Protein AF-A0A9P6UWY2-F1 (afdb_monomer_lite)

Sequence (842 aa):
MKEKTRIERDTFGDIAVPDARLWGAQTQRSRHNFKISNERQAPELIRALAQVKRAAATVNHALELLPADKTNAIVQAADEIIAGLHPDEFPLVVWQTGSGTQTNMNLNEVIANRASELTGGERGEARKIHPNDDVNRGQSSNDVFPTAMHVAAADGIANTLLPALKTLRDTLAAKAQAFTDIVKIGRTHLQDATPLTLGQEFSGYVAQLEQGMRHLAAALPHLYELALGGTAVGTGLNAHPAFADKVAAEISSLTGLPFVSAPNKFEVMAAADALVHAHGALKTVAAGLMKITNDIRWLASGPRCGLGELLIPENEPGSSIMPGKVNPTQAEAVTMLCCQVFGNDVAVNFGGASGNFELNVFRPMIAHNVLQSIRLLADGAQSFNDHCAIGIEPNRDRIDALLNESLMLVTALNPHIGYDKAAQIAKKAHREGSTLKVAALALGHVSEAEFDAWREDQPLLHLCAETVSGILVDLSGFRSNKMLQSVLNDTFLRALKREPTDHTPVWLMRQAGRYLPEYNRIRARAGSFLALAKNPDYATEVTLQPLERYPLDAAILFSDILTIPDAMGLGLSFETGEGPRFARPLRTEADIARLAVPAIDSTLSYVTDAVTQIRRALTNANGQQRVPLIGFSGSPWTLACYMVEGGGSDNFRLVKAMLYQHPAWLHRILEINAQAVAAYLNAQIDAGAQAVMIFDTWGGALADGKFQQFSLAYTKAVIQNLKREHNGEQVPVIVFTKGGGQWLEAIAAIGAQAVGLDWTVNLARARERVGHRVALQGNLDPTVLFASPAAIRAEVRSILDSYGDQAGHIFNLGHGILPLTPPEHVAEMVDEVHAYSRSLRV

Foldseek 3Di:
DPQDWDWAADPVGIDTDRQPAQFGDLLVVQVVPQPDDQAFFDLLLQLLLLLLLLLLLVVCVVVVNADPLLNVLLNVQSVCSNVVHPVVLRRHHLRTWLLCQSSNNSSLSNSQQRSQVVVVFHHHPGTPGHSCVRSQQLAASLFSSLQSLLLSLLLLLPVFQLVLLVLLLVLLLVVLVVQLPFKFFDDDPNDTAHIETPSVVSVVLSVLSVVLNVQLVVLSVVSLAGLRCCHPQHPSVSHDPCSQQSSSVSSCVVRVHNHGHHPGNQDSSQFVVSLLSNLVSLLSSLVSLLVVLVVLQQCCPDPPPGLNFKDWDAPDQPDPPDPPDGHSVLSVLSNVLSVLSVVLSVQLVVQRVQGDGRHRSNSSSSSVSSSSSSCSSRVSSNCCSVRTSNGMDGPSVSRVVNNQQDLNLLVLCCVPQNDVLSVQLSVQCVVVVHGSLVSNVVVVSADNVRVVCSSPVDPPHDPPPVPSPPPDDDPDDDDDDPDPQAAPQCQVVCLLLLHAHLFFAEDEFPLQDLLDPVSVVLCVVLVHPCSQQLALVSQLVSQCVSVVQAVHQETEGDHDQLLQVVLQVQPWDQDVPAFIFGPQADQDPVSLVSGAQGPCCPSPVSRLSNLLSNQVVQADPVSHGHHAYEYEHEFLLQNNLCRHVRGDDPQSVRLVVCCVPPVVSLVSSLQRSLVNRLVNVQSSVQSPHQEYEYDAACLLSDDPVCSVVRTLVSVLSSLVSHDQDDPRHGYAYEYEHQNCQVPLCSNLPSDHSEYEAEPVHQQLVSCVNNPPRHAYEDYAALCQLVPDLVSLLVSLVVNDVSNAQGRRYHYYYNHGHDSNRNSVSVNSNSVSSGVVRSVRHD

Organism: NCBI:txid64522

InterPro domains:
  IPR000257 Uroporphyrinogen decarboxylase (URO-D) [PF01208] (489-836)
  IPR000257 Uroporphyrinogen decarboxylase (URO-D) [PS00906] (505-514)
  IPR000257 Uroporphyrinogen decarboxylase (URO-D) [PS00907] (630-646)
  IPR000362 Fumarate lyase family [PR00149] (135-153)
  IPR000362 Fumarate lyase family [PR00149] (181-199)
  IPR000362 Fumarate lyase family [PR00149] (272-299)
  IPR000362 Fumarate lyase family [PR00149] (318-334)
  IPR005677 Fumarate hydratase, class II [MF_00743] (5-463)
  IPR005677 Fumarate hydratase, class II [PTHR11444] (3-457)
  IPR005677 Fumarate hydratase, class II [TIGR00979] (6-455)
  IPR005677 Fumarate hydratase, class II [cd01362] (6-454)
  IPR006361 Uroporphyrinogen decarboxylase HemE [MF_00218] (489-837)
  IPR006361 Uroporphyrinogen decarboxylase HemE [TIGR01464] (492-834)
  IPR006361 Uroporphyrinogen decarboxylase HemE [cd00717] (493-835)
  IPR008948 L-Aspartase-like [SSF48557] (5-454)
  IPR018951 Fumarase C, C-terminal [PF10415] (409-454)
  IPR020557 Fumarate lyase, conserved site [PS00163] (318-327)
  IPR022761 Fumarate lyase, N-terminal [PF00206] (14-343)
  IPR024083 Fumarase/histidase, N-terminal [G3DSA:1.10.275.10] (3-139)
  IPR038071 UROD/MetE-like superfamily [G3DSA:3.20.20.210] (480-842)

pLDDT: mean 93.23, std 12.23, range [25.11, 98.94]

Secondary structure (DSSP, 8-state):
-PPPEEEEEETTEEEEEETT-S--HHHHHHHHH----SPBPPHHHHHHHHHHHHHHHHHHHHTTSS-HHHHHHHHHHHHHHHTT--GGG---BSSS-TT-HHHHHHHHHHHHHHHHHHTT--SGGG-SS-IIIIITTT--HHHHHHHHHHHHHHHIIIIIIHHHHHHHHHHHHHHHHHTTT-EEEEEETTEEEEEEEHHHHHHHHHHHHHHHHHHHHHHHHHHTEE-TT-TTTSS-TTS-TTHHHHHHHHHHHHHSS--EE-S-HHHHHH--HHHHHHHHHHHHHHHHHHHHHHHHHHHT--SSSS---EE----S-S-SSSTT----HHHHHHHHHHHHHHHHHHHHHHHHHTEETTEES-HHHHHHHHHHHHHHHHHHHHHHHHHTGGG-EE-HHHHHHHHHH-GGGGGGGHHHH-HHHHHHHHHHHHHHT--HHHHHHHHTSS-HHHHHHHHH---TT---GGGSS-----SS----------BS--HHHHHHHT---SS--B--TT-SSTTSHHHHHHHHHHSSHHHHHT-HHHHHHHHHHHHHHS--S-EE----TTHHHIIIII-EEEETTTEEEESS---SHHHHHT-----HHHHSHHHHHHHHHHHHHTB-TTS-BSS-EEEEEE-HHHHHHHHHHSB--SS-HHHHHHHHH-HHHHHHHHHHHHHHHHHHHHHHHHTT-SEEEEEETTGGGSPTTHHIIIIIHHHHHHHHTS--EETTEE--EEEEETT-GGGHHHHHTTS-SEEE--TTS-HHHHHHHHGGGSEEE--B-GGGGGS-HHHHHHHHHHHHHHH-S-S-EEB-BSSPPPTT--HHHHHHHHHHHHHHHHHT--

Radius of gyration: 33.95 Å; chains: 1; bounding box: 106×64×88 Å

Structure (mmCIF, N/CA/C/O backbone):
data_AF-A0A9P6UWY2-F1
#
_entry.id   AF-A0A9P6UWY2-F1
#
loop_
_atom_site.group_PDB
_atom_site.id
_atom_site.type_symbol
_atom_site.label_atom_id
_atom_site.label_alt_id
_atom_site.label_comp_id
_atom_site.label_asym_id
_atom_site.label_entity_id
_atom_site.label_seq_id
_atom_site.pdbx_PDB_ins_code
_atom_site.Cartn_x
_atom_site.Cartn_y
_atom_site.Cartn_z
_atom_site.occupancy
_atom_site.B_iso_or_equiv
_atom_site.auth_seq_id
_atom_site.auth_comp_id
_atom_site.auth_asym_id
_atom_site.auth_atom_id
_atom_site.pdbx_PDB_model_num
ATOM 1 N N . MET A 1 1 ? -57.061 -8.134 8.362 1.00 53.41 1 MET A N 1
ATOM 2 C CA . MET A 1 1 ? -57.129 -8.111 9.842 1.00 53.41 1 MET A CA 1
ATOM 3 C C . MET A 1 1 ? -56.048 -7.167 10.340 1.00 53.41 1 MET A C 1
ATOM 5 O O . MET A 1 1 ? -54.972 -7.191 9.757 1.00 53.41 1 MET A O 1
ATOM 9 N N . LYS A 1 2 ? -56.321 -6.301 11.329 1.00 61.62 2 LYS A N 1
ATOM 10 C CA . LYS A 1 2 ? -55.252 -5.519 11.978 1.00 61.62 2 LYS A CA 1
ATOM 11 C C . LYS A 1 2 ? -54.283 -6.508 12.629 1.00 61.62 2 LYS A C 1
ATOM 13 O O . LYS A 1 2 ? -54.738 -7.421 13.312 1.00 61.62 2 LYS A O 1
ATOM 18 N N . GLU A 1 3 ? -52.991 -6.357 12.363 1.00 81.44 3 GLU A N 1
ATOM 19 C CA . GLU A 1 3 ? -51.947 -7.152 13.012 1.00 81.44 3 GLU A CA 1
ATOM 20 C C . GLU A 1 3 ? -52.058 -6.953 14.532 1.00 81.44 3 GLU A C 1
ATOM 22 O O . GLU A 1 3 ? -52.226 -5.823 14.996 1.00 81.44 3 GLU A O 1
ATOM 27 N N . LYS A 1 4 ? -52.062 -8.046 15.305 1.00 93.50 4 LYS A N 1
ATOM 28 C CA . LYS A 1 4 ? -52.135 -7.969 16.768 1.00 93.50 4 LYS A CA 1
ATOM 29 C C . LYS A 1 4 ? -50.844 -7.323 17.273 1.00 93.50 4 LYS A C 1
ATOM 31 O O . LYS A 1 4 ? -49.760 -7.703 16.837 1.00 93.50 4 LYS A O 1
ATOM 36 N N . THR A 1 5 ? -50.954 -6.358 18.179 1.00 95.19 5 THR A N 1
ATOM 37 C CA . THR A 1 5 ? -49.811 -5.619 18.735 1.00 95.19 5 THR A CA 1
ATOM 38 C C . THR A 1 5 ? -49.783 -5.709 20.256 1.00 95.19 5 THR A C 1
ATOM 40 O O . THR A 1 5 ? -50.844 -5.715 20.880 1.00 95.19 5 THR A O 1
ATOM 43 N N . ARG A 1 6 ? -48.584 -5.681 20.841 1.00 95.00 6 ARG A N 1
ATOM 44 C CA . ARG A 1 6 ? -48.343 -5.409 22.264 1.00 95.00 6 ARG A CA 1
ATOM 45 C C . ARG A 1 6 ? -47.818 -3.987 22.452 1.00 95.00 6 ARG A C 1
ATOM 47 O O . ARG A 1 6 ? -47.275 -3.401 21.516 1.00 95.00 6 ARG A O 1
ATOM 54 N N . ILE A 1 7 ? -47.976 -3.439 23.650 1.00 95.12 7 ILE A N 1
ATOM 55 C CA . ILE A 1 7 ? -47.384 -2.149 24.015 1.00 95.12 7 ILE A CA 1
ATOM 56 C C . ILE A 1 7 ? -46.055 -2.411 24.717 1.00 95.12 7 ILE A C 1
ATOM 58 O O . ILE A 1 7 ? -46.006 -3.177 25.676 1.00 95.12 7 ILE A O 1
ATOM 62 N N . GLU A 1 8 ? -44.993 -1.776 24.235 1.00 96.00 8 GLU A N 1
ATOM 63 C CA . GLU A 1 8 ? -43.708 -1.695 24.932 1.00 96.00 8 GLU A CA 1
ATOM 64 C C . GLU A 1 8 ? -43.358 -0.242 25.227 1.00 96.00 8 GLU A C 1
ATOM 66 O O . GLU A 1 8 ? -43.872 0.671 24.572 1.00 96.00 8 GLU A O 1
ATOM 71 N N . ARG A 1 9 ? -42.470 -0.029 26.201 1.00 93.50 9 ARG A N 1
ATOM 72 C CA . ARG A 1 9 ? -42.075 1.301 26.641 1.00 93.50 9 ARG A CA 1
ATOM 73 C C . ARG A 1 9 ? -40.560 1.463 26.633 1.00 93.50 9 ARG A C 1
ATOM 75 O O . ARG A 1 9 ? -39.805 0.596 27.060 1.00 93.50 9 ARG A O 1
ATOM 82 N N . ASP A 1 10 ? -40.119 2.625 26.177 1.00 93.56 10 ASP A N 1
ATOM 83 C CA . ASP A 1 10 ? -38.770 3.129 26.415 1.00 93.56 10 ASP A CA 1
ATOM 84 C C . ASP A 1 10 ? -38.841 4.507 27.089 1.00 93.56 10 ASP A C 1
ATOM 86 O O . ASP A 1 10 ? -39.901 4.963 27.529 1.00 93.56 10 ASP A O 1
ATOM 90 N N . THR A 1 11 ? -37.709 5.197 27.200 1.00 92.38 11 THR A N 1
ATOM 91 C CA . THR A 1 11 ? -37.648 6.521 27.835 1.00 92.38 11 THR A CA 1
ATOM 92 C C . THR A 1 11 ? -38.449 7.597 27.090 1.00 92.38 11 THR A C 1
ATOM 94 O O . THR A 1 11 ? -38.758 8.626 27.687 1.00 92.38 11 THR A O 1
ATOM 97 N N . PHE A 1 12 ? -38.845 7.361 25.832 1.00 91.56 12 PHE A N 1
ATOM 98 C CA . PHE A 1 12 ? -39.725 8.239 25.050 1.00 91.56 12 PHE A CA 1
ATOM 99 C C . PHE A 1 12 ? -41.212 7.862 25.164 1.00 91.56 12 PHE A C 1
ATOM 101 O O . PHE A 1 12 ? -42.057 8.474 24.507 1.00 91.56 12 PHE A O 1
ATOM 108 N N . GLY A 1 13 ? -41.550 6.881 26.005 1.00 94.94 13 GLY A N 1
ATOM 109 C CA . GLY A 1 13 ? -42.915 6.450 26.288 1.00 94.94 13 GLY A CA 1
ATOM 110 C C . GLY A 1 13 ? -43.328 5.202 25.514 1.00 94.94 13 GLY A C 1
ATOM 111 O O . GLY A 1 13 ? -42.492 4.420 25.057 1.00 94.94 13 GLY A O 1
ATOM 112 N N . ASP A 1 14 ? -44.636 5.016 25.387 1.00 96.69 14 ASP A N 1
ATOM 113 C CA . ASP A 1 14 ? -45.232 3.787 24.867 1.00 96.69 14 ASP A CA 1
ATOM 114 C C . ASP A 1 14 ? -45.173 3.728 23.325 1.00 96.69 14 ASP A C 1
ATOM 116 O O . ASP A 1 14 ? -45.248 4.752 22.633 1.00 96.69 14 ASP A O 1
ATOM 120 N N . ILE A 1 15 ? -45.060 2.520 22.769 1.00 96.94 15 ILE A N 1
ATOM 121 C CA . ILE A 1 15 ? -45.160 2.246 21.331 1.00 96.94 15 ILE A CA 1
ATOM 122 C C . ILE A 1 15 ? -45.772 0.862 21.076 1.00 96.94 15 ILE A C 1
ATOM 124 O O . ILE A 1 15 ? -45.483 -0.109 21.773 1.00 96.94 15 ILE A O 1
ATOM 128 N N . ALA A 1 16 ? -46.629 0.766 20.056 1.00 96.44 16 ALA A N 1
ATOM 129 C CA . ALA A 1 16 ? -47.209 -0.502 19.625 1.00 96.44 16 ALA A CA 1
ATOM 130 C C . ALA A 1 16 ? -46.214 -1.298 18.764 1.00 96.44 16 ALA A C 1
ATOM 132 O O . ALA A 1 16 ? -45.745 -0.808 17.735 1.00 96.44 16 ALA A O 1
ATOM 133 N N . VAL A 1 17 ? -45.935 -2.537 19.168 1.00 97.06 17 VAL A N 1
ATOM 134 C CA . VAL A 1 17 ? -45.043 -3.492 18.495 1.00 97.06 17 VAL A CA 1
ATOM 135 C C . VAL A 1 17 ? -45.859 -4.718 18.071 1.00 97.06 17 VAL A C 1
ATOM 137 O O . VAL A 1 17 ? -46.691 -5.170 18.859 1.00 97.06 17 VAL A O 1
ATOM 140 N N . PRO A 1 18 ? -45.676 -5.290 16.866 1.00 96.19 18 PRO A N 1
ATOM 141 C CA . PRO A 1 18 ? -46.378 -6.516 16.482 1.00 96.19 18 PRO A CA 1
ATOM 142 C C . PRO A 1 18 ? -46.143 -7.662 17.481 1.00 96.19 18 PRO A C 1
ATOM 144 O O . PRO A 1 18 ? -45.006 -7.971 17.827 1.00 96.19 18 PRO A O 1
ATOM 147 N N . ASP A 1 19 ? -47.220 -8.308 17.934 1.00 94.25 19 ASP A N 1
ATOM 148 C CA . ASP A 1 19 ? -47.216 -9.305 19.022 1.00 94.25 19 ASP A CA 1
ATOM 149 C C . ASP A 1 19 ? -46.302 -10.502 18.699 1.00 94.25 19 ASP A C 1
ATOM 151 O O . ASP A 1 19 ? -45.565 -11.000 19.549 1.00 94.25 19 ASP A O 1
ATOM 155 N N . ALA A 1 20 ? -46.273 -10.894 17.421 1.00 94.00 20 ALA A N 1
ATOM 156 C CA . ALA A 1 20 ? -45.480 -12.009 16.913 1.00 94.00 20 ALA A CA 1
ATOM 157 C C . ALA A 1 20 ? -43.961 -11.757 16.892 1.00 94.00 20 ALA A C 1
ATOM 159 O O . ALA A 1 20 ? -43.208 -12.720 16.763 1.00 94.00 20 ALA A O 1
ATOM 160 N N . ARG A 1 21 ? -43.498 -10.513 17.063 1.00 96.75 21 ARG A N 1
ATOM 161 C CA . ARG A 1 21 ? -42.081 -10.132 16.932 1.00 96.75 21 ARG A CA 1
ATOM 162 C C . ARG A 1 21 ? -41.346 -10.133 18.265 1.00 96.75 21 ARG A C 1
ATOM 164 O O . ARG A 1 21 ? -41.938 -9.793 19.288 1.00 96.75 21 ARG A O 1
ATOM 171 N N . LEU A 1 22 ? -40.069 -10.498 18.249 1.00 97.81 22 LEU A N 1
ATOM 172 C CA . LEU A 1 22 ? -39.181 -10.542 19.412 1.00 97.81 22 LEU A CA 1
ATOM 173 C C . LEU A 1 22 ? -38.533 -9.186 19.711 1.00 97.81 22 LEU A C 1
ATOM 175 O O . LEU A 1 22 ? -38.192 -8.933 20.863 1.00 97.81 22 LEU A O 1
ATOM 179 N N . TRP A 1 23 ? -38.374 -8.297 18.726 1.00 98.19 23 TRP A N 1
ATOM 180 C CA . TRP A 1 23 ? -37.821 -6.958 18.979 1.00 98.19 23 TRP A CA 1
ATOM 181 C C . TRP A 1 23 ? -38.768 -6.082 19.802 1.00 98.19 23 TRP A C 1
ATOM 183 O O . TRP A 1 23 ? -39.969 -6.339 19.830 1.00 98.19 23 TRP A O 1
ATOM 193 N N . GLY A 1 24 ? -38.249 -5.025 20.428 1.00 97.62 24 GLY A N 1
ATOM 194 C CA . GLY A 1 24 ? -38.989 -4.179 21.361 1.00 97.62 24 GLY A CA 1
ATOM 195 C C . GLY A 1 24 ? -39.204 -2.739 20.893 1.00 97.62 24 GLY A C 1
ATOM 196 O O . GLY A 1 24 ? -39.226 -2.431 19.693 1.00 97.62 24 GLY A O 1
ATOM 197 N N . ALA A 1 25 ? -39.410 -1.850 21.864 1.00 97.69 25 ALA A N 1
ATOM 198 C CA . ALA A 1 25 ? -39.744 -0.447 21.629 1.00 97.69 25 ALA A CA 1
ATOM 199 C C . ALA A 1 25 ? -38.710 0.303 20.767 1.00 97.69 25 ALA A C 1
ATOM 201 O O . ALA A 1 25 ? -39.093 0.981 19.806 1.00 97.69 25 ALA A O 1
ATOM 202 N N . GLN A 1 26 ? -37.410 0.166 21.050 1.00 98.06 26 GLN A N 1
ATOM 203 C CA . GLN A 1 26 ? -36.367 0.936 20.364 1.00 98.06 26 GLN A CA 1
ATOM 204 C C . GLN A 1 26 ? -36.198 0.493 18.913 1.00 98.06 26 GLN A C 1
ATOM 206 O O . GLN A 1 26 ? -36.062 1.337 18.021 1.00 98.06 26 GLN A O 1
ATOM 211 N N . THR A 1 27 ? -36.280 -0.813 18.649 1.00 98.31 27 THR A N 1
ATOM 212 C CA . THR A 1 27 ? -36.281 -1.334 17.276 1.00 98.31 27 THR A CA 1
ATOM 213 C C . THR A 1 27 ? -37.488 -0.813 16.507 1.00 98.31 27 THR A C 1
ATOM 215 O O . THR A 1 27 ? -37.345 -0.314 15.389 1.00 98.31 27 THR A O 1
ATOM 218 N N . GLN A 1 28 ? -38.681 -0.850 17.112 1.00 97.94 28 GLN A N 1
ATOM 219 C CA . GLN A 1 28 ? -39.892 -0.355 16.460 1.00 97.94 28 GLN A CA 1
ATOM 220 C C . GLN A 1 28 ? -39.812 1.149 16.157 1.00 97.94 28 GLN A C 1
ATOM 222 O O . GLN A 1 28 ? -40.219 1.577 15.075 1.00 97.94 28 GLN A O 1
ATOM 227 N N . ARG A 1 29 ? -39.236 1.954 17.060 1.00 97.88 29 ARG A N 1
ATOM 228 C CA . ARG A 1 29 ? -38.965 3.377 16.803 1.00 97.88 29 ARG A CA 1
ATOM 229 C C . A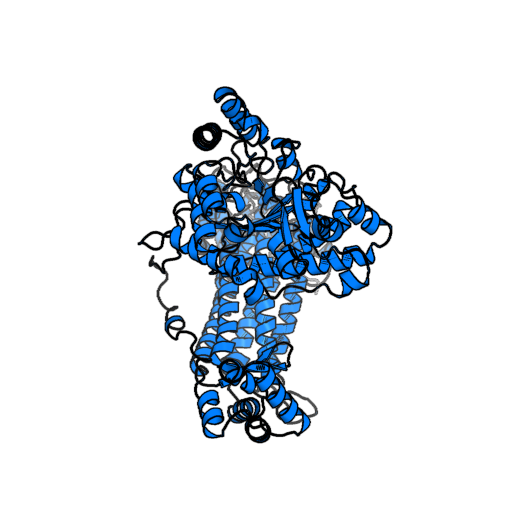RG A 1 29 ? -37.947 3.578 15.685 1.00 97.88 29 ARG A C 1
ATOM 231 O O . ARG A 1 29 ? -38.189 4.399 14.803 1.00 97.88 29 ARG A O 1
ATOM 238 N N . SER A 1 30 ? -36.845 2.825 15.676 1.00 97.69 30 SER A N 1
ATOM 239 C CA . SER A 1 30 ? -35.831 2.919 14.617 1.00 97.69 30 SER A CA 1
ATOM 240 C C . SER A 1 30 ? -36.440 2.646 13.235 1.00 97.69 30 SER A C 1
ATOM 242 O O . SER A 1 30 ? -36.274 3.459 12.327 1.00 97.69 30 SER A O 1
ATOM 244 N N . ARG A 1 31 ? -37.278 1.608 13.097 1.00 96.75 31 ARG A N 1
ATOM 245 C CA . ARG A 1 31 ? -38.007 1.323 11.844 1.00 96.75 31 ARG A CA 1
ATOM 246 C C . ARG A 1 31 ? -38.900 2.474 11.372 1.00 96.75 31 ARG A C 1
ATOM 248 O O . ARG A 1 31 ? -39.105 2.644 10.172 1.00 96.75 31 ARG A O 1
ATOM 255 N N . HIS A 1 32 ? -39.481 3.242 12.294 1.00 96.19 32 HIS A N 1
ATOM 256 C CA . HIS A 1 32 ? -40.282 4.414 11.939 1.00 96.19 32 HIS A CA 1
ATOM 257 C C . HIS A 1 32 ? -39.418 5.610 11.527 1.00 96.19 32 HIS A C 1
ATOM 259 O O . HIS A 1 32 ? -39.799 6.325 10.600 1.00 96.19 32 HIS A O 1
ATOM 265 N N . ASN A 1 33 ? -38.279 5.806 12.191 1.00 97.38 33 ASN A N 1
ATOM 266 C CA . ASN A 1 33 ? -37.442 6.995 12.041 1.00 97.38 33 ASN A CA 1
ATOM 267 C C . ASN A 1 33 ? -36.450 6.900 10.871 1.00 97.38 33 ASN A C 1
ATOM 269 O O . ASN A 1 33 ? -36.176 7.909 10.229 1.00 97.38 33 ASN A O 1
ATOM 273 N N . PHE A 1 34 ? -35.938 5.706 10.562 1.00 97.38 34 PHE A N 1
ATOM 274 C CA . PHE A 1 34 ? -34.897 5.487 9.550 1.00 97.38 34 PHE A CA 1
ATOM 275 C C . PHE A 1 34 ? -35.455 4.741 8.336 1.00 97.38 34 PHE A C 1
ATOM 277 O O . PHE A 1 34 ? -35.150 3.579 8.085 1.00 97.38 34 PHE A O 1
ATOM 284 N N . LYS A 1 35 ? -36.306 5.426 7.566 1.00 95.75 35 LYS A N 1
ATOM 285 C CA . LYS A 1 35 ? -36.875 4.920 6.303 1.00 95.75 35 LYS A CA 1
ATOM 286 C C . LYS A 1 35 ? -36.016 5.341 5.110 1.00 95.75 35 LYS A C 1
ATOM 288 O O . LYS A 1 35 ? -36.480 6.056 4.225 1.00 95.75 35 LYS A O 1
ATOM 293 N N . ILE A 1 36 ? -34.746 4.956 5.140 1.00 96.50 36 ILE A N 1
ATOM 294 C CA . ILE A 1 36 ? -33.747 5.342 4.142 1.00 96.50 36 ILE A CA 1
ATOM 295 C C . ILE A 1 36 ? -33.303 4.077 3.415 1.00 96.50 36 ILE A C 1
ATOM 297 O O . ILE A 1 36 ? -32.773 3.168 4.048 1.00 96.50 36 ILE A O 1
ATOM 301 N N . SER A 1 37 ? -33.518 4.044 2.098 1.00 94.75 37 SER A N 1
ATOM 302 C CA . SER A 1 37 ? -33.203 2.907 1.223 1.00 94.75 37 SER A CA 1
ATOM 303 C C . SER A 1 37 ? -33.750 1.558 1.742 1.00 94.75 37 SER A C 1
ATOM 305 O O . SER A 1 37 ? -34.711 1.527 2.517 1.00 94.75 37 SER A O 1
ATOM 307 N N . ASN A 1 38 ? -33.218 0.436 1.255 1.00 91.88 38 ASN A N 1
ATOM 308 C CA . ASN A 1 38 ? -33.678 -0.914 1.592 1.00 91.88 38 ASN A CA 1
ATOM 309 C C . ASN A 1 38 ? -32.566 -1.860 2.080 1.00 91.88 38 ASN A C 1
ATOM 311 O O . ASN A 1 38 ? -32.870 -3.007 2.417 1.00 91.88 38 ASN A O 1
ATOM 315 N N . GLU A 1 39 ? -31.310 -1.412 2.162 1.00 96.50 39 GLU A N 1
ATOM 316 C CA . GLU A 1 39 ? -30.212 -2.232 2.668 1.00 96.50 39 GLU A CA 1
ATOM 317 C C . GLU A 1 39 ? -30.372 -2.456 4.173 1.00 96.50 39 GLU A C 1
ATOM 319 O O . GLU A 1 39 ? -30.435 -1.511 4.964 1.00 96.50 39 GLU A O 1
ATOM 324 N N . ARG A 1 40 ? -30.415 -3.726 4.579 1.00 96.12 40 ARG A N 1
ATOM 325 C CA . ARG A 1 40 ? -30.449 -4.141 5.986 1.00 96.12 40 ARG A CA 1
ATOM 326 C C . ARG A 1 40 ? -29.047 -4.392 6.526 1.00 96.12 40 ARG A C 1
ATOM 328 O O . ARG A 1 40 ? -28.096 -4.559 5.761 1.00 96.12 40 ARG A O 1
ATOM 335 N N . GLN A 1 41 ? -28.932 -4.437 7.852 1.00 97.38 41 GLN A N 1
ATOM 336 C CA . GLN A 1 41 ? -27.702 -4.889 8.501 1.00 97.38 41 GLN A CA 1
ATOM 337 C C . GLN A 1 41 ? -27.327 -6.295 8.024 1.00 97.38 41 GLN A C 1
ATOM 339 O O . GLN A 1 41 ? -28.186 -7.164 7.867 1.00 97.38 41 GLN A O 1
ATOM 344 N N . ALA A 1 42 ? -26.036 -6.497 7.769 1.00 95.81 42 ALA A N 1
ATOM 345 C CA . ALA A 1 42 ? -25.524 -7.736 7.205 1.00 95.81 42 ALA A CA 1
ATOM 346 C C . ALA A 1 42 ? -25.730 -8.916 8.186 1.00 95.81 42 ALA A C 1
ATOM 348 O O . ALA A 1 42 ? -25.456 -8.745 9.379 1.00 95.81 42 ALA A O 1
ATOM 349 N N . PRO A 1 43 ? -26.174 -10.104 7.730 1.00 96.69 43 PRO A N 1
ATOM 350 C CA . PRO A 1 43 ? -26.365 -11.268 8.602 1.00 96.69 43 PRO A CA 1
ATOM 351 C C . PRO A 1 43 ? -25.114 -11.652 9.405 1.00 96.69 43 PRO A C 1
ATOM 353 O O . PRO A 1 43 ? -25.218 -12.057 10.560 1.00 96.69 43 PRO A O 1
ATOM 356 N N . GLU A 1 44 ? -23.926 -11.465 8.830 1.00 97.69 44 GLU A N 1
ATOM 357 C CA . GLU A 1 44 ? -22.636 -11.726 9.473 1.00 97.69 44 GLU A CA 1
ATOM 358 C C . GLU A 1 44 ? -22.408 -10.799 10.670 1.00 97.69 44 GLU A C 1
ATOM 360 O O . GLU A 1 44 ? -21.933 -11.237 11.715 1.00 97.69 44 GLU A O 1
ATOM 365 N N . LEU A 1 45 ? -22.818 -9.532 10.556 1.00 98.56 45 LEU A N 1
ATOM 366 C CA . LEU A 1 45 ? -22.743 -8.575 11.657 1.00 98.56 45 LEU A CA 1
ATOM 367 C C . LEU A 1 45 ? -23.729 -8.932 12.776 1.00 98.56 45 LEU A C 1
ATOM 369 O O . LEU A 1 45 ? -23.384 -8.830 13.952 1.00 98.56 45 LEU A O 1
ATOM 373 N N . ILE A 1 46 ? -24.941 -9.374 12.427 1.00 98.69 46 ILE A N 1
ATOM 374 C CA . ILE A 1 46 ? -25.943 -9.838 13.400 1.00 98.69 46 ILE A CA 1
ATOM 375 C C . ILE A 1 46 ? -25.429 -11.067 14.156 1.00 98.69 46 ILE A C 1
ATOM 377 O O . ILE A 1 46 ? -25.483 -11.097 15.387 1.00 98.69 46 ILE A O 1
ATOM 381 N N . ARG A 1 47 ? -24.862 -12.046 13.441 1.00 98.62 47 ARG A N 1
ATOM 382 C CA . ARG A 1 47 ? -24.234 -13.231 14.039 1.00 98.62 47 ARG A CA 1
ATOM 383 C C . ARG A 1 47 ? -23.076 -12.851 14.965 1.00 98.62 47 ARG A C 1
ATOM 385 O O . ARG A 1 47 ? -23.026 -13.343 16.090 1.00 98.62 47 ARG A O 1
ATOM 392 N N . ALA A 1 48 ? -22.193 -11.948 14.537 1.00 98.75 48 ALA A N 1
ATOM 393 C CA . ALA A 1 48 ? -21.066 -11.488 15.346 1.00 98.75 48 ALA A CA 1
ATOM 394 C C . ALA A 1 48 ? -21.516 -10.746 16.611 1.00 98.75 48 ALA A C 1
ATOM 396 O O . ALA A 1 48 ? -21.005 -10.998 17.700 1.00 98.75 48 ALA A O 1
ATOM 397 N N . LEU A 1 49 ? -22.522 -9.875 16.515 1.00 98.81 49 LEU A N 1
ATOM 398 C CA . LEU A 1 49 ? -23.081 -9.229 17.699 1.00 98.81 49 LEU A CA 1
ATOM 399 C C . LEU A 1 49 ? -23.710 -10.260 18.657 1.00 98.81 49 LEU A C 1
ATOM 401 O O . LEU A 1 49 ? -23.531 -10.140 19.867 1.00 98.81 49 LEU A O 1
ATOM 405 N N . ALA A 1 50 ? -24.402 -11.286 18.151 1.00 98.81 50 ALA A N 1
ATOM 406 C CA . ALA A 1 50 ? -24.940 -12.359 18.990 1.00 98.81 50 ALA A CA 1
ATOM 407 C C . ALA A 1 50 ? -23.822 -13.150 19.698 1.00 98.81 50 ALA A C 1
ATOM 409 O O . ALA A 1 50 ? -23.942 -13.423 20.893 1.00 98.81 50 ALA A O 1
ATOM 410 N N . GLN A 1 51 ? -22.700 -13.427 19.019 1.00 98.81 51 GLN A N 1
ATOM 411 C CA . GLN A 1 51 ? -21.500 -14.013 19.638 1.00 98.81 51 GLN A CA 1
ATOM 412 C C . GLN A 1 51 ? -20.946 -13.125 20.760 1.00 98.81 51 GLN A C 1
ATOM 414 O O . GLN A 1 51 ? -20.629 -13.630 21.836 1.00 98.81 51 GLN A O 1
ATOM 419 N N . VAL A 1 52 ? -20.901 -11.803 20.556 1.00 98.81 52 VAL A N 1
ATOM 420 C CA . VAL A 1 52 ? -20.487 -10.845 21.595 1.00 98.81 52 VAL A CA 1
ATOM 421 C C . VAL A 1 52 ? -21.423 -10.898 22.804 1.00 98.81 52 VAL A C 1
ATOM 423 O O . VAL A 1 52 ? -20.945 -10.964 23.935 1.00 98.81 52 VAL A O 1
ATOM 426 N N . LYS A 1 53 ? -22.748 -10.922 22.598 1.00 98.81 53 LYS A N 1
ATOM 427 C CA . LYS A 1 53 ? -23.727 -11.014 23.701 1.00 98.81 53 LYS A CA 1
ATOM 428 C C . LYS A 1 53 ? -23.621 -12.327 24.462 1.00 98.81 53 LYS A C 1
ATOM 430 O O . LYS A 1 53 ? -23.640 -12.318 25.692 1.00 98.81 53 LYS A O 1
ATOM 435 N N . ARG A 1 54 ? -23.457 -13.435 23.740 1.00 98.69 54 ARG A N 1
ATOM 436 C CA . ARG A 1 54 ? -23.231 -14.759 24.321 1.00 98.69 54 ARG A CA 1
ATOM 437 C C . ARG A 1 54 ? -21.986 -14.759 25.208 1.00 98.69 54 ARG A C 1
ATOM 439 O O . ARG A 1 54 ? -22.068 -15.137 26.373 1.00 98.69 54 ARG A O 1
ATOM 446 N N . ALA A 1 55 ? -20.860 -14.278 24.682 1.00 98.75 55 ALA A N 1
ATOM 447 C CA . ALA A 1 55 ? -19.594 -14.235 25.404 1.00 98.75 55 ALA A CA 1
ATOM 448 C C . ALA A 1 55 ? -19.651 -13.303 26.628 1.00 98.75 55 ALA A C 1
ATOM 450 O O . ALA A 1 55 ? -19.205 -13.666 27.717 1.00 98.75 55 ALA A O 1
ATOM 451 N N . ALA A 1 56 ? -20.273 -12.128 26.486 1.00 98.75 56 ALA A N 1
ATOM 452 C CA . ALA A 1 56 ? -20.471 -11.191 27.586 1.00 98.75 56 ALA A CA 1
ATOM 453 C C . ALA A 1 56 ? -21.321 -11.785 28.721 1.00 98.75 56 ALA A C 1
ATOM 455 O O . ALA A 1 56 ? -20.995 -11.579 29.889 1.00 98.75 56 ALA A O 1
ATOM 456 N N . ALA A 1 57 ? -22.386 -12.533 28.410 1.00 98.81 57 ALA A N 1
ATOM 457 C CA . ALA A 1 57 ? -23.206 -13.201 29.421 1.00 98.81 57 ALA A CA 1
ATOM 458 C C . ALA A 1 57 ? -22.409 -14.271 30.184 1.00 98.81 57 ALA A C 1
ATOM 460 O O . ALA A 1 57 ? -22.400 -14.256 31.416 1.00 98.81 57 ALA A O 1
ATOM 461 N N . THR A 1 58 ? -21.677 -15.133 29.468 1.00 98.69 58 THR A N 1
ATOM 462 C CA . THR A 1 58 ? -20.794 -16.151 30.063 1.00 98.69 58 THR A CA 1
ATOM 463 C C . THR A 1 58 ? -19.760 -15.524 30.998 1.00 98.69 58 THR A C 1
ATOM 465 O O . THR A 1 58 ? -19.587 -15.969 32.133 1.00 98.69 58 THR A O 1
ATOM 468 N N . VAL A 1 59 ? -19.096 -14.451 30.562 1.00 98.69 59 VAL A N 1
ATOM 469 C CA . VAL A 1 59 ? -18.064 -13.785 31.367 1.00 98.69 59 VAL A CA 1
ATOM 470 C C . VAL A 1 59 ? -18.661 -13.037 32.552 1.00 98.69 59 VAL A C 1
ATOM 472 O O . VAL A 1 59 ? -18.118 -13.128 33.649 1.00 98.69 59 VAL A O 1
ATOM 475 N N . ASN A 1 60 ? -19.788 -12.341 32.382 1.00 98.75 60 ASN A N 1
ATOM 476 C CA . ASN A 1 60 ? -20.472 -11.702 33.506 1.00 98.75 60 ASN A CA 1
ATOM 477 C C . ASN A 1 60 ? -20.895 -12.734 34.559 1.00 98.75 60 ASN A C 1
ATOM 479 O O . ASN A 1 60 ? -20.779 -12.457 35.749 1.00 98.75 60 ASN A O 1
ATOM 483 N N . HIS A 1 61 ? -21.321 -13.932 34.155 1.00 98.56 61 HIS A N 1
ATOM 484 C CA . HIS A 1 61 ? -21.588 -15.019 35.093 1.00 98.56 61 HIS A CA 1
ATOM 485 C C . HIS A 1 61 ? -20.329 -15.494 35.822 1.00 98.56 61 HIS A C 1
ATOM 487 O O . HIS A 1 61 ? -20.334 -15.589 37.046 1.00 98.56 61 HIS A O 1
ATOM 493 N N . ALA A 1 62 ? -19.238 -15.730 35.088 1.00 98.25 62 ALA A N 1
ATOM 494 C CA . ALA A 1 62 ? -17.955 -16.143 35.659 1.00 98.25 62 ALA A CA 1
ATOM 495 C C . ALA A 1 62 ? -17.331 -15.086 36.594 1.00 98.25 62 ALA A C 1
ATOM 497 O O . ALA A 1 62 ? -16.476 -15.413 37.411 1.00 98.25 62 ALA A O 1
ATOM 498 N N . LEU A 1 63 ? -17.744 -13.823 36.462 1.00 98.25 63 LEU A N 1
ATOM 499 C CA . LEU A 1 63 ? -17.387 -12.710 37.345 1.00 98.25 63 LEU A CA 1
ATOM 500 C C . LEU A 1 63 ? -18.416 -12.477 38.465 1.00 98.25 63 LEU A C 1
ATOM 502 O O . LEU A 1 63 ? -18.333 -11.466 39.155 1.00 98.25 63 LEU A O 1
ATOM 506 N N . GLU A 1 64 ? -19.395 -13.373 38.625 1.00 98.19 64 GLU A N 1
ATOM 507 C CA . GLU A 1 64 ? -20.480 -13.295 39.618 1.00 98.19 64 GLU A CA 1
ATOM 508 C C . GLU A 1 64 ? -21.387 -12.059 39.464 1.00 98.19 64 GLU A C 1
ATOM 510 O O . GLU A 1 64 ? -22.136 -11.679 40.362 1.00 98.19 64 GLU A O 1
ATOM 515 N N . LEU A 1 65 ? -21.371 -11.442 38.281 1.00 97.81 65 LEU A N 1
ATOM 516 C CA . LEU A 1 65 ? -22.177 -10.277 37.933 1.00 97.81 65 LEU A CA 1
ATOM 517 C C . LEU A 1 65 ? -23.496 -10.650 37.267 1.00 97.81 65 LEU A C 1
ATOM 519 O O . LEU A 1 65 ? -24.311 -9.762 37.066 1.00 97.81 65 LEU A O 1
ATOM 523 N N . LEU A 1 66 ? -23.743 -11.902 36.886 1.00 98.00 66 LEU A N 1
ATOM 524 C CA . LEU A 1 66 ? -25.014 -12.315 36.282 1.00 98.00 66 LEU A CA 1
ATOM 525 C C . LEU A 1 66 ? -25.466 -13.677 36.843 1.00 98.00 66 LEU A C 1
ATOM 527 O O . LEU A 1 66 ? -24.690 -14.638 36.786 1.00 98.00 66 LEU A O 1
ATOM 531 N N . PRO A 1 67 ? -26.694 -13.787 37.394 1.00 98.00 67 PRO A N 1
ATOM 532 C CA . PRO A 1 67 ? -27.228 -15.049 37.909 1.00 98.00 67 PRO A CA 1
ATOM 533 C C . PRO A 1 67 ? -27.274 -16.160 36.853 1.00 98.00 67 PRO A C 1
ATOM 535 O O . PRO A 1 67 ? -27.536 -15.898 35.680 1.00 98.00 67 PRO A O 1
ATOM 538 N N . ALA A 1 68 ? -27.043 -17.407 37.272 1.00 97.69 68 ALA A N 1
ATOM 539 C CA . ALA A 1 68 ? -26.908 -18.555 36.370 1.00 97.69 68 ALA A CA 1
ATOM 540 C C . ALA A 1 68 ? -28.151 -18.807 35.494 1.00 97.69 68 ALA A C 1
ATOM 542 O O . ALA A 1 68 ? -28.023 -19.129 34.316 1.00 97.69 68 ALA A O 1
ATOM 543 N N . ASP A 1 69 ? -29.351 -18.639 36.049 1.00 97.00 69 ASP A N 1
ATOM 544 C CA . ASP A 1 69 ? -30.622 -18.802 35.337 1.00 97.00 69 ASP A CA 1
ATOM 545 C C . ASP A 1 69 ? -30.767 -17.792 34.190 1.00 97.00 69 ASP A C 1
ATOM 547 O O . ASP A 1 69 ? -31.082 -18.177 33.061 1.00 97.00 69 ASP A O 1
ATOM 551 N N . LYS A 1 70 ? -30.451 -16.516 34.450 1.00 98.25 70 LYS A N 1
ATOM 552 C CA . LYS A 1 70 ? -30.440 -15.465 33.425 1.00 98.25 70 LYS A CA 1
ATOM 553 C C . LYS A 1 70 ? -29.374 -15.718 32.367 1.00 98.25 70 LYS A C 1
ATOM 555 O O . LYS A 1 70 ? -29.654 -15.591 31.177 1.00 98.25 70 LYS A O 1
ATOM 560 N N . THR A 1 71 ? -28.170 -16.092 32.792 1.00 98.50 71 THR A N 1
ATOM 561 C CA . THR A 1 71 ? -27.050 -16.392 31.894 1.00 98.50 71 THR A CA 1
ATOM 562 C C . THR A 1 71 ? -27.410 -17.504 30.921 1.00 98.50 71 THR A C 1
ATOM 564 O O . THR A 1 71 ? -27.301 -17.304 29.715 1.00 98.50 71 THR A O 1
ATOM 567 N N . ASN A 1 72 ? -27.895 -18.642 31.424 1.00 98.44 72 ASN A N 1
ATOM 568 C CA . ASN A 1 72 ? -28.245 -19.792 30.591 1.00 98.44 72 ASN A CA 1
ATOM 569 C C . ASN A 1 72 ? -29.304 -19.426 29.543 1.00 98.44 72 ASN A C 1
ATOM 571 O O . ASN A 1 72 ? -29.175 -19.800 28.379 1.00 98.44 72 ASN A O 1
ATOM 575 N N . ALA A 1 73 ? -30.312 -18.640 29.931 1.00 98.56 73 ALA A N 1
ATOM 576 C CA . ALA A 1 73 ? -31.359 -18.191 29.021 1.00 98.56 73 ALA A CA 1
ATOM 577 C C . ALA A 1 73 ? -30.840 -17.223 27.941 1.00 98.56 73 ALA A C 1
ATOM 579 O O . ALA A 1 73 ? -31.230 -17.333 26.778 1.00 98.56 73 ALA A O 1
ATOM 580 N N . ILE A 1 74 ? -29.948 -16.292 28.303 1.00 98.88 74 ILE A N 1
ATOM 581 C CA . ILE A 1 74 ? -29.327 -15.348 27.360 1.00 98.88 74 ILE A CA 1
ATOM 582 C C . ILE A 1 74 ? -28.410 -16.080 26.379 1.00 98.88 74 ILE A C 1
ATOM 584 O O . ILE A 1 74 ? -28.490 -15.827 25.178 1.00 98.88 74 ILE A O 1
ATOM 588 N N . VAL A 1 75 ? -27.570 -16.994 26.873 1.00 98.75 75 VAL A N 1
ATOM 589 C CA . VAL A 1 75 ? -26.678 -17.816 26.041 1.00 98.75 75 VAL A CA 1
ATOM 590 C C . VAL A 1 75 ? -27.501 -18.645 25.059 1.00 98.75 75 VAL A C 1
ATOM 592 O O . VAL A 1 75 ? -27.227 -18.589 23.866 1.00 98.75 75 VAL A O 1
ATOM 595 N N . GLN A 1 76 ? -28.561 -19.319 25.520 1.00 98.75 76 GLN A N 1
ATOM 596 C CA . GLN A 1 76 ? -29.433 -20.107 24.647 1.00 98.75 76 GLN A CA 1
ATOM 597 C C . GLN A 1 76 ? -30.113 -19.246 23.570 1.00 98.75 76 GLN A C 1
ATOM 599 O O . GLN A 1 76 ? -30.123 -19.623 22.401 1.00 98.75 76 GLN A O 1
ATOM 604 N N . ALA A 1 77 ? -30.654 -18.078 23.930 1.00 98.75 77 ALA A N 1
ATOM 605 C CA . ALA A 1 77 ? -31.266 -17.170 22.959 1.00 98.75 77 ALA A CA 1
ATOM 606 C C . ALA A 1 77 ? -30.248 -16.623 21.938 1.00 98.75 77 ALA A C 1
ATOM 608 O O . ALA A 1 77 ? -30.569 -16.487 20.758 1.00 98.75 77 ALA A O 1
ATOM 609 N N . ALA A 1 78 ? -29.019 -16.327 22.369 1.00 98.75 78 ALA A N 1
ATOM 610 C CA . ALA A 1 78 ? -27.944 -15.915 21.471 1.00 98.75 78 ALA A CA 1
ATOM 611 C C . ALA A 1 78 ? -27.497 -17.063 20.547 1.00 98.75 78 ALA A C 1
ATOM 613 O O . ALA A 1 78 ? -27.287 -16.827 19.360 1.00 98.75 78 ALA A O 1
ATOM 614 N N . ASP A 1 79 ? -27.418 -18.297 21.053 1.00 98.69 79 ASP A N 1
ATOM 615 C CA . ASP A 1 79 ? -27.104 -19.496 20.265 1.00 98.69 79 ASP A CA 1
ATOM 616 C C . ASP A 1 79 ? -28.157 -19.768 19.180 1.00 98.69 79 ASP A C 1
ATOM 618 O O . ASP A 1 79 ? -27.792 -20.110 18.055 1.00 98.69 79 ASP A O 1
ATOM 622 N N . GLU A 1 80 ? -29.448 -19.540 19.461 1.00 98.69 80 GLU A N 1
ATOM 623 C CA . GLU A 1 80 ? -30.506 -19.609 18.440 1.00 98.69 80 GLU A CA 1
ATOM 624 C C . GLU A 1 80 ? -30.229 -18.631 17.279 1.00 98.69 80 GLU A C 1
ATOM 626 O O . GLU A 1 80 ? -30.318 -19.013 16.111 1.00 98.69 80 GLU A O 1
ATOM 631 N N . ILE A 1 81 ? -29.832 -17.389 17.581 1.00 98.62 81 ILE A N 1
ATOM 632 C CA . ILE A 1 81 ? -29.506 -16.372 16.565 1.00 98.62 81 ILE A CA 1
ATOM 633 C C . ILE A 1 81 ? -28.234 -16.752 15.794 1.00 98.62 81 ILE A C 1
ATOM 635 O O . ILE A 1 81 ? -28.193 -16.635 14.570 1.00 98.62 81 ILE A O 1
ATOM 639 N N . ILE A 1 82 ? -27.198 -17.240 16.485 1.00 98.44 82 ILE A N 1
ATOM 640 C CA . ILE A 1 82 ? -25.940 -17.688 15.863 1.00 98.44 82 ILE A CA 1
ATOM 641 C C . ILE A 1 82 ? -26.188 -18.859 14.902 1.00 98.44 82 ILE A C 1
ATOM 643 O O . ILE A 1 82 ? -25.544 -18.931 13.855 1.00 98.44 82 ILE A O 1
ATOM 647 N N . ALA A 1 83 ? -27.144 -19.736 15.222 1.00 97.38 83 ALA A N 1
ATOM 648 C CA . ALA A 1 83 ? -27.590 -20.838 14.372 1.00 97.38 83 ALA A CA 1
ATOM 649 C C . ALA A 1 83 ? -28.488 -20.400 13.193 1.00 97.38 83 ALA A C 1
ATOM 651 O O . ALA A 1 83 ? -28.951 -21.247 12.430 1.00 97.38 83 ALA A O 1
ATOM 652 N N . GLY A 1 84 ? -28.740 -19.096 13.026 1.00 95.88 84 GLY A N 1
ATOM 653 C CA . GLY A 1 84 ? -29.544 -18.545 11.934 1.00 95.88 84 GLY A CA 1
ATOM 654 C C . GLY A 1 84 ? -31.055 -18.600 12.168 1.00 95.88 84 GLY A C 1
ATOM 655 O O . GLY A 1 84 ? -31.824 -18.399 11.226 1.00 95.88 84 GLY A O 1
ATOM 656 N N . LEU A 1 85 ? -31.505 -18.862 13.399 1.00 97.06 85 LEU A N 1
ATOM 657 C CA . LEU A 1 85 ? -32.918 -18.743 13.752 1.00 97.06 85 LEU A CA 1
ATOM 658 C C . LEU A 1 85 ? -33.304 -17.262 13.901 1.00 97.06 85 LEU A C 1
ATOM 660 O O . LEU A 1 85 ? -32.470 -16.399 14.169 1.00 97.06 85 LEU A O 1
ATOM 664 N N . HIS A 1 86 ? -34.597 -16.973 13.740 1.00 96.94 86 HIS A N 1
ATOM 665 C CA . HIS A 1 86 ? -35.179 -15.625 13.864 1.00 96.94 86 HIS A CA 1
ATOM 666 C C . HIS A 1 86 ? -34.637 -14.554 12.885 1.00 96.94 86 HIS A C 1
ATOM 668 O O . HIS A 1 86 ? -34.496 -13.396 13.282 1.00 96.94 86 HIS A O 1
ATOM 674 N N . PRO A 1 87 ? -34.372 -14.858 11.596 1.00 94.50 87 PRO A N 1
ATOM 675 C CA . PRO A 1 87 ? -33.774 -13.890 10.664 1.00 94.50 87 PRO A CA 1
ATOM 676 C C . PRO A 1 87 ? -34.649 -12.649 10.429 1.00 94.50 87 PRO A C 1
ATOM 678 O O . PRO A 1 87 ? -34.143 -11.560 10.157 1.00 94.50 87 PRO A O 1
ATOM 681 N N . ASP A 1 88 ? -35.968 -12.789 10.575 1.00 96.62 88 ASP A N 1
ATOM 682 C CA . ASP A 1 88 ? -36.912 -11.687 10.396 1.00 96.62 88 ASP A CA 1
ATOM 683 C C . ASP A 1 88 ? -36.935 -10.698 11.570 1.00 96.62 88 ASP A C 1
ATOM 685 O O . ASP A 1 88 ? -37.569 -9.649 11.459 1.00 96.62 88 ASP A O 1
ATOM 689 N N . GLU A 1 89 ? -36.253 -11.000 12.679 1.00 98.25 89 GLU A N 1
ATOM 690 C CA . GLU A 1 89 ? -36.271 -10.187 13.902 1.00 98.25 89 GLU A CA 1
ATOM 691 C C . GLU A 1 89 ? -35.236 -9.052 13.909 1.00 98.25 89 GLU A C 1
ATOM 693 O O . GLU A 1 89 ? -35.184 -8.249 14.847 1.00 98.25 89 GLU A O 1
ATOM 698 N N . PHE A 1 90 ? -34.473 -8.922 12.819 1.00 98.00 90 PHE A N 1
ATOM 699 C CA . PHE A 1 90 ? -33.463 -7.881 12.617 1.00 98.00 90 PHE A CA 1
ATOM 700 C C . PHE A 1 90 ? -33.802 -6.988 11.410 1.00 98.00 90 PHE A C 1
ATOM 702 O O . PHE A 1 90 ? -33.131 -7.023 10.376 1.00 98.00 90 PHE A O 1
ATOM 709 N N . PRO A 1 91 ? -34.877 -6.181 11.489 1.00 97.19 91 PRO A N 1
ATOM 710 C CA . PRO A 1 91 ? -35.415 -5.449 10.342 1.00 97.19 91 PRO A CA 1
ATOM 711 C C . PRO A 1 91 ? -34.686 -4.131 10.039 1.00 97.19 91 PRO A C 1
ATOM 713 O O . PRO A 1 91 ? -35.116 -3.403 9.142 1.00 97.19 91 PRO A O 1
ATOM 716 N N . LEU A 1 92 ? -33.664 -3.769 10.817 1.00 98.12 92 LEU A N 1
ATOM 717 C CA . LEU A 1 92 ? -33.058 -2.441 10.768 1.00 98.12 92 LEU A CA 1
ATOM 718 C C . LEU A 1 92 ? -32.145 -2.248 9.553 1.00 98.12 92 LEU A C 1
ATOM 720 O O . LEU A 1 92 ? -31.440 -3.161 9.115 1.00 98.12 92 LEU A O 1
ATOM 724 N N . VAL A 1 93 ? -32.171 -1.027 9.019 1.00 98.19 93 VAL A N 1
ATOM 725 C CA . VAL A 1 93 ? -31.394 -0.622 7.844 1.00 98.19 93 VAL A CA 1
ATOM 726 C C . VAL A 1 93 ? -29.944 -0.292 8.199 1.00 98.19 93 VAL A C 1
ATOM 728 O O . VAL A 1 93 ? -29.614 -0.021 9.355 1.00 98.19 93 VAL A O 1
ATOM 731 N N . VAL A 1 94 ? -29.069 -0.275 7.191 1.00 98.31 94 VAL A N 1
ATOM 732 C CA . VAL A 1 94 ? -27.689 0.234 7.313 1.00 98.31 94 VAL A CA 1
ATOM 733 C C . VAL A 1 94 ? -27.690 1.698 7.761 1.00 98.31 94 VAL A C 1
ATOM 735 O O . VAL A 1 94 ? -26.925 2.093 8.640 1.00 98.31 94 VAL A O 1
ATOM 738 N N . TRP A 1 95 ? -28.589 2.494 7.187 1.00 98.12 95 TRP A N 1
ATOM 739 C CA . TRP A 1 95 ? -28.670 3.948 7.333 1.00 98.12 95 TRP A CA 1
ATOM 740 C C . TRP A 1 95 ? -29.416 4.368 8.602 1.00 98.12 95 TRP A C 1
ATOM 742 O O . TRP A 1 95 ? -30.511 4.926 8.561 1.00 98.12 95 TRP A O 1
ATOM 752 N N . GLN A 1 96 ? -28.814 4.056 9.742 1.00 97.88 96 GLN A N 1
ATOM 753 C CA . GLN A 1 96 ? -29.355 4.301 11.075 1.00 97.88 96 GLN A CA 1
ATOM 754 C C . GLN A 1 96 ? -28.438 5.228 11.889 1.00 97.88 96 GLN A C 1
ATOM 756 O O . GLN A 1 96 ? -27.595 5.927 11.329 1.00 97.88 96 GLN A O 1
ATOM 761 N N . THR A 1 97 ? -28.568 5.238 13.222 1.00 97.81 97 THR A N 1
ATOM 762 C CA . THR A 1 97 ? -27.569 5.901 14.079 1.00 97.81 97 THR A CA 1
ATOM 763 C C . THR A 1 97 ? -26.149 5.427 13.760 1.00 97.81 97 THR A C 1
ATOM 765 O O . THR A 1 97 ? -25.874 4.227 13.681 1.00 97.81 97 THR A O 1
ATOM 768 N N . GLY A 1 98 ? -25.238 6.386 13.624 1.00 97.81 98 GLY A N 1
ATOM 769 C CA . GLY A 1 98 ? -23.876 6.171 13.157 1.00 97.81 98 GLY A CA 1
ATOM 770 C C . GLY A 1 98 ? -22.989 5.302 14.053 1.00 97.81 98 GLY A C 1
ATOM 771 O O . GLY A 1 98 ? -22.018 4.712 13.588 1.00 97.81 98 GLY A O 1
ATOM 772 N N . SER A 1 99 ? -23.342 5.179 15.332 1.00 97.75 99 SER A N 1
ATOM 773 C CA . SER A 1 99 ? -22.677 4.294 16.295 1.00 97.75 99 SER A CA 1
ATOM 774 C C . SER A 1 99 ? -23.087 2.824 16.164 1.00 97.75 99 SER A C 1
ATOM 776 O O . SER A 1 99 ? -22.427 1.956 16.723 1.00 97.75 99 SER A O 1
ATOM 778 N N . GLY A 1 100 ? -24.210 2.533 15.496 1.00 98.38 100 GLY A N 1
ATOM 779 C CA . GLY A 1 100 ? -24.812 1.200 15.507 1.00 98.38 100 GLY A CA 1
ATOM 780 C C . GLY A 1 100 ? -25.704 0.891 16.722 1.00 98.38 100 GLY A C 1
ATOM 781 O O . GLY A 1 100 ? -26.195 -0.232 16.844 1.00 98.38 100 GLY A O 1
ATOM 782 N N . THR A 1 101 ? -25.975 1.869 17.601 1.00 98.56 101 THR A N 1
ATOM 783 C CA . THR A 1 101 ? -26.781 1.685 18.829 1.00 98.56 101 THR A CA 1
ATOM 784 C C . THR A 1 101 ? -28.128 1.011 18.594 1.00 98.56 101 THR A C 1
ATOM 786 O O . THR A 1 101 ? -28.527 0.163 19.384 1.00 98.56 101 THR A O 1
ATOM 789 N N . GLN A 1 102 ? -28.831 1.344 17.512 1.00 98.56 102 GLN A N 1
ATOM 790 C CA . GLN A 1 102 ? -30.155 0.773 17.256 1.00 98.56 102 GLN A CA 1
ATOM 791 C C . GLN A 1 102 ? -30.083 -0.722 16.942 1.00 98.56 102 GLN A C 1
ATOM 793 O O . GLN A 1 102 ? -30.910 -1.474 17.440 1.00 98.56 102 GLN A O 1
ATOM 798 N N . THR A 1 103 ? -29.062 -1.179 16.213 1.00 98.75 103 THR A N 1
ATOM 799 C CA . THR A 1 103 ? -28.837 -2.617 15.991 1.00 98.75 103 THR A CA 1
ATOM 800 C C . THR A 1 103 ? -28.371 -3.324 17.258 1.00 98.75 103 THR A C 1
ATOM 802 O O . THR A 1 103 ? -28.853 -4.416 17.541 1.00 98.75 103 THR A O 1
ATOM 805 N N . ASN A 1 104 ? -27.499 -2.704 18.062 1.00 98.81 104 ASN A N 1
ATOM 806 C CA . ASN A 1 104 ? -27.125 -3.265 19.364 1.00 98.81 104 ASN A CA 1
ATOM 807 C C . ASN A 1 104 ? -28.363 -3.451 20.263 1.00 98.81 104 ASN A C 1
ATOM 809 O O . ASN A 1 104 ? -28.569 -4.524 20.827 1.00 98.81 104 ASN A O 1
ATOM 813 N N . MET A 1 105 ? -29.232 -2.438 20.334 1.00 98.69 105 MET A N 1
ATOM 814 C CA . MET A 1 105 ? -30.480 -2.520 21.093 1.00 98.69 105 MET A CA 1
ATOM 815 C C . MET A 1 105 ? -31.488 -3.491 20.487 1.00 98.69 105 MET A C 1
ATOM 817 O O . MET A 1 105 ? -32.161 -4.181 21.243 1.00 98.69 105 MET A O 1
ATOM 821 N N . ASN A 1 106 ? -31.552 -3.623 19.162 1.00 98.75 106 ASN A N 1
ATOM 822 C CA . ASN A 1 106 ? -32.380 -4.635 18.514 1.00 98.75 106 ASN A CA 1
ATOM 823 C C . ASN A 1 106 ? -31.991 -6.041 18.961 1.00 98.75 106 ASN A C 1
ATOM 825 O O . ASN A 1 106 ? -32.878 -6.819 19.311 1.00 98.75 106 ASN A O 1
ATOM 829 N N . LEU A 1 107 ? -30.697 -6.351 19.027 1.00 98.62 107 LEU A N 1
ATOM 830 C CA . LEU A 1 107 ? -30.251 -7.635 19.559 1.00 98.62 107 LEU A CA 1
ATOM 831 C C . LEU A 1 107 ? -30.555 -7.781 21.042 1.00 98.62 107 LEU A C 1
ATOM 833 O O . LEU A 1 107 ? -31.050 -8.829 21.449 1.00 98.62 107 LEU A O 1
ATOM 837 N N . ASN A 1 108 ? -30.313 -6.739 21.838 1.00 98.81 108 ASN A N 1
ATOM 838 C CA . ASN A 1 108 ? -30.625 -6.769 23.264 1.00 98.81 108 ASN A CA 1
ATOM 839 C C . ASN A 1 108 ? -32.114 -7.061 23.513 1.00 98.81 108 ASN A C 1
ATOM 841 O O . ASN A 1 108 ? -32.435 -7.880 24.365 1.00 98.81 108 ASN A O 1
ATOM 845 N N . GLU A 1 109 ? -33.018 -6.421 22.767 1.00 98.75 109 GLU A N 1
ATOM 846 C CA . GLU A 1 109 ? -34.468 -6.620 22.873 1.00 98.75 109 GLU A CA 1
ATOM 847 C C . GLU A 1 109 ? -34.893 -8.026 22.437 1.00 98.75 109 GLU A C 1
ATOM 849 O O . GLU A 1 109 ? -35.640 -8.684 23.162 1.00 98.75 109 GLU A O 1
ATOM 854 N N . VAL A 1 110 ? -34.387 -8.507 21.295 1.00 98.75 110 VAL A N 1
ATOM 855 C CA . VAL A 1 110 ? -34.693 -9.853 20.786 1.00 98.75 110 VAL A CA 1
ATOM 856 C C . VAL A 1 110 ? -34.224 -10.921 21.773 1.00 98.75 110 VAL A C 1
ATOM 858 O O . VAL A 1 110 ? -35.012 -11.787 22.152 1.00 98.75 110 VAL A O 1
ATOM 861 N N . ILE A 1 111 ? -32.979 -10.828 22.250 1.00 98.81 111 ILE A N 1
ATOM 862 C CA . ILE A 1 111 ? -32.418 -11.760 23.236 1.00 98.81 111 ILE A CA 1
ATOM 863 C C . ILE A 1 111 ? -33.183 -11.669 24.557 1.00 98.81 111 ILE A C 1
ATOM 865 O O . ILE A 1 111 ? -33.521 -12.702 25.123 1.00 98.81 111 ILE A O 1
ATOM 869 N N . ALA A 1 112 ? -33.504 -10.469 25.049 1.00 98.62 112 ALA A N 1
ATOM 870 C CA . ALA A 1 112 ? -34.220 -10.293 26.312 1.00 98.62 112 ALA A CA 1
ATOM 871 C C . ALA A 1 112 ? -35.624 -10.913 26.284 1.00 98.62 112 ALA A C 1
ATOM 873 O O . ALA A 1 112 ? -36.003 -11.644 27.205 1.00 98.62 112 ALA A O 1
ATOM 874 N N . ASN A 1 113 ? -36.391 -10.656 25.221 1.00 98.38 113 ASN A N 1
ATOM 875 C CA . ASN A 1 113 ? -37.716 -11.244 25.056 1.00 98.38 113 ASN A CA 1
ATOM 876 C C . ASN A 1 113 ? -37.614 -12.764 24.880 1.00 98.38 113 ASN A C 1
ATOM 878 O O . ASN A 1 113 ? -38.320 -13.502 25.565 1.00 98.38 113 ASN A O 1
ATOM 882 N N . ARG A 1 114 ? -36.684 -13.250 24.048 1.00 98.38 114 ARG A N 1
ATOM 883 C CA . ARG A 1 114 ? -36.522 -14.689 23.814 1.00 98.38 114 ARG A CA 1
ATOM 884 C C . ARG A 1 114 ? -36.052 -15.449 25.058 1.00 98.38 114 ARG A C 1
ATOM 886 O O . ARG A 1 114 ? -36.628 -16.475 25.404 1.00 98.38 114 ARG A O 1
ATOM 893 N N . ALA A 1 115 ? -35.065 -14.925 25.778 1.00 98.44 115 ALA A N 1
ATOM 894 C CA . ALA A 1 115 ? -34.580 -15.492 27.036 1.00 98.44 115 ALA A CA 1
ATOM 895 C C . ALA A 1 115 ? -35.660 -15.472 28.136 1.00 98.44 115 ALA A C 1
ATOM 897 O O . ALA A 1 115 ? -35.745 -16.385 28.961 1.00 98.44 115 ALA A O 1
ATOM 898 N N . SER A 1 116 ? -36.537 -14.464 28.130 1.00 98.19 116 SER A N 1
ATOM 899 C CA . SER A 1 116 ? -37.690 -14.429 29.034 1.00 98.19 116 SER A CA 1
ATOM 900 C C . SER A 1 116 ? -38.691 -15.537 28.713 1.00 98.19 116 SER A C 1
ATOM 902 O O . SER A 1 116 ? -39.122 -16.226 29.631 1.00 98.19 116 SER A O 1
ATOM 904 N N . GLU A 1 117 ? -39.007 -15.787 27.440 1.00 97.12 117 GLU A N 1
ATOM 905 C CA . GLU A 1 117 ? -39.865 -16.919 27.052 1.00 97.12 117 GLU A CA 1
ATOM 906 C C . GLU A 1 117 ? -39.275 -18.270 27.473 1.00 97.12 117 GLU A C 1
ATOM 908 O O . GLU A 1 117 ? -39.986 -19.114 28.018 1.00 97.12 117 GLU A O 1
ATOM 913 N N . LEU A 1 118 ? -37.966 -18.464 27.272 1.00 96.50 118 LEU A N 1
ATOM 914 C CA . LEU A 1 118 ? -37.251 -19.693 27.644 1.00 96.50 118 LEU A CA 1
ATOM 915 C C . LEU A 1 118 ? -37.310 -19.988 29.152 1.00 96.50 118 LEU A C 1
ATOM 917 O O . LEU A 1 118 ? -37.229 -21.142 29.564 1.00 96.50 118 LEU A O 1
ATOM 921 N N . THR A 1 119 ? -37.506 -18.957 29.975 1.00 94.00 119 THR A N 1
ATOM 922 C CA . THR A 1 119 ? -37.653 -19.060 31.437 1.00 94.00 119 THR A CA 1
ATOM 923 C C . THR A 1 119 ? -39.114 -18.951 31.896 1.00 94.00 119 THR A C 1
ATOM 925 O O . THR A 1 119 ? -39.392 -18.713 33.078 1.00 94.00 119 THR A O 1
ATOM 928 N N . GLY A 1 120 ? -40.077 -19.105 30.979 1.00 92.81 120 GLY A N 1
ATOM 929 C CA . GLY A 1 120 ? -41.515 -19.052 31.262 1.00 92.81 120 GLY A CA 1
ATOM 930 C C . GLY A 1 120 ? -42.024 -17.657 31.643 1.00 92.81 120 GLY A C 1
ATOM 931 O O . GLY A 1 120 ? -42.897 -17.534 32.500 1.00 92.81 120 GLY A O 1
ATOM 932 N N . GLY A 1 121 ? -41.397 -16.602 31.129 1.00 91.50 121 GLY A N 1
ATOM 933 C CA . GLY A 1 121 ? -41.873 -15.217 31.173 1.00 91.50 121 GLY A CA 1
ATOM 934 C C . GLY A 1 121 ? -42.569 -14.792 29.876 1.00 91.50 121 GLY A C 1
ATOM 935 O O . GLY A 1 121 ? -42.714 -15.584 28.947 1.00 91.50 121 GLY A O 1
ATOM 936 N N . GLU A 1 122 ? -42.987 -13.528 29.817 1.00 91.81 122 GLU A N 1
ATOM 937 C CA . GLU A 1 122 ? -43.684 -12.932 28.666 1.00 91.81 122 GLU A CA 1
ATOM 938 C C . GLU A 1 122 ? -42.778 -11.957 27.890 1.00 91.81 122 GLU A C 1
ATOM 940 O O . GLU A 1 122 ? -41.707 -11.571 28.364 1.00 91.81 122 GLU A O 1
ATOM 945 N N . ARG A 1 123 ? -43.211 -11.542 26.691 1.00 92.88 123 ARG A N 1
ATOM 946 C CA . ARG A 1 123 ? -42.575 -10.451 25.929 1.00 92.88 123 ARG A CA 1
ATOM 947 C C . ARG A 1 123 ? -43.012 -9.086 26.465 1.00 92.88 123 ARG A C 1
ATOM 949 O O . ARG A 1 123 ? -44.111 -8.942 26.993 1.00 92.88 123 ARG A O 1
ATOM 956 N N . GLY A 1 124 ? -42.210 -8.054 26.222 1.00 89.94 124 GLY A N 1
ATOM 957 C CA . GLY A 1 124 ? -42.558 -6.672 26.565 1.00 89.94 124 GLY A CA 1
ATOM 958 C C . GLY A 1 124 ? -42.212 -6.308 28.004 1.00 89.94 124 GLY A C 1
ATOM 959 O O . GLY A 1 124 ? -41.176 -6.732 28.504 1.00 89.94 124 GLY A O 1
ATOM 960 N N . GLU A 1 125 ? -43.030 -5.486 28.662 1.00 88.00 125 GLU A N 1
ATOM 961 C CA . GLU A 1 125 ? -42.708 -4.937 29.994 1.00 88.00 125 GLU A CA 1
ATOM 962 C C . GLU A 1 125 ? -42.670 -5.999 31.109 1.00 88.00 125 GLU A C 1
ATOM 964 O O . GLU A 1 125 ? -41.994 -5.807 32.114 1.00 88.00 125 GLU A O 1
ATOM 969 N N . ALA A 1 126 ? -43.352 -7.135 30.926 1.00 90.00 126 ALA A N 1
ATOM 970 C CA . ALA A 1 126 ? -43.362 -8.251 31.878 1.00 90.00 126 ALA A CA 1
ATOM 971 C C . ALA A 1 126 ? -42.198 -9.249 31.682 1.00 90.00 126 ALA A C 1
ATOM 973 O O . ALA A 1 126 ? -42.162 -10.304 32.323 1.00 90.00 126 ALA A O 1
ATOM 974 N N . ARG A 1 127 ? -41.244 -8.940 30.792 1.00 94.31 127 ARG A N 1
ATOM 975 C CA . ARG A 1 127 ? -40.055 -9.768 30.548 1.00 94.31 127 ARG A CA 1
ATOM 976 C C . ARG A 1 127 ? -39.215 -9.935 31.820 1.00 94.31 127 ARG A C 1
ATOM 978 O O . ARG A 1 127 ? -39.038 -8.998 32.594 1.00 94.31 127 ARG A O 1
ATOM 985 N N . LYS A 1 128 ? -38.653 -11.130 32.019 1.00 96.50 128 LYS A N 1
ATOM 986 C CA . LYS A 1 128 ? -37.801 -11.464 33.181 1.00 96.50 128 LYS A CA 1
ATOM 987 C C . LYS A 1 128 ? -36.345 -11.031 32.995 1.00 96.50 128 LYS A C 1
ATOM 989 O O . LYS A 1 128 ? -35.617 -10.857 33.972 1.00 96.50 128 LYS A O 1
ATOM 994 N N . ILE A 1 129 ? -35.927 -10.877 31.742 1.00 98.19 129 ILE A N 1
ATOM 995 C CA . ILE A 1 129 ? -34.582 -10.471 31.342 1.00 98.19 129 ILE A CA 1
ATOM 996 C C . ILE A 1 129 ? -34.641 -9.036 30.824 1.00 98.19 129 ILE A C 1
ATOM 998 O O . ILE A 1 129 ? -35.401 -8.733 29.905 1.00 98.19 129 ILE A O 1
ATOM 1002 N N . HIS A 1 130 ? -33.844 -8.138 31.402 1.00 97.81 130 HIS A N 1
ATOM 1003 C CA . HIS A 1 130 ? -33.793 -6.743 30.982 1.00 97.81 130 HIS A CA 1
ATOM 1004 C C . HIS A 1 130 ? -32.776 -6.548 29.840 1.00 97.81 130 HIS A C 1
ATOM 1006 O O . HIS A 1 130 ? -31.617 -6.952 29.980 1.00 97.81 130 HIS A O 1
ATOM 1012 N N . PRO A 1 131 ? -33.142 -5.886 28.722 1.00 97.94 131 PRO A N 1
ATOM 1013 C CA . PRO A 1 131 ? -32.242 -5.702 27.583 1.00 97.94 131 PRO A CA 1
ATOM 1014 C C . PRO A 1 131 ? -31.000 -4.874 27.935 1.00 97.94 131 PRO A C 1
ATOM 1016 O O . PRO A 1 131 ? -29.928 -5.141 27.405 1.00 97.94 131 PRO A O 1
ATOM 1019 N N . ASN A 1 132 ? -31.108 -3.902 28.846 1.00 97.94 132 ASN A N 1
ATOM 1020 C CA . ASN A 1 132 ? -29.956 -3.092 29.257 1.00 97.94 132 ASN A CA 1
ATOM 1021 C C . ASN A 1 132 ? -29.208 -3.703 30.448 1.00 97.94 132 ASN A C 1
ATOM 1023 O O . ASN A 1 132 ? -27.985 -3.810 30.418 1.00 97.94 132 ASN A O 1
ATOM 1027 N N . ASP A 1 133 ? -29.940 -4.128 31.478 1.00 97.75 133 ASP A N 1
ATOM 1028 C CA . ASP A 1 133 ? -29.340 -4.425 32.787 1.00 97.75 133 ASP A CA 1
ATOM 1029 C C . ASP A 1 133 ? -28.802 -5.850 32.855 1.00 97.75 133 ASP A C 1
ATOM 1031 O O . ASP A 1 133 ? -27.939 -6.122 33.687 1.00 97.75 133 ASP A O 1
ATOM 1035 N N . ASP A 1 134 ? -29.309 -6.747 32.003 1.00 98.38 134 ASP A N 1
ATOM 1036 C CA . ASP A 1 134 ? -28.867 -8.136 31.915 1.00 98.38 134 ASP A CA 1
ATOM 1037 C C . ASP A 1 134 ? -28.116 -8.380 30.593 1.00 98.38 134 ASP A C 1
ATOM 1039 O O . ASP A 1 134 ? -26.928 -8.694 30.619 1.00 98.38 134 ASP A O 1
ATOM 1043 N N . VAL A 1 135 ? -28.757 -8.173 29.431 1.00 98.69 135 VAL A N 1
ATOM 1044 C CA . VAL A 1 135 ? -28.147 -8.503 28.120 1.00 98.69 135 VAL A CA 1
ATOM 1045 C C . VAL A 1 135 ? -26.992 -7.560 27.752 1.00 98.69 135 VAL A C 1
ATOM 1047 O O . VAL A 1 135 ? -25.978 -7.994 27.205 1.00 98.69 135 VAL A O 1
ATOM 1050 N N . ASN A 1 136 ? -27.111 -6.272 28.086 1.00 98.75 136 ASN A N 1
ATOM 1051 C CA . ASN A 1 136 ? -26.095 -5.248 27.823 1.00 98.75 136 ASN A CA 1
ATOM 1052 C C . ASN A 1 136 ? -25.245 -4.904 29.066 1.00 98.75 136 ASN A C 1
ATOM 1054 O O . ASN A 1 136 ? -24.602 -3.852 29.104 1.00 98.75 136 ASN A O 1
ATOM 1058 N N . ARG A 1 137 ? -25.221 -5.773 30.090 1.00 98.38 137 ARG A N 1
ATOM 1059 C CA . ARG A 1 137 ? -24.433 -5.564 31.317 1.00 98.38 137 ARG A CA 1
ATOM 1060 C C . ARG A 1 137 ? -22.941 -5.440 30.992 1.00 98.38 137 ARG A C 1
ATOM 1062 O O . ARG A 1 137 ? -22.387 -6.300 30.304 1.00 98.38 137 ARG A O 1
ATOM 1069 N N . GLY A 1 138 ? -22.311 -4.374 31.492 1.00 96.88 138 GLY A N 1
ATOM 1070 C CA . GLY A 1 138 ? -20.884 -4.083 31.289 1.00 96.88 138 GLY A CA 1
ATOM 1071 C C . GLY A 1 138 ? -20.513 -3.634 29.871 1.00 96.88 138 GLY A C 1
ATOM 1072 O O . GLY A 1 138 ? -19.338 -3.641 29.524 1.00 96.88 138 GLY A O 1
ATOM 1073 N N . GLN A 1 139 ? -21.499 -3.279 29.043 1.00 98.69 139 GLN A N 1
ATOM 1074 C CA . GLN A 1 139 ? -21.316 -3.002 27.619 1.00 98.69 139 GLN A CA 1
ATOM 1075 C C . GLN A 1 139 ? -21.880 -1.632 27.229 1.00 98.69 139 GLN A C 1
ATOM 1077 O O . GLN A 1 139 ? -22.805 -1.109 27.851 1.00 98.69 139 GLN A O 1
ATOM 1082 N N . SER A 1 140 ? -21.392 -1.094 26.118 1.00 98.50 140 SER A N 1
ATOM 1083 C CA . SER A 1 140 ? -21.951 0.053 25.409 1.00 98.50 140 SER A CA 1
ATOM 1084 C C . SER A 1 140 ? -22.196 -0.320 23.949 1.00 98.50 140 SER A C 1
ATOM 1086 O O . SER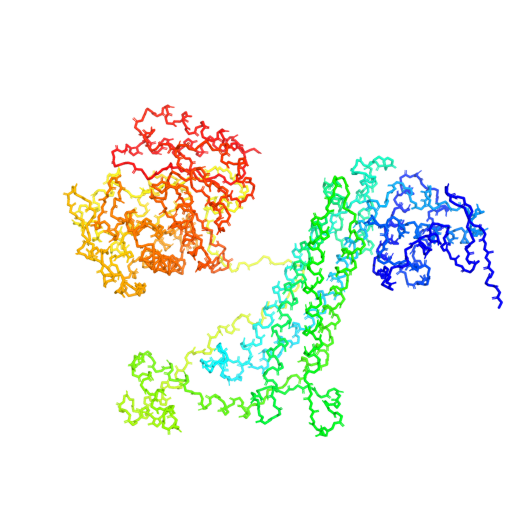 A 1 140 ? -21.652 -1.277 23.418 1.00 98.50 140 SER A O 1
ATOM 1088 N N . SER A 1 141 ? -23.006 0.457 23.238 1.00 97.69 141 SER A N 1
ATOM 1089 C CA . SER A 1 141 ? -23.046 0.288 21.778 1.00 97.69 141 SER A CA 1
ATOM 1090 C C . SER A 1 141 ? -21.713 0.687 21.134 1.00 97.69 141 SER A C 1
ATOM 1092 O O . SER A 1 141 ? -21.330 0.123 20.113 1.00 97.69 141 SER A O 1
ATOM 1094 N N . ASN A 1 142 ? -21.008 1.635 21.761 1.00 98.50 142 ASN A N 1
ATOM 1095 C CA . ASN A 1 142 ? -19.784 2.240 21.245 1.00 98.50 142 ASN A CA 1
ATOM 1096 C C . ASN A 1 142 ? -18.577 1.298 21.292 1.00 98.50 142 ASN A C 1
ATOM 1098 O O . ASN A 1 142 ? -17.627 1.538 20.557 1.00 98.50 142 ASN A O 1
ATOM 1102 N N . ASP A 1 143 ? -18.614 0.245 22.112 1.00 98.56 143 ASP A N 1
ATOM 1103 C CA . ASP A 1 143 ? -17.584 -0.793 22.155 1.00 98.56 143 ASP A CA 1
ATOM 1104 C C . ASP A 1 143 ? -18.074 -2.138 21.582 1.00 98.56 143 ASP A C 1
ATOM 1106 O O . ASP A 1 143 ? -17.318 -2.822 20.897 1.00 98.56 143 ASP A O 1
ATOM 1110 N N . VAL A 1 144 ? -19.357 -2.487 21.748 1.00 98.81 144 VAL A N 1
ATOM 1111 C CA . VAL A 1 144 ? -19.943 -3.720 21.183 1.00 98.81 144 VAL A CA 1
ATOM 1112 C C . VAL A 1 144 ? -19.988 -3.711 19.658 1.00 98.81 144 VAL A C 1
ATOM 1114 O O . VAL A 1 144 ? -19.598 -4.693 19.026 1.00 98.81 144 VAL A O 1
ATOM 1117 N N . PHE A 1 145 ? -20.486 -2.632 19.049 1.00 98.81 145 PHE A N 1
ATOM 1118 C CA . PHE A 1 145 ? -20.650 -2.577 17.598 1.00 98.81 145 PHE A CA 1
ATOM 1119 C C . PHE A 1 145 ? -19.302 -2.636 16.851 1.00 98.81 145 PHE A C 1
ATOM 1121 O O . PHE A 1 145 ? -19.189 -3.488 15.969 1.00 98.81 145 PHE A O 1
ATOM 1128 N N . PRO A 1 146 ? -18.255 -1.852 17.207 1.00 98.69 146 PRO A N 1
ATOM 1129 C CA . PRO A 1 146 ? -16.911 -2.051 16.649 1.00 98.69 146 PRO A CA 1
ATOM 1130 C C . PRO A 1 146 ? -16.392 -3.476 16.814 1.00 98.69 146 PRO A C 1
ATOM 1132 O O . PRO A 1 146 ? -15.882 -4.049 15.857 1.00 98.69 146 PRO A O 1
ATOM 1135 N N . THR A 1 147 ? -16.551 -4.070 18.002 1.00 98.88 147 THR A N 1
ATOM 1136 C CA . THR A 1 147 ? -16.120 -5.450 18.235 1.00 98.88 147 THR A CA 1
ATOM 1137 C C . THR A 1 147 ? -16.807 -6.419 17.283 1.00 98.88 147 THR A C 1
ATOM 1139 O O . THR A 1 147 ? -16.135 -7.249 16.681 1.00 98.88 147 THR A O 1
ATOM 1142 N N . ALA A 1 148 ? -18.117 -6.298 17.074 1.00 98.88 148 ALA A N 1
ATOM 1143 C CA . ALA A 1 148 ? -18.817 -7.160 16.129 1.00 98.88 148 ALA A CA 1
ATOM 1144 C C . ALA A 1 148 ? -18.406 -6.915 14.669 1.00 98.88 148 ALA A C 1
ATOM 1146 O O . ALA A 1 148 ? -18.345 -7.868 13.896 1.00 98.88 148 ALA A O 1
ATOM 1147 N N . MET A 1 149 ? -18.082 -5.675 14.285 1.00 98.88 149 MET A N 1
ATOM 1148 C CA . MET A 1 149 ? -17.531 -5.377 12.955 1.00 98.88 149 MET A CA 1
ATOM 1149 C C . MET A 1 149 ? -16.202 -6.100 12.731 1.00 98.88 149 MET A C 1
ATOM 1151 O O . MET A 1 149 ? -16.003 -6.700 11.678 1.00 98.88 149 MET A O 1
ATOM 1155 N N . HIS A 1 150 ? -15.319 -6.062 13.729 1.00 98.88 150 HIS A N 1
ATOM 1156 C CA . HIS A 1 150 ? -14.018 -6.726 13.707 1.00 98.88 150 HIS A CA 1
ATOM 1157 C C . HIS A 1 150 ? -14.167 -8.247 13.648 1.00 98.88 150 HIS A C 1
ATOM 1159 O O . HIS A 1 150 ? -13.574 -8.885 12.780 1.00 98.88 150 HIS A O 1
ATOM 1165 N N . VAL A 1 151 ? -15.026 -8.819 14.499 1.00 98.88 151 VAL A N 1
ATOM 1166 C CA . VAL A 1 151 ? -15.310 -10.260 14.510 1.00 98.88 151 VAL A CA 1
ATOM 1167 C C . VAL A 1 151 ? -15.875 -10.724 13.167 1.00 98.88 151 VAL A C 1
ATOM 1169 O O . VAL A 1 151 ? -15.352 -11.672 12.590 1.00 98.88 151 VAL A O 1
ATOM 1172 N N . ALA A 1 152 ? -16.881 -10.028 12.625 1.00 98.88 152 ALA A N 1
ATOM 1173 C CA . ALA A 1 152 ? -17.489 -10.387 11.344 1.00 98.88 152 ALA A CA 1
ATOM 1174 C C . ALA A 1 152 ? -16.504 -10.263 10.168 1.00 98.88 152 ALA A C 1
ATOM 1176 O O . ALA A 1 152 ? -16.483 -11.122 9.289 1.00 98.88 152 ALA A O 1
ATOM 1177 N N . ALA A 1 153 ? -15.683 -9.208 10.140 1.00 98.88 153 ALA A N 1
ATOM 1178 C CA . ALA A 1 153 ? -14.698 -9.011 9.080 1.00 98.88 153 ALA A CA 1
ATOM 1179 C C . ALA A 1 153 ? -13.576 -10.056 9.142 1.00 98.88 153 ALA A C 1
ATOM 1181 O O . ALA A 1 153 ? -13.225 -10.633 8.114 1.00 98.88 153 ALA A O 1
ATOM 1182 N N . ALA A 1 154 ? -13.036 -10.327 10.334 1.00 98.88 154 ALA A N 1
ATOM 1183 C CA . ALA A 1 154 ? -11.985 -11.319 10.520 1.00 98.88 154 ALA A CA 1
ATOM 1184 C C . ALA A 1 154 ? -12.476 -12.737 10.186 1.00 98.88 154 ALA A C 1
ATOM 1186 O O . ALA A 1 154 ? -11.794 -13.447 9.449 1.00 98.88 154 ALA A O 1
ATOM 1187 N N . ASP A 1 155 ? -13.675 -13.118 10.642 1.00 98.62 155 ASP A N 1
ATOM 1188 C CA . ASP A 1 155 ? -14.306 -14.402 10.304 1.00 98.62 155 ASP A CA 1
ATOM 1189 C C . ASP A 1 155 ? -14.570 -14.523 8.797 1.00 98.62 155 ASP A C 1
ATOM 1191 O O . ASP A 1 155 ? -14.170 -15.501 8.166 1.00 98.62 155 ASP A O 1
ATOM 1195 N N . GLY A 1 156 ? -15.149 -13.489 8.180 1.00 98.75 156 GLY A N 1
ATOM 1196 C CA . GLY A 1 156 ? -15.400 -13.466 6.740 1.00 98.75 156 GLY A CA 1
ATOM 1197 C C . GLY A 1 156 ? -14.120 -13.583 5.905 1.00 98.75 156 GLY A C 1
ATOM 1198 O O . GLY A 1 156 ? -14.084 -14.321 4.919 1.00 98.75 156 GLY A O 1
ATOM 1199 N N . ILE A 1 157 ? -13.037 -12.909 6.305 1.00 98.88 157 ILE A N 1
ATOM 1200 C CA . ILE A 1 157 ? -11.744 -13.017 5.617 1.00 98.88 157 ILE A CA 1
ATOM 1201 C C . ILE A 1 157 ? -11.138 -14.410 5.816 1.00 98.88 157 ILE A C 1
ATOM 1203 O O . ILE A 1 157 ? -10.781 -15.062 4.833 1.00 98.88 157 ILE A O 1
ATOM 1207 N N . ALA A 1 158 ? -11.021 -14.865 7.065 1.00 98.69 158 ALA A N 1
ATOM 1208 C CA . ALA A 1 158 ? -10.304 -16.088 7.413 1.00 98.69 158 ALA A CA 1
ATOM 1209 C C . ALA A 1 158 ? -11.025 -17.355 6.939 1.00 98.69 158 ALA A C 1
ATOM 1211 O O . ALA A 1 158 ? -10.395 -18.245 6.369 1.00 98.69 158 ALA A O 1
ATOM 1212 N N . ASN A 1 159 ? -12.341 -17.416 7.143 1.00 97.94 159 ASN A N 1
ATOM 1213 C CA . ASN A 1 159 ? -13.123 -18.640 6.989 1.00 97.94 159 ASN A CA 1
ATOM 1214 C C . ASN A 1 159 ? -13.969 -18.676 5.709 1.00 97.94 159 ASN A C 1
ATOM 1216 O O . ASN A 1 159 ? -14.481 -19.739 5.369 1.00 97.94 159 ASN A O 1
ATOM 1220 N N . THR A 1 160 ? -14.103 -17.561 4.979 1.00 98.31 160 THR A N 1
ATOM 1221 C CA . THR A 1 160 ? -14.870 -17.519 3.715 1.00 98.31 160 THR A CA 1
ATOM 1222 C C . THR A 1 160 ? -13.999 -17.111 2.528 1.00 98.31 160 THR A C 1
ATOM 1224 O O . THR A 1 160 ? -13.831 -17.881 1.582 1.00 98.31 160 THR A O 1
ATOM 1227 N N . LEU A 1 161 ? -13.385 -15.926 2.578 1.00 98.81 161 LEU A N 1
ATOM 1228 C CA . LEU A 1 161 ? -12.659 -15.377 1.433 1.00 98.81 161 LEU A CA 1
ATOM 1229 C C . LEU A 1 161 ? -11.334 -16.095 1.151 1.00 98.81 161 LEU A C 1
ATOM 1231 O O . LEU A 1 161 ? -11.075 -16.461 0.005 1.00 98.81 161 LEU A O 1
ATOM 1235 N N . LEU A 1 162 ? -10.484 -16.297 2.164 1.00 98.75 162 LEU A N 1
ATOM 1236 C CA . LEU A 1 162 ? -9.198 -16.979 1.972 1.00 98.75 162 LEU A CA 1
ATOM 1237 C C . LEU A 1 162 ? -9.368 -18.401 1.394 1.00 98.75 162 LEU A C 1
ATOM 1239 O O . LEU A 1 162 ? -8.658 -18.719 0.437 1.00 98.75 162 LEU A O 1
ATOM 1243 N N . PRO A 1 163 ? -10.312 -19.238 1.872 1.00 98.69 163 PRO A N 1
ATOM 1244 C CA . PRO A 1 163 ? -10.607 -20.529 1.246 1.00 98.69 163 PRO A CA 1
ATOM 1245 C C . PRO A 1 163 ? -11.060 -20.438 -0.220 1.00 98.69 163 PRO A C 1
ATOM 1247 O O . PRO A 1 163 ? -10.584 -21.217 -1.050 1.00 98.69 163 PRO A O 1
ATOM 1250 N N . ALA A 1 164 ? -11.927 -19.480 -0.567 1.00 98.81 164 ALA A N 1
ATOM 1251 C CA . ALA A 1 164 ? -12.393 -19.293 -1.945 1.00 98.81 164 ALA A CA 1
ATOM 1252 C C . ALA A 1 164 ? -11.244 -18.880 -2.886 1.00 98.81 164 ALA A C 1
ATOM 1254 O O . ALA A 1 164 ? -11.058 -19.461 -3.957 1.00 98.81 164 ALA A O 1
ATOM 1255 N N . LEU A 1 165 ? -10.405 -17.931 -2.453 1.00 98.81 165 LEU A N 1
ATOM 1256 C CA . LEU A 1 165 ? -9.215 -17.517 -3.204 1.00 98.81 165 LEU A CA 1
ATOM 1257 C C . LEU A 1 165 ? -8.211 -18.659 -3.357 1.00 98.81 165 LEU A C 1
ATOM 1259 O O . LEU A 1 165 ? -7.637 -18.820 -4.432 1.00 98.81 165 LEU A O 1
ATOM 1263 N N . LYS A 1 166 ? -8.017 -19.464 -2.306 1.00 98.62 166 LYS A N 1
ATOM 1264 C CA . LYS A 1 166 ? -7.144 -20.638 -2.352 1.00 98.62 166 LYS A CA 1
ATOM 1265 C C . LYS A 1 166 ? -7.636 -21.651 -3.383 1.00 98.62 166 LYS A C 1
ATOM 1267 O O . LYS A 1 166 ? -6.827 -22.132 -4.166 1.00 98.62 166 LYS A O 1
ATOM 1272 N N . THR A 1 167 ? -8.939 -21.919 -3.427 1.00 98.81 167 THR A N 1
ATOM 1273 C CA . THR A 1 167 ? -9.539 -22.842 -4.404 1.00 98.81 167 THR A CA 1
ATOM 1274 C C . THR A 1 167 ? -9.265 -22.380 -5.836 1.00 98.81 167 THR A C 1
ATOM 1276 O O . THR A 1 167 ? -8.729 -23.142 -6.638 1.00 98.81 167 THR A O 1
ATOM 1279 N N . LEU A 1 168 ? -9.526 -21.104 -6.139 1.00 98.88 168 LEU A N 1
ATOM 1280 C CA . LEU A 1 168 ? -9.217 -20.537 -7.454 1.00 98.88 168 LEU A CA 1
ATOM 1281 C C . LEU A 1 168 ? -7.711 -20.580 -7.767 1.00 98.88 168 LEU A C 1
ATOM 1283 O O . LEU A 1 168 ? -7.316 -20.928 -8.881 1.00 98.88 168 LEU A O 1
ATOM 1287 N N . ARG A 1 169 ? -6.859 -20.247 -6.789 1.00 98.75 169 ARG A N 1
ATOM 1288 C CA . ARG A 1 169 ? -5.395 -20.302 -6.918 1.00 98.75 169 ARG A CA 1
ATOM 1289 C C . ARG A 1 169 ? -4.932 -21.711 -7.266 1.00 98.75 169 ARG A C 1
ATOM 1291 O O . ARG A 1 169 ? -4.133 -21.857 -8.185 1.00 98.75 169 ARG A O 1
ATOM 1298 N N . ASP A 1 170 ? -5.434 -22.723 -6.564 1.00 98.75 170 ASP A N 1
ATOM 1299 C CA . ASP A 1 170 ? -5.070 -24.130 -6.762 1.00 98.75 170 ASP A CA 1
ATOM 1300 C C . ASP A 1 170 ? -5.471 -24.608 -8.169 1.00 98.75 170 ASP A C 1
ATOM 1302 O O . ASP A 1 170 ? -4.660 -25.221 -8.866 1.00 98.75 170 ASP A O 1
ATOM 1306 N N . THR A 1 171 ? -6.664 -24.236 -8.645 1.00 98.88 171 THR A N 1
ATOM 1307 C CA . THR A 1 171 ? -7.107 -24.514 -10.023 1.00 98.88 171 THR A CA 1
ATOM 1308 C C . THR A 1 171 ? -6.199 -23.860 -11.063 1.00 98.88 171 THR A C 1
ATOM 1310 O O . THR A 1 171 ? -5.751 -24.521 -12.003 1.00 98.88 171 THR A O 1
ATOM 1313 N N . LEU A 1 172 ? -5.883 -22.569 -10.906 1.00 98.75 172 LEU A N 1
ATOM 1314 C CA . LEU A 1 172 ? -4.997 -21.866 -11.840 1.00 98.75 172 LEU A CA 1
ATOM 1315 C C . LEU A 1 172 ? -3.561 -22.403 -11.792 1.00 98.75 172 LEU A C 1
ATOM 1317 O O . LEU A 1 172 ? -2.900 -22.432 -12.826 1.00 98.75 172 LEU A O 1
ATOM 1321 N N . ALA A 1 173 ? -3.091 -22.875 -10.635 1.00 98.56 173 ALA A N 1
ATOM 1322 C CA . ALA A 1 173 ? -1.789 -23.524 -10.498 1.00 98.56 173 ALA A CA 1
ATOM 1323 C C . ALA A 1 173 ? -1.742 -24.873 -11.225 1.00 98.56 173 ALA A C 1
ATOM 1325 O O . ALA A 1 173 ? -0.771 -25.153 -11.929 1.00 98.56 173 ALA A O 1
ATOM 1326 N N . ALA A 1 174 ? -2.806 -25.675 -11.133 1.00 98.56 174 ALA A N 1
ATOM 1327 C CA . ALA A 1 174 ? -2.924 -26.912 -11.901 1.00 98.56 174 ALA A CA 1
ATOM 1328 C C . ALA A 1 174 ? -2.931 -26.639 -13.416 1.00 98.56 174 ALA A C 1
ATOM 1330 O O . ALA A 1 174 ? -2.237 -27.322 -14.171 1.00 98.56 174 ALA A O 1
ATOM 1331 N N . LYS A 1 175 ? -3.645 -25.597 -13.866 1.00 98.44 175 LYS A N 1
ATOM 1332 C CA . LYS A 1 175 ? -3.619 -25.155 -15.271 1.00 98.44 175 LYS A CA 1
ATOM 1333 C C . LYS A 1 175 ? -2.232 -24.655 -15.685 1.00 98.44 175 LYS A C 1
ATOM 1335 O O . LYS A 1 175 ? -1.747 -25.049 -16.739 1.00 98.44 175 LYS A O 1
ATOM 1340 N N . ALA A 1 176 ? -1.550 -23.877 -14.842 1.00 98.00 176 ALA A N 1
ATOM 1341 C CA . ALA A 1 176 ? -0.181 -23.431 -15.102 1.00 98.00 176 ALA A CA 1
ATOM 1342 C C . ALA A 1 176 ? 0.765 -24.618 -15.353 1.00 98.00 176 ALA A C 1
ATOM 1344 O O . ALA A 1 176 ? 1.509 -24.616 -16.330 1.00 98.00 176 ALA A O 1
ATOM 1345 N N . GLN A 1 177 ? 0.684 -25.661 -14.518 1.00 96.88 177 GLN A N 1
ATOM 1346 C CA . GLN A 1 177 ? 1.459 -26.892 -14.698 1.00 96.88 177 GLN A CA 1
ATOM 1347 C C . GLN A 1 177 ? 1.085 -27.619 -15.996 1.00 96.88 177 GLN A C 1
ATOM 1349 O O . GLN A 1 177 ? 1.974 -27.973 -16.772 1.00 96.88 177 GLN A O 1
ATOM 1354 N N . ALA A 1 178 ? -0.211 -27.786 -16.272 1.00 97.44 178 ALA A N 1
ATOM 1355 C CA . ALA A 1 178 ? -0.705 -28.436 -17.487 1.00 97.44 178 ALA A CA 1
ATOM 1356 C C . ALA A 1 178 ? -0.330 -27.695 -18.784 1.00 97.44 178 ALA A C 1
ATOM 1358 O O . ALA A 1 178 ? -0.317 -28.304 -19.849 1.00 97.44 178 ALA A O 1
ATOM 1359 N N . PHE A 1 179 ? -0.032 -26.395 -18.705 1.00 97.69 179 PHE A N 1
ATOM 1360 C CA . PHE A 1 179 ? 0.286 -25.537 -19.850 1.00 97.69 179 PHE A CA 1
ATOM 1361 C C . PHE A 1 179 ? 1.783 -25.217 -19.983 1.00 97.69 179 PHE A C 1
ATOM 1363 O O . PHE A 1 179 ? 2.166 -24.338 -20.760 1.00 97.69 179 PHE A O 1
ATOM 1370 N N . THR A 1 180 ? 2.639 -25.908 -19.226 1.00 93.25 180 THR A N 1
ATOM 1371 C CA . THR A 1 180 ? 4.086 -25.641 -19.175 1.00 93.25 180 THR A CA 1
ATOM 1372 C C . THR A 1 180 ? 4.774 -25.830 -20.529 1.00 93.25 180 THR A C 1
ATOM 1374 O O . THR A 1 180 ? 5.731 -25.120 -20.812 1.00 93.25 180 THR A O 1
ATOM 1377 N N . ASP A 1 181 ? 4.295 -26.745 -21.374 1.00 90.75 181 ASP A N 1
ATOM 1378 C CA . ASP A 1 181 ? 4.861 -27.065 -22.694 1.00 90.75 181 ASP A CA 1
ATOM 1379 C C . ASP A 1 181 ? 4.329 -26.176 -23.831 1.00 90.75 181 ASP A C 1
ATOM 1381 O O . ASP A 1 181 ? 4.838 -26.227 -24.949 1.00 90.75 181 ASP A O 1
ATOM 1385 N N . ILE A 1 182 ? 3.300 -25.368 -23.573 1.00 93.94 182 ILE A N 1
ATOM 1386 C CA . ILE A 1 182 ? 2.588 -24.625 -24.615 1.00 93.94 182 ILE A CA 1
ATOM 1387 C C . ILE A 1 182 ? 3.250 -23.268 -24.808 1.00 93.94 182 ILE A C 1
ATOM 1389 O O . ILE A 1 182 ? 2.988 -22.335 -24.050 1.00 93.94 182 ILE A O 1
ATOM 1393 N N . VAL A 1 183 ? 4.102 -23.143 -25.822 1.00 92.06 183 VAL A N 1
ATOM 1394 C CA . VAL A 1 183 ? 4.746 -21.871 -26.175 1.00 92.06 183 VAL A CA 1
ATOM 1395 C C . VAL A 1 183 ? 3.753 -20.983 -26.917 1.00 92.06 183 VAL A C 1
ATOM 1397 O O . VAL A 1 183 ? 3.175 -21.385 -27.919 1.00 92.06 183 VAL A O 1
ATOM 1400 N N . LYS A 1 184 ? 3.577 -19.754 -26.441 1.00 93.06 184 LYS A N 1
ATOM 1401 C CA . LYS A 1 184 ? 2.718 -18.738 -27.049 1.00 93.06 184 LYS A CA 1
ATOM 1402 C C . LYS A 1 184 ? 3.476 -17.439 -27.264 1.00 93.06 184 LYS A C 1
ATOM 1404 O O . LYS A 1 184 ? 4.557 -17.227 -26.710 1.00 93.06 184 LYS A O 1
ATOM 1409 N N . ILE A 1 185 ? 2.883 -16.533 -28.037 1.00 93.62 185 ILE A N 1
ATOM 1410 C CA . ILE A 1 185 ? 3.419 -15.184 -28.173 1.00 93.62 185 ILE A CA 1
ATOM 1411 C C . ILE A 1 185 ? 3.041 -14.326 -26.959 1.00 93.62 185 ILE A C 1
ATOM 1413 O O . ILE A 1 185 ? 1.877 -14.265 -26.553 1.00 93.62 185 ILE A O 1
ATOM 1417 N N . GLY A 1 186 ? 4.031 -13.660 -26.364 1.00 94.12 186 GLY A N 1
ATOM 1418 C CA . GLY A 1 186 ? 3.782 -12.641 -25.353 1.00 94.12 186 GLY A CA 1
ATOM 1419 C C . GLY A 1 186 ? 3.184 -11.389 -25.976 1.00 94.12 186 GLY A C 1
ATOM 1420 O O . GLY A 1 186 ? 3.391 -11.110 -27.158 1.00 94.12 186 GLY A O 1
ATOM 1421 N N . ARG A 1 187 ? 2.461 -10.604 -25.172 1.00 97.44 187 ARG A N 1
ATOM 1422 C CA . ARG A 1 187 ? 1.975 -9.286 -25.590 1.00 97.44 187 ARG A CA 1
ATOM 1423 C C . ARG A 1 187 ? 2.303 -8.233 -24.553 1.00 97.44 187 ARG A C 1
ATOM 1425 O O . ARG A 1 187 ? 1.916 -8.346 -23.394 1.00 97.44 187 ARG A O 1
ATOM 1432 N N . THR A 1 188 ? 2.977 -7.174 -24.987 1.00 89.31 188 THR A N 1
ATOM 1433 C CA . THR A 1 188 ? 3.183 -5.966 -24.177 1.00 89.31 188 THR A CA 1
ATOM 1434 C C . THR A 1 188 ? 2.617 -4.789 -24.952 1.00 89.31 188 THR A C 1
ATOM 1436 O O . THR A 1 188 ? 2.778 -4.715 -26.167 1.00 89.31 188 THR A O 1
ATOM 1439 N N . HIS A 1 189 ? 1.893 -3.888 -24.283 1.00 94.00 189 HIS A N 1
ATOM 1440 C CA . HIS A 1 189 ? 1.184 -2.789 -24.963 1.00 94.00 189 HIS A CA 1
ATOM 1441 C C . HIS A 1 189 ? 0.181 -3.281 -26.031 1.00 94.00 189 HIS A C 1
ATOM 1443 O O . HIS A 1 189 ? -0.091 -2.583 -27.005 1.00 94.00 189 HIS A O 1
ATOM 1449 N N . LEU A 1 190 ? -0.348 -4.502 -25.857 1.00 94.31 190 LEU A N 1
ATOM 1450 C CA . LEU A 1 190 ? -1.194 -5.227 -26.819 1.00 94.31 190 LEU A CA 1
ATOM 1451 C C . LEU A 1 190 ? -0.519 -5.571 -28.163 1.00 94.31 190 LEU A C 1
ATOM 1453 O O . LEU A 1 190 ? -1.191 -6.085 -29.051 1.00 94.31 190 LEU A O 1
ATOM 1457 N N . GLN A 1 191 ? 0.781 -5.312 -28.316 1.00 94.56 191 GLN A N 1
ATOM 1458 C CA . GLN A 1 191 ? 1.566 -5.688 -29.493 1.00 94.56 191 GLN A CA 1
ATOM 1459 C C . GLN A 1 191 ? 2.256 -7.034 -29.267 1.00 94.56 191 GLN A C 1
ATOM 1461 O O . GLN A 1 191 ? 2.565 -7.380 -28.122 1.00 94.56 191 GLN A O 1
ATOM 1466 N N . ASP A 1 192 ? 2.533 -7.756 -30.353 1.00 92.94 192 ASP A N 1
ATOM 1467 C CA . ASP A 1 192 ? 3.331 -8.983 -30.314 1.00 92.94 192 ASP A CA 1
ATOM 1468 C C . ASP A 1 192 ? 4.698 -8.709 -29.665 1.00 92.94 192 ASP A C 1
ATOM 1470 O O . ASP A 1 192 ? 5.321 -7.674 -29.907 1.00 92.94 192 ASP A O 1
ATOM 1474 N N . ALA A 1 193 ? 5.158 -9.632 -28.822 1.00 90.75 193 ALA A N 1
ATOM 1475 C CA . ALA A 1 193 ? 6.422 -9.554 -28.092 1.00 90.75 193 ALA A CA 1
ATOM 1476 C C . ALA A 1 193 ? 7.208 -10.871 -28.226 1.00 90.75 193 ALA A C 1
ATOM 1478 O O . ALA A 1 193 ? 6.989 -11.641 -29.156 1.00 90.75 193 ALA A O 1
ATOM 1479 N N . THR A 1 194 ? 8.155 -11.140 -27.328 1.00 86.62 194 THR A N 1
ATOM 1480 C CA . THR A 1 194 ? 8.883 -12.416 -27.312 1.00 86.62 194 THR A CA 1
ATOM 1481 C C . THR A 1 194 ? 8.009 -13.569 -26.793 1.00 86.62 194 THR A C 1
ATOM 1483 O O . THR A 1 194 ? 7.039 -13.320 -26.068 1.00 86.62 194 THR A O 1
ATOM 1486 N N . PRO A 1 195 ? 8.330 -14.830 -27.136 1.00 88.25 195 PRO A N 1
ATOM 1487 C CA . PRO A 1 195 ? 7.600 -15.990 -26.632 1.00 88.25 195 PRO A CA 1
ATOM 1488 C C . PRO A 1 195 ? 7.714 -16.184 -25.116 1.00 88.25 195 PRO A C 1
ATOM 1490 O O . PRO A 1 195 ? 8.699 -15.784 -24.497 1.00 88.25 195 PRO A O 1
ATOM 1493 N N . LEU A 1 196 ? 6.709 -16.849 -24.552 1.00 92.62 196 LEU A N 1
ATOM 1494 C CA . LEU A 1 196 ? 6.677 -17.430 -23.206 1.00 92.62 196 LEU A CA 1
ATOM 1495 C C . LEU A 1 196 ? 5.764 -18.661 -23.228 1.00 92.62 196 LEU A C 1
ATOM 1497 O O . LEU A 1 196 ? 4.993 -18.833 -24.173 1.00 92.62 196 LEU A O 1
ATOM 1501 N N . THR A 1 197 ? 5.791 -19.501 -22.197 1.00 94.94 197 THR A N 1
ATOM 1502 C CA . THR A 1 197 ? 4.795 -20.579 -22.094 1.00 94.94 197 THR A CA 1
ATOM 1503 C C . THR A 1 197 ? 3.483 -20.062 -21.509 1.00 94.94 197 THR A C 1
ATOM 1505 O O . THR A 1 197 ? 3.460 -19.157 -20.670 1.00 94.94 197 THR A O 1
ATOM 1508 N N . LEU A 1 198 ? 2.360 -20.650 -21.916 1.00 96.94 198 LEU A N 1
ATOM 1509 C CA . LEU A 1 198 ? 1.057 -20.378 -21.311 1.00 96.94 198 LEU A CA 1
ATOM 1510 C C . LEU A 1 198 ? 1.069 -20.740 -19.814 1.00 96.94 198 LEU A C 1
ATOM 1512 O O . LEU A 1 198 ? 0.452 -20.051 -19.004 1.00 96.94 198 LEU A O 1
ATOM 1516 N N . GLY A 1 199 ? 1.855 -21.748 -19.422 1.00 96.94 199 GLY A N 1
ATOM 1517 C CA . GLY A 1 199 ? 2.134 -22.051 -18.020 1.00 96.94 199 GLY A CA 1
ATOM 1518 C C . GLY A 1 199 ? 2.824 -20.904 -17.270 1.00 96.94 199 GLY A C 1
ATOM 1519 O O . GLY A 1 199 ? 2.412 -20.568 -16.160 1.00 96.94 199 GLY A O 1
ATOM 1520 N N . GLN A 1 200 ? 3.820 -20.243 -17.875 1.00 94.19 200 GLN A N 1
ATOM 1521 C CA . GLN A 1 200 ? 4.466 -19.055 -17.296 1.00 94.19 200 GLN A CA 1
ATOM 1522 C C . GLN A 1 200 ? 3.473 -17.896 -17.136 1.00 94.19 200 GLN A C 1
ATOM 1524 O O . GLN A 1 200 ? 3.457 -17.252 -16.086 1.00 94.19 200 GLN A O 1
ATOM 1529 N N . GLU A 1 201 ? 2.602 -17.660 -18.120 1.00 98.25 201 GLU A N 1
ATOM 1530 C CA . GLU A 1 201 ? 1.550 -16.638 -18.024 1.00 98.25 201 GLU A CA 1
ATOM 1531 C C . GLU A 1 201 ? 0.595 -16.924 -16.852 1.00 98.25 201 GLU A C 1
ATOM 1533 O O . GLU A 1 201 ? 0.376 -16.055 -16.002 1.00 98.25 201 GLU A O 1
ATOM 1538 N N . PHE A 1 202 ? 0.111 -18.166 -16.736 1.00 98.62 202 PHE A N 1
ATOM 1539 C CA . PHE A 1 202 ? -0.768 -18.582 -15.639 1.00 98.62 202 PHE A CA 1
ATOM 1540 C C . PHE A 1 202 ? -0.069 -18.557 -14.277 1.00 98.62 202 PHE A C 1
ATOM 1542 O O . PHE A 1 202 ? -0.702 -18.225 -13.272 1.00 98.62 202 PHE A O 1
ATOM 1549 N N . SER A 1 203 ? 1.241 -18.818 -14.221 1.00 97.69 203 SER A N 1
ATOM 1550 C CA . SER A 1 203 ? 2.009 -18.691 -12.978 1.00 97.69 203 SER A CA 1
ATOM 1551 C C . SER A 1 203 ? 1.999 -17.255 -12.429 1.00 97.69 203 SER A C 1
ATOM 1553 O O . SER A 1 203 ? 2.014 -17.058 -11.213 1.00 97.69 203 SER A O 1
ATOM 1555 N N . GLY A 1 204 ? 1.878 -16.247 -13.304 1.00 96.94 204 GLY A N 1
ATOM 1556 C CA . GLY A 1 204 ? 1.664 -14.859 -12.899 1.00 96.94 204 GLY A CA 1
ATOM 1557 C C . GLY A 1 204 ? 0.335 -14.660 -12.163 1.00 96.94 204 GLY A C 1
ATOM 1558 O O . GLY A 1 204 ? 0.302 -13.988 -11.133 1.00 96.94 204 GLY A O 1
ATOM 1559 N N . TYR A 1 205 ? -0.751 -15.284 -12.636 1.00 98.69 205 TYR A N 1
ATOM 1560 C CA . TYR A 1 205 ? -2.067 -15.218 -11.981 1.00 98.69 205 TYR A CA 1
ATOM 1561 C C . TYR A 1 205 ? -2.043 -15.874 -10.599 1.00 98.69 205 TYR A C 1
ATOM 1563 O O . TYR A 1 205 ? -2.552 -15.309 -9.630 1.00 98.69 205 TYR A O 1
ATOM 1571 N N . VAL A 1 206 ? -1.395 -17.038 -10.500 1.00 98.62 206 VAL A N 1
ATOM 1572 C CA . VAL A 1 206 ? -1.190 -17.762 -9.238 1.00 98.62 206 VAL A CA 1
ATOM 1573 C C . VAL A 1 206 ? -0.446 -16.882 -8.237 1.00 98.62 206 VAL A C 1
ATOM 1575 O O . VAL A 1 206 ? -0.928 -16.680 -7.123 1.00 98.62 206 VAL A O 1
ATOM 1578 N N . ALA A 1 207 ? 0.672 -16.280 -8.651 1.00 96.25 207 ALA A N 1
ATOM 1579 C CA . ALA A 1 207 ? 1.454 -15.397 -7.793 1.00 96.25 207 ALA A CA 1
ATOM 1580 C C . ALA A 1 207 ? 0.652 -14.165 -7.330 1.00 96.25 207 ALA A C 1
ATOM 1582 O O . ALA A 1 207 ? 0.757 -13.769 -6.168 1.00 96.25 207 ALA A O 1
ATOM 1583 N N . GLN A 1 208 ? -0.184 -13.571 -8.195 1.00 96.62 208 GLN A N 1
ATOM 1584 C CA . GLN A 1 208 ? -1.060 -12.456 -7.811 1.00 96.62 208 GLN A CA 1
ATOM 1585 C C . GLN A 1 208 ? -2.068 -12.858 -6.724 1.00 96.62 208 GLN A C 1
ATOM 1587 O O . GLN A 1 208 ? -2.259 -12.104 -5.766 1.00 96.62 208 GLN A O 1
ATOM 1592 N N . LEU A 1 209 ? -2.679 -14.043 -6.829 1.00 98.06 209 LEU A N 1
ATOM 1593 C CA . LEU A 1 209 ? -3.596 -14.557 -5.807 1.00 98.06 209 LEU A CA 1
ATOM 1594 C C . LEU A 1 209 ? -2.867 -14.877 -4.496 1.00 98.06 209 LEU A C 1
ATOM 1596 O O . LEU A 1 209 ? -3.350 -14.512 -3.426 1.00 98.06 209 LEU A O 1
ATOM 1600 N N . GLU A 1 210 ? -1.680 -15.482 -4.556 1.00 98.12 210 GLU A N 1
ATOM 1601 C CA . GLU A 1 210 ? -0.865 -15.779 -3.370 1.00 98.12 210 GLU A CA 1
ATOM 1602 C C . GLU A 1 210 ? -0.427 -14.525 -2.612 1.00 98.12 210 GLU A C 1
ATOM 1604 O O . GLU A 1 210 ? -0.465 -14.498 -1.380 1.00 98.12 210 GLU A O 1
ATOM 1609 N N . GLN A 1 211 ? -0.026 -13.474 -3.329 1.00 95.62 211 GLN A N 1
ATOM 1610 C CA . GLN A 1 211 ? 0.281 -12.177 -2.723 1.00 95.62 211 GLN A CA 1
ATOM 1611 C C . GLN A 1 211 ? -0.978 -11.540 -2.125 1.00 95.62 211 GLN A C 1
ATOM 1613 O O . GLN A 1 211 ? -0.946 -11.057 -0.996 1.00 95.62 211 GLN A O 1
ATOM 1618 N N . GLY A 1 212 ? -2.110 -11.604 -2.834 1.00 97.38 212 GLY A N 1
ATOM 1619 C CA . GLY A 1 212 ? -3.402 -11.136 -2.332 1.00 97.38 212 GLY A CA 1
ATOM 1620 C C . GLY A 1 212 ? -3.807 -11.800 -1.012 1.00 97.38 212 GLY A C 1
ATOM 1621 O O . GLY A 1 212 ? -4.141 -11.108 -0.051 1.00 97.38 212 GLY A O 1
ATOM 1622 N N . MET A 1 213 ? -3.698 -13.129 -0.926 1.00 98.62 213 MET A N 1
ATOM 1623 C CA . MET A 1 213 ? -3.953 -13.881 0.308 1.00 98.62 213 MET A CA 1
ATOM 1624 C C . MET A 1 213 ? -2.994 -13.486 1.439 1.00 98.62 213 MET A C 1
ATOM 1626 O O . MET A 1 213 ? -3.426 -13.347 2.582 1.00 98.62 213 MET A O 1
ATOM 1630 N N . ARG A 1 214 ? -1.707 -13.248 1.141 1.00 97.50 214 ARG A N 1
ATOM 1631 C CA . ARG A 1 214 ? -0.733 -12.768 2.138 1.00 97.50 214 ARG A CA 1
ATOM 1632 C C . ARG A 1 214 ? -1.061 -11.371 2.656 1.00 97.50 214 ARG A C 1
ATOM 1634 O O . ARG A 1 214 ? -0.951 -11.144 3.857 1.00 97.50 214 ARG A O 1
ATOM 1641 N N . HIS A 1 215 ? -1.511 -10.458 1.796 1.00 96.69 215 HIS A N 1
ATOM 1642 C CA . HIS A 1 215 ? -1.961 -9.131 2.225 1.00 96.69 215 HIS A CA 1
ATOM 1643 C C . HIS A 1 215 ? -3.186 -9.211 3.143 1.00 96.69 215 HIS A C 1
ATOM 1645 O O . HIS A 1 215 ? -3.228 -8.525 4.160 1.00 96.69 215 HIS A O 1
ATOM 1651 N N . LEU A 1 216 ? -4.157 -10.076 2.825 1.00 97.94 216 LEU A N 1
ATOM 1652 C CA . LEU A 1 216 ? -5.313 -10.313 3.695 1.00 97.94 216 LEU A CA 1
ATOM 1653 C C . LEU A 1 216 ? -4.889 -10.889 5.050 1.00 97.94 216 LEU A C 1
ATOM 1655 O O . LEU A 1 216 ? -5.321 -10.393 6.087 1.00 97.94 216 LEU A O 1
ATOM 1659 N N . ALA A 1 217 ? -4.001 -11.886 5.051 1.00 96.62 217 ALA A N 1
ATOM 1660 C CA . ALA A 1 217 ? -3.480 -12.477 6.280 1.00 96.62 217 ALA A CA 1
ATOM 1661 C C . ALA A 1 217 ? -2.725 -11.455 7.148 1.00 96.62 217 ALA A C 1
ATOM 1663 O O . ALA A 1 217 ? -2.860 -11.472 8.367 1.00 96.62 217 ALA A O 1
ATOM 1664 N N . ALA A 1 218 ? -1.980 -10.533 6.531 1.00 96.31 218 ALA A N 1
ATOM 1665 C CA . ALA A 1 218 ? -1.267 -9.467 7.232 1.00 96.31 218 ALA A CA 1
ATOM 1666 C C . ALA A 1 218 ? -2.195 -8.399 7.842 1.00 96.31 218 ALA A C 1
ATOM 1668 O O . ALA A 1 218 ? -1.792 -7.728 8.788 1.00 96.31 218 ALA A O 1
ATOM 1669 N N . ALA A 1 219 ? -3.427 -8.253 7.341 1.00 96.69 219 ALA A N 1
ATOM 1670 C CA . ALA A 1 219 ? -4.413 -7.322 7.893 1.00 96.69 219 ALA A CA 1
ATOM 1671 C C . ALA A 1 219 ? -5.180 -7.889 9.105 1.00 96.69 219 ALA A C 1
ATOM 1673 O O . ALA A 1 219 ? -5.698 -7.124 9.918 1.00 96.69 219 ALA A O 1
ATOM 1674 N N . LEU A 1 220 ? -5.247 -9.220 9.246 1.00 98.38 220 LEU A N 1
ATOM 1675 C CA . LEU A 1 220 ? -5.993 -9.895 10.315 1.00 98.38 220 LEU A CA 1
ATOM 1676 C C . LEU A 1 220 ? -5.542 -9.531 11.745 1.00 98.38 220 LEU A C 1
ATOM 1678 O O . LEU A 1 220 ? -6.428 -9.315 12.568 1.00 98.38 220 LEU A O 1
ATOM 1682 N N . PRO A 1 221 ? -4.236 -9.402 12.074 1.00 98.44 221 PRO A N 1
ATOM 1683 C CA . PRO A 1 221 ? -3.795 -9.069 13.430 1.00 98.44 221 PRO A CA 1
ATOM 1684 C C . PRO A 1 221 ? -4.461 -7.825 14.023 1.00 98.44 221 PRO A C 1
ATOM 1686 O O . PRO A 1 221 ? -4.900 -7.864 15.164 1.00 98.44 221 PRO A O 1
ATOM 1689 N N . HIS A 1 222 ? -4.616 -6.758 13.237 1.00 98.25 222 HIS A N 1
ATOM 1690 C CA . HIS A 1 222 ? -5.250 -5.527 13.712 1.00 98.25 222 HIS A CA 1
ATOM 1691 C C . HIS A 1 222 ? -6.777 -5.680 13.854 1.00 98.25 222 HIS A C 1
ATOM 1693 O O . HIS A 1 222 ? -7.387 -5.100 14.747 1.00 98.25 222 HIS A O 1
ATOM 1699 N N . LEU A 1 223 ? -7.414 -6.514 13.024 1.00 98.69 223 LEU A N 1
ATOM 1700 C CA . LEU A 1 223 ? -8.832 -6.856 13.194 1.00 98.69 223 LEU A CA 1
ATOM 1701 C C . LEU A 1 223 ? -9.082 -7.702 14.449 1.00 98.69 223 LEU A C 1
ATOM 1703 O O . LEU A 1 223 ? -10.186 -7.672 14.986 1.00 98.69 223 LEU A O 1
ATOM 1707 N N . TYR A 1 224 ? -8.084 -8.438 14.941 1.00 98.81 224 TYR A N 1
ATOM 1708 C CA . TYR A 1 224 ? -8.224 -9.227 16.165 1.00 98.81 224 TYR A CA 1
ATOM 1709 C C . TYR A 1 224 ? -8.279 -8.382 17.442 1.00 98.81 224 TYR A C 1
ATOM 1711 O O . TYR A 1 224 ? -8.662 -8.895 18.493 1.00 98.81 224 TYR A O 1
ATOM 1719 N N . GLU A 1 225 ? -7.953 -7.093 17.367 1.00 98.69 225 GLU A N 1
ATOM 1720 C CA . GLU A 1 225 ? -8.008 -6.174 18.498 1.00 98.69 225 GLU A CA 1
ATOM 1721 C C . GLU A 1 225 ? -9.437 -5.657 18.717 1.00 98.69 225 GLU A C 1
ATOM 1723 O O . GLU A 1 225 ? -10.026 -4.986 17.870 1.00 98.69 225 GLU A O 1
ATOM 1728 N N . LEU A 1 226 ? -10.025 -5.993 19.870 1.00 98.81 226 LEU A N 1
ATOM 1729 C CA . LEU A 1 226 ? -11.431 -5.724 20.171 1.00 98.81 226 LEU A CA 1
ATOM 1730 C C . LEU A 1 226 ? -11.626 -4.503 21.085 1.00 98.81 226 LEU A C 1
ATOM 1732 O O . LEU A 1 226 ? -10.969 -4.353 22.124 1.00 98.81 226 LEU A O 1
ATOM 1736 N N . ALA A 1 227 ? -12.608 -3.669 20.726 1.00 98.50 227 ALA A N 1
ATOM 1737 C CA . ALA A 1 227 ? -13.030 -2.495 21.492 1.00 98.50 227 ALA A CA 1
ATOM 1738 C C . ALA A 1 227 ? -13.761 -2.834 22.803 1.00 98.50 227 ALA A C 1
ATOM 1740 O O . ALA A 1 227 ? -13.750 -2.028 23.731 1.00 98.50 227 ALA A O 1
ATOM 1741 N N . LEU A 1 228 ? -14.412 -3.996 22.891 1.00 98.06 228 LEU A N 1
ATOM 1742 C CA . LEU A 1 228 ? -15.252 -4.382 24.023 1.00 98.06 228 LEU A CA 1
ATOM 1743 C C . LEU A 1 228 ? -14.536 -4.244 25.374 1.00 98.06 228 LEU A C 1
ATOM 1745 O O . LEU A 1 228 ? -13.385 -4.647 25.536 1.00 98.06 228 LEU A O 1
ATOM 1749 N N . GLY A 1 229 ? -15.239 -3.661 26.345 1.00 97.81 229 GLY A N 1
ATOM 1750 C CA . GLY A 1 229 ? -14.681 -3.259 27.634 1.00 97.81 229 GLY A CA 1
ATOM 1751 C C . GLY A 1 229 ? -14.214 -1.803 27.659 1.00 97.81 229 GLY A C 1
ATOM 1752 O O . GLY A 1 229 ? -13.917 -1.291 28.731 1.00 97.81 229 GLY A O 1
ATOM 1753 N N . GLY A 1 230 ? -14.202 -1.105 26.517 1.00 97.75 230 GLY A N 1
ATOM 1754 C CA . GLY A 1 230 ? -14.019 0.348 26.448 1.00 97.75 230 GLY A CA 1
ATOM 1755 C C . GLY A 1 230 ? -15.258 1.137 26.889 1.00 97.75 230 GLY A C 1
ATOM 1756 O O . GLY A 1 230 ? -15.147 2.278 27.343 1.00 97.75 230 GLY A O 1
ATOM 1757 N N . THR A 1 231 ? -16.442 0.523 26.860 1.00 98.19 231 THR A N 1
ATOM 1758 C CA . THR A 1 231 ? -17.741 1.091 27.255 1.00 98.19 231 THR A CA 1
ATOM 1759 C C . THR A 1 231 ? -18.099 2.369 26.484 1.00 98.19 231 THR A C 1
ATOM 1761 O O . THR A 1 231 ? -18.175 2.351 25.259 1.00 98.19 231 THR A O 1
ATOM 1764 N N . ALA A 1 232 ? -18.415 3.478 27.155 1.00 97.31 232 ALA A N 1
ATOM 1765 C CA . ALA A 1 232 ? -18.940 4.677 26.505 1.00 97.31 232 ALA A CA 1
ATOM 1766 C C . ALA A 1 232 ? -17.894 5.399 25.641 1.00 97.31 232 ALA A C 1
ATOM 1768 O O . ALA A 1 232 ? -18.204 5.769 24.509 1.00 97.31 232 ALA A O 1
ATOM 1769 N N . VAL A 1 233 ? -16.682 5.589 26.175 1.00 97.56 233 VAL A N 1
ATOM 1770 C CA . VAL A 1 233 ? -15.641 6.464 25.591 1.00 97.56 233 VAL A CA 1
ATOM 1771 C C . VAL A 1 233 ? -14.221 5.881 25.661 1.00 97.56 233 VAL A C 1
ATOM 1773 O O . VAL A 1 233 ? -13.258 6.593 25.425 1.00 97.56 233 VAL A O 1
ATOM 1776 N N . GLY A 1 234 ? -14.067 4.609 26.036 1.00 97.69 234 GLY A N 1
ATOM 1777 C CA . GLY A 1 234 ? -12.772 3.916 26.105 1.00 97.69 234 GLY A CA 1
ATOM 1778 C C . GLY A 1 234 ? -12.225 3.689 27.519 1.00 97.69 234 GLY A C 1
ATOM 1779 O O . GLY A 1 234 ? -11.301 2.904 27.692 1.00 97.69 234 GLY A O 1
ATOM 1780 N N . THR A 1 235 ? -12.811 4.307 28.549 1.00 97.81 235 THR A N 1
ATOM 1781 C CA . THR A 1 235 ? -12.320 4.224 29.941 1.00 97.81 235 THR A CA 1
ATOM 1782 C C . THR A 1 235 ? -12.693 2.938 30.679 1.00 97.81 235 THR A C 1
ATOM 1784 O O . THR A 1 235 ? -12.153 2.677 31.751 1.00 97.81 235 THR A O 1
ATOM 1787 N N . GLY A 1 236 ? -13.649 2.168 30.157 1.00 97.44 236 GLY A N 1
ATOM 1788 C CA . GLY A 1 236 ? -14.192 0.992 30.844 1.00 97.44 236 GLY A CA 1
ATOM 1789 C C . GLY A 1 236 ? -15.115 1.300 32.027 1.00 97.44 236 GLY A C 1
ATOM 1790 O O . GLY A 1 236 ? -15.368 0.426 32.855 1.00 97.44 236 GLY A O 1
ATOM 1791 N N . LEU A 1 237 ? -15.644 2.525 32.128 1.00 96.44 237 LEU A N 1
ATOM 1792 C CA . LEU A 1 237 ? -16.611 2.886 33.166 1.00 96.44 237 LEU A CA 1
ATOM 1793 C C . LEU A 1 237 ? -17.824 1.937 33.145 1.00 96.44 237 LEU A C 1
ATOM 1795 O O . LEU A 1 237 ? -18.473 1.770 32.117 1.00 96.44 237 LEU A O 1
ATOM 1799 N N . ASN A 1 238 ? -18.169 1.378 34.309 1.00 94.88 238 ASN A N 1
ATOM 1800 C CA . ASN A 1 238 ? -19.225 0.372 34.510 1.00 94.88 238 ASN A CA 1
ATOM 1801 C C . ASN A 1 238 ? -18.936 -1.027 33.930 1.00 94.88 238 ASN A C 1
ATOM 1803 O O . ASN A 1 238 ? -19.824 -1.881 33.963 1.00 94.88 238 ASN A O 1
ATOM 1807 N N . ALA A 1 239 ? -17.719 -1.300 33.456 1.00 96.88 239 ALA A N 1
ATOM 1808 C CA . ALA A 1 239 ? -17.250 -2.656 33.186 1.00 96.88 239 ALA A CA 1
ATOM 1809 C C . ALA A 1 239 ? -16.354 -3.155 34.330 1.00 96.88 239 ALA A C 1
ATOM 1811 O O . ALA A 1 239 ? -15.653 -2.387 34.989 1.00 96.88 239 ALA A O 1
ATOM 1812 N N . HIS A 1 240 ? -16.368 -4.464 34.576 1.00 98.12 240 HIS A N 1
ATOM 1813 C CA . HIS A 1 240 ? -15.424 -5.077 35.506 1.00 98.12 240 HIS A CA 1
ATOM 1814 C C . HIS A 1 240 ? -14.002 -5.042 34.909 1.00 98.12 240 HIS A C 1
ATOM 1816 O O . HIS A 1 240 ? -13.865 -5.317 33.717 1.00 98.12 240 HIS A O 1
ATOM 1822 N N . PRO A 1 241 ? -12.931 -4.802 35.693 1.00 96.50 241 PRO A N 1
ATOM 1823 C CA . PRO A 1 241 ? -11.568 -4.681 35.157 1.00 96.50 241 PRO A CA 1
ATOM 1824 C C . PRO A 1 241 ? -11.098 -5.880 34.320 1.00 96.50 241 PRO A C 1
ATOM 1826 O O . PRO A 1 241 ? -10.407 -5.714 33.326 1.00 96.50 241 PRO A O 1
ATOM 1829 N N . ALA A 1 242 ? -11.518 -7.094 34.688 1.00 97.69 242 ALA A N 1
ATOM 1830 C CA . ALA A 1 242 ? -11.188 -8.322 33.954 1.00 97.69 242 ALA A CA 1
ATOM 1831 C C . ALA A 1 242 ? -12.138 -8.648 32.780 1.00 97.69 242 ALA A C 1
ATOM 1833 O O . ALA A 1 242 ? -11.986 -9.696 32.156 1.00 97.69 242 ALA A O 1
ATOM 1834 N N . PHE A 1 243 ? -13.156 -7.822 32.513 1.00 98.56 243 PHE A N 1
ATOM 1835 C CA . PHE A 1 243 ? -14.194 -8.122 31.520 1.00 98.56 243 PHE A CA 1
ATOM 1836 C C . PHE A 1 243 ? -13.629 -8.176 30.097 1.00 98.56 243 PHE A C 1
ATOM 1838 O O . PHE A 1 243 ? -13.881 -9.145 29.387 1.00 98.56 243 PHE A O 1
ATOM 1845 N N . ALA A 1 244 ? -12.832 -7.178 29.702 1.00 98.19 244 ALA A N 1
ATOM 1846 C CA . ALA A 1 244 ? -12.330 -7.042 28.334 1.00 98.19 244 ALA A CA 1
ATOM 1847 C C . ALA A 1 244 ? -11.522 -8.272 27.881 1.00 98.19 244 ALA A C 1
ATOM 1849 O O . ALA A 1 244 ? -11.856 -8.902 26.878 1.00 98.19 244 ALA A O 1
ATOM 1850 N N . ASP A 1 245 ? -10.512 -8.662 28.664 1.00 98.19 245 ASP A N 1
ATOM 1851 C CA . ASP A 1 245 ? -9.624 -9.779 28.323 1.00 98.19 245 ASP A CA 1
ATOM 1852 C C . ASP A 1 245 ? -10.358 -11.123 28.346 1.00 98.19 245 ASP A C 1
ATOM 1854 O O . ASP A 1 245 ? -10.158 -11.964 27.470 1.00 98.19 245 ASP A O 1
ATOM 1858 N N . LYS A 1 246 ? -11.257 -11.321 29.320 1.00 98.62 246 LYS A N 1
ATOM 1859 C CA . LYS A 1 246 ? -12.045 -12.556 29.426 1.00 98.62 246 LYS A CA 1
ATOM 1860 C C . LYS A 1 246 ? -13.031 -12.706 28.272 1.00 98.62 246 LYS A C 1
ATOM 1862 O O . LYS A 1 246 ? -13.178 -13.814 27.766 1.00 98.62 246 LYS A O 1
ATOM 1867 N N . VAL A 1 247 ? -13.695 -11.629 27.844 1.00 98.56 247 VAL A N 1
ATOM 1868 C CA . VAL A 1 247 ? -14.621 -11.716 26.705 1.00 98.56 247 VAL A CA 1
ATOM 1869 C C . VAL A 1 247 ? -13.865 -11.900 25.395 1.00 98.56 247 VAL A C 1
ATOM 1871 O O . VAL A 1 247 ? -14.304 -12.699 24.575 1.00 98.56 247 VAL A O 1
ATOM 1874 N N . ALA A 1 248 ? -12.718 -11.242 25.205 1.00 98.69 248 ALA A N 1
ATOM 1875 C CA . ALA A 1 248 ? -11.879 -11.503 24.037 1.00 98.69 248 ALA A CA 1
ATOM 1876 C C . ALA A 1 248 ? -11.457 -12.982 23.969 1.00 98.69 248 ALA A C 1
ATOM 1878 O O . ALA A 1 248 ? -11.613 -13.606 22.925 1.00 98.69 248 ALA A O 1
ATOM 1879 N N . ALA A 1 249 ? -11.033 -13.575 25.093 1.00 98.44 249 ALA A N 1
ATOM 1880 C CA . ALA A 1 249 ? -10.691 -14.997 25.164 1.00 98.44 249 ALA A CA 1
ATOM 1881 C C . ALA A 1 249 ? -11.886 -15.927 24.869 1.00 98.44 249 ALA A C 1
ATOM 1883 O O . ALA A 1 249 ? -11.732 -16.917 24.154 1.00 98.44 249 ALA A O 1
ATOM 1884 N N . GLU A 1 250 ? -13.079 -15.606 25.374 1.00 98.50 250 GLU A N 1
ATOM 1885 C CA . GLU A 1 250 ? -14.301 -16.370 25.086 1.00 98.50 250 GLU A CA 1
ATOM 1886 C C . GLU A 1 250 ? -14.685 -16.278 23.598 1.00 98.50 250 GLU A C 1
ATOM 1888 O O . GLU A 1 250 ? -14.973 -17.296 22.971 1.00 98.50 250 GLU A O 1
ATOM 1893 N N . ILE A 1 251 ? -14.624 -15.086 22.991 1.00 98.62 251 ILE A N 1
ATOM 1894 C CA . ILE A 1 251 ? -14.864 -14.903 21.548 1.00 98.62 251 ILE A CA 1
ATOM 1895 C C . ILE A 1 251 ? -13.832 -15.688 20.729 1.00 98.62 251 ILE A C 1
ATOM 1897 O O . ILE A 1 251 ? -14.202 -16.348 19.754 1.00 98.62 251 ILE A O 1
ATOM 1901 N N . SER A 1 252 ? -12.562 -15.685 21.139 1.00 98.44 252 SER A N 1
ATOM 1902 C CA . SER A 1 252 ? -11.519 -16.499 20.509 1.00 98.44 252 SER A CA 1
ATOM 1903 C C . SER A 1 252 ? -11.845 -17.987 20.554 1.00 98.44 252 SER A C 1
ATOM 1905 O O . SER A 1 252 ? -11.744 -18.672 19.539 1.00 98.44 252 SER A O 1
ATOM 1907 N N . SER A 1 253 ? -12.320 -18.490 21.697 1.00 97.25 253 SER A N 1
ATOM 1908 C CA . SER A 1 253 ? -12.745 -19.889 21.818 1.00 97.25 253 SER A CA 1
ATOM 1909 C C . SER A 1 253 ? -13.949 -20.217 20.934 1.00 97.25 253 SER A C 1
ATOM 1911 O O . SER A 1 253 ? -14.040 -21.334 20.433 1.00 97.25 253 SER A O 1
ATOM 1913 N N . LEU A 1 254 ? -14.880 -19.277 20.751 1.00 94.62 254 LEU A N 1
ATOM 1914 C CA . LEU A 1 254 ? -16.087 -19.504 19.950 1.00 94.62 254 LEU A CA 1
ATOM 1915 C C . LEU A 1 254 ? -15.821 -19.493 18.447 1.00 94.62 254 LEU A C 1
ATOM 1917 O O . LEU A 1 254 ? -16.520 -20.165 17.693 1.00 94.62 254 LEU A O 1
ATOM 1921 N N . THR A 1 255 ? -14.846 -18.700 18.017 1.00 95.25 255 THR A N 1
ATOM 1922 C CA . THR A 1 255 ? -14.547 -18.470 16.598 1.00 95.25 255 THR A CA 1
ATOM 1923 C C . THR A 1 255 ? -13.355 -19.284 16.101 1.00 95.25 255 THR A C 1
ATOM 1925 O O . THR A 1 255 ? -13.221 -19.491 14.900 1.00 95.25 255 THR A O 1
ATOM 1928 N N . GLY A 1 256 ? -12.481 -19.738 17.004 1.00 96.94 256 GLY A N 1
ATOM 1929 C CA . GLY A 1 256 ? -11.191 -20.332 16.653 1.00 96.94 256 GLY A CA 1
ATOM 1930 C C . GLY A 1 256 ? -10.155 -19.312 16.162 1.00 96.94 256 GLY A C 1
ATOM 1931 O O . GLY A 1 256 ? -9.097 -19.713 15.681 1.00 96.94 256 GLY A O 1
ATOM 1932 N N . LEU A 1 257 ? -10.439 -18.009 16.270 1.00 97.88 257 LEU A N 1
ATOM 1933 C CA . LEU A 1 257 ? -9.558 -16.921 15.841 1.00 97.88 257 LEU A CA 1
ATOM 1934 C C . LEU A 1 257 ? -8.929 -16.221 17.058 1.00 97.88 257 LEU A C 1
ATOM 1936 O O . LEU A 1 257 ? -9.570 -16.137 18.101 1.00 97.88 257 LEU A O 1
ATOM 1940 N N . PRO A 1 258 ? -7.688 -15.710 16.972 1.00 98.00 258 PRO A N 1
ATOM 1941 C CA . PRO A 1 258 ? -6.937 -15.222 18.131 1.00 98.00 258 PRO A CA 1
ATOM 1942 C C . PRO A 1 258 ? -7.287 -13.768 18.502 1.00 98.00 258 PRO A C 1
ATOM 1944 O O . PRO A 1 258 ? -6.419 -12.897 18.509 1.00 98.00 258 PRO A O 1
ATOM 1947 N N . PHE A 1 259 ? -8.555 -13.498 18.817 1.00 98.75 259 PHE A N 1
ATOM 1948 C CA . PHE A 1 259 ? -8.992 -12.191 19.307 1.00 98.75 259 PHE A CA 1
ATOM 1949 C C . PHE A 1 259 ? -8.360 -11.826 20.652 1.00 98.75 259 PHE A C 1
ATOM 1951 O O . PHE A 1 259 ? -8.207 -12.652 21.559 1.00 98.75 259 PHE A O 1
ATOM 1958 N N . VAL A 1 260 ? -8.043 -10.542 20.790 1.00 98.56 260 VAL A N 1
ATOM 1959 C CA . VAL A 1 260 ? -7.463 -9.945 21.991 1.00 98.56 260 VAL A CA 1
ATOM 1960 C C . VAL A 1 260 ? -8.181 -8.646 22.335 1.00 98.56 260 VAL A C 1
ATOM 1962 O O . VAL A 1 260 ? -8.806 -7.995 21.499 1.00 98.56 260 VAL A O 1
ATOM 1965 N N . SER A 1 261 ? -8.092 -8.244 23.596 1.00 98.50 261 SER A N 1
ATOM 1966 C CA . SER A 1 261 ? -8.502 -6.908 24.010 1.00 98.50 261 SER A CA 1
ATOM 1967 C C . SER A 1 261 ? -7.567 -5.884 23.359 1.00 98.50 261 SER A C 1
ATOM 1969 O O . SER A 1 261 ? -6.354 -5.978 23.525 1.00 98.50 261 SER A O 1
ATOM 1971 N N . ALA A 1 262 ? -8.115 -4.911 22.623 1.00 98.31 262 ALA A N 1
ATOM 1972 C CA . ALA A 1 262 ? -7.310 -3.854 22.010 1.00 98.31 262 ALA A CA 1
ATOM 1973 C C . ALA A 1 262 ? -6.421 -3.134 23.048 1.00 98.31 262 ALA A C 1
ATOM 1975 O O . ALA A 1 262 ? -6.963 -2.709 24.082 1.00 98.31 262 ALA A O 1
ATOM 1976 N N . PRO A 1 263 ? -5.114 -2.937 22.778 1.00 97.00 263 PRO A N 1
ATOM 1977 C CA . PRO A 1 263 ? -4.200 -2.235 23.681 1.00 97.00 263 PRO A CA 1
ATOM 1978 C C . PRO A 1 263 ? -4.645 -0.802 23.981 1.00 97.00 263 PRO A C 1
ATOM 1980 O O . PRO A 1 263 ? -4.410 -0.292 25.076 1.00 97.00 263 PRO A O 1
ATOM 1983 N N . ASN A 1 264 ? -5.317 -0.154 23.024 1.00 98.19 264 ASN A N 1
ATOM 1984 C CA . ASN A 1 264 ? -5.874 1.179 23.187 1.00 98.19 264 ASN A CA 1
ATOM 1985 C C . ASN A 1 264 ? -7.358 1.206 22.795 1.00 98.19 264 ASN A C 1
ATOM 1987 O O . ASN A 1 264 ? -7.719 1.115 21.628 1.00 98.19 264 ASN A O 1
ATOM 1991 N N . LYS A 1 265 ? -8.233 1.367 23.791 1.00 98.06 265 LYS A N 1
ATOM 1992 C CA . LYS A 1 265 ? -9.687 1.419 23.586 1.00 98.06 265 LYS A CA 1
ATOM 1993 C C . LYS A 1 265 ? -10.155 2.714 22.929 1.00 98.06 265 LYS A C 1
ATOM 1995 O O . LYS A 1 265 ? -11.164 2.704 22.234 1.00 98.06 265 LYS A O 1
ATOM 2000 N N . PHE A 1 266 ? -9.431 3.809 23.144 1.00 98.12 266 PHE A N 1
ATOM 2001 C CA . PHE A 1 266 ? -9.761 5.105 22.562 1.00 98.12 266 PHE A CA 1
ATOM 2002 C C . PHE A 1 266 ? -9.570 5.082 21.046 1.00 98.12 266 PHE A C 1
ATOM 2004 O O . PHE A 1 266 ? -10.422 5.599 20.340 1.00 98.12 266 PHE A O 1
ATOM 2011 N N . GLU A 1 267 ? -8.518 4.430 20.545 1.00 97.69 267 GLU A N 1
ATOM 2012 C CA . GLU A 1 267 ? -8.260 4.299 19.104 1.00 97.69 267 GLU A CA 1
ATOM 2013 C C . GLU A 1 267 ? -9.375 3.510 18.402 1.00 97.69 267 GLU A C 1
ATOM 2015 O O . GLU A 1 267 ? -10.102 4.093 17.598 1.00 97.69 267 GLU A O 1
ATOM 2020 N N . VAL A 1 268 ? -9.611 2.246 18.776 1.00 96.56 268 VAL A N 1
ATOM 2021 C CA . VAL A 1 268 ? -10.602 1.393 18.088 1.00 96.56 268 VAL A CA 1
ATOM 2022 C C . VAL A 1 268 ? -12.025 1.977 18.158 1.00 96.56 268 VAL A C 1
ATOM 2024 O O . VAL A 1 268 ? -12.865 1.735 17.283 1.00 96.56 268 VAL A O 1
ATOM 2027 N N . MET A 1 269 ? -12.329 2.768 19.195 1.00 98.25 269 MET A N 1
ATOM 2028 C CA . MET A 1 269 ? -13.619 3.451 19.349 1.00 98.25 269 MET A CA 1
ATOM 2029 C C . MET A 1 269 ? -13.700 4.786 18.587 1.00 98.25 269 MET A C 1
ATOM 2031 O O . MET A 1 269 ? -14.737 5.074 17.978 1.00 98.25 269 MET A O 1
ATOM 2035 N N . ALA A 1 270 ? -12.637 5.586 18.565 1.00 98.06 270 ALA A N 1
ATOM 2036 C CA . ALA A 1 270 ? -12.599 6.872 17.868 1.00 98.06 270 ALA A CA 1
ATOM 2037 C C . ALA A 1 270 ? -12.377 6.739 16.353 1.00 98.06 270 ALA A C 1
ATOM 2039 O O . ALA A 1 270 ? -12.788 7.622 15.597 1.00 98.06 270 ALA A O 1
ATOM 2040 N N . ALA A 1 271 ? -11.763 5.639 15.912 1.00 96.81 271 ALA A N 1
ATOM 2041 C CA . ALA A 1 271 ? -11.357 5.379 14.536 1.00 96.81 271 ALA A CA 1
ATOM 2042 C C . ALA A 1 271 ? -11.947 4.064 13.985 1.00 96.81 271 ALA A C 1
ATOM 2044 O O . ALA A 1 271 ? -12.796 3.409 14.602 1.00 96.81 271 ALA A O 1
ATOM 2045 N N . ALA A 1 272 ? -11.540 3.716 12.762 1.00 97.88 272 ALA A N 1
ATOM 2046 C CA . ALA A 1 272 ? -11.872 2.456 12.095 1.00 97.88 272 ALA A CA 1
ATOM 2047 C C . ALA A 1 272 ? -10.669 1.921 11.290 1.00 97.88 272 ALA A C 1
ATOM 2049 O O . ALA A 1 272 ? -10.841 1.319 10.227 1.00 97.88 272 ALA A O 1
ATOM 2050 N N . ASP A 1 273 ? -9.451 2.166 11.779 1.00 98.31 273 ASP A N 1
ATOM 2051 C CA . ASP A 1 273 ? -8.210 2.013 11.013 1.00 98.31 273 ASP A CA 1
ATOM 2052 C C . ASP A 1 273 ? -7.942 0.561 10.609 1.00 98.31 273 ASP A C 1
ATOM 2054 O O . ASP A 1 273 ? -7.550 0.302 9.469 1.00 98.31 273 ASP A O 1
ATOM 2058 N N . ALA A 1 274 ? -8.244 -0.401 11.486 1.00 98.50 274 ALA A N 1
ATOM 2059 C CA . ALA A 1 274 ? -8.155 -1.827 11.174 1.00 98.50 274 ALA A CA 1
ATOM 2060 C C . ALA A 1 274 ? -9.009 -2.213 9.952 1.00 98.50 274 ALA A C 1
ATOM 2062 O O . ALA A 1 274 ? -8.556 -2.940 9.067 1.00 98.50 274 ALA A O 1
ATOM 2063 N N . LEU A 1 275 ? -10.231 -1.681 9.864 1.00 98.81 275 LEU A N 1
ATOM 2064 C CA . LEU A 1 275 ? -11.160 -1.958 8.766 1.00 98.81 275 LEU A CA 1
ATOM 2065 C C . LEU A 1 275 ? -10.786 -1.203 7.487 1.00 98.81 275 LEU A C 1
ATOM 2067 O O . LEU A 1 275 ? -10.916 -1.765 6.401 1.00 98.81 275 LEU A O 1
ATOM 2071 N N . VAL A 1 276 ? -10.278 0.029 7.598 1.00 98.88 276 VAL A N 1
ATOM 2072 C CA . VAL A 1 276 ? -9.728 0.781 6.456 1.00 98.88 276 VAL A CA 1
ATOM 2073 C C . VAL A 1 276 ? -8.531 0.038 5.860 1.00 98.88 276 VAL A C 1
ATOM 2075 O O . VAL A 1 276 ? -8.474 -0.187 4.650 1.00 98.88 276 VAL A O 1
ATOM 2078 N N . HIS A 1 277 ? -7.602 -0.411 6.707 1.00 98.75 277 HIS A N 1
ATOM 2079 C CA . HIS A 1 277 ? -6.433 -1.172 6.280 1.00 98.75 277 HIS A CA 1
ATOM 2080 C C . HIS A 1 277 ? -6.824 -2.505 5.626 1.00 98.75 277 HIS A C 1
ATOM 2082 O O . HIS A 1 277 ? -6.375 -2.806 4.516 1.00 98.75 277 HIS A O 1
ATOM 2088 N N . ALA A 1 278 ? -7.716 -3.269 6.265 1.00 98.81 278 ALA A N 1
ATOM 2089 C CA . ALA A 1 278 ? -8.214 -4.529 5.721 1.00 98.81 278 ALA A CA 1
ATOM 2090 C C . ALA A 1 278 ? -8.927 -4.340 4.374 1.00 98.81 278 ALA A C 1
ATOM 2092 O O . ALA A 1 278 ? -8.715 -5.125 3.448 1.00 98.81 278 ALA A O 1
ATOM 2093 N N . HIS A 1 279 ? -9.712 -3.271 4.212 1.00 98.88 279 HIS A N 1
ATOM 2094 C CA . HIS A 1 279 ? -10.357 -2.987 2.933 1.00 98.88 279 HIS A CA 1
ATOM 2095 C C . HIS A 1 279 ? -9.346 -2.631 1.831 1.00 98.88 279 HIS A C 1
ATOM 2097 O O . HIS A 1 279 ? -9.499 -3.074 0.692 1.00 98.88 279 HIS A O 1
ATOM 2103 N N . GLY A 1 280 ? -8.241 -1.959 2.167 1.00 98.69 280 GLY A N 1
ATOM 2104 C CA . GLY A 1 280 ? -7.131 -1.750 1.235 1.00 98.69 280 GLY A CA 1
ATOM 2105 C C . GLY A 1 280 ? -6.538 -3.061 0.692 1.00 98.69 280 GLY A C 1
ATOM 2106 O O . GLY A 1 280 ? -6.192 -3.142 -0.496 1.00 98.69 280 GLY A O 1
ATOM 2107 N N . ALA A 1 281 ? -6.482 -4.113 1.518 1.00 98.81 281 ALA A N 1
ATOM 2108 C CA . ALA A 1 281 ? -6.101 -5.458 1.081 1.00 98.81 281 ALA A CA 1
ATOM 2109 C C . ALA A 1 281 ? -7.181 -6.100 0.185 1.00 98.81 281 ALA A C 1
ATOM 2111 O O . ALA A 1 281 ? -6.843 -6.620 -0.881 1.00 98.81 281 ALA A O 1
ATOM 2112 N N . LEU A 1 282 ? -8.471 -5.983 0.534 1.00 98.94 282 LEU A N 1
ATOM 2113 C CA . LEU A 1 282 ? -9.593 -6.446 -0.308 1.00 98.94 282 LEU A CA 1
ATOM 2114 C C . LEU A 1 282 ? -9.574 -5.789 -1.700 1.00 98.94 282 LEU A C 1
ATOM 2116 O O . LEU A 1 282 ? -9.670 -6.474 -2.718 1.00 98.94 282 LEU A O 1
ATOM 2120 N N . LYS A 1 283 ? -9.362 -4.469 -1.767 1.00 98.81 283 LYS A N 1
ATOM 2121 C CA . LYS A 1 283 ? -9.193 -3.716 -3.020 1.00 98.81 283 LYS A CA 1
ATOM 2122 C C . LYS A 1 283 ? -8.014 -4.240 -3.844 1.00 98.81 283 LYS A C 1
ATOM 2124 O O . LYS A 1 283 ? -8.101 -4.329 -5.067 1.00 98.81 283 LYS A O 1
ATOM 2129 N N . THR A 1 284 ? -6.911 -4.601 -3.194 1.00 98.44 284 THR A N 1
ATOM 2130 C CA . THR A 1 284 ? -5.734 -5.155 -3.881 1.00 98.44 284 THR A CA 1
ATOM 2131 C C . THR A 1 284 ? -6.040 -6.520 -4.504 1.00 98.44 284 THR A C 1
ATOM 2133 O O . THR A 1 284 ? -5.679 -6.760 -5.656 1.00 98.44 284 THR A O 1
ATOM 2136 N N . VAL A 1 285 ? -6.779 -7.383 -3.798 1.00 98.81 285 VAL A N 1
ATOM 2137 C CA . VAL A 1 285 ? -7.279 -8.654 -4.351 1.00 98.81 285 VAL A CA 1
ATOM 2138 C C . VAL A 1 285 ? -8.212 -8.409 -5.539 1.00 98.81 285 VAL A C 1
ATOM 2140 O O . VAL A 1 285 ? -8.047 -9.044 -6.580 1.00 98.81 285 VAL A O 1
ATOM 2143 N N . ALA A 1 286 ? -9.133 -7.446 -5.434 1.00 98.88 286 ALA A N 1
ATOM 2144 C CA . ALA A 1 286 ? -10.020 -7.069 -6.534 1.00 98.88 286 ALA A CA 1
ATOM 2145 C C . ALA A 1 286 ? -9.245 -6.599 -7.780 1.00 98.88 286 ALA A C 1
ATOM 2147 O O . ALA A 1 286 ? -9.597 -6.968 -8.898 1.00 98.88 286 ALA A O 1
ATOM 2148 N N . ALA A 1 287 ? -8.157 -5.840 -7.614 1.00 98.75 287 ALA A N 1
ATOM 2149 C CA . ALA A 1 287 ? -7.294 -5.438 -8.728 1.00 98.75 287 ALA A CA 1
ATOM 2150 C C . ALA A 1 287 ? -6.606 -6.640 -9.401 1.00 98.75 287 ALA A C 1
ATOM 2152 O O . ALA A 1 287 ? -6.538 -6.701 -10.631 1.00 98.75 287 ALA A O 1
ATOM 2153 N N . GLY A 1 288 ? -6.151 -7.618 -8.611 1.00 98.56 288 GLY A N 1
ATOM 2154 C CA . GLY A 1 288 ? -5.609 -8.880 -9.121 1.00 98.56 288 GLY A CA 1
ATOM 2155 C C . GLY A 1 288 ? -6.642 -9.674 -9.925 1.00 98.56 288 GLY A C 1
ATOM 2156 O O . GLY A 1 288 ? -6.396 -10.001 -11.085 1.00 98.56 288 GLY A O 1
ATOM 2157 N N . LEU A 1 289 ? -7.827 -9.911 -9.352 1.00 98.75 289 LEU A N 1
ATOM 2158 C CA . LEU A 1 289 ? -8.926 -10.621 -10.021 1.00 98.75 289 LEU A CA 1
ATOM 2159 C C . LEU A 1 289 ? -9.389 -9.914 -11.300 1.00 98.75 289 LEU A C 1
ATOM 2161 O O . LEU A 1 289 ? -9.607 -10.572 -12.318 1.00 98.75 289 LEU A O 1
ATOM 2165 N N . MET A 1 290 ? -9.478 -8.581 -11.285 1.00 98.69 290 MET A N 1
ATOM 2166 C CA . MET A 1 290 ? -9.795 -7.780 -12.468 1.00 98.69 290 MET A CA 1
ATOM 2167 C C . MET A 1 290 ? -8.794 -8.044 -13.597 1.00 98.69 290 MET A C 1
ATOM 2169 O O . MET A 1 290 ? -9.205 -8.242 -14.737 1.00 98.69 290 MET A O 1
ATOM 2173 N N . LYS A 1 291 ? -7.486 -8.069 -13.311 1.00 98.75 291 LYS A N 1
ATOM 2174 C CA . LYS A 1 291 ? -6.459 -8.352 -14.326 1.00 98.75 291 LYS A CA 1
ATOM 2175 C C . LYS A 1 291 ? -6.594 -9.774 -14.864 1.00 98.75 291 LYS A C 1
ATOM 2177 O O . LYS A 1 291 ? -6.682 -9.948 -16.074 1.00 98.75 291 LYS A O 1
ATOM 2182 N N . ILE A 1 292 ? -6.653 -10.765 -13.973 1.00 98.81 292 ILE A N 1
ATOM 2183 C CA . ILE A 1 292 ? -6.743 -12.189 -14.334 1.00 98.81 292 ILE A CA 1
ATOM 2184 C C . ILE A 1 292 ? -7.946 -12.428 -15.253 1.00 98.81 292 ILE A C 1
ATOM 2186 O O . ILE A 1 292 ? -7.808 -12.971 -16.344 1.00 98.81 292 ILE A O 1
ATOM 2190 N N . THR A 1 293 ? -9.128 -11.968 -14.851 1.00 98.44 293 THR A N 1
ATOM 2191 C CA . THR A 1 293 ? -10.357 -12.192 -15.625 1.00 98.44 293 THR A CA 1
ATOM 2192 C C . THR A 1 293 ? -10.407 -11.390 -16.925 1.00 98.44 293 THR A C 1
ATOM 2194 O O . THR A 1 293 ? -10.951 -11.883 -17.915 1.00 98.44 293 THR A O 1
ATOM 2197 N N . ASN A 1 294 ? -9.792 -10.200 -16.970 1.00 98.75 294 ASN A N 1
ATOM 2198 C CA . ASN A 1 294 ? -9.594 -9.465 -18.219 1.00 98.75 294 ASN A CA 1
ATOM 2199 C C . ASN A 1 294 ? -8.727 -10.241 -19.209 1.00 98.75 294 ASN A C 1
ATOM 2201 O O . ASN A 1 294 ? -9.108 -10.358 -20.372 1.00 98.75 294 ASN A O 1
ATOM 2205 N N . ASP A 1 295 ? -7.593 -10.777 -18.765 1.00 98.81 295 ASP A N 1
ATOM 2206 C CA . ASP A 1 295 ? -6.722 -11.560 -19.638 1.00 98.81 295 ASP A CA 1
ATOM 2207 C C . ASP A 1 295 ? -7.460 -12.782 -20.186 1.00 98.81 295 ASP A C 1
ATOM 2209 O O . ASP A 1 295 ? -7.485 -12.976 -21.399 1.00 98.81 295 ASP A O 1
ATOM 2213 N N . ILE A 1 296 ? -8.143 -13.553 -19.329 1.00 98.62 296 ILE A N 1
ATOM 2214 C CA . ILE A 1 296 ? -8.890 -14.742 -19.765 1.00 98.62 296 ILE A CA 1
ATOM 2215 C C . ILE A 1 296 ? -9.922 -14.393 -20.844 1.00 98.62 296 ILE A C 1
ATOM 2217 O O . ILE A 1 296 ? -9.965 -15.055 -21.882 1.00 98.62 296 ILE A O 1
ATOM 2221 N N . ARG A 1 297 ? -10.718 -13.327 -20.668 1.00 98.12 297 ARG A N 1
ATOM 2222 C CA . ARG A 1 297 ? -11.717 -12.946 -21.685 1.00 98.12 297 ARG A CA 1
ATOM 2223 C C . ARG A 1 297 ? -11.100 -12.398 -22.975 1.00 98.12 297 ARG A C 1
ATOM 2225 O O . ARG A 1 297 ? -11.683 -12.583 -24.040 1.00 98.12 297 ARG A O 1
ATOM 2232 N N . TRP A 1 298 ? -9.939 -11.740 -22.910 1.00 98.62 298 TRP A N 1
ATOM 2233 C CA . TRP A 1 298 ? -9.219 -11.289 -24.105 1.00 98.62 298 TRP A CA 1
ATOM 2234 C C . TRP A 1 298 ? -8.618 -12.464 -24.871 1.00 98.62 298 TRP A C 1
ATOM 2236 O O . TRP A 1 298 ? -8.792 -12.554 -26.087 1.00 98.62 298 TRP A O 1
ATOM 2246 N N . LEU A 1 299 ? -7.966 -13.389 -24.171 1.00 98.56 299 LEU A N 1
ATOM 2247 C CA . LEU A 1 299 ? -7.385 -14.593 -24.761 1.00 98.56 299 LEU A CA 1
ATOM 2248 C C . LEU A 1 299 ? -8.458 -15.512 -25.361 1.00 98.56 299 LEU A C 1
ATOM 2250 O O . LEU A 1 299 ? -8.203 -16.143 -26.384 1.00 98.56 299 LEU A O 1
ATOM 2254 N N . ALA A 1 300 ? -9.669 -15.519 -24.795 1.00 98.00 300 ALA A N 1
ATOM 2255 C CA . ALA A 1 300 ? -10.826 -16.242 -25.325 1.00 98.00 300 ALA A CA 1
ATOM 2256 C C . ALA A 1 300 ? -11.647 -15.469 -26.379 1.00 98.00 300 ALA A C 1
ATOM 2258 O O . ALA A 1 300 ? -12.656 -15.972 -26.874 1.00 98.00 300 ALA A O 1
ATOM 2259 N N . SER A 1 301 ? -11.253 -14.242 -26.745 1.00 97.94 301 SER A N 1
ATOM 2260 C CA . SER A 1 301 ? -11.992 -13.450 -27.739 1.00 97.94 301 SER A CA 1
ATOM 2261 C C . SER A 1 301 ? -11.995 -14.138 -29.110 1.00 97.94 301 SER A C 1
ATOM 2263 O O . SER A 1 301 ? -10.948 -14.509 -29.639 1.00 97.94 301 SER A O 1
ATOM 2265 N N . GLY A 1 302 ? -13.171 -14.308 -29.719 1.00 94.94 302 GLY A N 1
ATOM 2266 C CA . GLY A 1 302 ? -13.301 -15.095 -30.943 1.00 94.94 302 GLY A CA 1
ATOM 2267 C C . GLY A 1 302 ? -14.757 -15.434 -31.295 1.00 94.94 302 GLY A C 1
ATOM 2268 O O . GLY A 1 302 ? -15.644 -14.626 -31.022 1.00 94.94 302 GLY A O 1
ATOM 2269 N N . PRO A 1 303 ? -15.020 -16.576 -31.963 1.00 91.25 303 PRO A N 1
ATOM 2270 C CA . PRO A 1 303 ? -14.077 -17.667 -32.248 1.00 91.25 303 PRO A CA 1
ATOM 2271 C C . PRO A 1 303 ? -13.190 -17.442 -33.485 1.00 91.25 303 PRO A C 1
ATOM 2273 O O . PRO A 1 303 ? -12.257 -18.200 -33.708 1.00 91.25 303 PRO A O 1
ATOM 2276 N N . ARG A 1 304 ? -13.477 -16.429 -34.319 1.00 92.38 304 ARG A N 1
ATOM 2277 C CA . ARG A 1 304 ? -12.755 -16.206 -35.594 1.00 92.38 304 ARG A CA 1
ATOM 2278 C C . ARG A 1 304 ? -12.085 -14.841 -35.737 1.00 92.38 304 ARG A C 1
ATOM 2280 O O . ARG A 1 304 ? -11.151 -14.714 -36.516 1.00 92.38 304 ARG A O 1
ATOM 2287 N N . CYS A 1 305 ? -12.560 -13.830 -35.012 1.00 95.50 305 CYS A N 1
ATOM 2288 C CA . CYS A 1 305 ? -12.175 -12.428 -35.227 1.00 95.50 305 CYS A CA 1
ATOM 2289 C C . CYS A 1 305 ? -11.471 -11.798 -34.012 1.00 95.50 305 CYS A C 1
ATOM 2291 O O . CYS A 1 305 ? -11.508 -10.583 -33.849 1.00 95.50 305 CYS A O 1
ATOM 2293 N N . GLY A 1 306 ? -10.889 -12.619 -33.136 1.00 95.94 306 GLY A N 1
ATOM 2294 C CA . GLY A 1 306 ? -10.161 -12.180 -31.943 1.00 95.94 306 GLY A CA 1
ATOM 2295 C C . GLY A 1 306 ? -8.814 -12.891 -31.803 1.00 95.94 306 GLY A C 1
ATOM 2296 O O . GLY A 1 306 ? -8.253 -13.376 -32.792 1.00 95.94 306 GLY A O 1
ATOM 2297 N N . LEU A 1 307 ? -8.301 -12.957 -30.572 1.00 97.44 307 LEU A N 1
ATOM 2298 C CA . LEU A 1 307 ? -7.068 -13.693 -30.272 1.00 97.44 307 LEU A CA 1
ATOM 2299 C C . LEU A 1 307 ? -7.302 -15.205 -30.387 1.00 97.44 307 LEU A C 1
ATOM 2301 O O . LEU A 1 307 ? -6.633 -15.868 -31.180 1.00 97.44 307 LEU A O 1
ATOM 2305 N N . GLY A 1 308 ? -8.302 -15.718 -29.663 1.00 96.94 308 GLY A N 1
ATOM 2306 C CA . GLY A 1 308 ? -8.742 -17.113 -29.718 1.00 96.94 308 GLY A CA 1
ATOM 2307 C C . GLY A 1 308 ? -7.710 -18.127 -29.222 1.00 96.94 308 GLY A C 1
ATOM 2308 O O . GLY A 1 308 ? -7.721 -19.260 -29.694 1.00 96.94 308 GLY A O 1
ATOM 2309 N N . GLU A 1 309 ? -6.809 -17.722 -28.324 1.00 98.31 309 GLU A N 1
ATOM 2310 C CA . GLU A 1 309 ? -5.776 -18.589 -27.739 1.00 98.31 309 GLU A CA 1
ATOM 2311 C C . GLU A 1 309 ? -6.342 -19.515 -26.653 1.00 98.31 309 GLU A C 1
ATOM 2313 O O . GLU A 1 309 ? -5.826 -20.613 -26.456 1.00 98.31 309 GLU A O 1
ATOM 2318 N N . LEU A 1 310 ? -7.417 -19.103 -25.976 1.00 98.31 310 LEU A N 1
ATOM 2319 C CA . LEU A 1 310 ? -8.117 -19.917 -24.982 1.00 98.31 310 LEU A CA 1
ATOM 2320 C C . LEU A 1 310 ? -9.544 -20.244 -25.424 1.00 98.31 310 LEU A C 1
ATOM 2322 O O . LEU A 1 310 ? -10.212 -19.455 -26.091 1.00 98.31 310 LEU A O 1
ATOM 2326 N N . LEU A 1 311 ? -10.017 -21.400 -24.979 1.00 97.06 311 LEU A N 1
ATOM 2327 C CA . LEU A 1 311 ? -11.412 -21.811 -24.973 1.00 97.06 311 LEU A CA 1
ATOM 2328 C C . LEU A 1 311 ? -11.902 -21.796 -23.523 1.00 97.06 311 LEU A C 1
ATOM 2330 O O . LEU A 1 311 ? -11.173 -22.189 -22.610 1.00 97.06 311 LEU A O 1
ATOM 2334 N N . ILE A 1 312 ? -13.132 -21.332 -23.316 1.00 96.81 312 ILE A N 1
ATOM 2335 C CA . ILE A 1 312 ? -13.783 -21.275 -22.003 1.00 96.81 312 ILE A CA 1
ATOM 2336 C C . ILE A 1 312 ? -15.131 -22.008 -22.049 1.00 96.81 312 ILE A C 1
ATOM 2338 O O . ILE A 1 312 ? -15.720 -22.094 -23.130 1.00 96.81 312 ILE A O 1
ATOM 2342 N N . PRO A 1 313 ? -15.636 -22.517 -20.910 1.00 94.38 313 PRO A N 1
ATOM 2343 C CA . PRO A 1 313 ? -16.909 -23.232 -20.857 1.00 94.38 313 PRO A CA 1
ATOM 2344 C C . PRO A 1 313 ? -18.104 -22.409 -21.343 1.00 94.38 313 PRO A C 1
ATOM 2346 O O . PRO A 1 313 ? -18.215 -21.212 -21.072 1.00 94.38 313 PRO A O 1
ATOM 2349 N N . GLU A 1 314 ? -19.038 -23.086 -22.009 1.00 90.44 314 GLU A N 1
ATOM 2350 C CA . GLU A 1 314 ? -20.316 -22.520 -22.439 1.00 90.44 314 GLU A CA 1
ATOM 2351 C C . GLU A 1 314 ? -21.388 -22.811 -21.376 1.00 90.44 314 GLU A C 1
ATOM 2353 O O . GLU A 1 314 ? -21.948 -23.905 -21.332 1.00 90.44 314 GLU A O 1
ATOM 2358 N N . ASN A 1 315 ? -21.663 -21.853 -20.489 1.00 86.75 315 ASN A N 1
ATOM 2359 C CA . ASN A 1 315 ? -22.635 -22.051 -19.401 1.00 86.75 315 ASN A CA 1
ATOM 2360 C C . ASN A 1 315 ? -24.077 -21.694 -19.809 1.00 86.75 315 ASN A C 1
ATOM 2362 O O . ASN A 1 315 ? -25.037 -22.307 -19.340 1.00 86.75 315 ASN A O 1
ATOM 2366 N N . GLU A 1 316 ? -24.236 -20.738 -20.728 1.00 83.50 316 GLU A N 1
ATOM 2367 C CA . GLU A 1 316 ? -25.534 -20.271 -21.211 1.00 83.50 316 GLU A CA 1
ATOM 2368 C C . GLU A 1 316 ? -25.472 -19.785 -22.671 1.00 83.50 316 GLU A C 1
ATOM 2370 O O . GLU A 1 316 ? -24.399 -19.417 -23.162 1.00 83.50 316 GLU A O 1
ATOM 2375 N N . PRO A 1 317 ? -26.616 -19.725 -23.386 1.00 78.06 317 PRO A N 1
ATOM 2376 C CA . PRO A 1 317 ? -26.678 -19.107 -24.708 1.00 78.06 317 PRO A CA 1
ATOM 2377 C C . PRO A 1 317 ? -26.246 -17.632 -24.655 1.00 78.06 317 PRO A C 1
ATOM 2379 O O . PRO A 1 317 ? -26.904 -16.799 -24.034 1.00 78.06 317 PRO A O 1
ATOM 2382 N N . GLY A 1 318 ? -25.162 -17.277 -25.350 1.00 74.12 318 GLY A N 1
ATOM 2383 C CA . GLY A 1 318 ? -24.553 -15.943 -25.275 1.00 74.12 318 GLY A CA 1
ATOM 2384 C C . GLY A 1 318 ? -25.263 -14.852 -26.088 1.00 74.12 318 GLY A C 1
ATOM 2385 O O . GLY A 1 318 ? -24.830 -13.695 -26.096 1.00 74.12 318 GLY A O 1
ATOM 2386 N N . SER A 1 319 ? -26.333 -15.169 -26.817 1.00 83.38 319 SER A N 1
ATOM 2387 C CA . SER A 1 319 ? -27.116 -14.165 -27.539 1.00 83.38 319 SER A CA 1
ATOM 2388 C C . SER A 1 319 ? -28.537 -14.628 -27.824 1.00 83.38 319 SER A C 1
ATOM 2390 O O . SER A 1 319 ? -28.760 -15.753 -28.257 1.00 83.38 319 SER A O 1
ATOM 2392 N N . SER A 1 320 ? -29.489 -13.707 -27.681 1.00 84.38 320 SER A N 1
ATOM 2393 C CA . SER A 1 320 ? -30.885 -13.909 -28.076 1.00 84.38 320 SER A CA 1
ATOM 2394 C C . SER A 1 320 ? -31.102 -13.967 -29.596 1.00 84.38 320 SER A C 1
ATOM 2396 O O . SER A 1 320 ? -32.155 -14.426 -30.027 1.00 84.38 320 SER A O 1
ATOM 2398 N N . ILE A 1 321 ? -30.138 -13.507 -30.411 1.00 88.69 321 ILE A N 1
ATOM 2399 C CA . ILE A 1 321 ? -30.275 -13.379 -31.877 1.00 88.69 321 ILE A CA 1
ATOM 2400 C C . ILE A 1 321 ? -29.175 -14.092 -32.679 1.00 88.69 321 ILE A C 1
ATOM 2402 O O . ILE A 1 321 ? -29.376 -14.368 -33.858 1.00 88.69 321 ILE A O 1
ATOM 2406 N N . MET A 1 322 ? -28.023 -14.398 -32.070 1.00 85.94 322 MET A N 1
ATOM 2407 C CA . MET A 1 322 ? -26.904 -15.093 -32.724 1.00 85.94 322 MET A CA 1
ATOM 2408 C C . MET A 1 322 ? -26.752 -16.519 -32.167 1.00 85.94 322 MET A C 1
ATOM 2410 O O . MET A 1 322 ? -26.056 -16.698 -31.163 1.00 85.94 322 MET A O 1
ATOM 2414 N N . PRO A 1 323 ? -27.376 -17.539 -32.792 1.00 78.19 323 PRO A N 1
ATOM 2415 C CA . PRO A 1 323 ? -27.202 -18.932 -32.389 1.00 78.19 323 PRO A CA 1
ATOM 2416 C C . PRO A 1 323 ? -25.724 -19.342 -32.399 1.00 78.19 323 PRO A C 1
ATOM 2418 O O . PRO A 1 323 ? -25.006 -19.051 -33.355 1.00 78.19 323 PRO A O 1
ATOM 2421 N N . GLY A 1 324 ? -25.274 -20.015 -31.337 1.00 77.50 324 GLY A N 1
ATOM 2422 C CA . GLY A 1 324 ? -23.894 -20.497 -31.194 1.00 77.50 324 GLY A CA 1
ATOM 2423 C C . GLY A 1 324 ? -22.874 -19.462 -30.699 1.00 77.50 324 GLY A C 1
ATOM 2424 O O . GLY A 1 324 ? -21.695 -19.786 -30.611 1.00 77.50 324 GLY A O 1
ATOM 2425 N N . LYS A 1 325 ? -23.283 -18.224 -30.368 1.00 86.81 325 LYS A N 1
ATOM 2426 C CA . LYS A 1 325 ? -22.399 -17.255 -29.693 1.00 86.81 325 LYS A CA 1
ATOM 2427 C C . LYS A 1 325 ? -22.292 -17.581 -28.204 1.00 86.81 325 LYS A C 1
ATOM 2429 O O . LYS A 1 325 ? -23.315 -17.691 -27.532 1.00 86.81 325 LYS A O 1
ATOM 2434 N N . VAL A 1 326 ? -21.065 -17.615 -27.692 1.00 86.38 326 VAL A N 1
ATOM 2435 C CA . VAL A 1 326 ? -20.741 -17.803 -26.271 1.00 86.38 326 VAL A CA 1
A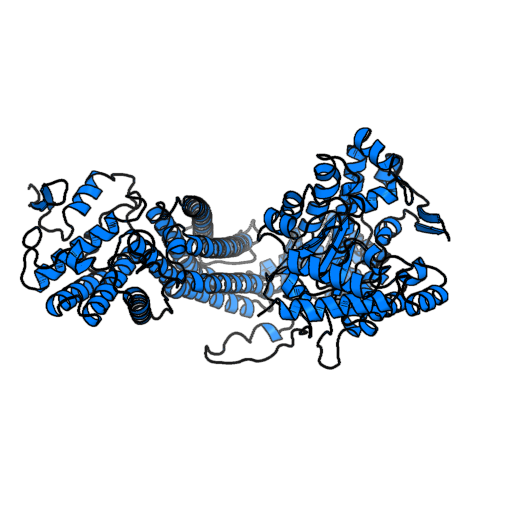TOM 2436 C C . VAL A 1 326 ? -20.011 -16.561 -25.773 1.00 86.38 326 VAL A C 1
ATOM 2438 O O . VAL A 1 326 ? -19.120 -16.055 -26.454 1.00 86.38 326 VAL A O 1
ATOM 2441 N N . ASN A 1 327 ? -20.406 -16.052 -24.606 1.00 94.56 327 ASN A N 1
ATOM 2442 C CA . ASN A 1 327 ? -19.787 -14.880 -23.987 1.00 94.56 327 ASN A CA 1
ATOM 2443 C C . ASN A 1 327 ? -18.983 -15.287 -22.745 1.00 94.56 327 ASN A C 1
ATOM 2445 O O . ASN A 1 327 ? -19.370 -16.234 -22.063 1.00 94.56 327 ASN A O 1
ATOM 2449 N N . PRO A 1 328 ? -17.928 -14.538 -22.387 1.00 96.62 328 PRO A N 1
ATOM 2450 C CA . PRO A 1 328 ? -17.167 -14.742 -21.157 1.00 96.62 328 PRO A CA 1
ATOM 2451 C C . PRO A 1 328 ? -17.893 -14.152 -19.927 1.00 96.62 328 PRO A C 1
ATOM 2453 O O . PRO A 1 328 ? -17.336 -13.340 -19.189 1.00 96.62 328 PRO A O 1
ATOM 2456 N N . THR A 1 329 ? -19.142 -14.551 -19.690 1.00 97.50 329 THR A N 1
ATOM 2457 C CA . THR A 1 329 ? -20.060 -13.983 -18.676 1.00 97.50 329 THR A CA 1
ATOM 2458 C C . THR A 1 329 ? -19.534 -14.070 -17.245 1.00 97.50 329 THR A C 1
ATOM 2460 O O . THR A 1 329 ? -19.693 -13.130 -16.468 1.00 97.50 329 THR A O 1
ATOM 2463 N N . GLN A 1 330 ? -18.838 -15.153 -16.894 1.00 98.38 330 GLN A N 1
ATOM 2464 C CA . GLN A 1 330 ? -18.189 -15.285 -15.584 1.00 98.38 330 GLN A CA 1
ATOM 2465 C C . GLN A 1 330 ? -17.088 -14.232 -15.393 1.00 98.38 330 GLN A C 1
ATOM 2467 O O . GLN A 1 330 ? -16.989 -13.619 -14.331 1.00 98.38 330 GLN A O 1
ATOM 2472 N N . ALA A 1 331 ? -16.289 -13.957 -16.432 1.00 98.00 331 ALA A N 1
ATOM 2473 C CA . ALA A 1 331 ? -15.303 -12.880 -16.379 1.00 98.00 331 ALA A CA 1
ATOM 2474 C C . ALA A 1 331 ? -15.989 -11.507 -16.287 1.00 98.00 331 ALA A C 1
ATOM 2476 O O . ALA A 1 331 ? -15.554 -10.657 -15.516 1.00 98.00 331 ALA A O 1
ATOM 2477 N N . GLU A 1 332 ? -17.086 -11.288 -17.017 1.00 98.50 332 GLU A N 1
ATOM 2478 C CA . GLU A 1 332 ? -17.879 -10.054 -16.929 1.00 98.50 332 GLU A CA 1
ATOM 2479 C C . GLU A 1 332 ? -18.389 -9.810 -15.499 1.00 98.50 332 GLU A C 1
ATOM 2481 O O . GLU A 1 332 ? -18.160 -8.729 -14.949 1.00 98.50 332 GLU A O 1
ATOM 2486 N N . ALA A 1 333 ? -18.988 -10.823 -14.865 1.00 98.62 333 ALA A N 1
ATOM 2487 C CA . ALA A 1 333 ? -19.474 -10.753 -13.488 1.00 98.62 333 ALA A CA 1
ATOM 2488 C C . ALA A 1 333 ? -18.359 -10.397 -12.491 1.00 98.62 333 ALA A C 1
ATOM 2490 O O . ALA A 1 333 ? -18.528 -9.474 -11.688 1.00 98.62 333 ALA A O 1
ATOM 2491 N N . VAL A 1 334 ? -17.193 -11.052 -12.591 1.00 98.75 334 VAL A N 1
ATOM 2492 C CA . VAL A 1 334 ? -16.034 -10.736 -11.739 1.00 98.75 334 VAL A CA 1
ATOM 2493 C C . VAL A 1 334 ? -15.538 -9.309 -11.970 1.00 98.75 334 VAL A C 1
ATOM 2495 O O . VAL A 1 334 ? -15.271 -8.584 -11.014 1.00 98.75 334 VAL A O 1
ATOM 2498 N N . THR A 1 335 ? -15.462 -8.842 -13.218 1.00 98.75 335 THR A N 1
ATOM 2499 C CA . THR A 1 335 ? -15.041 -7.454 -13.459 1.00 98.75 335 THR A CA 1
ATOM 2500 C C . THR A 1 335 ? -16.021 -6.434 -12.862 1.00 98.75 335 THR A C 1
ATOM 2502 O O . THR A 1 335 ? -15.581 -5.441 -12.284 1.00 98.75 335 THR A O 1
ATOM 2505 N N . MET A 1 336 ? -17.335 -6.684 -12.909 1.00 98.88 336 MET A N 1
ATOM 2506 C CA . MET A 1 336 ? -18.330 -5.793 -12.297 1.00 98.88 336 MET A CA 1
ATOM 2507 C C . MET A 1 336 ? -18.228 -5.762 -10.770 1.00 98.88 336 MET A C 1
ATOM 2509 O O . MET A 1 336 ? -18.210 -4.678 -10.183 1.00 98.88 336 MET A O 1
ATOM 2513 N N . LEU A 1 337 ? -18.115 -6.921 -10.113 1.00 98.69 337 LEU A N 1
ATOM 2514 C CA . LEU A 1 337 ? -17.984 -6.955 -8.654 1.00 98.69 337 LEU A CA 1
ATOM 2515 C C . LEU A 1 337 ? -16.650 -6.357 -8.183 1.00 98.69 337 LEU A C 1
ATOM 2517 O O . LEU A 1 337 ? -16.628 -5.682 -7.157 1.00 98.69 337 LEU A O 1
ATOM 2521 N N . CYS A 1 338 ? -15.559 -6.496 -8.947 1.00 98.88 338 CYS A N 1
ATOM 2522 C CA . CYS A 1 338 ? -14.300 -5.809 -8.646 1.00 98.88 338 CYS A CA 1
ATOM 2523 C C . CYS A 1 338 ? -14.468 -4.280 -8.683 1.00 98.88 338 CYS A C 1
ATOM 2525 O O . CYS A 1 338 ? -13.983 -3.594 -7.784 1.00 98.88 338 CYS A O 1
ATOM 2527 N N . CYS A 1 339 ? -15.202 -3.741 -9.666 1.00 98.81 339 CYS A N 1
ATOM 2528 C CA . CYS A 1 339 ? -15.549 -2.317 -9.698 1.00 98.81 339 CYS A CA 1
ATOM 2529 C C . CYS A 1 339 ? -16.359 -1.891 -8.466 1.00 98.81 339 CYS A C 1
ATOM 2531 O O . CYS A 1 339 ? -16.094 -0.828 -7.903 1.00 98.81 339 CYS A O 1
ATOM 2533 N N . GLN A 1 340 ? -17.306 -2.721 -8.016 1.00 98.94 340 GLN A N 1
ATOM 2534 C CA . GLN A 1 340 ? -18.069 -2.445 -6.798 1.00 98.94 340 GLN A CA 1
ATOM 2535 C C . GLN A 1 340 ? -17.161 -2.412 -5.562 1.00 98.94 340 GLN A C 1
ATOM 2537 O O . GLN A 1 340 ? -17.262 -1.482 -4.768 1.00 98.94 340 GLN A O 1
ATOM 2542 N N . VAL A 1 341 ? -16.218 -3.353 -5.429 1.00 98.94 341 VAL A N 1
ATOM 2543 C CA . VAL A 1 341 ? -15.227 -3.350 -4.336 1.00 98.94 341 VAL A CA 1
ATOM 2544 C C . VAL A 1 341 ? -14.378 -2.074 -4.357 1.00 98.94 341 VAL A C 1
ATOM 2546 O O . VAL A 1 341 ? -14.110 -1.506 -3.301 1.00 98.94 341 VAL A O 1
ATOM 2549 N N . PHE A 1 342 ? -13.991 -1.565 -5.531 1.00 98.88 342 PHE A N 1
ATOM 2550 C CA . PHE A 1 342 ? -13.290 -0.277 -5.619 1.00 98.88 342 PHE A CA 1
ATOM 2551 C C . PHE A 1 342 ? -14.156 0.894 -5.136 1.00 98.88 342 PHE A C 1
ATOM 2553 O O . PHE A 1 342 ? -13.659 1.767 -4.427 1.00 98.88 342 PHE A O 1
ATOM 2560 N N . GLY A 1 343 ? -15.448 0.912 -5.475 1.00 98.81 343 GLY A N 1
ATOM 2561 C CA . GLY A 1 343 ? -16.390 1.914 -4.968 1.00 98.81 343 GLY A CA 1
ATOM 2562 C C . GLY A 1 343 ? -16.578 1.832 -3.450 1.00 98.81 343 GLY A C 1
ATOM 2563 O O . GLY A 1 343 ? -16.541 2.853 -2.761 1.00 98.81 343 GLY A O 1
ATOM 2564 N N . ASN A 1 344 ? -16.695 0.614 -2.922 1.00 98.94 344 ASN A N 1
ATOM 2565 C CA . ASN A 1 344 ? -16.793 0.350 -1.490 1.00 98.94 344 ASN A CA 1
ATOM 2566 C C . ASN A 1 344 ? -15.546 0.841 -0.741 1.00 98.94 344 ASN A C 1
ATOM 2568 O O . ASN A 1 344 ? -15.671 1.426 0.332 1.00 98.94 344 ASN A O 1
ATOM 2572 N N . ASP A 1 345 ? -14.353 0.680 -1.326 1.00 98.88 345 ASP A N 1
ATOM 2573 C CA . ASP A 1 345 ? -13.095 1.173 -0.749 1.00 98.88 345 ASP A CA 1
ATOM 2574 C C . ASP A 1 345 ? -13.110 2.690 -0.570 1.00 98.88 345 ASP A C 1
ATOM 2576 O O . ASP A 1 345 ? -12.734 3.204 0.482 1.00 98.88 345 ASP A O 1
ATOM 2580 N N . VAL A 1 346 ? -13.611 3.421 -1.568 1.00 98.75 346 VAL A N 1
ATOM 2581 C CA . VAL A 1 346 ? -13.767 4.876 -1.473 1.00 98.75 346 VAL A CA 1
ATOM 2582 C C . VAL A 1 346 ? -14.694 5.237 -0.310 1.00 98.75 346 VAL A C 1
ATOM 2584 O O . VAL A 1 346 ? -14.337 6.082 0.513 1.00 98.75 346 VAL A O 1
ATOM 2587 N N . ALA A 1 347 ? -15.847 4.573 -0.194 1.00 98.75 347 ALA A N 1
ATOM 2588 C CA . ALA A 1 347 ? -16.789 4.811 0.898 1.00 98.75 347 ALA A CA 1
ATOM 2589 C C . ALA A 1 347 ? -16.172 4.508 2.277 1.00 98.75 347 ALA A C 1
ATOM 2591 O O . ALA A 1 347 ? -16.298 5.320 3.194 1.00 98.75 347 ALA A O 1
ATOM 2592 N N . VAL A 1 348 ? -15.448 3.391 2.415 1.00 98.88 348 VAL A N 1
ATOM 2593 C CA . VAL A 1 348 ? -14.761 3.004 3.659 1.00 98.88 348 VAL A CA 1
ATOM 2594 C C . VAL A 1 348 ? -13.694 4.023 4.050 1.00 98.88 348 VAL A C 1
ATOM 2596 O O . VAL A 1 348 ? -13.641 4.401 5.217 1.00 98.88 348 VAL A O 1
ATOM 2599 N N . ASN A 1 349 ? -12.899 4.528 3.102 1.00 98.56 349 ASN A N 1
ATOM 2600 C CA . ASN A 1 349 ? -11.895 5.558 3.383 1.00 98.56 349 ASN A CA 1
ATOM 2601 C C . ASN A 1 349 ? -12.532 6.853 3.913 1.00 98.56 349 ASN A C 1
ATOM 2603 O O . ASN A 1 349 ? -12.065 7.405 4.909 1.00 98.56 349 ASN A O 1
ATOM 2607 N N . PHE A 1 350 ? -13.629 7.318 3.301 1.00 98.62 350 PHE A N 1
ATOM 2608 C CA . PHE A 1 350 ? -14.361 8.480 3.817 1.00 98.62 350 PHE A CA 1
ATOM 2609 C C . PHE A 1 350 ? -14.973 8.210 5.195 1.00 98.62 350 PHE A C 1
ATOM 2611 O O . PHE A 1 350 ? -14.898 9.068 6.074 1.00 98.62 350 PHE A O 1
ATOM 2618 N N . GLY A 1 351 ? -15.539 7.020 5.414 1.00 98.44 351 GLY A N 1
ATOM 2619 C CA . GLY A 1 351 ? -16.060 6.617 6.720 1.00 98.44 351 GLY A CA 1
ATOM 2620 C C . GLY A 1 351 ? -14.979 6.596 7.801 1.00 98.44 351 GLY A C 1
ATOM 2621 O O . GLY A 1 351 ? -15.178 7.156 8.878 1.00 98.44 351 GLY A O 1
ATOM 2622 N N . GLY A 1 352 ? -13.820 6.004 7.510 1.00 98.19 352 GLY A N 1
ATOM 2623 C CA . GLY A 1 352 ? -12.682 5.943 8.427 1.00 98.19 352 GLY A CA 1
ATOM 2624 C C . GLY A 1 352 ? -12.148 7.326 8.794 1.00 98.19 352 GLY A C 1
ATOM 2625 O O . GLY A 1 352 ? -11.946 7.612 9.970 1.00 98.19 352 GLY A O 1
ATOM 2626 N N . ALA A 1 353 ? -12.036 8.225 7.812 1.00 97.25 353 ALA A N 1
ATOM 2627 C CA . ALA A 1 353 ? -11.587 9.602 8.024 1.00 97.25 353 ALA A CA 1
ATOM 2628 C C . ALA A 1 353 ? -12.594 10.493 8.783 1.00 97.25 353 ALA A C 1
ATOM 2630 O O . ALA A 1 353 ? -12.251 11.611 9.162 1.00 97.25 353 ALA A O 1
ATOM 2631 N N . SER A 1 354 ? -13.828 10.028 9.006 1.00 97.38 354 SER A N 1
ATOM 2632 C CA . SER A 1 354 ? -14.915 10.817 9.612 1.00 97.38 354 SER A CA 1
ATOM 2633 C C . SER A 1 354 ? -15.052 10.623 11.133 1.00 97.38 354 SER A C 1
ATOM 2635 O O . SER A 1 354 ? -16.136 10.804 11.689 1.00 97.38 354 SER A O 1
ATOM 2637 N N . GLY A 1 355 ? -13.976 10.227 11.820 1.00 97.56 355 GLY A N 1
ATOM 2638 C CA . GLY A 1 355 ? -13.943 10.146 13.283 1.00 97.56 355 GLY A CA 1
ATOM 2639 C C . GLY A 1 355 ? -13.981 11.529 13.942 1.00 97.56 355 GLY A C 1
ATOM 2640 O O . GLY A 1 355 ? -13.320 12.463 13.484 1.00 97.56 355 GLY A O 1
ATOM 2641 N N . ASN A 1 356 ? -14.738 11.678 15.033 1.00 97.62 356 ASN A N 1
ATOM 2642 C CA . ASN A 1 356 ? -14.771 12.910 15.820 1.00 97.62 356 ASN A CA 1
ATOM 2643 C C . ASN A 1 356 ? -14.668 12.592 17.314 1.00 97.62 356 ASN A C 1
ATOM 2645 O O . ASN A 1 356 ? -15.556 11.953 17.877 1.00 97.62 356 ASN A O 1
ATOM 2649 N N . PHE A 1 357 ? -13.609 13.098 17.953 1.00 98.12 357 PHE A N 1
ATOM 2650 C CA . PHE A 1 357 ? -13.332 12.865 19.374 1.00 98.12 357 PHE A CA 1
ATOM 2651 C C . PHE A 1 357 ? -13.345 11.361 19.701 1.00 98.12 357 PHE A C 1
ATOM 2653 O O . PHE A 1 357 ? -12.680 10.598 19.011 1.00 98.12 357 PHE A O 1
ATOM 2660 N N . GLU A 1 358 ? -14.089 10.915 20.713 1.00 98.38 358 GLU A N 1
ATOM 2661 C CA . GLU A 1 358 ? -14.036 9.538 21.224 1.00 98.38 358 GLU A CA 1
ATOM 2662 C C . GLU A 1 358 ? -14.838 8.508 20.403 1.00 98.38 358 GLU A C 1
ATOM 2664 O O . GLU A 1 358 ? -14.887 7.336 20.786 1.00 98.38 358 GLU A O 1
ATOM 2669 N N . LEU A 1 359 ? -15.502 8.902 19.304 1.00 98.56 359 LEU A N 1
ATOM 2670 C CA . LEU A 1 359 ? -16.334 7.972 18.534 1.00 98.56 359 LEU A CA 1
ATOM 2671 C C . LEU A 1 359 ? -16.369 8.256 17.026 1.00 98.56 359 LEU A C 1
ATOM 2673 O O . LEU A 1 359 ? -16.814 9.314 16.582 1.00 98.56 359 LEU A O 1
ATOM 2677 N N . ASN A 1 360 ? -16.036 7.246 16.217 1.00 98.56 360 ASN A N 1
ATOM 2678 C CA . ASN A 1 360 ? -16.418 7.234 14.805 1.00 98.56 360 ASN A CA 1
ATOM 2679 C C . ASN A 1 360 ? -17.897 6.832 14.672 1.00 98.56 360 ASN A C 1
ATOM 2681 O O . ASN A 1 360 ? -18.308 5.769 15.144 1.00 98.56 360 ASN A O 1
ATOM 2685 N N . VAL A 1 361 ? -18.694 7.676 14.012 1.00 98.56 361 VAL A N 1
ATOM 2686 C CA . VAL A 1 361 ? -20.141 7.481 13.814 1.00 98.56 361 VAL A CA 1
ATOM 2687 C C . VAL A 1 361 ? -20.507 7.145 12.361 1.00 98.56 361 VAL A C 1
ATOM 2689 O O . VAL A 1 361 ? -21.594 7.459 11.891 1.00 98.56 361 VAL A O 1
ATOM 2692 N N . PHE A 1 362 ? -19.616 6.484 11.628 1.00 98.62 362 PHE A N 1
ATOM 2693 C CA . PHE A 1 362 ? -19.868 5.951 10.282 1.00 98.62 362 PHE A CA 1
ATOM 2694 C C . PHE A 1 362 ? -19.882 4.412 10.270 1.00 98.62 362 PHE A C 1
ATOM 2696 O O . PHE A 1 362 ? -19.810 3.775 9.216 1.00 98.62 362 PHE A O 1
ATOM 2703 N N . ARG A 1 363 ? -20.017 3.791 11.450 1.00 98.44 363 ARG A N 1
ATOM 2704 C CA . ARG A 1 363 ? -19.797 2.357 11.670 1.00 98.44 363 ARG A CA 1
ATOM 2705 C C . ARG A 1 363 ? -20.694 1.439 10.834 1.00 98.44 363 ARG A C 1
ATOM 2707 O O . ARG A 1 363 ? -20.141 0.548 10.191 1.00 98.44 363 ARG A O 1
ATOM 2714 N N . PRO A 1 364 ? -22.029 1.631 10.762 1.00 98.69 364 PRO A N 1
ATOM 2715 C CA . PRO A 1 364 ? -22.880 0.783 9.929 1.00 98.69 364 PRO A CA 1
ATOM 2716 C C . PRO A 1 364 ? -22.495 0.790 8.447 1.00 98.69 364 PRO A C 1
ATOM 2718 O O . PRO A 1 364 ? -22.495 -0.258 7.808 1.00 98.69 364 PRO A O 1
ATOM 2721 N N . MET A 1 365 ? -22.130 1.957 7.906 1.00 98.69 365 MET A N 1
ATOM 2722 C CA . MET A 1 365 ? -21.743 2.094 6.501 1.00 98.69 365 MET A CA 1
ATOM 2723 C C . MET A 1 365 ? -20.405 1.399 6.225 1.00 98.69 365 MET A C 1
ATOM 2725 O O . MET A 1 365 ? -20.299 0.660 5.246 1.00 98.69 365 MET A O 1
ATOM 2729 N N . ILE A 1 366 ? -19.413 1.564 7.107 1.00 98.88 366 ILE A N 1
ATOM 2730 C CA . ILE A 1 366 ? -18.123 0.863 6.997 1.00 98.88 366 ILE A CA 1
ATOM 2731 C C . ILE A 1 366 ? -18.345 -0.653 7.045 1.00 98.88 366 ILE A C 1
ATOM 2733 O O . ILE A 1 366 ? -17.874 -1.371 6.165 1.00 98.88 366 ILE A O 1
ATOM 2737 N N . ALA A 1 367 ? -19.112 -1.135 8.028 1.00 98.81 367 ALA A N 1
ATOM 2738 C CA . ALA A 1 367 ? -19.419 -2.554 8.185 1.00 98.81 367 ALA A CA 1
ATOM 2739 C C . ALA A 1 367 ? -20.107 -3.133 6.940 1.00 98.81 367 ALA A C 1
ATOM 2741 O O . ALA A 1 367 ? -19.713 -4.188 6.448 1.00 98.81 367 ALA A O 1
ATOM 2742 N N . HIS A 1 368 ? -21.101 -2.422 6.399 1.00 98.75 368 HIS A N 1
ATOM 2743 C CA . HIS A 1 368 ? -21.812 -2.831 5.192 1.00 98.75 368 HIS A CA 1
ATOM 2744 C C . HIS A 1 368 ? -20.864 -3.014 4.002 1.00 98.75 368 HIS A C 1
ATOM 2746 O O . HIS A 1 368 ? -20.877 -4.071 3.373 1.00 98.75 368 HIS A O 1
ATOM 2752 N N . ASN A 1 369 ? -20.024 -2.014 3.725 1.00 98.94 369 ASN A N 1
ATOM 2753 C CA . ASN A 1 369 ? -19.110 -2.032 2.584 1.00 98.94 369 ASN A CA 1
ATOM 2754 C C . ASN A 1 369 ? -18.023 -3.104 2.727 1.00 98.94 369 ASN A C 1
ATOM 2756 O O . ASN A 1 369 ? -17.776 -3.843 1.777 1.00 98.94 369 ASN A O 1
ATOM 2760 N N . VAL A 1 370 ? -17.425 -3.251 3.916 1.00 98.94 370 VAL A N 1
ATOM 2761 C CA . VAL A 1 370 ? -16.421 -4.297 4.185 1.00 98.94 370 VAL A CA 1
ATOM 2762 C C . VAL A 1 370 ? -17.016 -5.690 3.993 1.00 98.94 370 VAL A C 1
ATOM 2764 O O . VAL A 1 370 ? -16.466 -6.494 3.241 1.00 98.94 370 VAL A O 1
ATOM 2767 N N . LEU A 1 371 ? -18.162 -5.974 4.616 1.00 98.88 371 LEU A N 1
ATOM 2768 C CA . LEU A 1 371 ? -18.781 -7.299 4.546 1.00 98.88 371 LEU A CA 1
ATOM 2769 C C . LEU A 1 371 ? -19.331 -7.607 3.147 1.00 98.88 371 LEU A C 1
ATOM 2771 O O . LEU A 1 371 ? -19.242 -8.745 2.690 1.00 98.88 371 LEU A O 1
ATOM 2775 N N . GLN A 1 372 ? -19.848 -6.605 2.427 1.00 98.81 372 GLN A N 1
ATOM 2776 C CA . GLN A 1 372 ? -20.237 -6.782 1.028 1.00 98.81 372 GLN A CA 1
ATOM 2777 C C . GLN A 1 372 ? -19.026 -7.103 0.149 1.00 98.81 372 GLN A C 1
ATOM 2779 O O . GLN A 1 372 ? -19.107 -8.030 -0.651 1.00 98.81 372 GLN A O 1
ATOM 2784 N N . SER A 1 373 ? -17.906 -6.394 0.310 1.00 98.94 373 SER A N 1
ATOM 2785 C CA . SER A 1 373 ? -16.687 -6.659 -0.458 1.00 98.94 373 SER A CA 1
ATOM 2786 C C . SER A 1 373 ? -16.135 -8.064 -0.203 1.00 98.94 373 SER A C 1
ATOM 2788 O O . SER A 1 373 ? -15.744 -8.739 -1.152 1.00 98.94 373 SER A O 1
ATOM 2790 N N . ILE A 1 374 ? -16.153 -8.535 1.050 1.00 98.94 374 ILE A N 1
ATOM 2791 C CA . ILE A 1 374 ? -15.751 -9.907 1.401 1.00 98.94 374 ILE A CA 1
ATOM 2792 C C . ILE A 1 374 ? -16.620 -10.934 0.662 1.00 98.94 374 ILE A C 1
ATOM 2794 O O . ILE A 1 374 ? -16.068 -11.812 -0.000 1.00 98.94 374 ILE A O 1
ATOM 2798 N N . ARG A 1 375 ? -17.955 -10.797 0.713 1.00 98.75 375 ARG A N 1
ATOM 2799 C CA . ARG A 1 375 ? -18.881 -11.695 -0.001 1.00 98.75 375 ARG A CA 1
ATOM 2800 C C . ARG A 1 375 ? -18.668 -11.669 -1.508 1.00 98.75 375 ARG A C 1
ATOM 2802 O O . ARG A 1 375 ? -18.477 -12.714 -2.112 1.00 98.75 375 ARG A O 1
ATOM 2809 N N . LEU A 1 376 ? -18.641 -10.477 -2.107 1.00 98.94 376 LEU A N 1
ATOM 2810 C CA . LEU A 1 376 ? -18.467 -10.314 -3.553 1.00 98.94 376 LEU A CA 1
ATOM 2811 C C . LEU A 1 376 ? -17.184 -10.986 -4.049 1.00 98.94 376 LEU A C 1
ATOM 2813 O O . LEU A 1 376 ? -17.200 -11.648 -5.082 1.00 98.94 376 LEU A O 1
ATOM 2817 N N . LEU A 1 377 ? -16.079 -10.831 -3.318 1.00 98.94 377 LEU A N 1
ATOM 2818 C CA . LEU A 1 377 ? -14.810 -11.453 -3.685 1.00 98.94 377 LEU A CA 1
ATOM 2819 C C . LEU A 1 377 ? -14.827 -12.970 -3.482 1.00 98.94 377 LEU A C 1
ATOM 2821 O O . LEU A 1 377 ? -14.298 -13.682 -4.332 1.00 98.94 377 LEU A O 1
ATOM 2825 N N . ALA A 1 378 ? -15.427 -13.461 -2.396 1.00 98.88 378 ALA A N 1
ATOM 2826 C CA . ALA A 1 378 ? -15.505 -14.892 -2.120 1.00 98.88 378 ALA A CA 1
ATOM 2827 C C . ALA A 1 378 ? -16.400 -15.607 -3.145 1.00 98.88 378 ALA A C 1
ATOM 2829 O O . ALA A 1 378 ? -15.939 -16.517 -3.834 1.00 98.88 378 ALA A O 1
ATOM 2830 N N . ASP A 1 379 ? -17.634 -15.131 -3.314 1.00 98.75 379 ASP A N 1
ATOM 2831 C CA . ASP A 1 379 ? -18.610 -15.684 -4.254 1.00 98.75 379 ASP A CA 1
ATOM 2832 C C . ASP A 1 379 ? -18.112 -15.549 -5.698 1.00 98.75 379 ASP A C 1
ATOM 2834 O O . ASP A 1 379 ? -18.225 -16.477 -6.496 1.00 98.75 379 ASP A O 1
ATOM 2838 N N . GLY A 1 380 ? -17.502 -14.407 -6.032 1.00 98.75 380 GLY A N 1
ATOM 2839 C CA . GLY A 1 380 ? -16.918 -14.153 -7.344 1.00 98.75 380 GLY A CA 1
ATOM 2840 C C . GLY A 1 380 ? -15.762 -15.091 -7.679 1.00 98.75 380 GLY A C 1
ATOM 2841 O O . GLY A 1 380 ? -15.723 -15.643 -8.778 1.00 98.75 380 GLY A O 1
ATOM 2842 N N . ALA A 1 381 ? -14.835 -15.298 -6.738 1.00 98.81 381 ALA A N 1
ATOM 2843 C CA . ALA A 1 381 ? -13.718 -16.221 -6.921 1.00 98.81 381 ALA A CA 1
ATOM 2844 C C . ALA A 1 381 ? -14.202 -17.669 -7.067 1.00 98.81 381 ALA A C 1
ATOM 2846 O O . ALA A 1 381 ? -13.726 -18.375 -7.956 1.00 98.81 381 ALA A O 1
ATOM 2847 N N . GLN A 1 382 ? -15.174 -18.087 -6.249 1.00 98.75 382 GLN A N 1
ATOM 2848 C CA . GLN A 1 382 ? -15.747 -19.430 -6.305 1.00 98.75 382 GLN A CA 1
ATOM 2849 C C . GLN A 1 382 ? -16.535 -19.662 -7.604 1.00 98.75 382 GLN A C 1
ATOM 2851 O O . GLN A 1 382 ? -16.275 -20.628 -8.314 1.00 98.75 382 GLN A O 1
ATOM 2856 N N . SER A 1 383 ? -17.431 -18.744 -7.978 1.00 98.62 383 SER A N 1
ATOM 2857 C CA . SER A 1 383 ? -18.215 -18.846 -9.218 1.00 98.62 383 SER A CA 1
ATOM 2858 C C . SER A 1 383 ? -17.313 -18.869 -10.451 1.00 98.62 383 SER A C 1
ATOM 2860 O O . SER A 1 383 ? -17.492 -19.697 -11.344 1.00 98.62 383 SER A O 1
ATOM 2862 N N . PHE A 1 384 ? -16.302 -17.995 -10.497 1.00 98.81 384 PHE A N 1
ATOM 2863 C CA . PHE A 1 384 ? -15.345 -17.987 -11.600 1.00 98.81 384 PHE A CA 1
ATOM 2864 C C . PHE A 1 384 ? -14.515 -19.269 -11.649 1.00 98.81 384 PHE A C 1
ATOM 2866 O O . PHE A 1 384 ? -14.221 -19.760 -12.738 1.00 98.81 384 PHE A O 1
ATOM 2873 N N . ASN A 1 385 ? -14.152 -19.831 -10.495 1.00 98.81 385 ASN A N 1
ATOM 2874 C CA . ASN A 1 385 ? -13.486 -21.123 -10.436 1.00 98.81 385 ASN A CA 1
ATOM 2875 C C . ASN A 1 385 ? -14.351 -22.221 -11.070 1.00 98.81 385 ASN A C 1
ATOM 2877 O O . ASN A 1 385 ? -13.931 -22.859 -12.038 1.00 98.81 385 ASN A O 1
ATOM 2881 N N . ASP A 1 386 ? -15.568 -22.382 -10.554 1.00 98.44 386 ASP A N 1
ATOM 2882 C CA . ASP A 1 386 ? -16.440 -23.519 -10.851 1.00 98.44 386 ASP A CA 1
ATOM 2883 C C . ASP A 1 386 ? -16.993 -23.477 -12.276 1.00 98.44 386 ASP A C 1
ATOM 2885 O O . ASP A 1 386 ? -17.121 -24.511 -12.932 1.00 98.44 386 ASP A O 1
ATOM 2889 N N . HIS A 1 387 ? -17.280 -22.276 -12.778 1.00 98.38 387 HIS A N 1
ATOM 2890 C CA . HIS A 1 387 ? -17.950 -22.076 -14.062 1.00 98.38 387 HIS A CA 1
ATOM 2891 C C . HIS A 1 387 ? -17.032 -21.531 -15.164 1.00 98.38 387 HIS A C 1
ATOM 2893 O O . HIS A 1 387 ? -17.490 -21.299 -16.281 1.00 98.38 387 HIS A O 1
ATOM 2899 N N . CYS A 1 388 ? -15.745 -21.300 -14.892 1.00 98.50 388 CYS A N 1
ATOM 2900 C CA . CYS A 1 388 ? -14.797 -20.849 -15.913 1.00 98.50 388 CYS A CA 1
ATOM 2901 C C . CYS A 1 388 ? -13.422 -21.505 -15.759 1.00 98.50 388 CYS A C 1
ATOM 2903 O O . CYS A 1 388 ? -13.023 -22.276 -16.629 1.00 98.50 388 CYS A O 1
ATOM 2905 N N . ALA A 1 389 ? -12.710 -21.240 -14.658 1.00 98.50 389 ALA A N 1
ATOM 2906 C CA . ALA A 1 389 ? -11.288 -21.564 -14.525 1.00 98.50 389 ALA A CA 1
ATOM 2907 C C . ALA A 1 389 ? -10.978 -23.063 -14.680 1.00 98.50 389 ALA A C 1
ATOM 2909 O O . ALA A 1 389 ? -10.004 -23.421 -15.345 1.00 98.50 389 ALA A O 1
ATOM 2910 N N . ILE A 1 390 ? -11.824 -23.938 -14.121 1.00 98.56 390 ILE A N 1
ATOM 2911 C CA . ILE A 1 390 ? -11.675 -25.399 -14.236 1.00 98.56 390 ILE A CA 1
ATOM 2912 C C . ILE A 1 390 ? -11.680 -25.849 -15.705 1.00 98.56 390 ILE A C 1
ATOM 2914 O O . ILE A 1 390 ? -10.894 -26.716 -16.092 1.00 98.56 390 ILE A O 1
ATOM 2918 N N . GLY A 1 391 ? -12.536 -25.251 -16.533 1.00 97.88 391 GLY A N 1
ATOM 2919 C CA . GLY A 1 391 ? -12.749 -25.667 -17.919 1.00 97.88 391 GLY A CA 1
ATOM 2920 C C . GLY A 1 391 ? -11.980 -24.860 -18.965 1.00 97.88 391 GLY A C 1
ATOM 2921 O O . GLY A 1 391 ? -12.298 -24.967 -20.144 1.00 97.88 391 GLY A O 1
ATOM 2922 N N . ILE A 1 392 ? -10.996 -24.047 -18.563 1.00 98.62 392 ILE A N 1
ATOM 2923 C CA . ILE A 1 392 ? -10.116 -23.352 -19.514 1.00 98.62 392 ILE A CA 1
ATOM 2924 C C . ILE A 1 392 ? -9.283 -24.377 -20.288 1.00 98.62 392 ILE A C 1
ATOM 2926 O O . ILE A 1 392 ? -8.538 -25.139 -19.673 1.00 98.62 392 ILE A O 1
ATOM 2930 N N . GLU A 1 393 ? -9.328 -24.329 -21.618 1.00 98.38 393 GLU A N 1
ATOM 2931 C CA . GLU A 1 393 ? -8.517 -25.173 -22.502 1.00 98.38 393 GLU A CA 1
ATOM 2932 C C . GLU A 1 393 ? -7.745 -24.331 -23.537 1.00 98.38 393 GLU A C 1
ATOM 2934 O O . GLU A 1 393 ? -8.249 -23.304 -23.998 1.00 98.38 393 GLU A O 1
ATOM 2939 N N . PRO A 1 394 ? -6.520 -24.724 -23.927 1.00 98.31 394 PRO A N 1
ATOM 2940 C CA . PRO A 1 394 ? -5.727 -24.004 -24.915 1.00 98.31 394 PRO A CA 1
ATOM 2941 C C . PRO A 1 394 ? -6.149 -24.372 -26.342 1.00 98.31 394 PRO A C 1
ATOM 2943 O O . PRO A 1 394 ? -6.241 -25.547 -26.698 1.00 98.31 394 PRO A O 1
ATOM 2946 N N . ASN A 1 395 ? -6.314 -23.373 -27.207 1.00 98.12 395 ASN A N 1
ATOM 2947 C CA . ASN A 1 395 ? -6.466 -23.594 -28.643 1.00 98.12 395 ASN A CA 1
ATOM 2948 C C . ASN A 1 395 ? -5.080 -23.688 -29.299 1.00 98.12 395 ASN A C 1
ATOM 2950 O O . ASN A 1 395 ? -4.561 -22.699 -29.822 1.00 98.12 395 ASN A O 1
ATOM 2954 N N . ARG A 1 396 ? -4.463 -24.875 -29.220 1.00 97.38 396 ARG A N 1
ATOM 2955 C CA . ARG A 1 396 ? -3.070 -25.105 -29.648 1.00 97.38 396 ARG A CA 1
ATOM 2956 C C . ARG A 1 396 ? -2.819 -24.676 -31.097 1.00 97.38 396 ARG A C 1
ATOM 2958 O O . ARG A 1 396 ? -1.892 -23.911 -31.326 1.00 97.38 396 ARG A O 1
ATOM 2965 N N . ASP A 1 397 ? -3.704 -25.033 -32.028 1.00 96.88 397 ASP A N 1
ATOM 2966 C CA . ASP A 1 397 ? -3.571 -24.652 -33.444 1.00 96.88 397 ASP A CA 1
ATOM 2967 C C . ASP A 1 397 ? -3.497 -23.128 -33.631 1.00 96.88 397 ASP A C 1
ATOM 2969 O O . ASP A 1 397 ? -2.701 -22.616 -34.421 1.00 96.88 397 ASP A O 1
ATOM 2973 N N . ARG A 1 398 ? -4.320 -22.375 -32.888 1.00 96.94 398 ARG A N 1
ATOM 2974 C CA . ARG A 1 398 ? -4.322 -20.909 -32.956 1.00 96.94 398 ARG A CA 1
ATOM 2975 C C . ARG A 1 398 ? -3.085 -20.304 -32.299 1.00 96.94 398 ARG A C 1
ATOM 2977 O O . ARG A 1 398 ? -2.533 -19.349 -32.843 1.00 96.94 398 ARG A O 1
ATOM 2984 N N . ILE A 1 399 ? -2.665 -20.844 -31.157 1.00 96.81 399 ILE A N 1
ATOM 2985 C CA . ILE A 1 399 ? -1.447 -20.422 -30.458 1.00 96.81 399 ILE A CA 1
ATOM 2986 C C . ILE A 1 399 ? -0.223 -20.621 -31.365 1.00 96.81 399 ILE A C 1
ATOM 2988 O O . ILE A 1 399 ? 0.549 -19.679 -31.556 1.00 96.81 399 ILE A O 1
ATOM 2992 N N . ASP A 1 400 ? -0.095 -21.796 -31.984 1.00 90.69 400 ASP A N 1
ATOM 2993 C CA . ASP A 1 400 ? 1.013 -22.136 -32.879 1.00 90.69 400 ASP A CA 1
ATOM 2994 C C . ASP A 1 400 ? 1.020 -21.254 -34.132 1.00 90.69 400 ASP A C 1
ATOM 2996 O O . ASP A 1 400 ? 2.079 -20.786 -34.561 1.00 90.69 400 ASP A O 1
ATOM 3000 N N . ALA A 1 401 ? -0.151 -20.970 -34.712 1.00 91.50 401 ALA A N 1
ATOM 3001 C CA . ALA A 1 401 ? -0.259 -20.052 -35.843 1.00 91.50 401 ALA A CA 1
ATOM 3002 C C . ALA A 1 401 ? 0.255 -18.646 -35.483 1.00 91.50 401 ALA A C 1
ATOM 3004 O O . ALA A 1 401 ? 1.117 -18.107 -36.176 1.00 91.50 401 ALA A O 1
ATOM 3005 N N . LEU A 1 402 ? -0.206 -18.078 -34.363 1.00 92.69 402 LEU A N 1
ATOM 3006 C CA . LEU A 1 402 ? 0.195 -16.739 -33.914 1.00 92.69 402 LEU A CA 1
ATOM 3007 C C . LEU A 1 402 ? 1.686 -16.659 -33.559 1.00 92.69 402 LEU A C 1
ATOM 3009 O O . LEU A 1 402 ? 2.341 -15.659 -33.854 1.00 92.69 402 LEU A O 1
ATOM 3013 N N . LEU A 1 403 ? 2.239 -17.714 -32.956 1.00 87.44 403 LEU A N 1
ATOM 3014 C CA . LEU A 1 403 ? 3.668 -17.801 -32.662 1.00 87.44 403 LEU A CA 1
ATOM 3015 C C . LEU A 1 403 ? 4.506 -17.734 -33.948 1.00 87.44 403 LEU A C 1
ATOM 3017 O O . LEU A 1 403 ? 5.478 -16.982 -34.002 1.00 87.44 403 LEU A O 1
ATOM 3021 N N . ASN A 1 404 ? 4.112 -18.480 -34.984 1.00 82.88 404 ASN A N 1
ATOM 3022 C CA . ASN A 1 404 ? 4.837 -18.550 -36.257 1.00 82.88 404 ASN A CA 1
ATOM 3023 C C . ASN A 1 404 ? 4.631 -17.321 -37.162 1.00 82.88 404 ASN A C 1
ATOM 3025 O O . ASN A 1 404 ? 5.467 -17.052 -38.027 1.00 82.88 404 ASN A O 1
ATOM 3029 N N . GLU A 1 405 ? 3.548 -16.569 -36.966 1.00 87.25 405 GLU A N 1
ATOM 3030 C CA . GLU A 1 405 ? 3.283 -15.307 -37.670 1.00 87.25 405 GLU A CA 1
ATOM 3031 C C . GLU A 1 405 ? 4.040 -14.112 -37.060 1.00 87.25 405 GLU A C 1
ATOM 3033 O O . GLU A 1 405 ? 4.268 -13.110 -37.744 1.00 87.25 405 GLU A O 1
ATOM 3038 N N . SER A 1 406 ? 4.473 -14.206 -35.797 1.00 88.31 406 SER A N 1
ATOM 3039 C CA . SER A 1 406 ? 5.112 -13.089 -35.101 1.00 88.31 406 SER A CA 1
ATOM 3040 C C . SER A 1 406 ? 6.478 -12.714 -35.679 1.00 88.31 406 SER A C 1
ATOM 3042 O O . SER A 1 406 ? 7.396 -13.526 -35.823 1.00 88.31 406 SER A O 1
ATOM 3044 N N . LEU A 1 407 ? 6.662 -11.412 -35.902 1.00 89.38 407 LEU A N 1
ATOM 3045 C CA . LEU A 1 407 ? 7.938 -10.839 -36.328 1.00 89.38 407 LEU A CA 1
ATOM 3046 C C . LEU A 1 407 ? 8.927 -10.640 -35.171 1.00 89.38 407 LEU A C 1
ATOM 3048 O O . LEU A 1 407 ? 10.095 -10.339 -35.411 1.00 89.38 407 LEU A O 1
ATOM 3052 N N . MET A 1 408 ? 8.493 -10.796 -33.918 1.00 90.50 408 MET A N 1
ATOM 3053 C CA . MET A 1 408 ? 9.343 -10.545 -32.748 1.00 90.50 408 MET A CA 1
ATOM 3054 C C . MET A 1 408 ? 10.267 -11.715 -32.401 1.00 90.50 408 MET A C 1
ATOM 3056 O O . MET A 1 408 ? 11.232 -11.520 -31.658 1.00 90.50 408 MET A O 1
ATOM 3060 N N . LEU A 1 409 ? 10.080 -12.884 -33.027 1.00 85.31 409 LEU A N 1
ATOM 3061 C CA . LEU A 1 409 ? 11.056 -13.983 -32.994 1.00 85.31 409 LEU A CA 1
ATOM 3062 C C . LEU A 1 409 ? 12.438 -13.556 -33.519 1.00 85.31 409 LEU A C 1
ATOM 3064 O O . LEU A 1 409 ? 13.448 -14.150 -33.151 1.00 85.31 409 LEU A O 1
ATOM 3068 N N . VAL A 1 410 ? 12.504 -12.474 -34.306 1.00 84.50 410 VAL A N 1
ATOM 3069 C CA . VAL A 1 410 ? 13.757 -11.863 -34.771 1.00 84.50 410 VAL A CA 1
ATOM 3070 C C . VAL A 1 410 ? 14.695 -11.478 -33.623 1.00 84.50 410 VAL A C 1
ATOM 3072 O O . VAL A 1 410 ? 15.903 -11.398 -33.824 1.00 84.50 410 VAL A O 1
ATOM 3075 N N . THR A 1 411 ? 14.153 -11.255 -32.419 1.00 82.44 411 THR A N 1
ATOM 3076 C CA . THR A 1 411 ? 14.914 -10.866 -31.222 1.00 82.44 411 THR A CA 1
ATOM 3077 C C . THR A 1 411 ? 15.969 -11.906 -30.855 1.00 82.44 411 THR A C 1
ATOM 3079 O O . THR A 1 411 ? 17.037 -11.538 -30.366 1.00 82.44 411 THR A O 1
ATOM 3082 N N . ALA A 1 412 ? 15.714 -13.185 -31.156 1.00 83.31 412 ALA A N 1
ATOM 3083 C CA . ALA A 1 412 ? 16.676 -14.268 -30.967 1.00 83.31 412 ALA A CA 1
ATOM 3084 C C . ALA A 1 412 ? 17.960 -14.070 -31.794 1.00 83.31 412 ALA A C 1
ATOM 3086 O O . ALA A 1 412 ? 19.018 -14.548 -31.411 1.00 83.31 412 ALA A O 1
ATOM 3087 N N . LEU A 1 413 ? 17.905 -13.304 -32.889 1.00 84.12 413 LEU A N 1
ATOM 3088 C CA . LEU A 1 413 ? 19.071 -13.029 -33.728 1.00 84.12 413 LEU A CA 1
ATOM 3089 C C . LEU A 1 413 ? 19.962 -11.913 -33.151 1.00 84.12 413 LEU A C 1
ATOM 3091 O O . LEU A 1 413 ? 21.122 -11.802 -33.550 1.00 84.12 413 LEU A O 1
ATOM 3095 N N . ASN A 1 414 ? 19.470 -11.091 -32.211 1.00 85.69 414 ASN A N 1
ATOM 3096 C CA . ASN A 1 414 ? 20.197 -9.920 -31.697 1.00 85.69 414 ASN A CA 1
ATOM 3097 C C . ASN A 1 414 ? 21.613 -10.244 -31.178 1.00 85.69 414 ASN A C 1
ATOM 3099 O O . ASN A 1 414 ? 22.528 -9.500 -31.539 1.00 85.69 414 ASN A O 1
ATOM 3103 N N . PRO A 1 415 ? 21.847 -11.317 -30.391 1.00 82.50 415 PRO A N 1
ATOM 3104 C CA . PRO A 1 415 ? 23.190 -11.664 -29.919 1.00 82.50 415 PRO A CA 1
ATOM 3105 C C . PRO A 1 415 ? 24.156 -12.075 -31.041 1.00 82.50 415 PRO A C 1
ATOM 3107 O O . PRO A 1 415 ? 25.366 -11.958 -30.871 1.00 82.50 415 PRO A O 1
ATOM 3110 N N . HIS A 1 416 ? 23.636 -12.531 -32.186 1.00 86.56 416 HIS A N 1
ATOM 3111 C CA . HIS A 1 416 ? 24.432 -13.064 -33.295 1.00 86.56 416 HIS A CA 1
ATOM 3112 C C . HIS A 1 416 ? 24.732 -12.014 -34.369 1.00 86.56 416 HIS A C 1
ATOM 3114 O O . HIS A 1 416 ? 25.848 -11.942 -34.881 1.00 86.56 416 HIS A O 1
ATOM 3120 N N . ILE A 1 417 ? 23.745 -11.179 -34.712 1.00 87.31 417 ILE A N 1
ATOM 3121 C CA . ILE A 1 417 ? 23.856 -10.210 -35.818 1.00 87.31 417 ILE A CA 1
ATOM 3122 C C . ILE A 1 417 ? 23.747 -8.747 -35.372 1.00 87.31 417 ILE A C 1
ATOM 3124 O O . ILE A 1 417 ? 23.948 -7.845 -36.189 1.00 87.31 417 ILE A O 1
ATOM 3128 N N . GLY A 1 418 ? 23.470 -8.494 -34.091 1.00 82.81 418 GLY A N 1
ATOM 3129 C CA . GLY A 1 418 ? 23.233 -7.160 -33.545 1.00 82.81 418 GLY A CA 1
ATOM 3130 C C . GLY A 1 418 ? 21.826 -6.627 -33.839 1.00 82.81 418 GLY A C 1
ATOM 3131 O O . GLY A 1 418 ? 21.170 -7.008 -34.812 1.00 82.81 418 GLY A O 1
ATOM 3132 N N . TYR A 1 419 ? 21.371 -5.698 -32.994 1.00 87.31 419 TYR A N 1
ATOM 3133 C CA . TYR A 1 419 ? 20.018 -5.133 -33.041 1.00 87.31 419 TYR A CA 1
ATOM 3134 C C . TYR A 1 419 ? 19.654 -4.531 -34.409 1.00 87.31 419 TYR A C 1
ATOM 3136 O O . TYR A 1 419 ? 18.580 -4.803 -34.939 1.00 87.31 419 TYR A O 1
ATOM 3144 N N . ASP A 1 420 ? 20.550 -3.746 -35.016 1.00 85.69 420 ASP A N 1
ATOM 3145 C CA . ASP A 1 420 ? 20.242 -3.021 -36.255 1.00 85.69 420 ASP A CA 1
ATOM 3146 C C . ASP A 1 420 ? 19.937 -3.957 -37.432 1.00 85.69 420 ASP A C 1
ATOM 3148 O O . ASP A 1 420 ? 19.024 -3.689 -38.218 1.00 85.69 420 ASP A O 1
ATOM 3152 N N . LYS A 1 421 ? 20.663 -5.077 -37.550 1.00 89.25 421 LYS A N 1
ATOM 3153 C CA . LYS A 1 421 ? 20.433 -6.062 -38.617 1.00 89.25 421 LYS A CA 1
ATOM 3154 C C . LYS A 1 421 ? 19.145 -6.845 -38.379 1.00 89.25 421 LYS A C 1
ATOM 3156 O O . LYS A 1 421 ? 18.360 -7.009 -39.310 1.00 89.25 421 LYS A O 1
ATOM 3161 N N . ALA A 1 422 ? 18.873 -7.247 -37.138 1.00 89.00 422 ALA A N 1
ATOM 3162 C CA . ALA A 1 422 ? 17.604 -7.870 -36.765 1.00 89.00 422 ALA A CA 1
ATOM 3163 C C . ALA A 1 422 ? 16.408 -6.936 -37.044 1.00 89.00 422 ALA A C 1
ATOM 3165 O O . ALA A 1 422 ? 15.419 -7.336 -37.662 1.00 89.00 422 ALA A O 1
ATOM 3166 N N . ALA A 1 423 ? 16.528 -5.649 -36.707 1.00 88.62 423 ALA A N 1
ATOM 3167 C CA . ALA A 1 423 ? 15.503 -4.649 -36.990 1.00 88.62 423 ALA A CA 1
ATOM 3168 C C . ALA A 1 423 ? 15.257 -4.463 -38.499 1.00 88.62 423 ALA A C 1
ATOM 3170 O O . ALA A 1 423 ? 14.114 -4.266 -38.918 1.00 88.62 423 ALA A O 1
ATOM 3171 N N . GLN A 1 424 ? 16.300 -4.533 -39.336 1.00 90.31 424 GLN A N 1
ATOM 3172 C CA . GLN A 1 424 ? 16.148 -4.506 -40.797 1.00 90.31 424 GLN A CA 1
ATOM 3173 C C . GLN A 1 424 ? 15.370 -5.721 -41.316 1.00 90.31 424 GLN A C 1
ATOM 3175 O O . GLN A 1 424 ? 14.482 -5.545 -42.153 1.00 90.31 424 GLN A O 1
ATOM 3180 N N . ILE A 1 425 ? 15.654 -6.919 -40.794 1.00 90.31 425 ILE A N 1
ATOM 3181 C CA . ILE A 1 425 ? 14.943 -8.157 -41.147 1.00 90.31 425 ILE A CA 1
ATOM 3182 C C . ILE A 1 425 ? 13.453 -8.025 -40.824 1.00 90.31 425 ILE A C 1
ATOM 3184 O O . ILE A 1 425 ? 12.625 -8.210 -41.715 1.00 90.31 425 ILE A O 1
ATOM 3188 N N . ALA A 1 426 ? 13.100 -7.623 -39.599 1.00 89.50 426 ALA A N 1
ATOM 3189 C CA . ALA A 1 426 ? 11.697 -7.450 -39.213 1.00 89.50 426 ALA A CA 1
ATOM 3190 C C . ALA A 1 426 ? 10.983 -6.365 -40.033 1.00 89.50 426 ALA A C 1
ATOM 3192 O O . ALA A 1 426 ? 9.857 -6.574 -40.484 1.00 89.50 426 ALA A O 1
ATOM 3193 N N . LYS A 1 427 ? 11.639 -5.225 -40.296 1.00 90.50 427 LYS A N 1
ATOM 3194 C CA . LYS A 1 427 ? 11.066 -4.156 -41.136 1.00 90.50 427 LYS A CA 1
ATOM 3195 C C . LYS A 1 427 ? 10.823 -4.612 -42.573 1.00 90.50 427 LYS A C 1
ATOM 3197 O O . LYS A 1 427 ? 9.824 -4.205 -43.166 1.00 90.50 427 LYS A O 1
ATOM 3202 N N . LYS A 1 428 ? 11.724 -5.420 -43.140 1.00 92.62 428 LYS A N 1
ATOM 3203 C CA . LYS A 1 428 ? 11.559 -5.988 -44.482 1.00 92.62 428 LYS A CA 1
ATOM 3204 C C . LYS A 1 428 ? 10.421 -7.006 -44.506 1.00 92.62 428 LYS A C 1
ATOM 3206 O O . LYS A 1 428 ? 9.523 -6.852 -45.326 1.00 92.62 428 LYS A O 1
ATOM 3211 N N . ALA A 1 429 ? 10.416 -7.952 -43.564 1.00 91.38 429 ALA A N 1
ATOM 3212 C CA . ALA A 1 429 ? 9.361 -8.955 -43.419 1.00 91.38 429 ALA A CA 1
ATOM 3213 C C . ALA A 1 429 ? 7.972 -8.310 -43.322 1.00 91.38 429 ALA A C 1
ATOM 3215 O O . ALA A 1 429 ? 7.072 -8.656 -44.082 1.00 91.38 429 ALA A O 1
ATOM 3216 N N . HIS A 1 430 ? 7.831 -7.286 -42.474 1.00 90.94 430 HIS A N 1
ATOM 3217 C CA . HIS A 1 430 ? 6.584 -6.538 -42.338 1.00 90.94 430 HIS A CA 1
ATOM 3218 C C . HIS A 1 430 ? 6.168 -5.829 -43.634 1.00 90.94 430 HIS A C 1
ATOM 3220 O O . HIS A 1 430 ? 5.023 -5.939 -44.061 1.00 90.94 430 HIS A O 1
ATOM 3226 N N . ARG A 1 431 ? 7.096 -5.101 -44.273 1.00 92.19 431 ARG A N 1
ATOM 3227 C CA . ARG A 1 431 ? 6.809 -4.321 -45.488 1.00 92.19 431 ARG A CA 1
ATOM 3228 C C . ARG A 1 431 ? 6.388 -5.200 -46.662 1.00 92.19 431 ARG A C 1
ATOM 3230 O O . ARG A 1 431 ? 5.571 -4.776 -47.471 1.00 92.19 431 ARG A O 1
ATOM 3237 N N . GLU A 1 432 ? 6.986 -6.378 -46.778 1.00 91.62 432 GLU A N 1
ATOM 3238 C CA . GLU A 1 432 ? 6.798 -7.282 -47.915 1.00 91.62 432 GLU A CA 1
ATOM 3239 C C . GLU A 1 432 ? 5.761 -8.380 -47.628 1.00 91.62 432 GLU A C 1
ATOM 3241 O O . GLU A 1 432 ? 5.432 -9.148 -48.528 1.00 91.62 432 GLU A O 1
ATOM 3246 N N . GLY A 1 433 ? 5.236 -8.461 -46.398 1.00 88.19 433 GLY A N 1
ATOM 3247 C CA . GLY A 1 433 ? 4.332 -9.535 -45.975 1.00 88.19 433 GLY A CA 1
ATOM 3248 C C . GLY A 1 433 ? 4.991 -10.919 -45.994 1.00 88.19 433 GLY A C 1
ATOM 3249 O O . GLY A 1 433 ? 4.305 -11.924 -46.163 1.00 88.19 433 GLY A O 1
ATOM 3250 N N . SER A 1 434 ? 6.320 -10.980 -45.881 1.00 89.06 434 SER A N 1
ATOM 3251 C CA . SER A 1 434 ? 7.088 -12.226 -45.904 1.00 89.06 434 SER A CA 1
ATOM 3252 C C . SER A 1 434 ? 7.392 -12.721 -44.490 1.00 89.06 434 SER A C 1
ATOM 3254 O O . SER A 1 434 ? 7.360 -11.958 -43.528 1.00 89.06 434 SER A O 1
ATOM 3256 N N . THR A 1 435 ? 7.788 -13.987 -44.352 1.00 87.38 435 THR A N 1
ATOM 3257 C CA . THR A 1 435 ? 8.286 -14.502 -43.066 1.00 87.38 435 THR A CA 1
ATOM 3258 C C . THR A 1 435 ? 9.644 -13.890 -42.707 1.00 87.38 435 THR A C 1
ATOM 3260 O O . THR A 1 435 ? 10.377 -13.400 -43.577 1.00 87.38 435 THR A O 1
ATOM 3263 N N . LEU A 1 436 ? 10.021 -13.967 -41.424 1.00 87.31 436 LEU A N 1
ATOM 3264 C CA . LEU A 1 436 ? 11.353 -13.562 -40.961 1.00 87.31 436 LEU A CA 1
ATOM 3265 C C . LEU A 1 436 ? 12.473 -14.315 -41.686 1.00 87.31 436 LEU A C 1
ATOM 3267 O O . LEU A 1 436 ? 13.462 -13.693 -42.061 1.00 87.31 436 LEU A O 1
ATOM 3271 N N . LYS A 1 437 ? 12.298 -15.621 -41.936 1.00 86.88 437 LYS A N 1
ATOM 3272 C CA . LYS A 1 437 ? 13.282 -16.458 -42.642 1.00 86.88 437 LYS A CA 1
ATOM 3273 C C . LYS A 1 437 ? 13.526 -15.945 -44.061 1.00 86.88 437 LYS A C 1
ATOM 3275 O O . LYS A 1 437 ? 14.668 -15.729 -44.452 1.00 86.88 437 LYS A O 1
ATOM 3280 N N . VAL A 1 438 ? 12.453 -15.670 -44.808 1.00 88.81 438 VAL A N 1
ATOM 3281 C CA . VAL A 1 438 ? 12.550 -15.132 -46.176 1.00 88.81 438 VAL A CA 1
ATOM 3282 C C . VAL A 1 438 ? 13.260 -13.775 -46.183 1.00 88.81 438 VAL A C 1
ATOM 3284 O O . VAL A 1 438 ? 14.169 -13.560 -46.983 1.00 88.81 438 VAL A O 1
ATOM 3287 N N . ALA A 1 439 ? 12.901 -12.875 -45.263 1.00 91.06 439 ALA A N 1
ATOM 3288 C CA . ALA A 1 439 ? 13.528 -11.559 -45.167 1.00 91.06 439 ALA A CA 1
ATOM 3289 C C . ALA A 1 439 ? 15.009 -11.628 -44.745 1.00 91.06 439 ALA A C 1
ATOM 3291 O O . ALA A 1 439 ? 15.825 -10.871 -45.276 1.00 91.06 439 ALA A O 1
ATOM 3292 N N . ALA A 1 440 ? 15.360 -12.535 -43.827 1.00 89.69 440 ALA A N 1
ATOM 3293 C CA . ALA A 1 440 ? 16.723 -12.753 -43.348 1.00 89.69 440 ALA A CA 1
ATOM 3294 C C . ALA A 1 440 ? 17.655 -13.230 -44.469 1.00 89.69 440 ALA A C 1
ATOM 3296 O O . ALA A 1 440 ? 18.710 -12.629 -44.685 1.00 89.69 440 ALA A O 1
ATOM 3297 N N . LEU A 1 441 ? 17.216 -14.240 -45.230 1.00 90.94 441 LEU A N 1
ATOM 3298 C CA . LEU A 1 441 ? 17.955 -14.779 -46.374 1.00 90.94 441 LEU A CA 1
ATOM 3299 C C . LEU A 1 441 ? 18.104 -13.743 -47.492 1.00 90.94 441 LEU A C 1
ATOM 3301 O O . LEU A 1 441 ? 19.187 -13.578 -48.048 1.00 90.94 441 LEU A O 1
ATOM 3305 N N . ALA A 1 442 ? 17.039 -12.992 -47.791 1.00 91.12 442 ALA A N 1
ATOM 3306 C CA . ALA A 1 442 ? 17.056 -11.975 -48.841 1.00 91.12 442 ALA A CA 1
ATOM 3307 C C . ALA A 1 442 ? 17.998 -10.796 -48.537 1.00 91.12 442 ALA A C 1
ATOM 3309 O O . ALA A 1 442 ? 18.496 -10.159 -49.463 1.00 91.12 442 ALA A O 1
ATOM 3310 N N . LEU A 1 443 ? 18.232 -10.481 -47.259 1.00 90.12 443 LEU A N 1
ATOM 3311 C CA . LEU A 1 443 ? 19.179 -9.440 -46.844 1.00 90.12 443 LEU A CA 1
ATOM 3312 C C . LEU A 1 443 ? 20.628 -9.941 -46.754 1.00 90.12 443 LEU A C 1
ATOM 3314 O O . LEU A 1 443 ? 21.533 -9.120 -46.628 1.00 90.12 443 LEU A O 1
ATOM 3318 N N . GLY A 1 444 ? 20.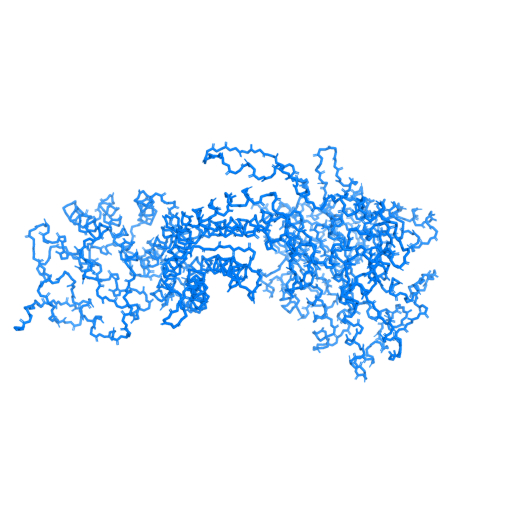855 -11.257 -46.817 1.00 87.94 444 GLY A N 1
ATOM 3319 C CA . GLY A 1 444 ? 22.189 -11.861 -46.748 1.00 87.94 444 GLY A CA 1
ATOM 3320 C C . GLY A 1 444 ? 22.874 -11.732 -45.383 1.00 87.94 444 GLY A C 1
ATOM 3321 O O . GLY A 1 444 ? 24.076 -11.961 -45.285 1.00 87.94 444 GLY A O 1
ATOM 3322 N N . HIS A 1 445 ? 22.134 -11.354 -44.334 1.00 79.38 445 HIS A N 1
ATOM 3323 C CA . HIS A 1 445 ? 22.675 -11.195 -42.975 1.00 79.38 445 HIS A CA 1
ATOM 3324 C C . HIS A 1 445 ? 22.840 -12.525 -42.236 1.00 79.38 445 HIS A C 1
ATOM 3326 O O . HIS A 1 445 ? 23.534 -12.561 -41.224 1.00 79.38 445 HIS A O 1
ATOM 3332 N N . VAL A 1 446 ? 22.164 -13.577 -42.707 1.00 86.88 446 VAL A N 1
ATOM 3333 C CA . VAL A 1 446 ? 22.078 -14.892 -42.064 1.00 86.88 446 VAL A CA 1
ATOM 3334 C C . VAL A 1 446 ? 21.917 -15.960 -43.143 1.00 86.88 446 VAL A C 1
ATOM 3336 O O . VAL A 1 446 ? 21.134 -15.761 -44.075 1.00 86.88 446 VAL A O 1
ATOM 3339 N N . SER A 1 447 ? 22.632 -17.079 -43.040 1.00 88.81 447 SER A N 1
ATOM 3340 C CA . SER A 1 447 ? 22.363 -18.265 -43.862 1.00 88.81 447 SER A CA 1
ATOM 3341 C C . SER A 1 447 ? 21.145 -19.041 -43.348 1.00 88.81 447 SER A C 1
ATOM 3343 O O . SER A 1 447 ? 20.665 -18.816 -42.239 1.00 88.81 447 SER A O 1
ATOM 3345 N N . GLU A 1 448 ? 20.633 -19.977 -44.151 1.00 88.62 448 GLU A N 1
ATOM 3346 C CA . GLU A 1 448 ? 19.489 -20.809 -43.757 1.00 88.62 448 GLU A CA 1
ATOM 3347 C C . GLU A 1 448 ? 19.803 -21.678 -42.536 1.00 88.62 448 GLU A C 1
ATOM 3349 O O . GLU A 1 448 ? 19.019 -21.702 -41.590 1.00 88.62 448 GLU A O 1
ATOM 3354 N N . ALA A 1 449 ? 20.982 -22.304 -42.519 1.00 86.38 449 ALA A N 1
ATOM 3355 C CA . ALA A 1 449 ? 21.427 -23.123 -41.398 1.00 86.38 449 ALA A CA 1
ATOM 3356 C C . ALA A 1 449 ? 21.607 -22.300 -40.111 1.00 86.38 449 ALA A C 1
ATOM 3358 O O . ALA A 1 449 ? 21.219 -22.755 -39.042 1.00 86.38 449 ALA A O 1
ATOM 3359 N N . GLU A 1 450 ? 22.156 -21.083 -40.206 1.00 87.19 450 GLU A N 1
ATOM 3360 C CA . GLU A 1 450 ? 22.290 -20.179 -39.056 1.00 87.19 450 GLU A CA 1
ATOM 3361 C C . GLU A 1 450 ? 20.931 -19.683 -38.555 1.00 87.19 450 GLU A C 1
ATOM 3363 O O . GLU A 1 450 ? 20.709 -19.636 -37.350 1.00 87.19 450 GLU A O 1
ATOM 3368 N N . PHE A 1 451 ? 20.002 -19.344 -39.457 1.00 85.81 451 PHE A N 1
ATOM 3369 C CA . PHE A 1 451 ? 18.666 -18.899 -39.065 1.00 85.81 451 PHE A CA 1
ATOM 3370 C C . PHE A 1 451 ? 17.902 -20.006 -38.338 1.00 85.81 451 PHE A C 1
ATOM 3372 O O . PHE A 1 451 ? 17.319 -19.747 -37.288 1.00 85.81 451 PHE A O 1
ATOM 3379 N N . ASP A 1 452 ? 17.907 -21.227 -38.877 1.00 82.56 452 ASP A N 1
ATOM 3380 C CA . ASP A 1 452 ? 17.213 -22.355 -38.256 1.00 82.56 452 ASP A CA 1
ATOM 3381 C C . ASP A 1 452 ? 17.868 -22.721 -36.914 1.00 82.56 452 ASP A C 1
ATOM 3383 O O . ASP A 1 452 ? 17.159 -22.852 -35.918 1.00 82.56 452 ASP A O 1
ATOM 3387 N N . ALA A 1 453 ? 19.206 -22.750 -36.849 1.00 82.00 453 ALA A N 1
ATOM 3388 C CA . ALA A 1 453 ? 19.936 -23.015 -35.612 1.00 82.00 453 ALA A CA 1
ATOM 3389 C C . ALA A 1 453 ? 19.670 -21.954 -34.534 1.00 82.00 453 ALA A C 1
ATOM 3391 O O . ALA A 1 453 ? 19.277 -22.307 -33.433 1.00 82.00 453 ALA A O 1
ATOM 3392 N N . TRP A 1 454 ? 19.820 -20.657 -34.821 1.00 82.31 454 TRP A N 1
ATOM 3393 C CA . TRP A 1 454 ? 19.654 -19.596 -33.811 1.00 82.31 454 TRP A CA 1
ATOM 3394 C C . TRP A 1 454 ? 18.194 -19.348 -33.431 1.00 82.31 454 TRP A C 1
ATOM 3396 O O . TRP A 1 454 ? 17.905 -18.831 -32.352 1.00 82.31 454 TRP A O 1
ATOM 3406 N N . ARG A 1 455 ? 17.254 -19.722 -34.304 1.00 70.50 455 ARG A N 1
ATOM 3407 C CA . ARG A 1 455 ? 15.830 -19.743 -33.967 1.00 70.50 455 ARG A CA 1
ATOM 3408 C C . ARG A 1 455 ? 15.498 -20.884 -33.004 1.00 70.50 455 ARG A C 1
ATOM 3410 O O . ARG A 1 455 ? 14.598 -20.699 -32.190 1.00 70.50 455 ARG A O 1
ATOM 3417 N N . GLU A 1 456 ? 16.174 -22.029 -33.119 1.00 60.22 456 GLU A N 1
ATOM 3418 C CA . GLU A 1 456 ? 15.977 -23.221 -32.277 1.00 60.22 456 GLU A CA 1
ATOM 3419 C C . GLU A 1 456 ? 16.808 -23.209 -30.987 1.00 60.22 456 GLU A C 1
ATOM 3421 O O . GLU A 1 456 ? 16.356 -23.750 -29.981 1.00 60.22 456 GLU A O 1
ATOM 3426 N N . ASP A 1 457 ? 17.961 -22.535 -30.974 1.00 51.78 457 ASP A N 1
ATOM 3427 C CA . ASP A 1 457 ? 18.885 -22.401 -29.835 1.00 51.78 457 ASP A CA 1
ATOM 3428 C C . ASP A 1 457 ? 18.342 -21.465 -28.737 1.00 51.78 457 ASP A C 1
ATOM 3430 O O . ASP A 1 457 ? 19.096 -20.734 -28.106 1.00 51.78 457 ASP A O 1
ATOM 3434 N N . GLN A 1 458 ? 17.018 -21.433 -28.524 1.00 53.03 458 GLN A N 1
ATOM 3435 C CA . GLN A 1 458 ? 16.355 -20.565 -27.553 1.00 53.03 458 GLN A CA 1
ATOM 3436 C C . GLN A 1 458 ? 16.623 -21.029 -26.115 1.00 53.03 458 GLN A C 1
ATOM 3438 O O . GLN A 1 458 ? 15.965 -21.956 -25.639 1.00 53.03 458 GLN A O 1
ATOM 3443 N N . PRO A 1 459 ? 17.422 -20.301 -25.315 1.00 44.47 459 PRO A N 1
ATOM 3444 C CA . PRO A 1 459 ? 17.461 -20.485 -23.869 1.00 44.47 459 PRO A CA 1
ATOM 3445 C C . PRO A 1 459 ? 16.250 -19.792 -23.198 1.00 44.47 459 PRO A C 1
ATOM 3447 O O . PRO A 1 459 ? 16.174 -19.710 -21.975 1.00 44.47 459 PRO A O 1
ATOM 3450 N N . LEU A 1 460 ? 15.304 -19.257 -23.990 1.00 47.50 460 LEU A N 1
ATOM 3451 C CA . LEU A 1 460 ? 14.265 -18.297 -23.588 1.00 47.50 460 LEU A CA 1
ATOM 3452 C C . LEU A 1 460 ? 13.165 -18.875 -22.682 1.00 47.50 460 LEU A C 1
ATOM 3454 O O . LEU A 1 460 ? 12.427 -18.106 -22.073 1.00 47.50 460 LEU A O 1
ATOM 3458 N N . LEU A 1 461 ? 13.052 -20.202 -22.559 1.00 48.22 461 LEU A N 1
ATOM 3459 C CA . LEU A 1 461 ? 11.967 -20.859 -21.812 1.00 48.22 461 LEU A CA 1
ATOM 3460 C C . LEU A 1 461 ? 12.414 -21.463 -20.469 1.00 48.22 461 LEU A C 1
ATOM 3462 O O . LEU A 1 461 ? 11.581 -21.969 -19.716 1.00 48.22 461 LEU A O 1
ATOM 3466 N N . HIS A 1 462 ? 13.699 -21.370 -20.111 1.00 39.16 462 HIS A N 1
ATOM 3467 C CA . HIS A 1 462 ? 14.206 -21.858 -18.827 1.00 39.16 462 HIS A CA 1
ATOM 3468 C C . HIS A 1 462 ? 14.024 -20.826 -17.703 1.00 39.16 462 HIS A C 1
ATOM 3470 O O . HIS A 1 462 ? 14.975 -20.219 -17.218 1.00 39.16 462 HIS A O 1
ATOM 3476 N N . LEU A 1 463 ? 12.790 -20.685 -17.214 1.00 36.88 463 LEU A N 1
ATOM 3477 C CA . LEU A 1 463 ? 12.597 -20.415 -15.787 1.00 36.88 463 LEU A CA 1
ATOM 3478 C C . LEU A 1 463 ? 12.918 -21.725 -15.052 1.00 36.88 463 LEU A C 1
ATOM 3480 O O . LEU A 1 463 ? 12.319 -22.751 -15.367 1.00 36.88 463 LEU A O 1
ATOM 3484 N N . CYS A 1 464 ? 13.880 -21.707 -14.121 1.00 33.50 464 CYS A N 1
ATOM 3485 C CA . CYS A 1 464 ? 14.241 -22.849 -13.274 1.00 33.50 464 CYS A CA 1
ATOM 3486 C C . CYS A 1 464 ? 12.992 -23.625 -12.817 1.00 33.50 464 CYS A C 1
ATOM 3488 O O . CYS A 1 464 ? 12.213 -23.143 -11.990 1.00 33.50 464 CYS A O 1
ATOM 3490 N N . ALA A 1 465 ? 12.835 -24.850 -13.327 1.00 29.17 465 ALA A N 1
ATOM 3491 C CA . ALA A 1 465 ? 11.736 -25.757 -12.996 1.00 29.17 465 ALA A CA 1
ATOM 3492 C C . ALA A 1 465 ? 11.691 -26.145 -11.500 1.00 29.17 465 ALA A C 1
ATOM 3494 O O . ALA A 1 465 ? 10.697 -26.690 -11.031 1.00 29.17 465 ALA A O 1
ATOM 3495 N N . GLU A 1 466 ? 12.720 -25.808 -10.716 1.00 29.36 466 GLU A N 1
ATOM 3496 C CA . GLU A 1 466 ? 12.807 -26.100 -9.279 1.00 29.36 466 GLU A CA 1
ATOM 3497 C C . GLU A 1 466 ? 11.887 -25.249 -8.383 1.00 29.36 466 GLU A C 1
ATOM 3499 O O . GLU A 1 466 ? 11.828 -25.479 -7.177 1.00 29.36 466 GLU A O 1
ATOM 3504 N N . THR A 1 467 ? 11.143 -24.278 -8.926 1.00 31.16 467 THR A N 1
ATOM 3505 C CA . THR A 1 467 ? 10.334 -23.355 -8.100 1.00 31.16 467 THR A CA 1
ATOM 3506 C C . THR A 1 467 ? 8.828 -23.638 -8.073 1.00 31.16 467 THR A C 1
ATOM 3508 O O . THR A 1 467 ? 8.118 -22.975 -7.323 1.00 31.16 467 THR A O 1
ATOM 3511 N N . VAL A 1 468 ? 8.319 -24.620 -8.831 1.00 31.83 468 VAL A N 1
ATOM 3512 C CA . VAL A 1 468 ? 6.858 -24.809 -9.014 1.00 31.83 468 VAL A CA 1
ATOM 3513 C C . VAL A 1 468 ? 6.271 -25.966 -8.181 1.00 31.83 468 VAL A C 1
ATOM 3515 O O . VAL A 1 468 ? 5.062 -26.018 -7.977 1.00 31.83 468 VAL A O 1
ATOM 3518 N N . SER A 1 469 ? 7.087 -26.864 -7.616 1.00 25.11 469 SER A N 1
ATOM 3519 C CA . SER A 1 469 ? 6.604 -28.047 -6.871 1.00 25.11 469 SER A CA 1
ATOM 3520 C C . SER A 1 469 ? 6.728 -27.969 -5.338 1.00 25.11 469 SER A C 1
ATOM 3522 O O . SER A 1 469 ? 6.508 -28.968 -4.660 1.00 25.11 469 SER A O 1
ATOM 3524 N N . GLY A 1 470 ? 7.094 -26.816 -4.767 1.00 28.08 470 GLY A N 1
ATOM 3525 C CA . GLY A 1 470 ? 7.458 -26.704 -3.343 1.00 28.08 470 GLY A CA 1
ATOM 3526 C C . GLY A 1 470 ? 6.363 -26.257 -2.363 1.00 28.08 470 GLY A C 1
ATOM 3527 O O . GLY A 1 470 ? 6.617 -26.244 -1.163 1.00 28.08 470 GLY A O 1
ATOM 3528 N N . ILE A 1 471 ? 5.164 -25.874 -2.815 1.00 29.95 471 ILE A N 1
ATOM 3529 C CA . ILE A 1 471 ? 4.136 -25.270 -1.938 1.00 29.95 471 ILE A CA 1
ATOM 3530 C C . ILE A 1 471 ? 3.036 -26.284 -1.602 1.00 29.95 471 ILE A C 1
ATOM 3532 O O . ILE A 1 471 ? 1.863 -26.061 -1.874 1.00 29.95 471 ILE A O 1
ATOM 3536 N N . LEU A 1 472 ? 3.411 -27.423 -1.022 1.00 30.52 472 LEU A N 1
ATOM 3537 C CA . LEU A 1 472 ? 2.475 -28.365 -0.399 1.00 30.52 472 LEU A CA 1
ATOM 3538 C C . LEU A 1 472 ? 3.177 -29.128 0.737 1.00 30.52 472 LEU A C 1
ATOM 3540 O O . LEU A 1 472 ? 3.406 -30.320 0.603 1.00 30.52 472 LEU A O 1
ATOM 3544 N N . VAL A 1 473 ? 3.511 -28.471 1.858 1.00 26.58 473 VAL A N 1
ATOM 3545 C CA . VAL A 1 473 ? 3.696 -29.152 3.159 1.00 26.58 473 VAL A CA 1
ATOM 3546 C C . VAL A 1 473 ? 3.338 -28.209 4.322 1.00 26.58 473 VAL A C 1
ATOM 3548 O O . VAL A 1 473 ? 3.978 -27.184 4.519 1.00 26.58 473 VAL A O 1
ATOM 3551 N N . ASP A 1 474 ? 2.291 -28.615 5.041 1.00 25.12 474 ASP A N 1
ATOM 3552 C CA . ASP A 1 474 ? 2.075 -28.606 6.499 1.00 25.12 474 ASP A CA 1
ATOM 3553 C C . ASP A 1 474 ? 2.291 -27.329 7.348 1.00 25.12 474 ASP A C 1
ATOM 3555 O O . ASP A 1 474 ? 3.357 -26.720 7.407 1.00 25.12 474 ASP A O 1
ATOM 3559 N N . LEU A 1 475 ? 1.244 -26.990 8.109 1.00 36.03 475 LEU A N 1
ATOM 3560 C CA . LEU A 1 475 ? 1.088 -25.823 8.988 1.00 36.03 475 LEU A CA 1
ATOM 3561 C C . LEU A 1 475 ? 1.743 -25.992 10.373 1.00 36.03 475 LEU A C 1
ATOM 3563 O O . LEU A 1 475 ? 1.422 -25.263 11.310 1.00 36.03 475 LEU A O 1
ATOM 3567 N N . SER A 1 476 ? 2.705 -26.897 10.525 1.00 27.78 476 SER A N 1
ATOM 3568 C CA . SER A 1 476 ? 3.457 -27.038 11.772 1.00 27.78 476 SER A CA 1
ATOM 3569 C C . SER A 1 476 ? 4.949 -27.202 11.513 1.00 27.78 476 SER A C 1
ATOM 3571 O O . SER A 1 476 ? 5.464 -28.304 11.384 1.00 27.78 476 SER A O 1
ATOM 3573 N N . GLY A 1 477 ? 5.637 -26.058 11.496 1.00 35.94 477 GLY A N 1
ATOM 3574 C CA . GLY A 1 477 ? 7.062 -25.939 11.789 1.00 35.94 477 GLY A CA 1
ATOM 3575 C C . GLY A 1 477 ? 8.024 -26.413 10.705 1.00 35.94 477 GLY A C 1
ATOM 3576 O O . GLY A 1 477 ? 8.457 -27.550 10.740 1.00 35.94 477 GLY A O 1
ATOM 3577 N N . PHE A 1 478 ? 8.518 -25.497 9.866 1.00 25.39 478 PHE A N 1
ATOM 3578 C CA . PHE A 1 478 ? 9.872 -25.609 9.313 1.00 25.39 478 PHE A CA 1
ATOM 3579 C C . PHE A 1 478 ? 10.462 -24.224 9.014 1.00 25.39 478 PHE A C 1
ATOM 3581 O O . PHE A 1 478 ? 10.097 -23.541 8.060 1.00 25.39 478 PHE A O 1
ATOM 3588 N N . ARG A 1 479 ? 11.434 -23.826 9.842 1.00 40.75 479 ARG A N 1
ATOM 3589 C CA . ARG A 1 479 ? 12.550 -22.986 9.399 1.00 40.75 479 ARG A CA 1
ATOM 3590 C C . ARG A 1 479 ? 13.373 -23.828 8.421 1.00 40.75 479 ARG A C 1
ATOM 3592 O O . ARG A 1 479 ? 13.880 -24.864 8.837 1.00 40.75 479 ARG A O 1
ATOM 3599 N N . SER A 1 480 ? 13.576 -23.378 7.184 1.00 27.83 480 SER A N 1
ATOM 3600 C CA . SER A 1 480 ? 14.805 -23.709 6.449 1.00 27.83 480 SER A CA 1
ATOM 3601 C C . SER A 1 480 ? 15.106 -22.722 5.317 1.00 27.83 480 SER A C 1
ATOM 3603 O O . SER A 1 480 ? 14.418 -22.658 4.303 1.00 27.83 480 SER A O 1
ATOM 3605 N N . ASN A 1 481 ? 16.165 -21.951 5.564 1.00 32.34 481 ASN A N 1
ATOM 3606 C CA . ASN A 1 481 ? 17.090 -21.265 4.663 1.00 32.34 481 ASN A CA 1
ATOM 3607 C C . ASN A 1 481 ? 16.972 -21.547 3.148 1.00 32.34 481 ASN A C 1
ATOM 3609 O O . ASN A 1 481 ? 17.569 -22.491 2.633 1.00 32.34 481 ASN A O 1
ATOM 3613 N N . LYS A 1 482 ? 16.432 -20.575 2.402 1.00 33.22 482 LYS A N 1
ATOM 3614 C CA . LYS A 1 482 ? 17.205 -19.995 1.291 1.00 33.22 482 LYS A CA 1
ATOM 3615 C C . LYS A 1 482 ? 18.031 -18.868 1.902 1.00 33.22 482 LYS A C 1
ATOM 3617 O O . LYS A 1 482 ? 17.456 -17.997 2.549 1.00 33.22 482 LYS A O 1
ATOM 3622 N N . MET A 1 483 ? 19.358 -18.915 1.765 1.00 35.66 483 MET A N 1
ATOM 3623 C CA . MET A 1 483 ? 20.243 -17.827 2.195 1.00 35.66 483 MET A CA 1
ATOM 3624 C C . MET A 1 483 ? 19.894 -16.558 1.400 1.00 35.66 483 MET A C 1
ATOM 3626 O O . MET A 1 483 ? 20.458 -16.296 0.342 1.00 35.66 483 MET A O 1
ATOM 3630 N N . LEU A 1 484 ? 18.949 -15.770 1.919 1.00 43.56 484 LEU A N 1
ATOM 3631 C CA . LEU A 1 484 ? 19.017 -14.317 1.821 1.00 43.56 484 LEU A CA 1
ATOM 3632 C C . LEU A 1 484 ? 20.426 -13.942 2.287 1.00 43.56 484 LEU A C 1
ATOM 3634 O O . LEU A 1 484 ? 20.864 -14.430 3.333 1.00 43.56 484 LEU A O 1
ATOM 3638 N N . GLN A 1 485 ? 21.158 -13.151 1.504 1.00 54.28 485 GLN A N 1
ATOM 3639 C CA . GLN A 1 485 ? 22.434 -12.600 1.956 1.00 54.28 485 GLN A CA 1
ATOM 3640 C C . GLN A 1 485 ? 22.151 -11.707 3.168 1.00 54.28 485 GLN A C 1
ATOM 3642 O O . GLN A 1 485 ? 21.861 -10.525 3.023 1.00 54.28 485 GLN A O 1
ATOM 3647 N N . SER A 1 486 ? 22.174 -12.277 4.373 1.00 72.44 486 SER A N 1
ATOM 3648 C CA . SER A 1 486 ? 21.894 -11.534 5.597 1.00 72.44 486 SER A CA 1
ATOM 3649 C C . SER A 1 486 ? 22.992 -10.491 5.796 1.00 72.44 486 SER A C 1
ATOM 3651 O O . SER A 1 486 ? 24.177 -10.845 5.813 1.00 72.44 486 SER A O 1
ATOM 3653 N N . VAL A 1 487 ? 22.621 -9.224 5.963 1.00 82.62 487 VAL A N 1
ATOM 3654 C CA . VAL A 1 487 ? 23.563 -8.178 6.374 1.00 82.62 487 VAL A CA 1
ATOM 3655 C C . VAL A 1 487 ? 23.853 -8.354 7.866 1.00 82.62 487 VAL A C 1
ATOM 3657 O O . VAL A 1 487 ? 22.929 -8.428 8.668 1.00 82.62 487 VAL A O 1
ATOM 3660 N N . LEU A 1 488 ? 25.130 -8.438 8.246 1.00 88.56 488 LEU A N 1
ATOM 3661 C CA . LEU A 1 488 ? 25.565 -8.595 9.638 1.00 88.56 488 LEU A CA 1
ATOM 3662 C C . LEU A 1 488 ? 25.199 -7.379 10.493 1.00 88.56 488 LEU A C 1
ATOM 3664 O O . LEU A 1 488 ? 24.774 -7.540 11.633 1.00 88.56 488 LEU A O 1
ATOM 3668 N N . ASN A 1 489 ? 25.366 -6.175 9.946 1.00 93.38 489 ASN A N 1
ATOM 3669 C CA . ASN A 1 489 ? 24.924 -4.930 10.564 1.00 93.38 489 ASN A CA 1
ATOM 3670 C C . ASN A 1 489 ? 23.866 -4.259 9.681 1.00 93.38 489 ASN A C 1
ATOM 3672 O O . ASN A 1 489 ? 24.199 -3.516 8.763 1.00 93.38 489 ASN A O 1
ATOM 3676 N N . ASP A 1 490 ? 22.589 -4.516 9.950 1.00 94.12 490 ASP A N 1
ATOM 3677 C CA . ASP A 1 490 ? 21.455 -3.937 9.219 1.00 94.12 490 ASP A CA 1
ATOM 3678 C C . ASP A 1 490 ? 20.934 -2.617 9.828 1.00 94.12 490 ASP A C 1
ATOM 3680 O O . ASP A 1 490 ? 19.965 -2.041 9.324 1.00 94.12 490 ASP A O 1
ATOM 3684 N N . THR A 1 491 ? 21.582 -2.115 10.889 1.00 96.12 491 THR A N 1
ATOM 3685 C CA . THR A 1 491 ? 21.131 -0.981 11.717 1.00 96.12 491 THR A CA 1
ATOM 3686 C C . THR A 1 491 ? 20.790 0.249 10.879 1.00 96.12 491 THR A C 1
ATOM 3688 O O . THR A 1 491 ? 19.771 0.901 11.100 1.00 96.12 491 THR A O 1
ATOM 3691 N N . PHE A 1 492 ? 21.599 0.548 9.862 1.00 97.88 492 PHE A N 1
ATOM 3692 C CA . PHE A 1 492 ? 21.335 1.647 8.937 1.00 97.88 492 PHE A CA 1
ATOM 3693 C C . PHE A 1 492 ? 20.017 1.478 8.158 1.00 97.88 492 PHE A C 1
ATOM 3695 O O . PHE A 1 492 ? 19.222 2.416 8.087 1.00 97.88 492 PHE A O 1
ATOM 3702 N N . LEU A 1 493 ? 19.746 0.287 7.612 1.00 96.94 493 LEU A N 1
ATOM 3703 C CA . LEU A 1 493 ? 18.514 0.017 6.861 1.00 96.94 493 LEU A CA 1
ATOM 3704 C C . LEU A 1 493 ? 17.285 0.047 7.776 1.00 96.94 493 LEU A C 1
ATOM 3706 O O . LEU A 1 493 ? 16.261 0.615 7.397 1.00 96.94 493 LEU A O 1
ATOM 3710 N N . ARG A 1 494 ? 17.400 -0.497 8.994 1.00 96.38 494 ARG A N 1
ATOM 3711 C CA . ARG A 1 494 ? 16.347 -0.422 10.019 1.00 96.38 494 ARG A CA 1
ATOM 3712 C C . ARG A 1 494 ? 16.032 1.024 10.399 1.00 96.38 494 ARG A C 1
ATOM 3714 O O . ARG A 1 494 ? 14.868 1.421 10.406 1.00 96.38 494 ARG A O 1
ATOM 3721 N N . ALA A 1 495 ? 17.052 1.858 10.612 1.00 97.19 495 ALA A N 1
ATOM 3722 C CA . ALA A 1 495 ? 16.850 3.275 10.906 1.00 97.19 495 ALA A CA 1
ATOM 3723 C C . ALA A 1 495 ? 16.161 4.026 9.753 1.00 97.19 495 ALA A C 1
ATOM 3725 O O . ALA A 1 495 ? 15.272 4.833 10.011 1.00 97.19 495 ALA A O 1
ATOM 3726 N N . LEU A 1 496 ? 16.480 3.724 8.487 1.00 97.81 496 LEU A N 1
ATOM 3727 C CA . LEU A 1 496 ? 15.770 4.294 7.329 1.00 97.81 496 LEU A CA 1
ATOM 3728 C C . LEU A 1 496 ? 14.290 3.889 7.274 1.00 97.81 496 LEU A C 1
ATOM 3730 O O . LEU A 1 496 ? 13.453 4.676 6.833 1.00 97.81 496 LEU A O 1
ATOM 3734 N N . LYS A 1 497 ? 13.956 2.684 7.746 1.00 95.38 497 LYS A N 1
ATOM 3735 C CA . LYS A 1 497 ? 12.571 2.211 7.912 1.00 95.38 497 LYS A CA 1
ATOM 3736 C C . LYS A 1 497 ? 11.910 2.741 9.188 1.00 95.38 497 LYS A C 1
ATOM 3738 O O . LYS A 1 497 ? 10.691 2.652 9.326 1.00 95.38 497 LYS A O 1
ATOM 3743 N N . ARG A 1 498 ? 12.694 3.381 10.064 1.00 94.94 498 ARG A N 1
ATOM 3744 C CA . ARG A 1 498 ? 12.320 3.854 11.408 1.00 94.94 498 ARG A CA 1
ATOM 3745 C C . ARG A 1 498 ? 11.913 2.715 12.332 1.00 94.94 498 ARG A C 1
ATOM 3747 O O . ARG A 1 498 ? 11.062 2.872 13.200 1.00 94.94 498 ARG A O 1
ATOM 3754 N N . GLU A 1 499 ? 12.551 1.575 12.140 1.00 94.69 499 GLU A N 1
ATOM 3755 C CA . GLU A 1 499 ? 12.492 0.461 13.067 1.00 94.69 499 GLU A CA 1
ATOM 3756 C C . GLU A 1 499 ? 13.421 0.745 14.264 1.00 94.69 499 GLU A C 1
ATOM 3758 O O . GLU A 1 499 ? 14.432 1.454 14.117 1.00 94.69 499 GLU A O 1
ATOM 3763 N N . PRO A 1 500 ? 13.111 0.205 15.455 1.00 92.31 500 PRO A N 1
ATOM 3764 C CA . PRO A 1 500 ? 14.010 0.265 16.600 1.00 92.31 500 PRO A CA 1
ATOM 3765 C C . PRO A 1 500 ? 15.396 -0.284 16.247 1.00 92.31 500 PRO A C 1
ATOM 3767 O O . PRO A 1 500 ? 15.530 -1.262 15.508 1.00 92.31 500 PRO A O 1
ATOM 3770 N N . THR A 1 501 ? 16.437 0.360 16.764 1.00 94.19 501 THR A N 1
ATOM 3771 C CA . THR A 1 501 ? 17.847 0.033 16.501 1.00 94.19 501 THR A CA 1
ATOM 3772 C C . THR A 1 501 ? 18.634 0.119 17.808 1.00 94.19 501 THR A C 1
ATOM 3774 O O . THR A 1 501 ? 18.248 0.879 18.688 1.00 94.19 501 THR A O 1
ATOM 3777 N N . ASP A 1 502 ? 19.736 -0.613 17.954 1.00 92.25 502 ASP A N 1
ATOM 3778 C CA . ASP A 1 502 ? 20.459 -0.684 19.242 1.00 92.25 502 ASP A CA 1
ATOM 3779 C C . ASP A 1 502 ? 21.317 0.564 19.509 1.00 92.25 502 ASP A C 1
ATOM 3781 O O . ASP A 1 502 ? 21.662 0.885 20.643 1.00 92.25 502 ASP A O 1
ATOM 3785 N N . HIS A 1 503 ? 21.665 1.286 18.446 1.00 95.62 503 HIS A N 1
ATOM 3786 C CA . HIS A 1 503 ? 22.401 2.546 18.467 1.00 95.62 503 HIS A CA 1
ATOM 3787 C C . HIS A 1 503 ? 22.036 3.370 17.233 1.00 95.62 503 HIS A C 1
ATOM 3789 O O . HIS A 1 503 ? 21.487 2.849 16.259 1.00 95.62 503 HIS A O 1
ATOM 3795 N N . THR A 1 504 ? 22.317 4.671 17.262 1.00 97.62 504 THR A N 1
ATOM 3796 C CA . THR A 1 504 ? 22.124 5.537 16.093 1.00 97.62 504 THR A CA 1
ATOM 3797 C C . THR A 1 504 ? 23.179 5.193 15.040 1.00 97.62 504 THR A C 1
ATOM 3799 O O . THR A 1 504 ? 24.365 5.374 15.322 1.00 97.62 504 THR A O 1
ATOM 3802 N N . PRO A 1 505 ? 22.793 4.712 13.841 1.00 98.06 505 PRO A N 1
ATOM 3803 C CA . PRO A 1 505 ? 23.764 4.356 12.819 1.00 98.06 505 PRO A CA 1
ATOM 3804 C C . PRO A 1 505 ? 24.458 5.598 12.260 1.00 98.06 505 PRO A C 1
ATOM 3806 O O . PRO A 1 505 ? 23.830 6.651 12.112 1.00 98.06 505 PRO A O 1
ATOM 3809 N N . VAL A 1 506 ? 25.732 5.455 11.898 1.00 98.31 506 VAL A N 1
ATOM 3810 C CA . VAL A 1 506 ? 26.561 6.518 11.324 1.00 98.31 506 VAL A CA 1
ATOM 3811 C C . VAL A 1 506 ? 27.260 6.073 10.045 1.00 98.31 506 VAL A C 1
ATOM 3813 O O . VAL A 1 506 ? 27.868 5.007 9.953 1.00 98.31 506 VAL A O 1
ATOM 3816 N N . TRP A 1 507 ? 27.195 6.945 9.048 1.00 97.50 507 TRP A N 1
ATOM 3817 C CA . TRP A 1 507 ? 27.998 6.915 7.828 1.00 97.50 507 TRP A CA 1
ATOM 3818 C C . TRP A 1 507 ? 28.291 8.367 7.431 1.00 97.50 507 TRP A C 1
ATOM 3820 O O . TRP A 1 507 ? 27.650 9.283 7.949 1.00 97.50 507 TRP A O 1
ATOM 3830 N N . LEU A 1 508 ? 29.262 8.613 6.547 1.00 95.38 508 LEU A N 1
ATOM 3831 C CA . LEU A 1 508 ? 29.755 9.977 6.303 1.00 95.38 508 LEU A CA 1
ATOM 3832 C C . LEU A 1 508 ? 29.573 10.430 4.855 1.00 95.38 508 LEU A C 1
ATOM 3834 O O . LEU A 1 508 ? 29.992 9.769 3.909 1.00 95.38 508 LEU A O 1
ATOM 3838 N N . MET A 1 509 ? 29.036 11.632 4.650 1.00 92.69 509 MET A N 1
ATOM 3839 C CA . MET A 1 509 ? 29.117 12.274 3.336 1.00 92.69 509 MET A CA 1
ATOM 3840 C C . MET A 1 509 ? 30.585 12.544 2.967 1.00 92.69 509 MET A C 1
ATOM 3842 O O . MET A 1 509 ? 31.335 13.122 3.754 1.00 92.69 509 MET A O 1
ATOM 3846 N N . ARG A 1 510 ? 30.988 12.168 1.742 1.00 91.88 510 ARG A N 1
ATOM 3847 C CA . ARG A 1 510 ? 32.404 12.129 1.306 1.00 91.88 510 ARG A CA 1
ATOM 3848 C C . ARG A 1 510 ? 33.273 11.204 2.181 1.00 91.88 510 ARG A C 1
ATOM 3850 O O . ARG A 1 510 ? 34.419 11.532 2.475 1.00 91.88 510 ARG A O 1
ATOM 3857 N N . GLN A 1 511 ? 32.712 10.048 2.554 1.00 94.88 511 GLN A N 1
ATOM 3858 C CA . GLN A 1 511 ? 33.327 9.023 3.406 1.00 94.88 511 GLN A CA 1
ATOM 3859 C C . GLN A 1 511 ? 34.762 8.671 3.006 1.00 94.88 511 GLN A C 1
ATOM 3861 O O . GLN A 1 511 ? 35.651 8.648 3.845 1.00 94.88 511 GLN A O 1
ATOM 3866 N N . ALA A 1 512 ? 35.000 8.429 1.719 1.00 93.06 512 ALA A N 1
ATOM 3867 C CA . ALA A 1 512 ? 36.338 8.297 1.166 1.00 93.06 512 ALA A CA 1
ATOM 3868 C C . ALA A 1 512 ? 36.763 9.646 0.577 1.00 93.06 512 ALA A C 1
ATOM 3870 O O . ALA A 1 512 ? 36.115 10.177 -0.331 1.00 93.06 512 ALA A O 1
ATOM 3871 N N . GLY A 1 513 ? 37.839 10.232 1.101 1.00 91.38 513 GLY A N 1
ATOM 3872 C CA . GLY A 1 513 ? 38.231 11.576 0.701 1.00 91.38 513 GLY A CA 1
ATOM 3873 C C . GLY A 1 513 ? 39.623 11.992 1.149 1.00 91.38 513 GLY A C 1
ATOM 3874 O O . GLY A 1 513 ? 40.343 11.265 1.823 1.00 91.38 513 GLY A O 1
ATOM 3875 N N . ARG A 1 514 ? 39.993 13.221 0.770 1.00 93.25 514 ARG A N 1
ATOM 3876 C CA . ARG A 1 514 ? 41.347 13.796 0.923 1.00 93.25 514 ARG A CA 1
ATOM 3877 C C . ARG A 1 514 ? 41.845 13.898 2.366 1.00 93.25 514 ARG A C 1
ATOM 3879 O O . ARG A 1 514 ? 43.034 14.112 2.561 1.00 93.25 514 ARG A O 1
ATOM 3886 N N . TYR A 1 515 ? 40.954 13.758 3.340 1.00 95.62 515 TYR A N 1
ATOM 3887 C CA . TYR A 1 515 ? 41.312 13.741 4.751 1.00 95.62 515 TYR A CA 1
ATOM 3888 C C . TYR A 1 515 ? 42.035 12.439 5.149 1.00 95.62 515 TYR A C 1
ATOM 3890 O O . TYR A 1 515 ? 42.803 12.428 6.104 1.00 95.62 515 TYR A O 1
ATOM 3898 N N . LEU A 1 516 ? 41.861 11.353 4.382 1.00 96.56 516 LEU A N 1
ATOM 3899 C CA . LEU A 1 516 ? 42.495 10.062 4.643 1.00 96.56 516 LEU A CA 1
ATOM 3900 C C . LEU A 1 516 ? 43.872 9.939 3.960 1.00 96.56 516 LEU A C 1
ATOM 3902 O O . LEU A 1 516 ? 43.979 10.113 2.738 1.00 96.56 516 LEU A O 1
ATOM 3906 N N . PRO A 1 517 ? 44.935 9.560 4.697 1.00 94.31 517 PRO A N 1
ATOM 3907 C CA . PRO A 1 517 ? 46.258 9.315 4.117 1.00 94.31 517 PRO A CA 1
ATOM 3908 C C . PRO A 1 517 ? 46.271 8.208 3.049 1.00 94.31 517 PRO A C 1
ATOM 3910 O O . PRO A 1 517 ? 46.941 8.329 2.024 1.00 94.31 517 PRO A O 1
ATOM 3913 N N . GLU A 1 518 ? 45.534 7.118 3.263 1.00 94.75 518 GLU A N 1
ATOM 3914 C CA . GLU A 1 518 ? 45.365 6.013 2.312 1.00 94.75 518 GLU A CA 1
ATOM 3915 C C . GLU A 1 518 ? 44.692 6.445 1.008 1.00 94.75 518 GLU A C 1
ATOM 3917 O O . GLU A 1 518 ? 45.210 6.129 -0.065 1.00 94.75 518 GLU A O 1
ATOM 3922 N N . TYR A 1 519 ? 43.643 7.266 1.080 1.00 95.25 519 TYR A N 1
ATOM 3923 C CA . TYR A 1 519 ? 42.998 7.826 -0.104 1.00 95.25 519 TYR A CA 1
ATOM 3924 C C . TYR A 1 519 ? 43.986 8.666 -0.919 1.00 95.25 519 TYR A C 1
ATOM 3926 O O . TYR A 1 519 ? 44.080 8.522 -2.137 1.00 95.25 519 TYR A O 1
ATOM 3934 N N . ASN A 1 520 ? 44.776 9.518 -0.256 1.00 93.56 520 ASN A N 1
ATOM 3935 C CA . ASN A 1 520 ? 45.767 10.360 -0.929 1.00 93.56 520 ASN A CA 1
ATOM 3936 C C . ASN A 1 520 ? 46.861 9.536 -1.628 1.00 93.56 520 ASN A C 1
ATOM 3938 O O . ASN A 1 520 ? 47.285 9.903 -2.725 1.00 93.56 520 ASN A O 1
ATOM 3942 N N . ARG A 1 521 ? 47.276 8.400 -1.048 1.00 93.62 521 ARG A N 1
ATOM 3943 C CA . ARG A 1 521 ? 48.218 7.466 -1.692 1.00 93.62 521 ARG A CA 1
ATOM 3944 C C . ARG A 1 521 ? 47.630 6.851 -2.961 1.00 93.62 521 ARG A C 1
ATOM 3946 O O . ARG A 1 521 ? 48.315 6.834 -3.982 1.00 93.62 521 ARG A O 1
ATOM 3953 N N . ILE A 1 522 ? 46.381 6.385 -2.926 1.00 93.12 522 ILE A N 1
ATOM 3954 C CA . ILE A 1 522 ? 45.727 5.813 -4.116 1.00 93.12 522 ILE A CA 1
ATOM 3955 C C . ILE A 1 522 ? 45.453 6.889 -5.166 1.00 93.12 522 ILE A C 1
ATOM 3957 O O . ILE A 1 522 ? 45.749 6.684 -6.339 1.00 93.12 522 ILE A O 1
ATOM 3961 N N . ARG A 1 523 ? 45.015 8.083 -4.757 1.00 90.69 523 ARG A N 1
ATOM 3962 C CA . ARG A 1 523 ? 44.836 9.225 -5.662 1.00 90.69 523 ARG A CA 1
ATOM 3963 C C . ARG A 1 523 ? 46.131 9.608 -6.382 1.00 90.69 523 ARG A C 1
ATOM 3965 O O . ARG A 1 523 ? 46.081 9.923 -7.566 1.00 90.69 523 ARG A O 1
ATOM 3972 N N . ALA A 1 524 ? 47.273 9.571 -5.693 1.00 89.88 524 ALA A N 1
ATOM 3973 C CA . ALA A 1 524 ? 48.574 9.820 -6.311 1.00 89.88 524 ALA A CA 1
ATOM 3974 C C . ALA A 1 524 ? 48.942 8.735 -7.339 1.00 89.88 524 ALA A C 1
ATOM 3976 O O . ALA A 1 524 ? 49.455 9.062 -8.405 1.00 89.88 524 ALA A O 1
ATOM 3977 N N . ARG A 1 525 ? 48.635 7.460 -7.056 1.00 91.25 525 ARG A N 1
ATOM 3978 C CA . ARG A 1 525 ? 48.870 6.336 -7.983 1.00 91.25 525 ARG A CA 1
ATOM 3979 C C . ARG A 1 525 ? 47.962 6.375 -9.212 1.00 91.25 525 ARG A C 1
ATOM 3981 O O . ARG A 1 525 ? 48.427 6.094 -10.307 1.00 91.25 525 ARG A O 1
ATOM 3988 N N . ALA A 1 526 ? 46.696 6.752 -9.039 1.00 89.12 526 ALA A N 1
ATOM 3989 C CA . ALA A 1 526 ? 45.724 6.842 -10.127 1.00 89.12 526 ALA A CA 1
ATOM 3990 C C . ALA A 1 526 ? 46.015 7.995 -11.111 1.00 89.12 526 ALA A C 1
ATOM 3992 O O . ALA A 1 526 ? 45.443 8.043 -12.197 1.00 89.12 526 ALA A O 1
ATOM 3993 N N . GLY A 1 527 ? 46.876 8.951 -10.742 1.00 86.38 527 GLY A N 1
ATOM 3994 C CA . GLY A 1 527 ? 47.317 10.066 -11.588 1.00 86.38 527 GLY A CA 1
ATOM 3995 C C . GLY A 1 527 ? 46.294 11.197 -11.751 1.00 86.38 527 GLY A C 1
ATOM 3996 O O . GLY A 1 527 ? 46.667 12.367 -11.749 1.00 86.38 527 GLY A O 1
ATOM 3997 N N . SER A 1 528 ? 44.997 10.889 -11.832 1.00 86.44 528 SER A N 1
ATOM 3998 C CA . SER A 1 528 ? 43.921 11.888 -11.846 1.00 86.44 528 SER A CA 1
ATOM 3999 C C . SER A 1 528 ? 42.694 11.418 -11.066 1.00 86.44 528 SER A C 1
ATOM 4001 O O . SER A 1 528 ? 42.503 10.229 -10.820 1.00 86.44 528 SER A O 1
ATOM 4003 N N . PHE A 1 529 ? 41.830 12.361 -10.684 1.00 86.44 529 PHE A N 1
ATOM 4004 C CA . PHE A 1 529 ? 40.578 12.033 -9.998 1.00 86.44 529 PHE A CA 1
ATOM 4005 C C . PHE A 1 529 ? 39.607 11.246 -10.893 1.00 86.44 529 PHE A C 1
ATOM 4007 O O . PHE A 1 529 ? 38.967 10.315 -10.419 1.00 86.44 529 PHE A O 1
ATOM 4014 N N . LEU A 1 530 ? 39.537 11.560 -12.192 1.00 87.25 530 LEU A N 1
ATOM 4015 C CA . LEU A 1 530 ? 38.703 10.798 -13.125 1.00 87.25 530 LEU A CA 1
ATOM 4016 C C . LEU A 1 530 ? 39.230 9.380 -13.330 1.00 87.25 530 LEU A C 1
ATOM 4018 O O . LEU A 1 530 ? 38.434 8.453 -13.352 1.00 87.25 530 LEU A O 1
ATOM 4022 N N . ALA A 1 531 ? 40.547 9.194 -13.431 1.00 89.75 531 ALA A N 1
ATOM 4023 C CA . ALA A 1 531 ? 41.133 7.857 -13.525 1.00 89.75 531 ALA A CA 1
ATOM 4024 C C . ALA A 1 531 ? 40.854 7.021 -12.266 1.00 89.75 531 ALA A C 1
ATOM 4026 O O . ALA A 1 531 ? 40.574 5.832 -12.372 1.00 89.75 531 ALA A O 1
ATOM 4027 N N . LEU A 1 532 ? 40.866 7.655 -11.089 1.00 91.56 532 LEU A N 1
ATOM 4028 C CA . LEU A 1 532 ? 40.465 7.027 -9.832 1.00 91.56 532 LEU A CA 1
ATOM 4029 C C . LEU A 1 532 ? 38.985 6.600 -9.858 1.00 91.56 532 LEU A C 1
ATOM 4031 O O . LEU A 1 532 ? 38.678 5.462 -9.531 1.00 91.56 532 LEU A O 1
ATOM 4035 N N . ALA A 1 533 ? 38.078 7.497 -10.256 1.00 90.00 533 ALA A N 1
ATOM 4036 C CA . ALA A 1 533 ? 36.634 7.245 -10.243 1.00 90.00 533 ALA A CA 1
ATOM 4037 C C . ALA A 1 533 ? 36.148 6.315 -11.375 1.00 90.00 533 ALA A C 1
ATOM 4039 O O . ALA A 1 533 ? 35.125 5.656 -11.220 1.00 90.00 533 ALA A O 1
ATOM 4040 N N . LYS A 1 534 ? 36.858 6.268 -12.513 1.00 93.75 534 LYS A N 1
ATOM 4041 C CA . LYS A 1 534 ? 36.529 5.419 -13.675 1.00 93.75 534 LYS A CA 1
ATOM 4042 C C . LYS A 1 534 ? 37.146 4.019 -13.615 1.00 93.75 534 LYS A C 1
ATOM 4044 O O . LYS A 1 534 ? 36.884 3.211 -14.500 1.00 93.75 534 LYS A O 1
ATOM 4049 N N . ASN A 1 535 ? 37.970 3.730 -12.610 1.00 95.50 535 ASN A N 1
ATOM 4050 C CA . ASN A 1 535 ? 38.570 2.416 -12.407 1.00 95.50 535 ASN A CA 1
ATOM 4051 C C . ASN A 1 535 ? 37.823 1.677 -11.277 1.00 95.50 535 ASN A C 1
ATOM 4053 O O . ASN A 1 535 ? 37.908 2.121 -10.128 1.00 95.50 535 ASN A O 1
ATOM 4057 N N . PRO A 1 536 ? 37.113 0.568 -11.570 1.00 96.31 536 PRO A N 1
ATOM 4058 C CA . PRO A 1 536 ? 36.344 -0.170 -10.569 1.00 96.31 536 PRO A CA 1
ATOM 4059 C C . PRO A 1 536 ? 37.169 -0.669 -9.381 1.00 96.31 536 PRO A C 1
ATOM 4061 O O . PRO A 1 536 ? 36.696 -0.599 -8.249 1.00 96.31 536 PRO A O 1
ATOM 4064 N N . ASP A 1 537 ? 38.411 -1.099 -9.610 1.00 95.12 537 ASP A N 1
ATOM 4065 C CA . ASP A 1 537 ? 39.275 -1.635 -8.557 1.00 95.12 537 ASP A CA 1
ATOM 4066 C C . ASP A 1 537 ? 39.700 -0.517 -7.596 1.00 95.12 537 ASP A C 1
ATOM 4068 O O . ASP A 1 537 ? 39.600 -0.662 -6.376 1.00 95.12 537 ASP A O 1
ATOM 4072 N N . TYR A 1 538 ? 40.101 0.644 -8.132 1.00 95.94 538 TYR A N 1
ATOM 4073 C CA . TYR A 1 538 ? 40.418 1.809 -7.304 1.00 95.94 538 TYR A CA 1
ATOM 4074 C C . TYR A 1 538 ? 39.192 2.348 -6.575 1.00 95.94 538 TYR A C 1
ATOM 4076 O O . TYR A 1 538 ? 39.298 2.655 -5.388 1.00 95.94 538 TYR A O 1
ATOM 4084 N N . ALA A 1 539 ? 38.041 2.450 -7.246 1.00 96.44 539 ALA A N 1
ATOM 4085 C CA . ALA A 1 539 ? 36.791 2.881 -6.628 1.00 96.44 539 ALA A CA 1
ATOM 4086 C C . ALA A 1 539 ? 36.369 1.932 -5.493 1.00 96.44 539 ALA A C 1
ATOM 4088 O O . ALA A 1 539 ? 35.948 2.390 -4.426 1.00 96.44 539 ALA A O 1
ATOM 4089 N N . THR A 1 540 ? 36.546 0.623 -5.683 1.00 97.50 540 THR A N 1
ATOM 4090 C CA . THR A 1 540 ? 36.299 -0.395 -4.658 1.00 97.50 540 THR A CA 1
ATOM 4091 C C . THR A 1 540 ? 37.250 -0.232 -3.481 1.00 97.50 540 THR A C 1
ATOM 4093 O O . THR A 1 540 ? 36.792 -0.102 -2.346 1.00 97.50 540 THR A O 1
ATOM 4096 N N . GLU A 1 541 ? 38.559 -0.160 -3.732 1.00 96.69 541 GLU A N 1
ATOM 4097 C CA . GLU A 1 541 ? 39.567 -0.016 -2.680 1.00 96.69 541 GLU A CA 1
ATOM 4098 C C . GLU A 1 541 ? 39.300 1.224 -1.818 1.00 96.69 541 GLU A C 1
ATOM 4100 O O . GLU A 1 541 ? 39.224 1.125 -0.592 1.00 96.69 541 GLU A O 1
ATOM 4105 N N . VAL A 1 542 ? 39.093 2.392 -2.436 1.00 96.81 542 VAL A N 1
ATOM 4106 C CA . VAL A 1 542 ? 38.851 3.626 -1.674 1.00 96.81 542 VAL A CA 1
ATOM 4107 C C . VAL A 1 542 ? 37.504 3.620 -0.954 1.00 96.81 542 VAL A C 1
ATOM 4109 O O . VAL A 1 542 ? 37.409 4.220 0.111 1.00 96.81 542 VAL A O 1
ATOM 4112 N N . THR A 1 543 ? 36.482 2.928 -1.473 1.00 97.62 543 THR A N 1
ATOM 4113 C CA . THR A 1 543 ? 35.189 2.776 -0.780 1.00 97.62 543 THR A CA 1
ATOM 4114 C C . THR A 1 543 ? 35.341 2.007 0.536 1.00 97.62 543 THR A C 1
ATOM 4116 O O . THR A 1 543 ? 34.676 2.333 1.520 1.00 97.62 543 THR A O 1
ATOM 4119 N N . LEU A 1 544 ? 36.231 1.010 0.576 1.00 97.19 544 LEU A N 1
ATOM 4120 C CA . LEU A 1 544 ? 36.450 0.166 1.754 1.00 97.19 544 LEU A CA 1
ATOM 4121 C C . LEU A 1 544 ? 37.361 0.821 2.802 1.00 97.19 544 LEU A C 1
ATOM 4123 O O . LEU A 1 544 ? 37.188 0.573 3.991 1.00 97.19 544 LEU A O 1
ATOM 4127 N N . GLN A 1 545 ? 38.288 1.696 2.397 1.00 97.19 545 GLN A N 1
ATOM 4128 C CA . GLN A 1 545 ? 39.260 2.340 3.299 1.00 97.19 545 GLN A CA 1
ATOM 4129 C C . GLN A 1 545 ? 38.650 2.936 4.587 1.00 97.19 545 GLN A C 1
ATOM 4131 O O . GLN A 1 545 ? 39.175 2.661 5.668 1.00 97.19 545 GLN A O 1
ATOM 4136 N N . PRO A 1 546 ? 37.542 3.703 4.543 1.00 97.44 546 PRO A N 1
ATOM 4137 C CA . PRO A 1 546 ? 36.934 4.245 5.755 1.00 97.44 546 PRO A CA 1
ATOM 4138 C C . PRO A 1 546 ? 36.353 3.169 6.677 1.00 97.44 546 PRO A C 1
ATOM 4140 O O . PRO A 1 546 ? 36.370 3.358 7.887 1.00 97.44 546 PRO A O 1
ATOM 4143 N N . LEU A 1 547 ? 35.869 2.044 6.135 1.00 96.75 547 LEU A N 1
ATOM 4144 C CA . LEU A 1 547 ? 35.371 0.918 6.933 1.00 96.75 547 LEU A CA 1
ATOM 4145 C C . LEU A 1 547 ? 36.498 0.151 7.623 1.00 96.75 547 LEU A C 1
ATOM 4147 O O . LEU A 1 547 ? 36.290 -0.426 8.687 1.00 96.75 547 LEU A O 1
ATOM 4151 N N . GLU A 1 548 ? 37.693 0.134 7.039 1.00 95.44 548 GLU A N 1
ATOM 4152 C CA . GLU A 1 548 ? 38.873 -0.435 7.699 1.00 95.44 548 GLU A CA 1
ATOM 4153 C C . GLU A 1 548 ? 39.380 0.455 8.837 1.00 95.44 548 GLU A C 1
ATOM 4155 O O . GLU A 1 548 ? 40.007 -0.028 9.778 1.00 95.44 548 GLU A O 1
ATOM 4160 N N . ARG A 1 549 ? 39.090 1.758 8.775 1.00 96.56 549 ARG A N 1
ATOM 4161 C CA . ARG A 1 549 ? 39.520 2.724 9.788 1.00 96.56 549 ARG A CA 1
ATOM 4162 C C . ARG A 1 549 ? 38.491 2.953 10.894 1.00 96.56 549 ARG A C 1
ATOM 4164 O O . ARG A 1 549 ? 38.884 3.184 12.034 1.00 96.56 549 ARG A O 1
ATOM 4171 N N . TYR A 1 550 ? 37.203 2.922 10.565 1.00 97.44 550 TYR A N 1
ATOM 4172 C CA . TYR A 1 550 ? 36.116 3.280 11.474 1.00 97.44 550 TYR A CA 1
ATOM 4173 C C . TYR A 1 550 ? 34.998 2.230 11.435 1.00 97.44 550 TYR A C 1
ATOM 4175 O O . TYR A 1 550 ? 34.692 1.699 10.363 1.00 97.44 550 TYR A O 1
ATOM 4183 N N . PRO A 1 551 ? 34.319 1.965 12.564 1.00 96.12 551 PRO A N 1
ATOM 4184 C CA . PRO A 1 551 ? 33.179 1.057 12.608 1.00 96.12 551 PRO A CA 1
ATOM 4185 C C . PRO A 1 551 ? 31.911 1.732 12.050 1.00 96.12 551 PRO A C 1
ATOM 4187 O O . PRO A 1 551 ? 30.955 1.945 12.775 1.00 96.12 551 PRO A O 1
ATOM 4190 N N . LEU A 1 552 ? 31.884 2.122 10.773 1.00 98.19 552 LEU A N 1
ATOM 4191 C CA . LEU A 1 552 ? 30.693 2.754 10.178 1.00 98.19 552 LEU A CA 1
ATOM 4192 C C . LEU A 1 552 ? 29.594 1.718 9.911 1.00 98.19 552 LEU A C 1
ATOM 4194 O O . LEU A 1 552 ? 29.885 0.553 9.644 1.00 98.19 552 LEU A O 1
ATOM 4198 N N . ASP A 1 553 ? 28.336 2.157 9.926 1.00 98.25 553 ASP A N 1
ATOM 4199 C CA . ASP A 1 553 ? 27.155 1.294 9.771 1.00 98.25 553 ASP A CA 1
ATOM 4200 C C . ASP A 1 553 ? 26.683 1.150 8.316 1.00 98.25 553 ASP A C 1
ATOM 4202 O O . ASP A 1 553 ? 25.751 0.398 8.041 1.00 98.25 553 ASP A O 1
ATOM 4206 N N . ALA A 1 554 ? 27.315 1.861 7.378 1.00 98.12 554 ALA A N 1
ATOM 4207 C CA . ALA A 1 554 ? 27.087 1.725 5.943 1.00 98.12 554 ALA A CA 1
ATOM 4208 C C . ALA A 1 554 ? 28.336 2.099 5.127 1.00 98.12 554 ALA A C 1
ATOM 4210 O O . ALA A 1 554 ? 29.143 2.950 5.512 1.00 98.12 554 ALA A O 1
ATOM 4211 N N . ALA A 1 555 ? 28.476 1.476 3.960 1.00 98.06 555 ALA A N 1
ATOM 4212 C CA . ALA A 1 555 ? 29.375 1.922 2.905 1.00 98.06 555 ALA A CA 1
ATOM 4213 C C . ALA A 1 555 ? 28.629 2.881 1.975 1.00 98.06 555 ALA A C 1
ATOM 4215 O O . ALA A 1 555 ? 27.466 2.645 1.661 1.00 98.06 555 ALA A O 1
ATOM 4216 N N . ILE A 1 556 ? 29.303 3.898 1.449 1.00 97.69 556 ILE A N 1
ATOM 4217 C CA . ILE A 1 556 ? 28.812 4.656 0.294 1.00 97.69 556 ILE A CA 1
ATOM 4218 C C . ILE A 1 556 ? 29.792 4.487 -0.857 1.00 97.69 556 ILE A C 1
ATOM 4220 O O . ILE A 1 556 ? 30.998 4.633 -0.664 1.00 97.69 556 ILE A O 1
ATOM 4224 N N . LEU A 1 557 ? 29.264 4.170 -2.040 1.00 97.69 557 LEU A N 1
ATOM 4225 C CA . LEU A 1 557 ? 30.031 4.074 -3.277 1.00 97.69 557 LEU A CA 1
ATOM 4226 C C . LEU A 1 557 ? 30.935 5.304 -3.446 1.00 97.69 557 LEU A C 1
ATOM 4228 O O . LEU A 1 557 ? 30.475 6.441 -3.338 1.00 97.69 557 LEU A O 1
ATOM 4232 N N . PHE A 1 558 ? 32.207 5.097 -3.780 1.00 96.44 558 PHE A N 1
ATOM 4233 C CA . PHE A 1 558 ? 33.053 6.172 -4.278 1.00 96.44 558 PHE A CA 1
ATOM 4234 C C . PHE A 1 558 ? 32.791 6.405 -5.768 1.00 96.44 558 PHE A C 1
ATOM 4236 O O . PHE A 1 558 ? 33.140 5.589 -6.616 1.00 96.44 558 PHE A O 1
ATOM 4243 N N . SER A 1 559 ? 32.178 7.540 -6.089 1.00 93.12 559 SER A N 1
ATOM 4244 C CA . SER A 1 559 ? 31.954 8.002 -7.460 1.00 93.12 559 SER A CA 1
ATOM 4245 C C . SER A 1 559 ? 31.934 9.534 -7.483 1.00 93.12 559 SER A C 1
ATOM 4247 O O . SER A 1 559 ? 32.099 10.187 -6.449 1.00 93.12 559 SER A O 1
ATOM 4249 N N . ASP A 1 560 ? 31.731 10.123 -8.655 1.00 91.50 560 ASP A N 1
ATOM 4250 C CA . ASP A 1 560 ? 31.525 11.559 -8.812 1.00 91.50 560 ASP A CA 1
ATOM 4251 C C . ASP A 1 560 ? 30.150 11.838 -9.425 1.00 91.50 560 ASP A C 1
ATOM 4253 O O . ASP A 1 560 ? 29.721 11.167 -10.367 1.00 91.50 560 ASP A O 1
ATOM 4257 N N . ILE A 1 561 ? 29.448 12.844 -8.899 1.00 93.06 561 ILE A N 1
ATOM 4258 C CA . ILE A 1 561 ? 28.105 13.200 -9.379 1.00 93.06 561 ILE A CA 1
ATOM 4259 C C . ILE A 1 561 ? 28.116 13.702 -10.830 1.00 93.06 561 ILE A C 1
ATOM 4261 O O . ILE A 1 561 ? 27.106 13.604 -11.520 1.00 93.06 561 ILE A O 1
ATOM 4265 N N . LEU A 1 562 ? 29.247 14.227 -11.311 1.00 95.25 562 LEU A N 1
ATOM 4266 C CA . LEU A 1 562 ? 29.395 14.801 -12.648 1.00 95.25 562 LEU A CA 1
ATOM 4267 C C . LEU A 1 562 ? 29.686 13.750 -13.727 1.00 95.25 562 LEU A C 1
ATOM 4269 O O . LEU A 1 562 ? 29.783 14.098 -14.904 1.00 95.25 562 LEU A O 1
ATOM 4273 N N . THR A 1 563 ? 29.759 12.469 -13.357 1.00 93.38 563 THR A N 1
ATOM 4274 C CA . THR A 1 563 ? 29.868 11.354 -14.311 1.00 93.38 563 THR A CA 1
ATOM 4275 C C . THR A 1 563 ? 28.674 11.285 -15.265 1.00 93.38 563 THR A C 1
ATOM 4277 O O . THR A 1 563 ? 28.872 11.018 -16.447 1.00 93.38 563 THR A O 1
ATOM 4280 N N . ILE A 1 564 ? 27.456 11.607 -14.807 1.00 96.69 564 ILE A N 1
ATOM 4281 C CA . ILE A 1 564 ? 26.258 11.654 -15.665 1.00 96.69 564 ILE A CA 1
ATOM 4282 C C . ILE A 1 564 ? 26.406 12.718 -16.774 1.00 96.69 564 ILE A C 1
ATOM 4284 O O . ILE A 1 564 ? 26.326 12.350 -17.946 1.00 96.69 564 ILE A O 1
ATOM 4288 N N . PRO A 1 565 ? 26.662 14.009 -16.472 1.00 96.56 565 PRO A N 1
ATOM 4289 C CA . PRO A 1 565 ? 26.948 15.003 -17.506 1.00 96.56 565 PRO A CA 1
ATOM 4290 C C . PRO A 1 565 ? 28.132 14.657 -18.424 1.00 96.56 565 PRO A C 1
ATOM 4292 O O . PRO A 1 565 ? 28.094 14.964 -19.615 1.00 96.56 565 PRO A O 1
ATOM 4295 N N . ASP A 1 566 ? 29.188 14.023 -17.902 1.00 94.38 566 ASP A N 1
ATOM 4296 C CA . ASP A 1 566 ? 30.309 13.572 -18.736 1.00 94.38 566 ASP A CA 1
ATOM 4297 C C . ASP A 1 566 ? 29.856 12.510 -19.749 1.00 94.38 566 ASP A C 1
ATOM 4299 O O . ASP A 1 566 ? 30.144 12.629 -20.939 1.00 94.38 566 ASP A O 1
ATOM 4303 N N . ALA A 1 567 ? 29.056 11.536 -19.305 1.00 95.62 567 ALA A N 1
ATOM 4304 C CA . ALA A 1 567 ? 28.460 10.503 -20.152 1.00 95.62 567 ALA A CA 1
ATOM 4305 C C . ALA A 1 567 ? 27.443 11.054 -21.166 1.00 95.62 567 ALA A C 1
ATOM 4307 O O . ALA A 1 567 ? 27.295 10.501 -22.252 1.00 95.62 567 ALA A O 1
ATOM 4308 N N . MET A 1 568 ? 26.791 12.180 -20.860 1.00 97.00 568 MET A N 1
ATOM 4309 C CA . MET A 1 568 ? 25.987 12.950 -21.824 1.00 97.00 568 MET A CA 1
ATOM 4310 C C . MET A 1 568 ? 26.843 13.676 -22.875 1.00 97.00 568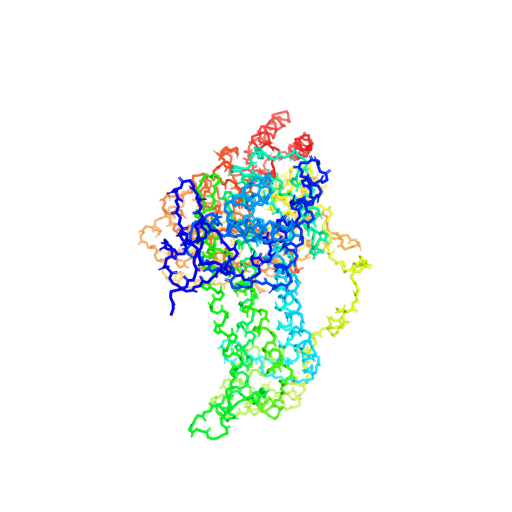 MET A C 1
ATOM 4312 O O . MET A 1 568 ? 26.317 14.324 -23.780 1.00 97.00 568 MET A O 1
ATOM 4316 N N . GLY A 1 569 ? 28.168 13.596 -22.760 1.00 94.88 569 GLY A N 1
ATOM 4317 C CA . GLY A 1 569 ? 29.109 14.173 -23.700 1.00 94.88 569 GLY A CA 1
ATOM 4318 C C . GLY A 1 569 ? 29.464 15.626 -23.403 1.00 94.88 569 GLY A C 1
ATOM 4319 O O . GLY A 1 569 ? 29.943 16.308 -24.301 1.00 94.88 569 GLY A O 1
ATOM 4320 N N . LEU A 1 570 ? 29.296 16.158 -22.191 1.00 95.75 570 LEU A N 1
ATOM 4321 C CA . LEU A 1 570 ? 29.685 17.556 -21.942 1.00 95.75 570 LEU A CA 1
ATOM 4322 C C . LEU A 1 570 ? 31.212 17.754 -21.833 1.00 95.75 570 LEU A C 1
ATOM 4324 O O . LEU A 1 570 ? 31.686 18.887 -21.937 1.00 95.75 570 LEU A O 1
ATOM 4328 N N . GLY A 1 571 ? 31.980 16.665 -21.704 1.00 93.50 571 GLY A N 1
ATOM 4329 C CA . GLY A 1 571 ? 33.444 16.663 -21.697 1.00 93.50 571 GLY A CA 1
ATOM 4330 C C . GLY A 1 571 ? 34.010 17.231 -20.400 1.00 93.50 571 GLY A C 1
ATOM 4331 O O . GLY A 1 571 ? 34.418 18.392 -20.366 1.00 93.50 571 GLY A O 1
ATOM 4332 N N . LEU A 1 572 ? 33.994 16.419 -19.342 1.00 93.94 572 LEU A N 1
ATOM 4333 C CA . LEU A 1 572 ? 34.448 16.791 -18.004 1.00 93.94 572 LEU A CA 1
ATOM 4334 C C . LEU A 1 572 ? 35.973 16.700 -17.877 1.00 93.94 572 LEU A C 1
ATOM 4336 O O . LEU A 1 572 ? 36.577 15.667 -18.162 1.00 93.94 572 LEU A O 1
ATOM 4340 N N . SER A 1 573 ? 36.589 17.752 -17.346 1.00 90.19 573 SER A N 1
ATOM 4341 C CA . SER A 1 573 ? 37.977 17.751 -16.885 1.00 90.19 573 SER A CA 1
ATOM 4342 C C . SER A 1 573 ? 38.077 18.289 -15.456 1.00 90.19 573 SER A C 1
ATOM 4344 O O . SER A 1 573 ? 37.214 19.027 -14.980 1.00 90.19 573 SER A O 1
ATOM 4346 N N . PHE A 1 574 ? 39.137 17.894 -14.749 1.00 84.88 574 PHE A N 1
ATOM 4347 C CA . PHE A 1 574 ? 39.482 18.441 -13.438 1.00 84.88 574 PHE A CA 1
ATOM 4348 C C . PHE A 1 574 ? 40.857 19.082 -13.531 1.00 84.88 574 PHE A C 1
ATOM 4350 O O . PHE A 1 574 ? 41.864 18.379 -13.628 1.00 84.88 574 PHE A O 1
ATOM 4357 N N . GLU A 1 575 ? 40.899 20.407 -13.479 1.00 75.75 575 GLU A N 1
ATOM 4358 C CA . GLU A 1 575 ? 42.155 21.148 -13.439 1.00 75.75 575 GLU A CA 1
ATOM 4359 C C . GLU A 1 575 ? 42.619 21.301 -11.987 1.00 75.75 575 GLU A C 1
ATOM 4361 O O . GLU A 1 575 ? 41.836 21.580 -11.068 1.00 75.75 575 GLU A O 1
ATOM 4366 N N . THR A 1 576 ? 43.909 21.058 -11.753 1.00 67.44 576 THR A N 1
ATOM 4367 C CA . THR A 1 576 ? 44.504 21.117 -10.416 1.00 67.44 576 THR A CA 1
ATOM 4368 C C . THR A 1 576 ? 44.368 22.528 -9.849 1.00 67.44 576 THR A C 1
ATOM 4370 O O . THR A 1 576 ? 45.017 23.451 -10.319 1.00 67.44 576 THR A O 1
ATOM 4373 N N . GLY A 1 577 ? 43.539 22.683 -8.814 1.00 66.44 577 GLY A N 1
ATOM 4374 C CA . GLY A 1 577 ? 43.303 23.962 -8.135 1.00 66.44 577 GLY A CA 1
ATOM 4375 C C . GLY A 1 577 ? 42.049 24.717 -8.590 1.00 66.44 577 GLY A C 1
ATOM 4376 O O . GLY A 1 577 ? 41.552 25.525 -7.814 1.00 66.44 577 GLY A O 1
ATOM 4377 N N . GLU A 1 578 ? 41.482 24.407 -9.762 1.00 65.31 578 GLU A N 1
ATOM 4378 C CA . GLU A 1 578 ? 40.341 25.152 -10.333 1.00 65.31 578 GLU A CA 1
ATOM 4379 C C . GLU A 1 578 ? 38.988 24.417 -10.271 1.00 65.31 578 GLU A C 1
ATOM 4381 O O . GLU A 1 578 ? 37.936 25.032 -10.445 1.00 65.31 578 GLU A O 1
ATOM 4386 N N . GLY A 1 579 ? 38.983 23.115 -9.963 1.00 81.56 579 GLY A N 1
ATOM 4387 C CA . GLY A 1 579 ? 37.752 22.321 -9.856 1.00 81.56 579 GLY A CA 1
ATOM 4388 C C . GLY A 1 579 ? 37.281 21.736 -11.198 1.00 81.56 579 GLY A C 1
ATOM 4389 O O . GLY A 1 579 ? 38.079 21.629 -12.129 1.00 81.56 579 GLY A O 1
ATOM 4390 N N . PRO A 1 580 ? 36.021 21.265 -11.292 1.00 90.88 580 PRO A N 1
ATOM 4391 C CA . PRO A 1 580 ? 35.504 20.653 -12.513 1.00 90.88 580 PRO A CA 1
ATOM 4392 C C . PRO A 1 580 ? 35.230 21.700 -13.600 1.00 90.88 580 PRO A C 1
ATOM 4394 O O . PRO A 1 580 ? 34.675 22.766 -13.314 1.00 90.88 580 PRO A O 1
ATOM 4397 N N . ARG A 1 581 ? 35.557 21.364 -14.851 1.00 93.81 581 ARG A N 1
ATOM 4398 C CA . ARG A 1 581 ? 35.267 22.152 -16.056 1.00 93.81 581 ARG A CA 1
ATOM 4399 C C . ARG A 1 581 ? 34.569 21.283 -17.099 1.00 93.81 581 ARG A C 1
ATOM 4401 O O . ARG A 1 581 ? 34.944 20.130 -17.290 1.00 93.81 581 ARG A O 1
ATOM 4408 N N . PHE A 1 582 ? 33.584 21.845 -17.794 1.00 95.69 582 PHE A N 1
ATOM 4409 C CA . PHE A 1 582 ? 32.950 21.215 -18.954 1.00 95.69 582 PHE A CA 1
ATOM 4410 C C . PHE A 1 582 ? 33.347 21.928 -20.241 1.00 95.69 582 PHE A C 1
ATOM 4412 O O . PHE A 1 582 ? 33.191 23.144 -20.357 1.00 95.69 582 PHE A O 1
ATOM 4419 N N . ALA A 1 583 ? 33.800 21.161 -21.232 1.00 95.69 583 ALA A N 1
ATOM 4420 C CA . ALA A 1 583 ? 34.157 21.680 -22.550 1.00 95.69 583 ALA A CA 1
ATOM 4421 C C . ALA A 1 583 ? 32.939 22.210 -23.328 1.00 95.69 583 ALA A C 1
ATOM 4423 O O . ALA A 1 583 ? 33.072 23.107 -24.161 1.00 95.69 583 ALA A O 1
ATOM 4424 N N . ARG A 1 584 ? 31.749 21.650 -23.073 1.00 96.75 584 ARG A N 1
ATOM 4425 C CA . ARG A 1 584 ? 30.507 21.963 -23.795 1.00 96.75 584 ARG A CA 1
ATOM 4426 C C . ARG A 1 584 ? 29.373 22.343 -22.829 1.00 96.75 584 ARG A C 1
ATOM 4428 O O . ARG A 1 584 ? 28.453 21.548 -22.650 1.00 96.75 584 ARG A O 1
ATOM 4435 N N . PRO A 1 585 ? 29.427 23.522 -22.180 1.00 97.50 585 PRO A N 1
ATOM 4436 C CA . PRO A 1 585 ? 28.352 23.974 -21.301 1.00 97.50 585 PRO A CA 1
ATOM 4437 C C . PRO A 1 585 ? 27.065 24.270 -22.082 1.00 97.50 585 PRO A C 1
ATOM 4439 O O . PRO A 1 585 ? 27.108 24.678 -23.242 1.00 97.50 585 PRO A O 1
ATOM 4442 N N . LEU A 1 586 ? 25.915 24.117 -21.429 1.00 97.81 586 LEU A N 1
ATOM 4443 C CA . LEU A 1 586 ? 24.599 24.341 -22.028 1.00 97.81 586 LEU A CA 1
ATOM 4444 C C . LEU A 1 586 ? 24.217 25.823 -21.951 1.00 97.81 586 LEU A C 1
ATOM 4446 O O . LEU A 1 586 ? 23.751 26.290 -20.912 1.00 97.81 586 LEU A O 1
ATOM 4450 N N . ARG A 1 587 ? 24.432 26.575 -23.037 1.00 94.75 587 ARG A N 1
ATOM 4451 C CA . ARG A 1 587 ? 24.197 28.035 -23.066 1.00 94.75 587 ARG A CA 1
ATOM 4452 C C . ARG A 1 587 ? 23.144 28.466 -24.077 1.00 94.75 587 ARG A C 1
ATOM 4454 O O . ARG A 1 587 ? 22.539 29.520 -23.908 1.00 94.75 587 ARG A O 1
ATOM 4461 N N . THR A 1 588 ? 22.932 27.668 -25.114 1.00 95.94 588 THR A N 1
ATOM 4462 C CA . THR A 1 588 ? 21.997 27.955 -26.202 1.00 95.94 588 THR A CA 1
ATOM 4463 C C . THR A 1 588 ? 20.961 26.845 -26.344 1.00 95.94 588 THR A C 1
ATOM 4465 O O . THR A 1 588 ? 21.191 25.709 -25.930 1.00 95.94 588 THR A O 1
ATOM 4468 N N . GLU A 1 589 ? 19.835 27.146 -26.990 1.00 95.00 589 GLU A N 1
ATOM 4469 C CA . GLU A 1 589 ? 18.811 26.148 -27.323 1.00 95.00 589 GLU A CA 1
ATOM 4470 C C . GLU A 1 589 ? 19.385 24.953 -28.092 1.00 95.00 589 GLU A C 1
ATOM 4472 O O . GLU A 1 589 ? 19.052 23.806 -27.804 1.00 95.00 589 GLU A O 1
ATOM 4477 N N . ALA A 1 590 ? 20.309 25.210 -29.023 1.00 96.12 590 ALA A N 1
ATOM 4478 C CA . ALA A 1 590 ? 20.968 24.169 -29.799 1.00 96.12 590 ALA A CA 1
ATOM 4479 C C . ALA A 1 590 ? 21.825 23.238 -28.926 1.00 96.12 590 ALA A C 1
ATOM 4481 O O . ALA A 1 590 ? 21.931 22.053 -29.235 1.00 96.12 590 ALA A O 1
ATOM 4482 N N . ASP A 1 591 ? 22.432 23.743 -27.846 1.00 96.62 591 ASP A N 1
ATOM 4483 C CA . ASP A 1 591 ? 23.169 22.903 -26.894 1.00 96.62 591 ASP A CA 1
ATOM 4484 C C . ASP A 1 591 ? 22.222 21.965 -26.145 1.00 96.62 591 ASP A C 1
ATOM 4486 O O . ASP A 1 591 ? 22.510 20.780 -25.991 1.00 96.62 591 ASP A O 1
ATOM 4490 N N . ILE A 1 592 ? 21.065 22.487 -25.737 1.00 97.38 592 ILE A N 1
ATOM 4491 C CA . ILE A 1 592 ? 20.053 21.767 -24.956 1.00 97.38 592 ILE A CA 1
ATOM 4492 C C . ILE A 1 592 ? 19.324 20.733 -25.817 1.00 97.38 592 ILE A C 1
ATOM 4494 O O . ILE A 1 592 ? 19.055 19.627 -25.356 1.00 97.38 592 ILE A O 1
ATOM 4498 N N . ALA A 1 593 ? 19.053 21.052 -27.084 1.00 93.94 593 ALA A N 1
ATOM 4499 C CA . ALA A 1 593 ? 18.423 20.136 -28.031 1.00 93.94 593 ALA A CA 1
ATOM 4500 C C . ALA A 1 593 ? 19.265 18.875 -28.299 1.00 93.94 593 ALA A C 1
ATOM 4502 O O . ALA A 1 593 ? 18.709 17.833 -28.636 1.00 93.94 593 ALA A O 1
ATOM 4503 N N . ARG A 1 594 ? 20.595 18.950 -28.127 1.00 94.31 594 ARG A N 1
ATOM 4504 C CA . ARG A 1 594 ? 21.506 17.799 -28.263 1.00 94.31 594 ARG A CA 1
ATOM 4505 C C . ARG A 1 594 ? 21.567 16.917 -27.017 1.00 94.31 594 ARG A C 1
ATOM 4507 O O . ARG A 1 594 ? 22.153 15.839 -27.081 1.00 94.31 594 ARG A O 1
ATOM 4514 N N . LEU A 1 595 ? 21.018 17.368 -25.891 1.00 96.06 595 LEU A N 1
ATOM 4515 C CA . LEU A 1 595 ? 21.083 16.635 -24.637 1.00 96.06 595 LEU A CA 1
ATOM 4516 C C . LEU A 1 595 ? 20.153 15.411 -24.688 1.00 96.06 595 LEU A C 1
ATOM 4518 O O . LEU A 1 595 ? 18.986 15.508 -25.074 1.00 96.06 595 LEU A O 1
ATOM 4522 N N . ALA A 1 596 ? 20.671 14.259 -24.273 1.00 96.06 596 ALA A N 1
ATOM 4523 C CA . ALA A 1 596 ? 19.944 12.997 -24.214 1.00 96.06 596 ALA A CA 1
ATOM 4524 C C . ALA A 1 596 ? 20.352 12.208 -22.966 1.00 96.06 596 ALA A C 1
ATOM 4526 O O . ALA A 1 596 ? 21.419 12.434 -22.396 1.00 96.06 596 ALA A O 1
ATOM 4527 N N . VAL A 1 597 ? 19.496 11.278 -22.544 1.00 97.56 597 VAL A N 1
ATOM 4528 C CA . VAL A 1 597 ? 19.818 10.344 -21.460 1.00 97.56 597 VAL A CA 1
ATOM 4529 C C . VAL A 1 597 ? 20.979 9.449 -21.919 1.00 97.56 597 VAL A C 1
ATOM 4531 O O . VAL A 1 597 ? 20.872 8.853 -22.994 1.00 97.56 597 VAL A O 1
ATOM 4534 N N . PRO A 1 598 ? 22.088 9.353 -21.162 1.00 94.62 598 PRO A N 1
ATOM 4535 C CA . PRO A 1 598 ? 23.222 8.532 -21.561 1.00 94.62 598 PRO A CA 1
ATOM 4536 C C . PRO A 1 598 ? 22.885 7.041 -21.443 1.00 94.62 598 PRO A C 1
ATOM 4538 O O . PRO A 1 598 ? 22.134 6.627 -20.558 1.00 94.62 598 PRO A O 1
ATOM 4541 N N . ALA A 1 599 ? 23.472 6.223 -22.317 1.00 92.06 599 ALA A N 1
ATOM 4542 C CA . ALA A 1 599 ? 23.342 4.771 -22.266 1.00 92.06 599 ALA A CA 1
ATOM 4543 C C . ALA A 1 599 ? 24.207 4.202 -21.129 1.00 92.06 599 ALA A C 1
ATOM 4545 O O . ALA A 1 599 ? 25.373 3.858 -21.345 1.00 92.06 599 ALA A O 1
ATOM 4546 N N . ILE A 1 600 ? 23.622 4.126 -19.926 1.00 92.88 600 ILE A N 1
ATOM 4547 C CA . ILE A 1 600 ? 24.300 3.801 -18.658 1.00 92.88 600 ILE A CA 1
ATOM 4548 C C . ILE A 1 600 ? 25.227 2.586 -18.792 1.00 92.88 600 ILE A C 1
ATOM 4550 O O . ILE A 1 600 ? 26.411 2.706 -18.484 1.00 92.88 600 ILE A O 1
ATOM 4554 N N . ASP A 1 601 ? 24.732 1.483 -19.356 1.00 85.06 601 ASP A N 1
ATOM 4555 C CA . ASP A 1 601 ? 25.465 0.214 -19.483 1.00 85.06 601 ASP A CA 1
ATOM 4556 C C . ASP A 1 601 ? 26.727 0.297 -20.355 1.00 85.06 601 ASP A C 1
ATOM 4558 O O . ASP A 1 601 ? 27.599 -0.558 -20.263 1.00 85.06 601 ASP A O 1
ATOM 4562 N N . SER A 1 602 ? 26.845 1.315 -21.211 1.00 87.25 602 SER A N 1
ATOM 4563 C CA . SER A 1 602 ? 27.996 1.487 -22.112 1.00 87.25 602 SER A CA 1
ATOM 4564 C C . SER A 1 602 ? 28.910 2.644 -21.716 1.00 87.25 602 SER A C 1
ATOM 4566 O O . SER A 1 602 ? 30.120 2.577 -21.918 1.00 87.25 602 SER A O 1
ATOM 4568 N N . THR A 1 603 ? 28.356 3.713 -21.140 1.00 91.44 603 THR A N 1
ATOM 4569 C CA . THR A 1 603 ? 29.116 4.929 -20.811 1.00 91.44 603 THR A CA 1
ATOM 4570 C C . THR A 1 603 ? 29.510 5.011 -19.340 1.00 91.44 603 THR A C 1
ATOM 4572 O O . THR A 1 603 ? 30.411 5.773 -18.996 1.00 91.44 603 THR A O 1
ATOM 4575 N N . LEU A 1 604 ? 28.819 4.270 -18.469 1.00 94.50 604 LEU A N 1
ATOM 4576 C CA . LEU A 1 604 ? 28.966 4.317 -17.012 1.00 94.50 604 LEU A CA 1
ATOM 4577 C C . LEU A 1 604 ? 29.086 2.917 -16.381 1.00 94.50 604 LEU A C 1
ATOM 4579 O O . LEU A 1 604 ? 28.964 2.801 -15.163 1.00 94.50 604 LEU A O 1
ATOM 4583 N N . SER A 1 605 ? 29.372 1.873 -17.170 1.00 93.25 605 SER A N 1
ATOM 4584 C CA . SER A 1 605 ? 29.508 0.489 -16.678 1.00 93.25 605 SER A CA 1
ATOM 4585 C C . SER A 1 605 ? 30.529 0.347 -15.550 1.00 93.25 605 SER A C 1
ATOM 4587 O O . SER A 1 605 ? 30.313 -0.406 -14.609 1.00 93.25 605 SER A O 1
ATOM 4589 N N . TYR A 1 606 ? 31.598 1.147 -15.571 1.00 94.81 606 TYR A N 1
ATOM 4590 C CA . TYR A 1 606 ? 32.604 1.151 -14.508 1.00 94.81 606 TYR A CA 1
ATOM 4591 C C . TYR A 1 606 ? 32.010 1.455 -13.120 1.00 94.81 606 TYR A C 1
ATOM 4593 O O . TYR A 1 606 ? 32.561 1.030 -12.107 1.00 94.81 606 TYR A O 1
ATOM 4601 N N . VAL A 1 607 ? 30.882 2.173 -13.049 1.00 96.06 607 VAL A N 1
ATOM 4602 C CA . VAL A 1 607 ? 30.172 2.431 -11.791 1.00 96.06 607 VAL A CA 1
ATOM 4603 C C . VAL A 1 607 ? 29.440 1.179 -11.322 1.00 96.06 607 VAL A C 1
ATOM 4605 O O . VAL A 1 607 ? 29.556 0.809 -10.157 1.00 96.06 607 VAL A O 1
ATOM 4608 N N . THR A 1 608 ? 28.692 0.514 -12.205 1.00 95.75 608 THR A N 1
ATOM 4609 C CA . THR A 1 608 ? 27.973 -0.725 -11.865 1.00 95.75 608 THR A CA 1
ATOM 4610 C C . THR A 1 608 ? 28.935 -1.871 -11.558 1.00 95.75 608 THR A C 1
ATOM 4612 O O . THR A 1 608 ? 28.683 -2.664 -10.648 1.00 95.75 608 THR A O 1
ATOM 4615 N N . ASP A 1 609 ? 30.082 -1.906 -12.238 1.00 95.88 609 ASP A N 1
ATOM 4616 C CA . ASP A 1 609 ? 31.181 -2.826 -11.956 1.00 95.88 609 ASP A CA 1
ATOM 4617 C C . ASP A 1 609 ? 31.749 -2.567 -10.559 1.00 95.88 609 ASP A C 1
ATOM 4619 O O . ASP A 1 609 ? 31.873 -3.503 -9.770 1.00 95.88 609 ASP A O 1
ATOM 4623 N N . ALA A 1 610 ? 32.008 -1.300 -10.206 1.00 97.31 610 ALA A N 1
ATOM 4624 C CA . ALA A 1 610 ? 32.459 -0.927 -8.867 1.00 97.31 610 ALA A CA 1
ATOM 4625 C C . ALA A 1 610 ? 31.432 -1.319 -7.794 1.00 97.31 610 ALA A C 1
ATOM 4627 O O . ALA A 1 610 ? 31.801 -1.934 -6.800 1.00 97.31 610 ALA A O 1
ATOM 4628 N N . VAL A 1 611 ? 30.137 -1.039 -7.995 1.00 97.75 611 VAL A N 1
ATOM 4629 C CA . VAL A 1 611 ? 29.075 -1.456 -7.057 1.00 97.75 611 VAL A CA 1
ATOM 4630 C C . VAL A 1 611 ? 29.093 -2.972 -6.862 1.00 97.75 611 VAL A C 1
ATOM 4632 O O . VAL A 1 611 ? 29.120 -3.443 -5.724 1.00 97.75 611 VAL A O 1
ATOM 4635 N N . THR A 1 612 ? 29.160 -3.737 -7.953 1.00 96.81 612 THR A N 1
ATOM 4636 C CA . THR A 1 612 ? 29.211 -5.206 -7.909 1.00 96.81 612 THR A CA 1
ATOM 4637 C C . THR A 1 612 ? 30.466 -5.709 -7.185 1.00 96.81 612 THR A C 1
ATOM 4639 O O . THR A 1 612 ? 30.396 -6.642 -6.380 1.00 96.81 612 THR A O 1
ATOM 4642 N N . GLN A 1 613 ? 31.625 -5.097 -7.436 1.00 97.88 613 GLN A N 1
ATOM 4643 C CA . GLN A 1 613 ? 32.879 -5.447 -6.770 1.00 97.88 613 GLN A CA 1
ATOM 4644 C C . GLN A 1 613 ? 32.849 -5.114 -5.272 1.00 97.88 613 GLN A C 1
ATOM 4646 O O . GLN A 1 613 ? 33.190 -5.971 -4.457 1.00 97.88 613 GLN A O 1
ATOM 4651 N N . ILE A 1 614 ? 32.374 -3.925 -4.890 1.00 97.75 614 ILE A N 1
ATOM 4652 C CA . ILE A 1 614 ? 32.218 -3.512 -3.486 1.00 97.75 614 ILE A CA 1
ATOM 4653 C C . ILE A 1 614 ? 31.275 -4.470 -2.762 1.00 97.75 614 ILE A C 1
ATOM 4655 O O . ILE A 1 614 ? 31.580 -4.927 -1.663 1.00 97.75 614 ILE A O 1
ATOM 4659 N N . ARG A 1 615 ? 30.154 -4.836 -3.390 1.00 94.62 615 ARG A N 1
ATOM 4660 C CA . ARG A 1 615 ? 29.212 -5.831 -2.864 1.00 94.62 615 ARG A CA 1
ATOM 4661 C C . ARG A 1 615 ? 29.880 -7.156 -2.540 1.00 94.62 615 ARG A C 1
ATOM 4663 O O . ARG A 1 615 ? 29.676 -7.694 -1.452 1.00 94.62 615 ARG A O 1
ATOM 4670 N N . ARG A 1 616 ? 30.697 -7.667 -3.461 1.00 94.56 616 ARG A N 1
ATOM 4671 C CA . ARG A 1 616 ? 31.472 -8.894 -3.245 1.00 94.56 616 ARG A CA 1
ATOM 4672 C C . ARG A 1 616 ? 32.488 -8.718 -2.121 1.00 94.56 616 ARG A C 1
ATOM 4674 O O . ARG A 1 616 ? 32.552 -9.570 -1.248 1.00 94.56 616 ARG A O 1
ATOM 4681 N N . ALA A 1 617 ? 33.219 -7.606 -2.098 1.00 95.12 617 ALA A N 1
ATOM 4682 C CA . ALA A 1 617 ? 34.240 -7.337 -1.087 1.00 95.12 617 ALA A CA 1
ATOM 4683 C C . ALA A 1 617 ? 33.666 -7.153 0.330 1.00 95.12 617 ALA A C 1
ATOM 4685 O O . ALA A 1 617 ? 34.318 -7.494 1.312 1.00 95.12 617 ALA A O 1
ATOM 4686 N N . LEU A 1 618 ? 32.433 -6.653 0.446 1.00 95.12 618 LEU A N 1
ATOM 4687 C CA . LEU A 1 618 ? 31.712 -6.559 1.716 1.00 95.12 618 LEU A CA 1
ATOM 4688 C C . LEU A 1 618 ? 31.126 -7.900 2.175 1.00 95.12 618 LEU A C 1
ATOM 4690 O O . LEU A 1 618 ? 30.654 -7.979 3.308 1.00 95.12 618 LEU A O 1
ATOM 4694 N N . THR A 1 619 ? 31.122 -8.933 1.330 1.00 92.88 619 THR A N 1
ATOM 4695 C CA . THR A 1 619 ? 30.500 -10.229 1.618 1.00 92.88 619 THR A CA 1
ATOM 4696 C C . THR A 1 619 ? 31.549 -11.241 2.067 1.00 92.88 619 THR A C 1
ATOM 4698 O O . THR A 1 619 ? 32.542 -11.480 1.384 1.00 92.88 619 THR A O 1
ATOM 4701 N N . ASN A 1 620 ? 31.338 -11.850 3.233 1.00 86.81 620 ASN A N 1
ATOM 4702 C CA . ASN A 1 620 ? 32.231 -12.874 3.767 1.00 86.81 620 ASN A CA 1
ATOM 4703 C C . ASN A 1 620 ? 32.005 -14.249 3.098 1.00 86.81 620 ASN A C 1
ATOM 4705 O O . ASN A 1 620 ? 31.081 -14.440 2.308 1.00 86.81 620 ASN A O 1
ATOM 4709 N N . ALA A 1 621 ? 32.829 -15.241 3.453 1.00 80.88 621 ALA A N 1
ATOM 4710 C CA . ALA A 1 621 ? 32.749 -16.599 2.899 1.00 80.88 621 ALA A CA 1
ATOM 4711 C C . ALA A 1 621 ? 31.405 -17.317 3.155 1.00 80.88 621 ALA A C 1
ATOM 4713 O O . ALA A 1 621 ? 31.060 -18.238 2.420 1.00 80.88 621 ALA A O 1
ATOM 4714 N N . ASN A 1 622 ? 30.637 -16.880 4.159 1.00 77.81 622 ASN A N 1
ATOM 4715 C CA . ASN A 1 622 ? 29.316 -17.421 4.487 1.00 77.81 622 ASN A CA 1
ATOM 4716 C C . ASN A 1 622 ? 28.181 -16.702 3.732 1.00 77.81 622 ASN A C 1
ATOM 4718 O O . ASN A 1 622 ? 27.013 -16.911 4.047 1.00 77.81 622 ASN A O 1
ATOM 4722 N N . GLY A 1 623 ? 28.500 -15.818 2.779 1.00 81.19 623 GLY A N 1
ATOM 4723 C CA . GLY A 1 623 ? 27.506 -15.052 2.026 1.00 81.19 623 GLY A CA 1
ATOM 4724 C C . GLY A 1 623 ? 26.864 -13.908 2.816 1.00 81.19 623 GLY A C 1
ATOM 4725 O O . GLY A 1 623 ? 25.860 -13.358 2.369 1.00 81.19 623 GLY A O 1
ATOM 4726 N N . GLN A 1 624 ? 27.419 -13.539 3.975 1.00 84.81 624 GLN A N 1
ATOM 4727 C CA . GLN A 1 624 ? 26.894 -12.462 4.815 1.00 84.81 624 GLN A CA 1
ATOM 4728 C C . GLN A 1 624 ? 27.654 -11.168 4.555 1.00 84.81 624 GLN A C 1
ATOM 4730 O O . GLN A 1 624 ? 28.887 -11.139 4.550 1.00 84.81 624 GLN A O 1
ATOM 4735 N N . GLN A 1 625 ? 26.918 -10.082 4.371 1.00 89.62 625 GLN A N 1
ATOM 4736 C CA . GLN A 1 625 ? 27.504 -8.785 4.070 1.00 89.62 625 GLN A CA 1
ATOM 4737 C C . GLN A 1 625 ? 27.800 -8.003 5.351 1.00 89.62 625 GLN A C 1
ATOM 4739 O O . GLN A 1 625 ? 26.950 -7.917 6.230 1.00 89.62 625 GLN A O 1
ATOM 4744 N N . ARG A 1 626 ? 28.981 -7.389 5.457 1.00 94.62 626 ARG A N 1
ATOM 4745 C CA . ARG A 1 626 ? 29.424 -6.629 6.638 1.00 94.62 626 ARG A CA 1
ATOM 4746 C C . ARG A 1 626 ? 28.482 -5.470 6.984 1.00 94.62 626 ARG A C 1
ATOM 4748 O O . ARG A 1 626 ? 28.015 -5.391 8.113 1.00 94.62 626 ARG A O 1
ATOM 4755 N N . VAL A 1 627 ? 28.226 -4.590 6.017 1.00 97.12 627 VAL A N 1
ATOM 4756 C CA . VAL A 1 627 ? 27.356 -3.405 6.132 1.00 97.12 627 VAL A CA 1
ATOM 4757 C C . VAL A 1 627 ? 26.658 -3.126 4.795 1.00 97.12 627 VAL A C 1
ATOM 4759 O O . VAL A 1 627 ? 27.198 -3.529 3.758 1.00 97.12 627 VAL A O 1
ATOM 4762 N N . PRO A 1 628 ? 25.510 -2.421 4.773 1.00 97.25 628 PRO A N 1
ATOM 4763 C CA . PRO A 1 628 ? 24.807 -2.057 3.551 1.00 97.25 628 PRO A CA 1
ATOM 4764 C C . PRO A 1 628 ? 25.628 -1.134 2.648 1.00 97.25 628 PRO A C 1
ATOM 4766 O O . PRO A 1 628 ? 26.457 -0.362 3.132 1.00 97.25 628 PRO A O 1
ATOM 4769 N N . LEU A 1 629 ? 25.363 -1.179 1.339 1.00 98.06 629 LEU A N 1
ATOM 4770 C CA . LEU A 1 629 ? 25.980 -0.282 0.355 1.00 98.06 629 LEU A CA 1
ATOM 4771 C C . LEU A 1 629 ? 24.983 0.772 -0.142 1.00 98.06 629 LEU A C 1
ATOM 4773 O O . LEU A 1 629 ? 23.915 0.431 -0.653 1.00 98.06 629 LEU A O 1
ATOM 4777 N N . ILE A 1 630 ? 25.373 2.041 -0.040 1.00 98.62 630 ILE A N 1
ATOM 4778 C CA . ILE A 1 630 ? 24.631 3.202 -0.524 1.00 98.62 630 ILE A CA 1
ATOM 4779 C C . ILE A 1 630 ? 25.139 3.577 -1.920 1.00 98.62 630 ILE A C 1
ATOM 4781 O O . ILE A 1 630 ? 26.308 3.935 -2.097 1.00 98.62 630 ILE A O 1
ATOM 4785 N N . GLY A 1 631 ? 24.248 3.515 -2.906 1.00 98.31 631 GLY A N 1
ATOM 4786 C CA . GLY A 1 631 ? 24.429 4.161 -4.203 1.00 98.31 631 GLY A CA 1
ATOM 4787 C C . GLY A 1 631 ? 24.032 5.636 -4.135 1.00 98.31 631 GLY A C 1
ATOM 4788 O O . GLY A 1 631 ? 23.288 6.053 -3.246 1.00 98.31 631 GLY A O 1
ATOM 4789 N N . PHE A 1 632 ? 24.508 6.470 -5.055 1.00 98.12 632 PHE A N 1
ATOM 4790 C CA . PHE A 1 632 ? 24.135 7.884 -5.033 1.00 98.12 632 PHE A CA 1
ATOM 4791 C C . PHE A 1 632 ? 24.240 8.590 -6.379 1.00 98.12 632 PHE A C 1
ATOM 4793 O O . PHE A 1 632 ? 24.862 8.105 -7.324 1.00 98.12 632 PHE A O 1
ATOM 4800 N N . SER A 1 633 ? 23.622 9.769 -6.439 1.00 98.25 633 SER A N 1
ATOM 4801 C CA . SER A 1 633 ? 23.737 10.710 -7.546 1.00 98.25 633 SER A CA 1
ATOM 4802 C C . SER A 1 633 ? 23.521 12.153 -7.078 1.00 98.25 633 SER A C 1
ATOM 4804 O O . SER A 1 633 ? 22.979 12.401 -5.998 1.00 98.25 633 SER A O 1
ATOM 4806 N N . GLY A 1 634 ? 23.933 13.118 -7.901 1.00 97.88 634 GLY A N 1
ATOM 4807 C CA . GLY A 1 634 ? 23.525 14.513 -7.744 1.00 97.88 634 GLY A CA 1
ATOM 4808 C C . GLY A 1 634 ? 22.058 14.707 -8.137 1.00 97.88 634 GLY A C 1
ATOM 4809 O O . GLY A 1 634 ? 21.534 13.993 -8.992 1.00 97.88 634 GLY A O 1
ATOM 4810 N N . SER A 1 635 ? 21.383 15.683 -7.530 1.00 98.56 635 SER A N 1
ATOM 4811 C CA . SER A 1 635 ? 20.023 16.057 -7.931 1.00 98.56 635 SER A CA 1
ATOM 4812 C C . SER A 1 635 ? 20.003 16.619 -9.360 1.00 98.56 635 SER A C 1
ATOM 4814 O O . SER A 1 635 ? 21.002 17.197 -9.807 1.00 98.56 635 SER A O 1
ATOM 4816 N N . PRO A 1 636 ? 18.863 16.551 -10.073 1.00 98.75 636 PRO A N 1
ATOM 4817 C CA . PRO A 1 636 ? 18.744 17.148 -11.402 1.00 98.75 636 PRO A CA 1
ATOM 4818 C C . PRO A 1 636 ? 19.134 18.632 -11.444 1.00 98.75 636 PRO A C 1
ATOM 4820 O O . PRO A 1 636 ? 19.814 19.060 -12.380 1.00 98.75 636 PRO A O 1
ATOM 4823 N N . TRP A 1 637 ? 18.763 19.388 -10.403 1.00 98.50 637 TRP A N 1
ATOM 4824 C CA . TRP A 1 637 ? 19.131 20.795 -10.233 1.00 98.50 637 TRP A CA 1
ATOM 4825 C C . TRP A 1 637 ? 20.634 20.979 -10.020 1.00 98.50 637 TRP A C 1
ATOM 4827 O O . TRP A 1 637 ? 21.264 21.770 -10.719 1.00 98.50 637 TRP A O 1
ATOM 4837 N N . THR A 1 638 ? 21.231 20.205 -9.112 1.00 98.19 638 THR A N 1
ATOM 4838 C CA . THR A 1 638 ? 22.669 20.271 -8.839 1.00 98.19 638 THR A CA 1
ATOM 4839 C C . THR A 1 638 ? 23.480 19.962 -10.097 1.00 98.19 638 THR A C 1
ATOM 4841 O O . THR A 1 638 ? 24.447 20.668 -10.370 1.00 98.19 638 THR A O 1
ATOM 4844 N N . LEU A 1 639 ? 23.077 18.974 -10.902 1.00 98.50 639 LEU A N 1
ATOM 4845 C CA . LEU A 1 639 ? 23.732 18.690 -12.183 1.00 98.50 639 LEU A CA 1
ATOM 4846 C C . LEU A 1 639 ? 23.554 19.846 -13.176 1.00 98.50 639 LEU A C 1
ATOM 4848 O O . LEU A 1 639 ? 24.539 20.298 -13.758 1.00 98.50 639 LEU A O 1
ATOM 4852 N N . ALA A 1 640 ? 22.337 20.385 -13.312 1.00 98.50 640 ALA A N 1
ATOM 4853 C CA . ALA A 1 640 ? 22.054 21.512 -14.202 1.00 98.50 640 ALA A CA 1
ATOM 4854 C C . ALA A 1 640 ? 22.918 22.744 -13.880 1.00 98.50 640 ALA A C 1
ATOM 4856 O O . ALA A 1 640 ? 23.402 23.405 -14.800 1.00 98.50 640 ALA A O 1
ATOM 4857 N N . CYS A 1 641 ? 23.179 23.011 -12.595 1.00 98.25 641 CYS A N 1
ATOM 4858 C CA . CYS A 1 641 ? 24.096 24.065 -12.169 1.00 98.25 641 CYS A CA 1
ATOM 4859 C C . CYS A 1 641 ? 25.475 23.929 -12.829 1.00 98.25 641 CYS A C 1
ATOM 4861 O O . CYS A 1 641 ? 25.948 24.875 -13.451 1.00 98.25 641 CYS A O 1
ATOM 4863 N N . TYR A 1 642 ? 26.107 22.755 -12.767 1.00 97.81 642 TYR A N 1
ATOM 4864 C CA . TYR A 1 642 ? 27.419 22.567 -13.394 1.00 97.81 642 TYR A CA 1
ATOM 4865 C C . TYR A 1 642 ? 27.349 22.543 -14.924 1.00 97.81 642 TYR A C 1
ATOM 4867 O O . TYR A 1 642 ? 28.237 23.080 -15.585 1.00 97.81 642 TYR A O 1
ATOM 4875 N N . MET A 1 643 ? 26.297 21.946 -15.488 1.00 98.19 643 MET A N 1
ATOM 4876 C CA . MET A 1 643 ? 26.121 21.812 -16.938 1.00 98.19 643 MET A CA 1
ATOM 4877 C C . MET A 1 643 ? 25.964 23.169 -17.631 1.00 98.19 643 MET A C 1
ATOM 4879 O O . MET A 1 643 ? 26.493 23.359 -18.723 1.00 98.19 643 MET A O 1
ATOM 4883 N N . VAL A 1 644 ? 25.263 24.118 -17.007 1.00 98.06 644 VAL A N 1
ATOM 4884 C CA . VAL A 1 644 ? 25.038 25.460 -17.569 1.00 98.06 644 VAL A CA 1
ATOM 4885 C C . VAL A 1 644 ? 26.205 26.403 -17.268 1.00 98.06 644 VAL A C 1
ATOM 4887 O O . VAL A 1 644 ? 26.658 27.123 -18.159 1.00 98.06 644 VAL A O 1
ATOM 4890 N N . GLU A 1 645 ? 26.736 26.395 -16.039 1.00 96.81 645 GLU A N 1
ATOM 4891 C CA . GLU A 1 645 ? 27.882 27.250 -15.691 1.00 96.81 645 GLU A CA 1
ATOM 4892 C C . GLU A 1 645 ? 29.167 26.812 -16.411 1.00 96.81 645 GLU A C 1
ATOM 4894 O O . GLU A 1 645 ? 30.022 27.636 -16.738 1.00 96.81 645 GLU A O 1
ATOM 4899 N N . GLY A 1 646 ? 29.297 25.512 -16.689 1.00 95.31 646 GLY A N 1
ATOM 4900 C CA . GLY A 1 646 ? 30.513 24.896 -17.215 1.00 95.31 646 GLY A CA 1
ATOM 4901 C C . GLY A 1 646 ? 31.548 24.557 -16.141 1.00 95.31 646 GLY A C 1
ATOM 4902 O O . GLY A 1 646 ? 32.690 24.254 -16.476 1.00 95.31 646 GLY A O 1
ATOM 4903 N N . GLY A 1 647 ? 31.174 24.619 -14.861 1.00 93.88 647 GLY A N 1
ATOM 4904 C CA . GLY A 1 647 ? 32.041 24.332 -13.720 1.00 93.88 647 GLY A CA 1
ATOM 4905 C C . GLY A 1 647 ? 31.420 24.767 -12.392 1.00 93.88 647 GLY A C 1
ATOM 4906 O O . GLY A 1 647 ? 30.220 25.028 -12.313 1.00 93.88 647 GLY A O 1
ATOM 4907 N N . GLY A 1 648 ? 32.233 24.823 -11.335 1.00 90.56 648 GLY A N 1
ATOM 4908 C CA . GLY A 1 648 ? 31.809 25.390 -10.050 1.00 90.56 648 GLY A CA 1
ATOM 4909 C C . GLY A 1 648 ? 31.540 26.898 -10.140 1.00 90.56 648 GLY A C 1
ATOM 4910 O O . GLY A 1 648 ? 32.168 27.598 -10.932 1.00 90.56 648 GLY A O 1
ATOM 4911 N N . SER A 1 649 ? 30.612 27.399 -9.324 1.00 91.56 649 SER A N 1
ATOM 4912 C CA . SER A 1 649 ? 30.238 28.816 -9.272 1.00 91.56 649 SER A CA 1
ATOM 4913 C C . SER A 1 649 ? 29.802 29.189 -7.856 1.00 91.56 649 SER A C 1
ATOM 4915 O O . SER A 1 649 ? 29.119 28.408 -7.198 1.00 91.56 649 SER A O 1
ATOM 4917 N N . ASP A 1 650 ? 30.161 30.384 -7.388 1.00 86.00 650 ASP A N 1
ATOM 4918 C CA . ASP A 1 650 ? 29.792 30.845 -6.039 1.00 86.00 650 ASP A CA 1
ATOM 4919 C C . ASP A 1 650 ? 28.324 31.284 -5.950 1.00 86.00 650 ASP A C 1
ATOM 4921 O O . ASP A 1 650 ? 27.735 31.346 -4.873 1.00 86.00 650 ASP A O 1
ATOM 4925 N N . ASN A 1 651 ? 27.719 31.632 -7.087 1.00 87.56 651 ASN A N 1
ATOM 4926 C CA . ASN A 1 651 ? 26.385 32.231 -7.137 1.00 87.56 651 ASN A CA 1
ATOM 4927 C C . ASN A 1 651 ? 25.485 31.691 -8.251 1.00 87.56 651 ASN A C 1
ATOM 4929 O O . ASN A 1 651 ? 24.285 31.983 -8.216 1.00 87.56 651 ASN A O 1
ATOM 4933 N N . PHE A 1 652 ? 26.020 30.884 -9.174 1.00 94.69 652 PHE A N 1
ATOM 4934 C CA . PHE A 1 652 ? 25.261 30.214 -10.233 1.00 94.69 652 PHE A CA 1
ATOM 4935 C C . PHE A 1 652 ? 24.439 31.199 -11.087 1.00 94.69 652 PHE A C 1
ATOM 4937 O O . PHE A 1 652 ? 23.241 31.005 -11.316 1.00 94.69 652 PHE A O 1
ATOM 4944 N N . ARG A 1 653 ? 25.060 32.321 -11.494 1.00 96.00 653 ARG A N 1
ATOM 4945 C CA . ARG A 1 653 ? 24.370 33.418 -12.204 1.00 96.00 653 ARG A CA 1
ATOM 4946 C C . ARG A 1 653 ? 23.757 32.970 -13.526 1.00 96.00 653 ARG A C 1
ATOM 4948 O O . ARG A 1 653 ? 22.666 33.433 -13.839 1.00 96.00 653 ARG A O 1
ATOM 4955 N N . LEU A 1 654 ? 24.435 32.123 -14.300 1.00 97.50 654 LEU A N 1
ATOM 4956 C CA . LEU A 1 654 ? 23.997 31.751 -15.646 1.00 97.50 654 LEU A CA 1
ATOM 4957 C C . LEU A 1 654 ? 22.761 30.854 -15.586 1.00 97.50 654 LEU A C 1
ATOM 4959 O O . LEU A 1 654 ? 21.755 31.156 -16.225 1.00 97.50 654 LEU A O 1
ATOM 4963 N N . VAL A 1 655 ? 22.788 29.804 -14.762 1.00 97.75 655 VAL A N 1
ATOM 4964 C CA . VAL A 1 655 ? 21.628 28.905 -14.613 1.00 97.75 655 VAL A CA 1
ATOM 4965 C C . VAL A 1 655 ? 20.439 29.612 -13.957 1.00 97.75 655 VAL A C 1
ATOM 4967 O O . VAL A 1 655 ? 19.295 29.406 -14.360 1.00 97.75 655 VAL A O 1
ATOM 4970 N N . LYS A 1 656 ? 20.686 30.517 -13.000 1.00 97.44 656 LYS A N 1
ATOM 4971 C CA . LYS A 1 656 ? 19.618 31.324 -12.393 1.00 97.44 656 LYS A CA 1
ATOM 4972 C C . LYS A 1 656 ? 19.052 32.355 -13.367 1.00 97.44 656 LYS A C 1
ATOM 4974 O O . LYS A 1 656 ? 17.847 32.564 -13.368 1.00 97.44 656 LYS A O 1
ATOM 4979 N N . ALA A 1 657 ? 19.870 32.977 -14.215 1.00 97.31 657 ALA A N 1
ATOM 4980 C CA . ALA A 1 657 ? 19.364 33.848 -15.274 1.00 97.31 657 ALA A CA 1
ATOM 4981 C C . ALA A 1 657 ? 18.509 33.056 -16.275 1.00 97.31 657 ALA A C 1
ATOM 4983 O O . ALA A 1 657 ? 17.410 33.498 -16.608 1.00 97.31 657 ALA A O 1
ATOM 4984 N N . MET A 1 658 ? 18.952 31.856 -16.675 1.00 97.88 658 MET A N 1
ATOM 4985 C CA . MET A 1 658 ? 18.191 30.958 -17.551 1.00 97.88 658 MET A CA 1
ATOM 4986 C C . MET A 1 658 ? 16.833 30.584 -16.947 1.00 97.88 658 MET A C 1
ATOM 4988 O O . MET A 1 658 ? 15.834 30.609 -17.657 1.00 97.88 658 MET A O 1
ATOM 4992 N N . LEU A 1 659 ? 16.769 30.321 -15.638 1.00 96.88 659 LEU A N 1
ATOM 4993 C CA . LEU A 1 659 ? 15.513 30.059 -14.927 1.00 96.88 659 LEU A CA 1
ATOM 4994 C C . LEU A 1 659 ? 14.468 31.167 -15.141 1.00 96.88 659 LEU A C 1
ATOM 4996 O O . LEU A 1 659 ? 13.285 30.864 -15.292 1.00 96.88 659 LEU A O 1
ATOM 5000 N N . TYR A 1 660 ? 14.883 32.437 -15.146 1.00 96.19 660 TYR A N 1
ATOM 5001 C CA . TYR A 1 660 ? 13.972 33.577 -15.307 1.00 96.19 660 TYR A CA 1
ATOM 5002 C C . TYR A 1 660 ? 13.730 33.966 -16.768 1.00 96.19 660 TYR A C 1
ATOM 5004 O O . TYR A 1 660 ? 12.621 34.364 -17.110 1.00 96.19 660 TYR A O 1
ATOM 5012 N N . GLN A 1 661 ? 14.750 33.873 -17.621 1.00 96.62 661 GLN A N 1
ATOM 5013 C CA . GLN A 1 661 ? 14.678 34.328 -19.013 1.00 96.62 661 GLN A CA 1
ATOM 5014 C C . GLN A 1 661 ? 14.133 33.247 -19.951 1.00 96.62 661 GLN A C 1
ATOM 5016 O O . GLN A 1 661 ? 13.356 33.541 -20.856 1.00 96.62 661 GLN A O 1
ATOM 5021 N N . HIS A 1 662 ? 14.511 31.991 -19.714 1.00 97.00 662 HIS A N 1
ATOM 5022 C CA . HIS A 1 662 ? 14.208 30.848 -20.573 1.00 97.00 662 HIS A CA 1
ATOM 5023 C C . HIS A 1 662 ? 13.792 29.620 -19.739 1.00 97.00 662 HIS A C 1
ATOM 5025 O O . HIS A 1 662 ? 14.445 28.576 -19.795 1.00 97.00 662 HIS A O 1
ATOM 5031 N N . PRO A 1 663 ? 12.695 29.690 -18.961 1.00 97.38 663 PRO A N 1
ATOM 5032 C CA . PRO A 1 663 ? 12.293 28.600 -18.068 1.00 97.38 663 PRO A CA 1
ATOM 5033 C C . PRO A 1 663 ? 12.059 27.270 -18.801 1.00 97.38 663 PRO A C 1
ATOM 5035 O O . PRO A 1 663 ? 12.374 26.216 -18.257 1.00 97.38 663 PRO A O 1
ATOM 5038 N N . ALA A 1 664 ? 11.566 27.300 -20.044 1.00 97.50 664 ALA A N 1
ATOM 5039 C CA . ALA A 1 664 ? 11.362 26.099 -20.859 1.00 97.50 664 ALA A CA 1
ATOM 5040 C C . ALA A 1 664 ? 12.676 25.355 -21.163 1.00 97.50 664 ALA A C 1
ATOM 5042 O O . ALA A 1 664 ? 12.716 24.127 -21.132 1.00 97.50 664 ALA A O 1
ATOM 5043 N N . TRP A 1 665 ? 13.765 26.092 -21.397 1.00 98.06 665 TRP A N 1
ATOM 5044 C CA . TRP A 1 665 ? 15.093 25.518 -21.616 1.00 98.06 665 TRP A CA 1
ATOM 5045 C C . TRP A 1 665 ? 15.581 24.786 -20.370 1.00 98.06 665 TRP A C 1
ATOM 5047 O O . TRP A 1 665 ? 16.015 23.638 -20.448 1.00 98.06 665 TRP A O 1
ATOM 5057 N N . LEU A 1 666 ? 15.444 25.422 -19.206 1.00 98.25 666 LEU A N 1
ATOM 5058 C CA . LEU A 1 666 ? 15.840 24.812 -17.944 1.00 98.25 666 LEU A CA 1
ATOM 5059 C C . LEU A 1 666 ? 14.965 23.599 -17.597 1.00 98.25 666 LEU A C 1
ATOM 5061 O O . LEU A 1 666 ? 15.500 22.580 -17.169 1.00 98.25 666 LEU A O 1
ATOM 5065 N N . HIS A 1 667 ? 13.651 23.662 -17.833 1.00 98.56 667 HIS A N 1
ATOM 5066 C CA . HIS A 1 667 ? 12.762 22.507 -17.673 1.00 98.56 667 HIS A CA 1
ATOM 5067 C C . HIS A 1 667 ? 13.214 21.324 -18.540 1.00 98.56 667 HIS A C 1
ATOM 5069 O O . HIS A 1 667 ? 13.316 20.212 -18.029 1.00 98.56 667 HIS A O 1
ATOM 5075 N N . ARG A 1 668 ? 13.603 21.562 -19.800 1.00 98.25 668 ARG A N 1
ATOM 5076 C CA . ARG A 1 668 ? 14.134 20.508 -20.677 1.00 98.25 668 ARG A CA 1
ATOM 5077 C C . ARG A 1 668 ? 15.421 19.877 -20.136 1.00 98.25 668 ARG A C 1
ATOM 5079 O O . ARG A 1 668 ? 15.549 18.654 -20.159 1.00 98.25 668 ARG A O 1
ATOM 5086 N N . ILE A 1 669 ? 16.359 20.687 -19.634 1.00 98.69 669 ILE A N 1
ATOM 5087 C CA . ILE A 1 669 ? 17.592 20.183 -18.998 1.00 98.69 669 ILE A CA 1
ATOM 5088 C C . ILE A 1 669 ? 17.239 19.307 -17.789 1.00 98.69 669 ILE A C 1
ATOM 5090 O O . ILE A 1 669 ? 17.753 18.199 -17.649 1.00 98.69 669 ILE A O 1
ATOM 5094 N N . LEU A 1 670 ? 16.346 19.789 -16.923 1.00 98.81 670 LEU A N 1
ATOM 5095 C CA . LEU A 1 670 ? 15.966 19.103 -15.690 1.00 98.81 670 LEU A CA 1
ATOM 5096 C C . LEU A 1 670 ? 15.190 17.806 -15.942 1.00 98.81 670 LEU A C 1
ATOM 5098 O O . LEU A 1 670 ? 15.394 16.841 -15.212 1.00 98.81 670 LEU A O 1
ATOM 5102 N N . GLU A 1 671 ? 14.353 17.750 -16.980 1.00 98.75 671 GLU A N 1
ATOM 5103 C CA . GLU A 1 671 ? 13.674 16.522 -17.413 1.00 98.75 671 GLU A CA 1
ATOM 5104 C C . GLU A 1 671 ? 14.675 15.438 -17.813 1.00 98.75 671 GLU A C 1
ATOM 5106 O O . GLU A 1 671 ? 14.596 14.313 -17.317 1.00 98.75 671 GLU A O 1
ATOM 5111 N N . ILE A 1 672 ? 15.648 15.778 -18.665 1.00 98.62 672 ILE A N 1
ATOM 5112 C CA . ILE A 1 672 ? 16.675 14.824 -19.099 1.00 98.62 672 ILE A CA 1
ATOM 5113 C C . ILE A 1 672 ? 17.550 14.409 -17.914 1.00 98.62 672 ILE A C 1
ATOM 5115 O O . ILE A 1 672 ? 17.831 13.223 -17.743 1.00 98.62 672 ILE A O 1
ATOM 5119 N N . ASN A 1 673 ? 17.936 15.358 -17.057 1.00 98.75 673 ASN A N 1
ATOM 5120 C CA . ASN A 1 673 ? 18.698 15.052 -15.853 1.00 98.75 673 ASN A CA 1
ATOM 5121 C C . ASN A 1 673 ? 17.918 14.134 -14.906 1.00 98.75 673 ASN A C 1
ATOM 5123 O O . ASN A 1 673 ? 18.504 13.204 -14.367 1.00 98.75 673 ASN A O 1
ATOM 5127 N N . ALA A 1 674 ? 16.614 14.342 -14.715 1.00 98.81 674 ALA A N 1
ATOM 5128 C CA . ALA A 1 674 ? 15.793 13.469 -13.877 1.00 98.81 674 ALA A CA 1
ATOM 5129 C C . ALA A 1 674 ? 15.725 12.041 -14.437 1.00 98.81 674 ALA A C 1
ATOM 5131 O O . ALA A 1 674 ? 15.914 11.082 -13.690 1.00 98.81 674 ALA A O 1
ATOM 5132 N N . GLN A 1 675 ? 15.536 11.891 -15.751 1.00 98.62 675 GLN A N 1
ATOM 5133 C CA . GLN A 1 675 ? 15.556 10.581 -16.409 1.00 98.62 675 GLN A CA 1
ATOM 5134 C C . GLN A 1 675 ? 16.925 9.898 -16.276 1.00 98.62 675 GLN A C 1
ATOM 5136 O O . GLN A 1 675 ? 16.996 8.723 -15.921 1.00 98.62 675 GLN A O 1
ATOM 5141 N N . ALA A 1 676 ? 18.016 10.636 -16.493 1.00 98.56 676 ALA A N 1
ATOM 5142 C CA . ALA A 1 676 ? 19.370 10.104 -16.386 1.00 98.56 676 ALA A CA 1
ATOM 5143 C C . ALA A 1 676 ? 19.758 9.737 -14.952 1.00 98.56 676 ALA A C 1
ATOM 5145 O O . ALA A 1 676 ? 20.366 8.693 -14.734 1.00 98.56 676 ALA A O 1
ATOM 5146 N N . VAL A 1 677 ? 19.377 10.553 -13.967 1.00 98.75 677 VAL A N 1
ATOM 5147 C CA . VAL A 1 677 ? 19.596 10.257 -12.547 1.00 98.75 677 VAL A CA 1
ATOM 5148 C C . VAL A 1 677 ? 18.811 9.013 -12.132 1.00 98.75 677 VAL A C 1
ATOM 5150 O O . VAL A 1 677 ? 19.378 8.156 -11.461 1.00 98.75 677 VAL A O 1
ATOM 5153 N N . ALA A 1 678 ? 17.548 8.873 -12.552 1.00 98.69 678 ALA A N 1
ATOM 5154 C CA . ALA A 1 678 ? 16.757 7.677 -12.266 1.00 98.69 678 ALA A CA 1
ATOM 5155 C C . ALA A 1 678 ? 17.368 6.422 -12.908 1.00 98.69 678 ALA A C 1
ATOM 5157 O O . ALA A 1 678 ? 17.551 5.420 -12.221 1.00 98.69 678 ALA A O 1
ATOM 5158 N N . ALA A 1 679 ? 17.752 6.485 -14.188 1.00 98.38 679 ALA A N 1
ATOM 5159 C CA . ALA A 1 679 ? 18.404 5.374 -14.883 1.00 98.38 679 ALA A CA 1
ATOM 5160 C C . ALA A 1 679 ? 19.730 4.976 -14.214 1.00 98.38 679 ALA A C 1
ATOM 5162 O O . ALA A 1 679 ? 19.971 3.799 -13.960 1.00 98.38 679 ALA A O 1
ATOM 5163 N N . TYR A 1 680 ? 20.559 5.959 -13.861 1.00 98.50 680 TYR A N 1
ATOM 5164 C CA . TYR A 1 680 ? 21.840 5.743 -13.195 1.00 98.50 680 TYR A CA 1
ATOM 5165 C C . TYR A 1 680 ? 21.692 5.130 -11.796 1.00 98.50 680 TYR A C 1
ATOM 5167 O O . TYR A 1 680 ? 22.429 4.213 -11.440 1.00 98.50 680 TYR A O 1
ATOM 5175 N N . LEU A 1 681 ? 20.737 5.611 -10.995 1.00 98.56 681 LEU A N 1
ATOM 5176 C CA . LEU A 1 681 ? 20.461 5.043 -9.676 1.00 98.56 681 LEU A CA 1
ATOM 5177 C C . LEU A 1 681 ? 19.850 3.640 -9.781 1.00 98.56 681 LEU A C 1
ATOM 5179 O O . LEU A 1 681 ? 20.250 2.765 -9.023 1.00 98.56 681 LEU A O 1
ATOM 5183 N N . ASN A 1 682 ? 18.952 3.392 -10.738 1.00 98.62 682 ASN A N 1
ATOM 5184 C CA . ASN A 1 682 ? 18.406 2.054 -10.980 1.00 98.62 682 ASN A CA 1
ATOM 5185 C C . ASN A 1 682 ? 19.492 1.055 -11.385 1.00 98.62 682 ASN A C 1
ATOM 5187 O O . ASN A 1 682 ? 19.486 -0.060 -10.878 1.00 98.62 682 ASN A O 1
ATOM 5191 N N . ALA A 1 683 ? 20.458 1.462 -12.209 1.00 98.12 683 ALA A N 1
ATOM 5192 C CA . ALA A 1 683 ? 21.593 0.613 -12.559 1.00 98.12 683 ALA A CA 1
ATOM 5193 C C . ALA A 1 683 ? 22.469 0.280 -11.335 1.00 98.12 683 ALA A C 1
ATOM 5195 O O . ALA A 1 683 ? 22.922 -0.852 -11.179 1.00 98.12 683 ALA A O 1
ATOM 5196 N N . GLN A 1 684 ? 22.670 1.235 -10.418 1.00 98.38 684 GLN A N 1
ATOM 5197 C CA . GLN A 1 684 ? 23.348 0.961 -9.144 1.00 98.38 684 GLN A CA 1
ATOM 5198 C C . GLN A 1 684 ? 22.543 0.005 -8.255 1.00 98.38 684 GLN A C 1
ATOM 5200 O O . GLN A 1 684 ? 23.135 -0.859 -7.612 1.00 98.38 684 GLN A O 1
ATOM 5205 N N . ILE A 1 685 ? 21.213 0.141 -8.215 1.00 98.31 685 ILE A N 1
ATOM 5206 C CA . ILE A 1 685 ? 20.329 -0.791 -7.502 1.00 98.31 685 ILE A CA 1
ATOM 5207 C C . ILE A 1 685 ? 20.490 -2.187 -8.088 1.00 98.31 685 ILE A C 1
ATOM 5209 O O . ILE A 1 685 ? 20.814 -3.105 -7.346 1.00 98.31 685 ILE A O 1
ATOM 5213 N N . ASP A 1 686 ? 20.380 -2.332 -9.408 1.00 97.00 686 ASP A N 1
ATOM 5214 C CA . ASP A 1 686 ? 20.525 -3.616 -10.097 1.00 97.00 686 ASP A CA 1
ATOM 5215 C C . ASP A 1 686 ? 21.876 -4.280 -9.809 1.00 97.00 686 ASP A C 1
ATOM 5217 O O . ASP A 1 686 ? 21.927 -5.481 -9.537 1.00 97.00 686 ASP A O 1
ATOM 5221 N N . ALA A 1 687 ? 22.950 -3.484 -9.766 1.00 96.19 687 ALA A N 1
ATOM 5222 C CA . ALA A 1 687 ? 24.296 -3.923 -9.401 1.00 96.19 687 ALA A CA 1
ATOM 5223 C C . ALA A 1 687 ? 24.470 -4.270 -7.904 1.00 96.19 687 ALA A C 1
ATOM 5225 O O . ALA A 1 687 ? 25.476 -4.871 -7.520 1.00 96.19 687 ALA A O 1
ATOM 5226 N N . GLY A 1 688 ? 23.503 -3.920 -7.049 1.00 94.81 688 GLY A N 1
ATOM 5227 C CA . GLY A 1 688 ? 23.408 -4.370 -5.658 1.00 94.81 688 GLY A CA 1
ATOM 5228 C C . GLY A 1 688 ? 23.388 -3.273 -4.588 1.00 94.81 688 GLY A C 1
ATOM 5229 O O . GLY A 1 688 ? 23.540 -3.592 -3.406 1.00 94.81 688 GLY A O 1
ATOM 5230 N N . ALA A 1 689 ? 23.219 -1.995 -4.939 1.00 97.56 689 ALA A N 1
ATOM 5231 C CA . ALA A 1 689 ? 23.001 -0.947 -3.939 1.00 97.56 689 ALA A CA 1
ATOM 5232 C C . ALA A 1 689 ? 21.712 -1.216 -3.136 1.00 97.56 689 ALA A C 1
ATOM 5234 O O . ALA A 1 689 ? 20.651 -1.454 -3.707 1.00 97.56 689 ALA A O 1
ATOM 5235 N N . GLN A 1 690 ? 21.804 -1.153 -1.806 1.00 97.38 690 GLN A N 1
ATOM 5236 C CA . GLN A 1 690 ? 20.697 -1.456 -0.883 1.00 97.38 690 GLN A CA 1
ATOM 5237 C C . GLN A 1 690 ? 19.987 -0.211 -0.361 1.00 97.38 690 GLN A C 1
ATOM 5239 O O . GLN A 1 690 ? 18.918 -0.307 0.224 1.00 97.38 690 GLN A O 1
ATOM 5244 N N . ALA A 1 691 ? 20.574 0.961 -0.561 1.00 98.31 691 ALA A N 1
ATOM 5245 C CA . ALA A 1 691 ? 19.931 2.250 -0.381 1.00 98.31 691 ALA A CA 1
ATOM 5246 C C . ALA A 1 691 ? 20.467 3.189 -1.460 1.00 98.31 691 ALA A C 1
ATOM 5248 O O . ALA A 1 691 ? 21.593 3.010 -1.933 1.00 98.31 691 ALA A O 1
ATOM 5249 N N . VAL A 1 692 ? 19.693 4.204 -1.834 1.00 98.62 692 VAL A N 1
ATOM 5250 C CA . VAL A 1 692 ? 20.168 5.228 -2.771 1.00 98.62 692 VAL A CA 1
ATOM 5251 C C . VAL A 1 692 ? 19.960 6.631 -2.239 1.00 98.62 692 VAL A C 1
ATOM 5253 O O . VAL A 1 692 ? 18.977 6.919 -1.558 1.00 98.62 692 VAL A O 1
ATOM 5256 N N . MET A 1 693 ? 20.887 7.524 -2.568 1.00 98.19 693 MET A N 1
ATOM 5257 C CA . MET A 1 693 ? 20.850 8.907 -2.118 1.00 98.19 693 MET A CA 1
ATOM 5258 C C . MET A 1 693 ? 20.877 9.908 -3.273 1.00 98.19 693 MET A C 1
ATOM 5260 O O . MET A 1 693 ? 21.699 9.814 -4.185 1.00 98.19 693 MET A O 1
ATOM 5264 N N . ILE A 1 694 ? 20.002 10.912 -3.194 1.00 98.62 694 ILE A N 1
ATOM 5265 C CA . ILE A 1 694 ? 19.976 12.066 -4.093 1.00 98.62 694 ILE A CA 1
ATOM 5266 C C . ILE A 1 694 ? 20.539 13.274 -3.338 1.00 98.62 694 ILE A C 1
ATOM 5268 O O . ILE A 1 694 ? 19.948 13.752 -2.365 1.00 98.62 694 ILE A O 1
ATOM 5272 N N . PHE A 1 695 ? 21.689 13.766 -3.794 1.00 96.88 695 PHE A N 1
ATOM 5273 C CA . PHE A 1 695 ? 22.375 14.916 -3.213 1.00 96.88 695 PHE A CA 1
ATOM 5274 C C . PHE A 1 695 ? 22.016 16.207 -3.943 1.00 96.88 695 PHE A C 1
ATOM 5276 O O . PHE A 1 695 ? 22.503 16.463 -5.046 1.00 96.88 695 PHE A O 1
ATOM 5283 N N . ASP A 1 696 ? 21.220 17.060 -3.303 1.00 97.38 696 ASP A N 1
ATOM 5284 C CA . ASP A 1 696 ? 20.935 18.408 -3.778 1.00 97.38 696 ASP A CA 1
ATOM 5285 C C . ASP A 1 696 ? 21.767 19.462 -3.036 1.00 97.38 696 ASP A C 1
ATOM 5287 O O . ASP A 1 696 ? 21.307 20.155 -2.125 1.00 97.38 696 ASP A O 1
ATOM 5291 N N . THR A 1 697 ? 23.032 19.582 -3.431 1.00 94.38 697 THR A N 1
ATOM 5292 C CA . THR A 1 697 ? 23.983 20.541 -2.844 1.00 94.38 697 THR A CA 1
ATOM 5293 C C . THR A 1 697 ? 23.561 21.994 -3.068 1.00 94.38 697 THR A C 1
ATOM 5295 O O . THR A 1 697 ? 23.890 22.861 -2.258 1.00 94.38 697 THR A O 1
ATOM 5298 N N . TRP A 1 698 ? 22.845 22.273 -4.162 1.00 96.31 698 TRP A N 1
ATOM 5299 C CA . TRP A 1 698 ? 22.529 23.638 -4.592 1.00 96.31 698 TRP A CA 1
ATOM 5300 C C . TRP A 1 698 ? 21.045 24.003 -4.493 1.00 96.31 698 TRP A C 1
ATOM 5302 O O . TRP A 1 698 ? 20.674 25.109 -4.888 1.00 96.31 698 TRP A O 1
ATOM 5312 N N . GLY A 1 699 ? 20.195 23.128 -3.949 1.00 95.81 699 GLY A N 1
ATOM 5313 C CA . GLY A 1 699 ? 18.754 23.378 -3.819 1.00 95.81 699 GLY A CA 1
ATOM 5314 C C . GLY A 1 699 ? 18.426 24.632 -3.009 1.00 95.81 699 GLY A C 1
ATOM 5315 O O . GLY A 1 699 ? 17.662 25.477 -3.468 1.00 95.81 699 GLY A O 1
ATOM 5316 N N . GLY A 1 700 ? 19.088 24.827 -1.864 1.00 95.19 700 GLY A N 1
ATOM 5317 C CA . GLY A 1 700 ? 18.935 26.020 -1.022 1.00 95.19 700 GLY A CA 1
ATOM 5318 C C . GLY A 1 700 ? 19.460 27.320 -1.632 1.00 95.19 700 GLY A C 1
ATOM 5319 O O . GLY A 1 700 ? 19.295 28.380 -1.039 1.00 95.19 700 GLY A O 1
ATOM 5320 N N . ALA A 1 701 ? 20.079 27.274 -2.816 1.00 94.69 701 ALA A N 1
ATOM 5321 C CA . ALA A 1 701 ? 20.451 28.478 -3.553 1.00 94.69 701 ALA A CA 1
ATOM 5322 C C . ALA A 1 701 ? 19.273 29.085 -4.342 1.00 94.69 701 ALA A C 1
ATOM 5324 O O . ALA A 1 701 ? 19.433 30.167 -4.921 1.00 94.69 701 ALA A O 1
ATOM 5325 N N . LEU A 1 702 ? 18.132 28.390 -4.419 1.00 96.25 702 LEU A N 1
ATOM 5326 C CA . LEU A 1 702 ? 16.904 28.852 -5.064 1.00 96.25 702 LEU A CA 1
ATOM 5327 C C . LEU A 1 702 ? 16.012 29.621 -4.083 1.00 96.25 702 LEU A C 1
ATOM 5329 O O . LEU A 1 702 ? 15.983 29.339 -2.889 1.00 96.25 702 LEU A O 1
ATOM 5333 N N . ALA A 1 703 ? 15.252 30.581 -4.611 1.00 95.62 703 ALA A N 1
ATOM 5334 C CA . ALA A 1 703 ? 14.183 31.229 -3.859 1.00 95.62 703 ALA A CA 1
ATOM 5335 C C . ALA A 1 703 ? 13.013 30.260 -3.616 1.00 95.62 703 ALA A C 1
ATOM 5337 O O . ALA A 1 703 ? 12.823 29.300 -4.374 1.00 95.62 703 ALA A O 1
ATOM 5338 N N . ASP A 1 704 ? 12.189 30.553 -2.609 1.00 96.12 704 ASP A N 1
ATOM 5339 C CA . ASP A 1 704 ? 10.918 29.855 -2.418 1.00 96.12 704 ASP A CA 1
ATOM 5340 C C . ASP A 1 704 ? 10.016 29.983 -3.663 1.00 96.12 704 ASP A C 1
ATOM 5342 O O . ASP A 1 704 ? 10.122 30.925 -4.454 1.00 96.12 704 ASP A O 1
ATOM 5346 N N . GLY A 1 705 ? 9.213 28.956 -3.923 1.00 96.31 705 GLY A N 1
ATOM 5347 C CA . GLY A 1 705 ? 8.505 28.735 -5.184 1.00 96.31 705 GLY A CA 1
ATOM 5348 C C . GLY A 1 705 ? 9.412 28.212 -6.306 1.00 96.31 705 GLY A C 1
ATOM 5349 O O . GLY A 1 705 ? 9.035 27.289 -7.033 1.00 96.31 705 GLY A O 1
ATOM 5350 N N . LYS A 1 706 ? 10.635 28.747 -6.445 1.00 98.06 706 LYS A N 1
ATOM 5351 C CA . LYS A 1 706 ? 11.604 28.283 -7.456 1.00 98.06 706 LYS A CA 1
ATOM 5352 C C . LYS A 1 706 ? 12.246 26.961 -7.072 1.00 98.06 706 LYS A C 1
ATOM 5354 O O . LYS A 1 706 ? 12.424 26.118 -7.948 1.00 98.06 706 LYS A O 1
ATOM 5359 N N . PHE A 1 707 ? 12.520 26.747 -5.787 1.00 98.50 707 PHE A N 1
ATOM 5360 C CA . PHE A 1 707 ? 12.950 25.446 -5.279 1.00 98.50 707 PHE A CA 1
ATOM 5361 C C . PHE A 1 707 ? 11.956 24.342 -5.658 1.00 98.50 707 PHE A C 1
ATOM 5363 O O . PHE A 1 707 ? 12.347 23.321 -6.223 1.00 98.50 707 PHE A O 1
ATOM 5370 N N . GLN A 1 708 ? 10.663 24.571 -5.424 1.00 98.50 708 GLN A N 1
ATOM 5371 C CA . GLN A 1 708 ? 9.607 23.601 -5.695 1.00 98.50 708 GLN A CA 1
ATOM 5372 C C . GLN A 1 708 ? 9.519 23.286 -7.191 1.00 98.50 708 GLN A C 1
ATOM 5374 O O . GLN A 1 708 ? 9.459 22.119 -7.574 1.00 98.50 708 GLN A O 1
ATOM 5379 N N . GLN A 1 709 ? 9.559 24.325 -8.028 1.00 98.31 709 GLN A N 1
ATOM 5380 C CA . GLN A 1 709 ? 9.419 24.204 -9.477 1.00 98.31 709 GLN A CA 1
ATOM 5381 C C . GLN A 1 709 ? 10.638 23.559 -10.156 1.00 98.31 709 GLN A C 1
ATOM 5383 O O . GLN A 1 709 ? 10.466 22.740 -11.056 1.00 98.31 709 GLN A O 1
ATOM 5388 N N . PHE A 1 710 ? 11.859 23.931 -9.757 1.00 98.44 710 PHE A N 1
ATOM 5389 C CA . PHE A 1 710 ? 13.078 23.593 -10.505 1.00 98.44 710 PHE A CA 1
ATOM 5390 C C . PHE A 1 710 ? 13.991 22.580 -9.809 1.00 98.44 710 PHE A C 1
ATOM 5392 O O . PHE A 1 710 ? 14.833 21.990 -10.480 1.00 98.44 710 PHE A O 1
ATOM 5399 N N . SER A 1 711 ? 13.821 22.320 -8.510 1.00 98.56 711 SER A N 1
ATOM 5400 C CA . SER A 1 711 ? 14.542 21.234 -7.829 1.00 98.56 711 SER A CA 1
ATOM 5401 C C . SER A 1 711 ? 13.611 20.133 -7.319 1.00 98.56 711 SER A C 1
ATOM 5403 O O . SER A 1 711 ? 13.739 18.973 -7.725 1.00 98.56 711 SER A O 1
ATOM 5405 N N . LEU A 1 712 ? 12.632 20.474 -6.474 1.00 98.69 712 LEU A N 1
ATOM 5406 C CA . LEU A 1 712 ? 11.798 19.484 -5.790 1.00 98.69 712 LEU A CA 1
ATOM 5407 C C . LEU A 1 712 ? 10.969 18.644 -6.768 1.00 98.69 712 LEU A C 1
ATOM 5409 O O . LEU A 1 712 ? 10.928 17.423 -6.633 1.00 98.69 712 LEU A O 1
ATOM 5413 N N . ALA A 1 713 ? 10.343 19.276 -7.768 1.00 98.62 713 ALA A N 1
ATOM 5414 C CA . ALA A 1 713 ? 9.540 18.587 -8.779 1.00 98.62 713 ALA A CA 1
ATOM 5415 C C . ALA A 1 713 ? 10.346 17.515 -9.530 1.00 98.62 713 ALA A C 1
ATOM 5417 O O . ALA A 1 713 ? 9.851 16.415 -9.772 1.00 98.62 713 ALA A O 1
ATOM 5418 N N . TYR A 1 714 ? 11.610 17.801 -9.834 1.00 98.75 714 TYR A N 1
ATOM 5419 C CA . TYR A 1 714 ? 12.480 16.884 -10.566 1.00 98.75 714 TYR A CA 1
ATOM 5420 C C . TYR A 1 714 ? 13.114 15.828 -9.669 1.00 98.75 714 TYR A C 1
ATOM 5422 O O . TYR A 1 714 ? 13.268 14.686 -10.089 1.00 98.75 714 TYR A O 1
ATOM 5430 N N . THR A 1 715 ? 13.388 16.154 -8.406 1.00 98.81 715 THR A N 1
ATOM 5431 C CA . THR A 1 715 ? 13.751 15.147 -7.398 1.00 98.81 715 THR A CA 1
ATOM 5432 C C . THR A 1 715 ? 12.598 14.162 -7.170 1.00 98.81 715 THR A C 1
ATOM 5434 O O . THR A 1 715 ? 12.816 12.953 -7.123 1.00 98.81 715 THR A O 1
ATOM 5437 N N . LYS A 1 716 ? 11.351 14.653 -7.121 1.00 98.69 716 LYS A N 1
ATOM 5438 C CA . LYS A 1 716 ? 10.146 13.812 -7.081 1.00 98.69 716 LYS A CA 1
ATOM 5439 C C . LYS A 1 716 ? 10.035 12.928 -8.325 1.00 98.69 716 LYS A C 1
ATOM 5441 O O . LYS A 1 716 ? 9.766 11.738 -8.189 1.00 98.69 716 LYS A O 1
ATOM 5446 N N . ALA A 1 717 ? 10.283 13.481 -9.514 1.00 98.50 717 ALA A N 1
ATOM 5447 C CA . ALA A 1 717 ? 10.262 12.718 -10.762 1.00 98.50 717 ALA A CA 1
ATOM 5448 C C . ALA A 1 717 ? 11.308 11.591 -10.771 1.00 98.50 717 ALA A C 1
ATOM 5450 O O . ALA A 1 717 ? 10.994 10.484 -11.203 1.00 98.50 717 ALA A O 1
ATOM 5451 N N . VAL A 1 718 ? 12.516 11.832 -10.240 1.00 98.75 718 VAL A N 1
ATOM 5452 C CA . VAL A 1 718 ? 13.512 10.767 -10.032 1.00 98.75 718 VAL A CA 1
ATOM 5453 C C . VAL A 1 718 ? 12.922 9.675 -9.145 1.00 98.75 718 VAL A C 1
ATOM 5455 O O . VAL A 1 718 ? 12.860 8.526 -9.565 1.00 98.75 718 VAL A O 1
ATOM 5458 N N . ILE A 1 719 ? 12.429 10.033 -7.954 1.00 98.38 719 ILE A N 1
ATOM 5459 C CA . ILE A 1 719 ? 11.903 9.081 -6.962 1.00 98.38 719 ILE A CA 1
ATOM 5460 C C . ILE A 1 719 ? 10.781 8.202 -7.521 1.00 98.38 719 ILE A C 1
ATOM 5462 O O . ILE A 1 719 ? 10.758 7.005 -7.243 1.00 98.38 719 ILE A O 1
ATOM 5466 N N . GLN A 1 720 ? 9.882 8.776 -8.321 1.00 97.75 720 GLN A N 1
ATOM 5467 C CA . GLN A 1 720 ? 8.774 8.052 -8.952 1.00 97.75 720 GLN A CA 1
ATOM 5468 C C . GLN A 1 720 ? 9.230 7.014 -9.987 1.00 97.75 720 GLN A C 1
ATOM 5470 O O . GLN A 1 720 ? 8.478 6.088 -10.274 1.00 97.75 720 GLN A O 1
ATOM 5475 N N . ASN A 1 721 ? 10.442 7.154 -10.530 1.00 97.81 721 ASN A N 1
ATOM 5476 C CA . ASN A 1 721 ? 11.022 6.241 -11.516 1.00 97.81 721 ASN A CA 1
ATOM 5477 C C . ASN A 1 721 ? 12.099 5.315 -10.919 1.00 97.81 721 ASN A C 1
ATOM 5479 O O . ASN A 1 721 ? 12.722 4.550 -11.658 1.00 97.81 721 ASN A O 1
ATOM 5483 N N . LEU A 1 722 ? 12.344 5.372 -9.604 1.00 97.88 722 LEU A N 1
ATOM 5484 C CA . LEU A 1 722 ? 13.291 4.475 -8.942 1.00 97.88 722 LEU A CA 1
ATOM 5485 C C . LEU A 1 722 ? 12.669 3.105 -8.670 1.00 97.88 722 LEU A C 1
ATOM 5487 O O . LEU A 1 722 ? 11.536 3.007 -8.196 1.00 97.88 722 LEU A O 1
ATOM 5491 N N . LYS A 1 723 ? 13.457 2.047 -8.874 1.00 96.19 723 LYS A N 1
ATOM 5492 C CA . LYS A 1 723 ? 13.185 0.714 -8.336 1.00 96.19 723 LYS A CA 1
ATOM 5493 C C . LYS A 1 723 ? 13.124 0.816 -6.812 1.00 96.19 723 LYS A C 1
ATOM 5495 O O . LYS A 1 723 ? 14.036 1.336 -6.175 1.00 96.19 723 LYS A O 1
ATOM 5500 N N . ARG A 1 724 ? 12.006 0.375 -6.233 1.00 92.62 724 ARG A N 1
ATOM 5501 C CA . ARG A 1 724 ? 11.731 0.459 -4.784 1.00 92.62 724 ARG A CA 1
ATOM 5502 C C . ARG A 1 724 ? 11.978 -0.855 -4.056 1.00 92.62 724 ARG A C 1
ATOM 5504 O O . ARG A 1 724 ? 11.976 -0.879 -2.829 1.00 92.62 724 ARG A O 1
ATOM 5511 N N . GLU A 1 725 ? 12.200 -1.914 -4.819 1.00 92.44 725 GLU A N 1
ATOM 5512 C CA . GLU A 1 725 ? 12.491 -3.258 -4.356 1.00 92.44 725 GLU A CA 1
ATOM 5513 C C . GLU A 1 725 ? 13.488 -3.896 -5.325 1.00 92.44 725 GLU A C 1
ATOM 5515 O O . GLU A 1 725 ? 13.396 -3.683 -6.538 1.00 92.44 725 GLU A O 1
ATOM 5520 N N . HIS A 1 726 ? 14.438 -4.659 -4.793 1.00 89.69 726 HIS A N 1
ATOM 5521 C CA . HIS A 1 726 ? 15.357 -5.486 -5.567 1.00 89.69 726 HIS A CA 1
ATOM 5522 C C . HIS A 1 726 ? 15.676 -6.756 -4.785 1.00 89.69 726 HIS A C 1
ATOM 5524 O O . HIS A 1 726 ? 15.919 -6.694 -3.583 1.00 89.69 726 HIS A O 1
ATOM 5530 N N . ASN A 1 727 ? 15.644 -7.914 -5.449 1.00 83.56 727 ASN A N 1
ATOM 5531 C CA . ASN A 1 727 ? 15.849 -9.230 -4.829 1.00 83.56 727 ASN A CA 1
ATOM 5532 C C . ASN A 1 727 ? 14.986 -9.493 -3.570 1.00 83.56 727 ASN A C 1
ATOM 5534 O O . ASN A 1 727 ? 15.427 -10.174 -2.648 1.00 83.56 727 ASN A O 1
ATOM 5538 N N . GLY A 1 728 ? 13.755 -8.967 -3.528 1.00 77.38 728 GLY A N 1
ATOM 5539 C CA . GLY A 1 728 ? 12.836 -9.133 -2.393 1.00 77.38 728 GLY A CA 1
ATOM 5540 C C . GLY A 1 728 ? 13.092 -8.193 -1.207 1.00 77.38 728 GLY A C 1
ATOM 5541 O O . GLY A 1 728 ? 12.411 -8.304 -0.189 1.00 77.38 728 GLY A O 1
ATOM 5542 N N . GLU A 1 729 ? 14.051 -7.268 -1.315 1.00 85.19 729 GLU A N 1
ATOM 5543 C CA . GLU A 1 729 ? 14.351 -6.265 -0.291 1.00 85.19 729 GLU A CA 1
ATOM 5544 C C . GLU A 1 729 ? 13.933 -4.865 -0.751 1.00 85.19 729 GLU A C 1
ATOM 5546 O O . GLU A 1 729 ? 14.179 -4.464 -1.889 1.00 85.19 729 GLU A O 1
ATOM 5551 N N . GLN A 1 730 ? 13.329 -4.083 0.149 1.00 93.38 730 GLN A N 1
ATOM 5552 C CA . GLN A 1 730 ? 13.038 -2.674 -0.123 1.00 93.38 730 GLN A CA 1
ATOM 5553 C C . GLN A 1 730 ? 14.324 -1.854 -0.229 1.00 93.38 730 GLN A C 1
ATOM 5555 O O . GLN A 1 730 ? 15.198 -1.955 0.632 1.00 93.38 730 GLN A O 1
ATOM 5560 N N . VAL A 1 731 ? 14.374 -0.962 -1.217 1.00 97.44 731 VAL A N 1
ATOM 5561 C CA . VAL A 1 731 ? 15.486 -0.033 -1.433 1.00 97.44 731 VAL A CA 1
ATOM 5562 C C . VAL A 1 731 ? 15.073 1.372 -0.971 1.00 97.44 731 VAL A C 1
ATOM 5564 O O . VAL A 1 731 ? 14.388 2.092 -1.707 1.00 97.44 731 VAL A O 1
ATOM 5567 N N . PRO A 1 732 ? 15.430 1.789 0.259 1.00 98.00 732 PRO A N 1
ATOM 5568 C CA . PRO A 1 732 ? 15.127 3.123 0.760 1.00 98.00 732 PRO A CA 1
ATOM 5569 C C . PRO A 1 732 ? 15.867 4.223 -0.011 1.00 98.00 732 PRO A C 1
ATOM 5571 O O . PRO A 1 732 ? 17.018 4.067 -0.428 1.00 98.00 732 PRO A O 1
ATOM 5574 N N . VAL A 1 733 ? 15.202 5.375 -0.142 1.00 98.50 733 VAL A N 1
ATOM 5575 C CA . VAL A 1 733 ? 15.744 6.564 -0.809 1.00 98.50 733 VAL A CA 1
ATOM 5576 C C . VAL A 1 733 ? 15.960 7.699 0.186 1.00 98.50 733 VAL A C 1
ATOM 5578 O O . VAL A 1 733 ? 15.052 8.063 0.936 1.00 98.50 733 VAL A O 1
ATOM 5581 N N . ILE A 1 734 ? 17.150 8.291 0.153 1.00 98.62 734 ILE A N 1
ATOM 5582 C CA . ILE A 1 734 ? 17.551 9.428 0.984 1.00 98.62 734 ILE A CA 1
ATOM 5583 C C . ILE A 1 734 ? 17.606 10.680 0.111 1.00 98.62 734 ILE A C 1
ATOM 5585 O O . ILE A 1 734 ? 18.257 10.685 -0.934 1.00 98.62 734 ILE A O 1
ATOM 5589 N N . VAL A 1 735 ? 16.963 11.762 0.547 1.00 98.62 735 VAL A N 1
ATOM 5590 C CA . VAL A 1 735 ? 17.060 13.071 -0.113 1.00 98.62 735 VAL A CA 1
ATOM 5591 C C . VAL A 1 735 ? 17.745 14.045 0.823 1.00 98.62 735 VAL A C 1
ATOM 5593 O O . VAL A 1 735 ? 17.236 14.326 1.902 1.00 98.62 735 VAL A O 1
ATOM 5596 N N . PHE A 1 736 ? 18.882 14.591 0.404 1.00 98.12 736 PHE A N 1
ATOM 5597 C CA . PHE A 1 736 ? 19.553 15.677 1.115 1.00 98.12 736 PHE A CA 1
ATOM 5598 C C . PHE A 1 736 ? 19.472 16.954 0.294 1.00 98.12 736 PHE A C 1
ATOM 5600 O O . PHE A 1 736 ? 19.799 16.953 -0.890 1.00 98.12 736 PHE A O 1
ATOM 5607 N N . THR A 1 737 ? 19.072 18.051 0.929 1.00 97.62 737 THR A N 1
ATOM 5608 C CA . THR A 1 737 ? 19.047 19.377 0.308 1.00 97.62 737 THR A CA 1
ATOM 5609 C C . THR A 1 737 ? 19.742 20.369 1.222 1.00 97.62 737 THR A C 1
ATOM 5611 O O . THR A 1 737 ? 19.209 20.723 2.273 1.00 97.62 737 THR A O 1
ATOM 5614 N N . LYS A 1 738 ? 20.917 20.856 0.813 1.00 96.44 738 LYS A N 1
ATOM 5615 C CA . LYS A 1 738 ? 21.620 21.901 1.564 1.00 96.44 738 LYS A CA 1
ATOM 5616 C C . LYS A 1 738 ? 20.823 23.205 1.489 1.00 96.44 738 LYS A C 1
ATOM 5618 O O . LYS A 1 738 ? 20.444 23.631 0.400 1.00 96.44 738 LYS A O 1
ATOM 5623 N N . GLY A 1 739 ? 20.587 23.841 2.629 1.00 96.19 739 GLY A N 1
ATOM 5624 C CA . GLY A 1 739 ? 19.696 24.989 2.798 1.00 96.19 739 GLY A CA 1
ATOM 5625 C C . GLY A 1 739 ? 18.210 24.631 2.677 1.00 96.19 739 GLY A C 1
ATOM 5626 O O . GLY A 1 739 ? 17.382 25.515 2.470 1.00 96.19 739 GLY A O 1
ATOM 5627 N N . GLY A 1 740 ? 17.857 23.343 2.767 1.00 95.94 740 GLY A N 1
ATOM 5628 C CA . GLY A 1 740 ? 16.497 22.842 2.549 1.00 95.94 740 GLY A CA 1
ATOM 5629 C C . GLY A 1 740 ? 15.565 22.933 3.761 1.00 95.94 740 GLY A C 1
ATOM 5630 O O . GLY A 1 740 ? 14.384 22.615 3.642 1.00 95.94 740 GLY A O 1
ATOM 5631 N N . GLY A 1 741 ? 16.060 23.371 4.924 1.00 95.88 741 GLY A N 1
ATOM 5632 C CA . GLY A 1 741 ? 15.337 23.324 6.203 1.00 95.88 741 GLY A CA 1
ATOM 5633 C C . GLY A 1 741 ? 14.008 24.086 6.252 1.00 95.88 741 GLY A C 1
ATOM 5634 O O . GLY A 1 741 ? 13.147 23.790 7.076 1.00 95.88 741 GLY A O 1
ATOM 5635 N N . GLN A 1 742 ? 13.787 25.051 5.364 1.00 95.88 742 GLN A N 1
ATOM 5636 C CA . GLN A 1 742 ? 12.499 25.743 5.265 1.00 95.88 742 GLN A CA 1
ATOM 5637 C C . GLN A 1 742 ? 11.412 24.890 4.578 1.00 95.88 742 GLN A C 1
ATOM 5639 O O . GLN A 1 742 ? 10.234 25.091 4.851 1.00 95.88 742 GLN A O 1
ATOM 5644 N N . TRP A 1 743 ? 11.792 23.881 3.784 1.00 97.75 743 TRP A N 1
ATOM 5645 C CA . TRP A 1 743 ? 10.892 23.060 2.959 1.00 97.75 743 TRP A CA 1
ATOM 5646 C C . TRP A 1 743 ? 10.756 21.606 3.433 1.00 97.75 743 TRP A C 1
ATOM 5648 O O . TRP A 1 743 ? 10.415 20.732 2.635 1.00 97.75 743 TRP A O 1
ATOM 5658 N N . LEU A 1 744 ? 11.025 21.320 4.709 1.00 97.12 744 LEU A N 1
ATOM 5659 C CA . LEU A 1 744 ? 11.077 19.952 5.244 1.00 97.12 744 LEU A CA 1
ATOM 5660 C C . LEU A 1 744 ? 9.824 19.128 4.947 1.00 97.12 744 LEU A C 1
ATOM 5662 O O . LEU A 1 744 ? 9.930 17.979 4.532 1.00 97.12 744 LEU A O 1
ATOM 5666 N N . GLU A 1 745 ? 8.637 19.704 5.112 1.00 97.94 745 GLU A N 1
ATOM 5667 C CA . GLU A 1 745 ? 7.370 19.012 4.891 1.00 97.94 745 GLU A CA 1
ATOM 5668 C C . GLU A 1 745 ? 7.157 18.683 3.416 1.00 97.94 745 GLU A C 1
ATOM 5670 O O . GLU A 1 745 ? 6.607 17.625 3.107 1.00 97.94 745 GLU A O 1
ATOM 5675 N N . ALA A 1 746 ? 7.602 19.574 2.525 1.00 97.94 746 ALA A N 1
ATOM 5676 C CA . ALA A 1 746 ? 7.519 19.390 1.084 1.00 97.94 746 ALA A CA 1
ATOM 5677 C C . ALA A 1 746 ? 8.515 18.324 0.614 1.00 97.94 746 ALA A C 1
ATOM 5679 O O . ALA A 1 746 ? 8.142 17.459 -0.174 1.00 97.94 746 ALA A O 1
ATOM 5680 N N . ILE A 1 747 ? 9.744 18.329 1.144 1.00 98.31 747 ILE A N 1
ATOM 5681 C CA . ILE A 1 747 ? 10.751 17.293 0.875 1.00 98.31 747 ILE A CA 1
ATOM 5682 C C . ILE A 1 747 ? 10.297 15.942 1.447 1.00 98.31 747 ILE A C 1
ATOM 5684 O O . ILE A 1 747 ? 10.403 14.929 0.769 1.00 98.31 747 ILE A O 1
ATOM 5688 N N . ALA A 1 748 ? 9.710 15.895 2.643 1.00 97.62 748 ALA A N 1
ATOM 5689 C CA . ALA A 1 748 ? 9.177 14.652 3.207 1.00 97.62 748 ALA A CA 1
ATOM 5690 C C . ALA A 1 748 ? 8.005 14.075 2.383 1.00 97.62 748 ALA A C 1
ATOM 5692 O O . ALA A 1 748 ? 7.782 12.868 2.381 1.00 97.62 748 ALA A O 1
ATOM 5693 N N . ALA A 1 749 ? 7.260 14.916 1.659 1.00 97.25 749 ALA A N 1
ATOM 5694 C CA . ALA A 1 749 ? 6.076 14.507 0.904 1.00 97.25 749 ALA A CA 1
ATOM 5695 C C . ALA A 1 749 ? 6.367 13.891 -0.481 1.00 97.25 749 ALA A C 1
ATOM 5697 O O . ALA A 1 749 ? 5.444 13.382 -1.116 1.00 97.25 749 ALA A O 1
ATOM 5698 N N . ILE A 1 750 ? 7.611 13.919 -0.982 1.00 97.19 750 ILE A N 1
ATOM 5699 C CA . ILE A 1 750 ? 7.922 13.421 -2.340 1.00 97.19 750 ILE A CA 1
ATOM 5700 C C . ILE A 1 750 ? 8.195 11.910 -2.423 1.00 97.19 750 ILE A C 1
ATOM 5702 O O . ILE A 1 750 ? 8.490 11.421 -3.510 1.00 97.19 750 ILE A O 1
ATOM 5706 N N . GLY A 1 751 ? 8.093 11.171 -1.311 1.00 94.69 751 GLY A N 1
ATOM 5707 C CA . GLY A 1 751 ? 8.261 9.709 -1.279 1.00 94.69 751 GLY A CA 1
ATOM 5708 C C . GLY A 1 751 ? 9.669 9.208 -0.916 1.00 94.69 751 GLY A C 1
ATOM 5709 O O . GLY A 1 751 ? 10.012 8.059 -1.213 1.00 94.69 751 GLY A O 1
ATOM 5710 N N . ALA A 1 752 ? 10.497 10.052 -0.293 1.00 96.44 752 ALA A N 1
ATOM 5711 C CA . ALA A 1 752 ? 11.765 9.636 0.311 1.00 96.44 752 ALA A CA 1
ATOM 5712 C C . ALA A 1 752 ? 11.531 8.861 1.624 1.00 96.44 752 ALA A C 1
ATOM 5714 O O . ALA A 1 752 ? 10.540 9.093 2.309 1.00 96.44 752 ALA A O 1
ATOM 5715 N N . GLN A 1 753 ? 12.447 7.960 1.988 1.00 97.62 753 GLN A N 1
ATOM 5716 C CA . GLN A 1 753 ? 12.451 7.270 3.288 1.00 97.62 753 GLN A CA 1
ATOM 5717 C C . GLN A 1 753 ? 13.150 8.109 4.349 1.00 97.62 753 GLN A C 1
ATOM 5719 O O . GLN A 1 753 ? 12.746 8.077 5.507 1.00 97.62 753 GLN A O 1
ATOM 5724 N N . ALA A 1 754 ? 14.165 8.881 3.954 1.00 98.31 754 ALA A N 1
ATOM 5725 C CA . ALA A 1 754 ? 14.874 9.773 4.855 1.00 98.31 754 ALA A CA 1
ATOM 5726 C C . ALA A 1 754 ? 15.141 11.143 4.236 1.00 98.31 754 ALA A C 1
ATOM 5728 O O . ALA A 1 754 ? 15.409 11.264 3.036 1.00 98.31 754 ALA A O 1
ATOM 5729 N N . VAL A 1 755 ? 15.114 12.166 5.089 1.00 98.50 755 VAL A N 1
ATOM 5730 C CA . VAL A 1 755 ? 15.476 13.541 4.744 1.00 98.50 755 VAL A CA 1
ATOM 5731 C C . VAL A 1 755 ? 16.781 13.904 5.441 1.00 98.50 755 VAL A C 1
ATOM 5733 O O . VAL A 1 755 ? 16.889 13.861 6.665 1.00 98.50 755 VAL A O 1
ATOM 5736 N N . GLY A 1 756 ? 17.783 14.248 4.638 1.00 97.44 756 GLY A N 1
ATOM 5737 C CA . GLY A 1 756 ? 19.066 14.752 5.095 1.00 97.44 756 GLY A CA 1
ATOM 5738 C C . GLY A 1 756 ? 18.994 16.239 5.437 1.00 97.44 756 GLY A C 1
ATOM 5739 O O . GLY A 1 756 ? 18.463 17.032 4.658 1.00 97.44 756 GLY A O 1
ATOM 5740 N N . LEU A 1 757 ? 19.573 16.609 6.574 1.00 97.44 757 LEU A N 1
ATOM 5741 C CA . LEU A 1 757 ? 19.559 17.947 7.152 1.00 97.44 757 LEU A CA 1
ATOM 5742 C C . LEU A 1 757 ? 20.976 18.517 7.209 1.00 97.44 757 LEU A C 1
ATOM 5744 O O . LEU A 1 757 ? 21.917 17.811 7.566 1.00 97.44 757 LEU A O 1
ATOM 5748 N N . ASP A 1 758 ? 21.123 19.803 6.897 1.00 96.50 758 ASP A N 1
ATOM 5749 C CA . ASP A 1 758 ? 22.362 20.538 7.154 1.00 96.50 758 ASP A CA 1
ATOM 5750 C C . ASP A 1 758 ? 22.386 21.159 8.561 1.00 96.50 758 ASP A C 1
ATOM 5752 O O . ASP A 1 758 ? 21.383 21.177 9.281 1.00 96.50 758 ASP A O 1
ATOM 5756 N N . TRP A 1 759 ? 23.550 21.674 8.955 1.00 95.62 759 TRP A N 1
ATOM 5757 C CA . TRP A 1 759 ? 23.828 22.181 10.304 1.00 95.62 759 TRP A CA 1
ATOM 5758 C C . TRP A 1 759 ? 22.990 23.396 10.721 1.00 95.62 759 TRP A C 1
ATOM 5760 O O . TRP A 1 759 ? 22.954 23.744 11.897 1.00 95.62 759 TRP A O 1
ATOM 5770 N N . THR A 1 760 ? 22.291 24.048 9.788 1.00 95.25 760 THR A N 1
ATOM 5771 C CA . THR A 1 760 ? 21.434 25.202 10.099 1.00 95.25 760 THR A CA 1
ATOM 5772 C C . THR A 1 760 ? 20.072 24.798 10.671 1.00 95.25 760 THR A C 1
ATOM 5774 O O . THR A 1 760 ? 19.315 25.651 11.138 1.00 95.25 760 THR A O 1
ATOM 5777 N N . VAL A 1 761 ? 19.741 23.503 10.651 1.00 95.25 761 VAL A N 1
ATOM 5778 C CA . VAL A 1 761 ? 18.433 22.983 11.059 1.00 95.25 761 VAL A CA 1
ATOM 5779 C C . VAL A 1 761 ? 18.503 22.375 12.456 1.00 95.25 761 VAL A C 1
ATOM 5781 O O . VAL A 1 761 ? 19.271 21.463 12.706 1.00 95.25 761 VAL A O 1
ATOM 5784 N N . ASN A 1 762 ? 17.658 22.802 13.392 1.00 93.00 762 ASN A N 1
ATOM 5785 C CA . ASN A 1 762 ? 17.569 22.093 14.670 1.00 93.00 762 ASN A CA 1
ATOM 5786 C C . ASN A 1 762 ? 16.862 20.735 14.490 1.00 93.00 762 ASN A C 1
ATOM 5788 O O . ASN A 1 762 ? 15.750 20.676 13.958 1.00 93.00 762 ASN A O 1
ATOM 5792 N N . LEU A 1 763 ? 17.495 19.662 14.967 1.00 93.75 763 LEU A N 1
ATOM 5793 C CA . LEU A 1 763 ? 17.042 18.293 14.734 1.00 93.75 763 LEU A CA 1
ATOM 5794 C C . LEU A 1 763 ? 15.709 17.968 15.436 1.00 93.75 763 LEU A C 1
ATOM 5796 O O . LEU A 1 763 ? 14.838 17.350 14.821 1.00 93.75 763 LEU A O 1
ATOM 5800 N N . ALA A 1 764 ? 15.489 18.466 16.661 1.00 94.12 764 ALA A N 1
ATOM 5801 C CA . ALA A 1 764 ? 14.208 18.314 17.366 1.00 94.12 764 ALA A CA 1
ATOM 5802 C C . ALA A 1 764 ? 13.049 18.952 16.583 1.00 94.12 764 ALA A C 1
ATOM 5804 O O . ALA A 1 764 ? 12.012 18.323 16.372 1.00 94.12 764 ALA A O 1
ATOM 5805 N N . ARG A 1 765 ? 13.246 20.188 16.102 1.00 95.44 765 ARG A N 1
ATOM 5806 C CA . ARG A 1 765 ? 12.244 20.914 15.302 1.00 95.44 765 ARG A CA 1
ATOM 5807 C C . ARG A 1 765 ? 11.988 20.250 13.956 1.00 95.44 765 ARG A C 1
ATOM 5809 O O . ARG A 1 765 ? 10.857 20.239 13.481 1.00 95.44 765 ARG A O 1
ATOM 5816 N N . ALA A 1 766 ? 13.027 19.706 13.324 1.00 96.62 766 ALA A N 1
ATOM 5817 C CA . ALA A 1 766 ? 12.854 18.955 12.089 1.00 96.62 766 ALA A CA 1
ATOM 5818 C C . ALA A 1 766 ? 11.957 17.734 12.317 1.00 96.62 766 ALA A C 1
ATOM 5820 O O . ALA A 1 766 ? 11.011 17.540 11.557 1.00 96.62 766 ALA A O 1
ATOM 5821 N N . ARG A 1 767 ? 12.202 16.975 13.396 1.00 95.06 767 ARG A N 1
ATOM 5822 C CA . ARG A 1 767 ? 11.392 15.815 13.793 1.00 95.06 767 ARG A CA 1
ATOM 5823 C C . ARG A 1 767 ? 9.935 16.192 14.043 1.00 95.06 767 ARG A C 1
ATOM 5825 O O . ARG A 1 767 ? 9.050 15.530 13.516 1.00 95.06 767 ARG A O 1
ATOM 5832 N N . GLU A 1 768 ? 9.687 17.275 14.774 1.00 95.44 768 GLU A N 1
ATOM 5833 C CA . GLU A 1 768 ? 8.332 17.788 15.021 1.00 95.44 768 GLU A CA 1
ATOM 5834 C C . GLU A 1 768 ? 7.592 18.110 13.710 1.00 95.44 768 GLU A C 1
ATOM 5836 O O . GLU A 1 768 ? 6.456 17.684 13.512 1.00 95.44 768 GLU A O 1
ATOM 5841 N N . ARG A 1 769 ? 8.256 18.792 12.766 1.00 97.00 769 ARG A N 1
ATOM 5842 C CA . ARG A 1 769 ? 7.656 19.204 11.483 1.00 97.00 769 ARG A CA 1
ATOM 5843 C C . ARG A 1 769 ? 7.381 18.043 10.530 1.00 97.00 769 ARG A C 1
ATOM 5845 O O . ARG A 1 769 ? 6.378 18.038 9.809 1.00 97.00 769 ARG A O 1
ATOM 5852 N N . VAL A 1 770 ? 8.275 17.055 10.471 1.00 96.00 770 VAL A N 1
ATOM 5853 C CA . VAL A 1 770 ? 8.071 15.894 9.589 1.00 96.00 770 VAL A CA 1
ATOM 5854 C C . VAL A 1 770 ? 7.192 14.818 10.229 1.00 96.00 770 VAL A C 1
ATOM 5856 O O . VAL A 1 770 ? 6.563 14.057 9.491 1.00 96.00 770 VAL A O 1
ATOM 5859 N N . GLY A 1 771 ? 7.088 14.784 11.561 1.00 91.75 771 GLY A N 1
ATOM 5860 C CA . GLY A 1 771 ? 6.370 13.759 12.315 1.00 91.75 771 GLY A CA 1
ATOM 5861 C C . GLY A 1 771 ? 6.906 12.357 12.017 1.00 91.75 771 GLY A C 1
ATOM 5862 O O . GLY A 1 771 ? 8.087 12.164 11.738 1.00 91.75 771 GLY A O 1
ATOM 5863 N N . HIS A 1 772 ? 6.016 11.367 11.971 1.00 89.44 772 HIS A N 1
ATOM 5864 C CA . HIS A 1 772 ? 6.354 9.993 11.588 1.00 89.44 772 HIS A CA 1
ATOM 5865 C C . HIS A 1 772 ? 6.234 9.765 10.073 1.00 89.44 772 HIS A C 1
ATOM 5867 O O . HIS A 1 772 ? 5.723 8.731 9.644 1.00 89.44 772 HIS A O 1
ATOM 5873 N N . ARG A 1 773 ? 6.686 10.698 9.221 1.00 93.38 773 ARG A N 1
ATOM 5874 C CA . ARG A 1 773 ? 6.642 10.529 7.745 1.00 93.38 773 ARG A CA 1
ATOM 5875 C C . ARG A 1 773 ? 7.931 9.989 7.133 1.00 93.38 773 ARG A C 1
ATOM 5877 O O . ARG A 1 773 ? 7.859 9.179 6.217 1.00 93.38 773 ARG A O 1
ATOM 5884 N N . VAL A 1 774 ? 9.082 10.386 7.671 1.00 97.88 774 VAL A N 1
ATOM 5885 C CA . VAL A 1 774 ? 10.418 10.028 7.165 1.00 97.88 774 VAL A CA 1
ATOM 5886 C C . VAL A 1 774 ? 11.404 9.880 8.322 1.00 97.88 774 VAL A C 1
ATOM 5888 O O . VAL A 1 774 ? 11.169 10.423 9.400 1.00 97.88 774 VAL A O 1
ATOM 5891 N N . ALA A 1 775 ? 12.488 9.140 8.111 1.00 98.38 775 ALA A N 1
ATOM 5892 C CA . ALA A 1 775 ? 13.674 9.203 8.958 1.00 98.38 775 ALA A CA 1
ATOM 5893 C C . ALA A 1 775 ? 14.417 10.536 8.738 1.00 98.38 775 ALA A C 1
ATOM 5895 O O . ALA A 1 775 ? 14.263 11.185 7.697 1.00 98.38 775 ALA A O 1
ATOM 5896 N N . LEU A 1 776 ? 15.243 10.945 9.697 1.00 98.31 776 LEU A N 1
ATOM 5897 C CA . LEU A 1 776 ? 16.090 12.132 9.585 1.00 98.31 776 LEU A CA 1
ATOM 5898 C C . LEU A 1 776 ? 17.562 11.742 9.646 1.00 98.31 776 LEU A C 1
ATOM 5900 O O . LEU A 1 776 ? 17.979 10.951 10.493 1.00 98.31 776 LEU A O 1
ATOM 5904 N N . GLN A 1 777 ? 18.342 12.329 8.742 1.00 97.12 777 GLN A N 1
ATOM 5905 C CA . GLN A 1 777 ? 19.781 12.128 8.664 1.00 97.12 777 GLN A CA 1
ATOM 5906 C C . GLN A 1 777 ? 20.521 13.452 8.845 1.00 97.12 777 GLN A C 1
ATOM 5908 O O . GLN A 1 777 ? 20.188 14.427 8.179 1.00 97.12 777 GLN A O 1
ATOM 5913 N N . GLY A 1 778 ? 21.564 13.480 9.670 1.00 92.44 778 GLY A N 1
ATOM 5914 C CA . GLY A 1 778 ? 22.367 14.682 9.909 1.00 92.44 778 GLY A CA 1
ATOM 5915 C C . GLY A 1 778 ? 22.536 14.973 11.402 1.00 92.44 778 GLY A C 1
ATOM 5916 O O . GLY A 1 778 ? 22.310 14.103 12.227 1.00 92.44 778 GLY A O 1
ATOM 5917 N N . ASN A 1 779 ? 22.934 16.174 11.803 1.00 94.12 779 ASN A N 1
ATOM 5918 C CA . ASN A 1 779 ? 23.250 17.320 10.952 1.00 94.12 779 ASN A CA 1
ATOM 5919 C C . ASN A 1 779 ? 24.519 18.062 11.395 1.00 94.12 779 ASN A C 1
ATOM 5921 O O . ASN A 1 779 ? 24.638 19.264 11.177 1.00 94.12 779 ASN A O 1
ATOM 5925 N N . LEU A 1 780 ? 25.473 17.342 11.992 1.00 97.62 780 LEU A N 1
ATOM 5926 C CA . LEU A 1 780 ? 26.677 17.916 12.596 1.00 97.62 780 LEU A CA 1
ATOM 5927 C C . LEU A 1 780 ? 27.421 18.847 11.629 1.00 97.62 780 LEU A C 1
ATOM 5929 O O . LEU A 1 780 ? 27.728 18.456 10.502 1.00 97.62 780 LEU A O 1
ATOM 5933 N N . ASP A 1 781 ? 27.745 20.065 12.064 1.00 97.19 781 ASP A N 1
ATOM 5934 C CA . ASP A 1 781 ? 28.581 20.972 11.275 1.00 97.19 781 ASP A CA 1
ATOM 5935 C C . ASP A 1 781 ? 29.949 20.307 11.012 1.00 97.19 781 ASP A C 1
ATOM 5937 O O . ASP A 1 781 ? 30.665 19.990 11.966 1.00 97.19 781 ASP A O 1
ATOM 5941 N N . PRO A 1 782 ? 30.358 20.093 9.741 1.00 96.12 782 PRO A N 1
ATOM 5942 C CA . PRO A 1 782 ? 31.645 19.474 9.424 1.00 96.12 782 PRO A CA 1
ATOM 5943 C C . PRO A 1 782 ? 32.851 20.185 10.050 1.00 96.12 782 PRO A C 1
ATOM 5945 O O . PRO A 1 782 ? 33.908 19.573 10.210 1.00 96.12 782 PRO A O 1
ATOM 5948 N N . THR A 1 783 ? 32.720 21.472 10.384 1.00 97.25 783 THR A N 1
ATOM 5949 C CA . THR A 1 783 ? 33.785 22.254 11.019 1.00 97.25 783 THR A CA 1
ATOM 5950 C C . THR A 1 783 ? 34.044 21.860 12.473 1.00 97.25 783 THR A C 1
ATOM 5952 O O . THR A 1 783 ? 35.162 22.056 12.952 1.00 97.25 783 THR A O 1
ATOM 5955 N N . VAL A 1 784 ? 33.086 21.211 13.148 1.00 97.69 784 VAL A N 1
ATOM 5956 C CA . VAL A 1 784 ? 33.268 20.669 14.508 1.00 97.69 784 VAL A CA 1
ATOM 5957 C C . VAL A 1 784 ? 34.430 19.681 14.560 1.00 97.69 784 VAL A C 1
ATOM 5959 O O . VAL A 1 784 ? 35.142 19.620 15.556 1.00 97.69 784 VAL A O 1
ATOM 5962 N N . LEU A 1 785 ? 34.711 18.971 13.464 1.00 97.88 785 LEU A N 1
ATOM 5963 C CA . LEU A 1 785 ? 35.825 18.024 13.393 1.00 97.88 785 LEU A CA 1
ATOM 5964 C C . LEU A 1 785 ? 37.215 18.690 13.417 1.00 97.88 785 LEU A C 1
ATOM 5966 O O . LEU A 1 785 ? 38.220 17.987 13.410 1.00 97.88 785 LEU A O 1
ATOM 5970 N N . PHE A 1 786 ? 37.312 20.022 13.458 1.00 97.81 786 PHE A N 1
ATOM 5971 C CA . PHE A 1 786 ? 38.561 20.744 13.745 1.00 97.81 786 PHE A CA 1
ATOM 5972 C C . PHE A 1 786 ? 38.705 21.155 15.215 1.00 97.81 786 PHE A C 1
ATOM 5974 O O . PHE A 1 786 ? 39.754 21.671 15.600 1.00 97.81 786 PHE A O 1
ATOM 5981 N N . ALA A 1 787 ? 37.666 20.960 16.027 1.00 97.69 787 ALA A N 1
ATOM 5982 C CA . ALA A 1 787 ? 37.686 21.271 17.447 1.00 97.69 787 ALA A CA 1
ATOM 5983 C C . ALA A 1 787 ? 38.429 20.192 18.252 1.00 97.69 787 ALA A C 1
ATOM 5985 O O . ALA A 1 787 ? 38.895 19.192 17.710 1.00 97.69 787 ALA A O 1
ATOM 5986 N N . SER A 1 788 ? 38.558 20.399 19.564 1.00 97.69 788 SER A N 1
ATOM 5987 C CA . SER A 1 788 ? 39.145 19.392 20.450 1.00 97.69 788 SER A CA 1
ATOM 5988 C C . SER A 1 788 ? 38.252 18.143 20.550 1.00 97.69 788 SER A C 1
ATOM 5990 O O . SER A 1 788 ? 37.032 18.260 20.414 1.00 97.69 788 SER A O 1
ATOM 5992 N N . PRO A 1 789 ? 38.812 16.963 20.881 1.00 98.00 789 PRO A N 1
ATOM 5993 C CA . PRO A 1 789 ? 38.031 15.739 21.090 1.00 98.00 789 PRO A CA 1
ATOM 5994 C C . PRO A 1 789 ? 36.848 15.918 22.055 1.00 98.00 789 PRO A C 1
ATOM 5996 O O . PRO A 1 789 ? 35.730 15.499 21.770 1.00 98.00 789 PRO A O 1
ATOM 5999 N N . ALA A 1 790 ? 37.053 16.652 23.154 1.00 97.56 790 ALA A N 1
ATOM 6000 C CA . ALA A 1 790 ? 35.993 16.959 24.115 1.00 97.56 790 ALA A CA 1
ATOM 6001 C C . ALA A 1 790 ? 34.850 17.793 23.506 1.00 97.56 790 ALA A C 1
ATOM 6003 O O . ALA A 1 790 ? 33.684 17.535 23.800 1.00 97.56 790 ALA A O 1
ATOM 6004 N N . ALA A 1 791 ? 35.169 18.771 22.653 1.00 98.19 791 ALA A N 1
ATOM 6005 C CA . ALA A 1 791 ? 34.162 19.571 21.960 1.00 98.19 791 ALA A CA 1
ATOM 6006 C C . ALA A 1 791 ? 33.404 18.736 20.919 1.00 98.19 791 ALA A C 1
ATOM 6008 O O . ALA A 1 791 ? 32.185 18.833 20.832 1.00 98.19 791 ALA A O 1
ATOM 6009 N N . ILE A 1 792 ? 34.105 17.860 20.191 1.00 98.62 792 ILE A N 1
ATOM 6010 C CA . ILE A 1 792 ? 33.484 16.919 19.249 1.00 98.62 792 ILE A CA 1
ATOM 6011 C C . ILE A 1 792 ? 32.475 16.031 19.980 1.00 98.62 792 ILE A C 1
ATOM 6013 O O . ILE A 1 792 ? 31.319 15.958 19.564 1.00 98.62 792 ILE A O 1
ATOM 6017 N N . ARG A 1 793 ? 32.877 15.404 21.096 1.00 98.56 793 ARG A N 1
ATOM 6018 C CA . ARG A 1 793 ? 31.969 14.562 21.888 1.00 98.56 793 ARG A CA 1
ATOM 6019 C C . ARG A 1 793 ? 30.762 15.351 22.403 1.00 98.56 793 ARG A C 1
ATOM 6021 O O . ARG A 1 793 ? 29.641 14.857 22.334 1.00 98.56 793 ARG A O 1
ATOM 6028 N N . ALA A 1 794 ? 30.970 16.577 22.884 1.00 98.31 794 ALA A N 1
ATOM 6029 C CA . ALA A 1 794 ? 29.888 17.430 23.373 1.00 98.31 794 ALA A CA 1
ATOM 6030 C C . ALA A 1 794 ? 28.851 17.758 22.283 1.00 98.31 794 ALA A C 1
ATOM 6032 O O . ALA A 1 794 ? 27.651 17.640 22.528 1.00 98.31 794 ALA A O 1
ATOM 6033 N N . GLU A 1 795 ? 29.294 18.106 21.073 1.00 98.25 795 GLU A N 1
ATOM 6034 C CA . GLU A 1 795 ? 28.392 18.390 19.949 1.00 98.25 795 GLU A CA 1
ATOM 6035 C C . GLU A 1 795 ? 27.665 17.133 19.448 1.00 98.25 795 GLU A C 1
ATOM 6037 O O . GLU A 1 795 ? 26.475 17.185 19.138 1.00 98.25 795 GLU A O 1
ATOM 6042 N N . VAL A 1 796 ? 28.337 15.974 19.436 1.00 98.38 796 VAL A N 1
ATOM 6043 C CA . VAL A 1 796 ? 27.692 14.685 19.133 1.00 98.38 796 VAL A CA 1
ATOM 6044 C C . VAL A 1 796 ? 26.550 14.401 20.112 1.00 98.38 796 VAL A C 1
ATOM 6046 O O . VAL A 1 796 ? 25.439 14.091 19.675 1.00 98.38 796 VAL A O 1
ATOM 6049 N N . ARG A 1 797 ? 26.792 14.549 21.423 1.00 98.19 797 ARG A N 1
ATOM 6050 C CA . ARG A 1 797 ? 25.757 14.367 22.456 1.00 98.19 797 ARG A CA 1
ATOM 6051 C C . ARG A 1 797 ? 24.605 15.340 22.279 1.00 98.19 797 ARG A C 1
ATOM 6053 O O . ARG A 1 797 ? 23.466 14.904 22.239 1.00 98.19 797 ARG A O 1
ATOM 6060 N N . SER A 1 798 ? 24.903 16.621 22.067 1.00 97.38 798 SER A N 1
ATOM 6061 C CA . SER A 1 798 ? 23.898 17.668 21.839 1.00 97.38 798 SER A CA 1
ATOM 6062 C C . SER A 1 798 ? 22.919 17.307 20.711 1.00 97.38 798 SER A C 1
ATOM 6064 O O . SER A 1 798 ? 21.703 17.443 20.859 1.00 97.38 798 SER A O 1
ATOM 6066 N N . ILE A 1 799 ? 23.426 16.778 19.592 1.00 96.94 799 ILE A N 1
ATOM 6067 C CA . ILE A 1 799 ? 22.590 16.331 18.468 1.00 96.94 799 ILE A CA 1
ATOM 6068 C C . ILE A 1 799 ? 21.774 15.088 18.836 1.00 96.94 799 ILE A C 1
ATOM 6070 O O . ILE A 1 799 ? 20.578 15.033 18.541 1.00 96.94 799 ILE A O 1
ATOM 6074 N N . LEU A 1 800 ? 22.397 14.095 19.476 1.00 97.00 800 LEU A N 1
ATOM 6075 C CA . LEU A 1 800 ? 21.716 12.869 19.900 1.00 97.00 800 LEU A CA 1
ATOM 6076 C C . LEU A 1 800 ? 20.599 13.161 20.911 1.00 97.00 800 LEU A C 1
ATOM 6078 O O . LEU A 1 800 ? 19.481 12.693 20.713 1.00 97.00 800 LEU A O 1
ATOM 6082 N N . ASP A 1 801 ? 20.860 14.004 21.907 1.00 96.44 801 ASP A N 1
ATOM 6083 C CA . ASP A 1 801 ? 19.885 14.466 22.897 1.00 96.44 801 ASP A CA 1
ATOM 6084 C C . ASP A 1 801 ? 18.760 15.269 22.244 1.00 96.44 801 ASP A C 1
ATOM 6086 O O . ASP A 1 801 ? 17.586 15.100 22.577 1.00 96.44 801 ASP A O 1
ATOM 6090 N N . SER A 1 802 ? 19.093 16.113 21.259 1.00 95.00 802 SER A N 1
ATOM 6091 C CA . SER A 1 802 ? 18.086 16.854 20.502 1.00 95.00 802 SER A CA 1
ATOM 6092 C C . SER A 1 802 ? 17.161 15.926 19.708 1.00 95.00 802 SER A C 1
ATOM 6094 O O . SER A 1 802 ? 16.000 16.288 19.505 1.00 95.00 802 SER A O 1
ATOM 6096 N N . TYR A 1 803 ? 17.637 14.774 19.225 1.00 93.94 803 TYR A N 1
ATOM 6097 C CA . TYR A 1 803 ? 16.763 13.784 18.594 1.00 93.94 803 TYR A CA 1
ATOM 6098 C C . TYR A 1 803 ? 16.010 12.945 19.628 1.00 93.94 803 TYR A C 1
ATOM 6100 O O . TYR A 1 803 ? 14.837 12.663 19.419 1.00 93.94 803 TYR A O 1
ATOM 6108 N N . GLY A 1 804 ? 16.643 12.546 20.729 1.00 91.06 804 GLY A N 1
ATOM 6109 C CA . GLY A 1 804 ? 16.079 11.648 21.738 1.00 91.06 804 GLY A CA 1
ATOM 6110 C C . GLY A 1 804 ? 16.155 10.158 21.370 1.00 91.06 804 GLY A C 1
ATOM 6111 O O . GLY A 1 804 ? 16.907 9.749 20.488 1.00 91.06 804 GLY A O 1
ATOM 6112 N N . ASP A 1 805 ? 15.350 9.349 22.057 1.00 88.31 805 ASP A N 1
ATOM 6113 C CA . ASP A 1 805 ? 15.353 7.873 22.040 1.00 88.31 805 ASP A CA 1
ATOM 6114 C C . ASP A 1 805 ? 14.560 7.229 20.886 1.00 88.31 805 ASP A C 1
ATOM 6116 O O . ASP A 1 805 ? 14.547 6.010 20.716 1.00 88.31 805 ASP A O 1
ATOM 6120 N N . GLN A 1 806 ? 13.890 8.043 20.076 1.00 89.12 806 GLN A N 1
ATOM 6121 C CA . GLN A 1 806 ? 12.975 7.567 19.045 1.00 89.12 806 GLN A CA 1
ATOM 6122 C C . GLN A 1 806 ? 13.709 6.886 17.879 1.00 89.12 806 GLN A C 1
ATOM 6124 O O . GLN A 1 806 ? 14.855 7.201 17.547 1.00 89.12 806 GLN A O 1
ATOM 6129 N N . ALA A 1 807 ? 13.014 5.987 17.181 1.00 92.31 807 ALA A N 1
ATOM 6130 C CA . ALA A 1 807 ? 13.526 5.403 15.947 1.00 92.31 807 ALA A CA 1
ATOM 6131 C C . ALA A 1 807 ? 13.608 6.444 14.809 1.00 92.31 807 ALA A C 1
ATOM 6133 O O . ALA A 1 807 ? 12.952 7.491 14.834 1.00 92.31 807 ALA A O 1
ATOM 6134 N N . GLY A 1 808 ? 14.411 6.155 13.780 1.00 94.94 808 GLY A N 1
ATOM 6135 C CA . GLY A 1 808 ? 14.479 6.987 12.572 1.00 94.94 808 GLY A CA 1
ATOM 6136 C C . GLY A 1 808 ? 15.597 8.027 12.513 1.00 94.94 808 GLY A C 1
ATOM 6137 O O . GLY A 1 808 ? 15.590 8.845 11.596 1.00 94.94 808 GLY A O 1
ATOM 6138 N N . HIS A 1 809 ? 16.548 8.014 13.448 1.00 97.44 809 HIS A N 1
ATOM 6139 C CA . HIS A 1 809 ? 17.741 8.861 13.375 1.00 97.44 809 HIS A CA 1
ATOM 6140 C C . HIS A 1 809 ? 18.887 8.130 12.673 1.00 97.44 809 HIS A C 1
ATOM 6142 O O . HIS A 1 809 ? 19.220 7.009 13.054 1.00 97.44 809 HIS A O 1
ATOM 6148 N N . ILE A 1 810 ? 19.523 8.784 11.701 1.00 98.38 810 ILE A N 1
ATOM 6149 C CA . ILE A 1 810 ? 20.830 8.409 11.157 1.00 98.38 810 ILE A CA 1
ATOM 6150 C C . ILE A 1 810 ? 21.801 9.562 11.418 1.00 98.38 810 ILE A C 1
ATOM 6152 O O . ILE A 1 810 ? 21.619 10.663 10.894 1.00 98.38 810 ILE A O 1
ATOM 6156 N N . PHE A 1 811 ? 22.854 9.321 12.193 1.00 98.31 811 PHE A N 1
ATOM 6157 C CA . PHE A 1 811 ? 23.846 10.356 12.449 1.00 98.31 811 PHE A CA 1
ATOM 6158 C C . PHE A 1 811 ? 24.684 10.576 11.190 1.00 98.31 811 PHE A C 1
ATOM 6160 O O . PHE A 1 811 ? 25.183 9.633 10.573 1.00 98.31 811 PHE A O 1
ATOM 6167 N N . ASN A 1 812 ? 24.843 11.832 10.791 1.00 97.31 812 ASN A N 1
ATOM 6168 C CA . ASN A 1 812 ? 25.735 12.211 9.701 1.00 97.31 812 ASN A CA 1
ATOM 6169 C C . ASN A 1 812 ? 26.174 13.665 9.889 1.00 97.31 812 ASN A C 1
ATOM 6171 O O . ASN A 1 812 ? 25.587 14.431 10.658 1.00 97.31 812 ASN A O 1
ATOM 6175 N N . LEU A 1 813 ? 27.182 14.060 9.128 1.00 95.56 813 LEU A N 1
ATOM 6176 C CA . LEU A 1 813 ? 27.518 15.459 8.947 1.00 95.56 813 LEU A CA 1
ATOM 6177 C C . LEU A 1 813 ? 26.401 16.171 8.167 1.00 95.56 813 LEU A C 1
ATOM 6179 O O . LEU A 1 813 ? 25.767 15.594 7.282 1.00 95.56 813 LEU A O 1
ATOM 6183 N N . GLY A 1 814 ? 26.208 17.458 8.442 1.00 91.00 814 GLY A N 1
ATOM 6184 C CA . GLY A 1 814 ? 25.296 18.334 7.708 1.00 91.00 814 GLY A CA 1
ATOM 6185 C C . GLY A 1 814 ? 25.767 18.670 6.287 1.00 91.00 814 GLY A C 1
ATOM 6186 O O . GLY A 1 814 ? 25.074 19.372 5.555 1.00 91.00 814 GLY A O 1
ATOM 6187 N N . HIS A 1 815 ? 26.958 18.205 5.899 1.00 92.81 815 HIS A N 1
ATOM 6188 C CA . HIS A 1 815 ? 27.494 18.181 4.539 1.00 92.81 815 HIS A CA 1
ATOM 6189 C C . HIS A 1 815 ? 28.739 17.271 4.492 1.00 92.81 815 HIS A C 1
ATOM 6191 O O . HIS A 1 815 ? 29.204 16.788 5.514 1.00 92.81 815 HIS A O 1
ATOM 6197 N N . GLY A 1 816 ? 29.334 17.058 3.316 1.00 91.06 816 GLY A N 1
ATOM 6198 C CA . GLY A 1 816 ? 30.559 16.266 3.172 1.00 91.06 816 GLY A CA 1
ATOM 6199 C C . GLY A 1 816 ? 31.755 16.740 4.005 1.00 91.06 816 GLY A C 1
ATOM 6200 O O . GLY A 1 816 ? 31.996 17.946 4.097 1.00 91.06 816 GLY A O 1
ATOM 6201 N N . ILE A 1 817 ? 32.535 15.778 4.516 1.00 94.62 817 ILE A N 1
ATOM 6202 C CA . ILE A 1 817 ? 33.763 16.010 5.292 1.00 94.62 817 ILE A CA 1
ATOM 6203 C C . ILE A 1 817 ? 34.761 16.915 4.554 1.00 94.62 817 ILE A C 1
ATOM 6205 O O . ILE A 1 817 ? 34.837 16.935 3.313 1.00 94.62 817 ILE A O 1
ATOM 6209 N N . LEU A 1 818 ? 35.521 17.693 5.326 1.00 95.06 818 LEU A N 1
ATOM 6210 C CA . LEU A 1 818 ? 36.453 18.686 4.809 1.00 95.06 818 LEU A CA 1
ATOM 6211 C C . LEU A 1 818 ? 37.859 18.082 4.619 1.00 95.06 818 LEU A C 1
ATOM 6213 O O . LEU A 1 818 ? 38.283 17.236 5.399 1.00 95.06 818 LEU A O 1
ATOM 6217 N N . PRO A 1 819 ? 38.623 18.494 3.585 1.00 93.06 819 PRO A N 1
ATOM 6218 C CA . PRO A 1 819 ? 39.901 17.855 3.246 1.00 93.06 819 PRO A CA 1
ATOM 6219 C C . PRO A 1 819 ? 40.969 17.862 4.342 1.00 93.06 819 PRO A C 1
ATOM 6221 O O . PRO A 1 819 ? 41.836 17.001 4.325 1.00 93.06 819 PRO A O 1
ATOM 6224 N N . LEU A 1 820 ? 40.939 18.854 5.233 1.00 95.12 820 LEU A N 1
ATOM 6225 C CA . LEU A 1 820 ? 41.940 19.035 6.287 1.00 95.12 820 LEU A CA 1
ATOM 6226 C C . LEU A 1 820 ? 41.539 18.370 7.609 1.00 95.12 820 LEU A C 1
ATOM 6228 O O . LEU A 1 820 ? 42.262 18.507 8.590 1.00 95.12 820 LEU A O 1
ATOM 6232 N N . THR A 1 821 ? 40.382 17.707 7.660 1.00 97.38 821 THR A N 1
ATOM 6233 C CA . THR A 1 821 ? 39.881 17.090 8.885 1.00 97.38 821 THR A CA 1
ATOM 6234 C C . THR A 1 821 ? 40.862 16.026 9.398 1.00 97.38 821 THR A C 1
ATOM 6236 O O . THR A 1 821 ? 41.213 15.123 8.636 1.00 97.38 821 THR A O 1
ATOM 6239 N N . PRO A 1 822 ? 41.285 16.080 10.671 1.00 97.31 822 PRO A N 1
ATOM 6240 C CA . PRO A 1 822 ? 42.139 15.043 11.238 1.00 97.31 822 PRO A CA 1
ATOM 6241 C C . PRO A 1 822 ? 41.400 13.690 11.320 1.00 97.31 822 PRO A C 1
ATOM 6243 O O . PRO A 1 822 ? 40.293 13.638 11.868 1.00 97.31 822 PRO A O 1
ATOM 6246 N N . PRO A 1 823 ? 41.954 12.580 10.790 1.00 97.50 823 PRO A N 1
ATOM 6247 C CA . PRO A 1 823 ? 41.310 11.264 10.842 1.00 97.50 823 PRO A CA 1
ATOM 6248 C C . PRO A 1 823 ? 40.939 10.790 12.255 1.00 97.50 823 PRO A C 1
ATOM 6250 O O . PRO A 1 823 ? 39.942 10.090 12.427 1.00 97.50 823 PRO A O 1
ATOM 6253 N N . GLU A 1 824 ? 41.719 11.161 13.262 1.00 97.38 824 GLU A N 1
ATOM 6254 C CA . GLU A 1 824 ? 41.488 10.859 14.674 1.00 97.38 824 GLU A CA 1
ATOM 6255 C C . GLU A 1 824 ? 40.231 11.542 15.229 1.00 97.38 824 GLU A C 1
ATOM 6257 O O . GLU A 1 824 ? 39.522 10.960 16.043 1.00 97.38 824 GLU A O 1
ATOM 6262 N N . HIS A 1 825 ? 39.887 12.731 14.736 1.00 98.25 825 HIS A N 1
ATOM 6263 C CA . HIS A 1 825 ? 38.679 13.444 15.153 1.00 98.25 825 HIS A CA 1
ATOM 6264 C C . HIS A 1 825 ? 37.412 12.797 14.586 1.00 98.25 825 HIS A C 1
ATOM 6266 O O . HIS A 1 825 ? 36.359 12.817 15.218 1.00 98.25 825 HIS A O 1
ATOM 6272 N N . VAL A 1 826 ? 37.518 12.160 13.417 1.00 98.00 826 VAL A N 1
ATOM 6273 C CA . VAL A 1 826 ? 36.441 11.319 12.879 1.00 98.00 826 VAL A CA 1
ATOM 6274 C C . VAL A 1 826 ? 36.261 10.065 13.733 1.00 98.00 826 VAL A C 1
ATOM 6276 O O . VAL A 1 826 ? 35.123 9.690 14.001 1.00 98.00 826 VAL A O 1
ATOM 6279 N N . ALA A 1 827 ? 37.357 9.442 14.190 1.00 97.62 827 ALA A N 1
ATOM 6280 C CA . ALA A 1 827 ? 37.276 8.292 15.096 1.00 97.62 827 ALA A CA 1
ATOM 6281 C C . ALA A 1 827 ? 36.550 8.669 16.390 1.00 97.62 827 ALA A C 1
ATOM 6283 O O . ALA A 1 827 ? 35.634 7.964 16.796 1.00 97.62 827 ALA A O 1
ATOM 6284 N N . GLU A 1 828 ? 36.914 9.813 16.974 1.00 98.12 828 GLU A N 1
ATOM 6285 C CA . GLU A 1 828 ? 36.294 10.339 18.189 1.00 98.12 828 GLU A CA 1
ATOM 6286 C C . GLU A 1 828 ? 34.786 10.569 18.021 1.00 98.12 828 GLU A C 1
ATOM 6288 O O . GLU A 1 828 ? 33.992 10.194 18.881 1.00 98.12 828 GLU A O 1
ATOM 6293 N N . MET A 1 829 ? 34.380 11.147 16.886 1.00 98.50 829 MET A N 1
ATOM 6294 C CA . MET A 1 829 ? 32.971 11.360 16.569 1.00 98.50 829 MET A CA 1
ATOM 6295 C C . MET A 1 829 ? 32.213 10.031 16.427 1.00 98.50 829 MET A C 1
ATOM 6297 O O . MET A 1 829 ? 31.145 9.880 17.010 1.00 98.50 829 MET A O 1
ATOM 6301 N N . VAL A 1 830 ? 32.742 9.071 15.658 1.00 98.38 830 VAL A N 1
ATOM 6302 C CA . VAL A 1 830 ? 32.083 7.771 15.423 1.00 98.38 830 VAL A CA 1
ATOM 6303 C C . VAL A 1 830 ? 31.954 6.976 16.723 1.00 98.38 830 VAL A C 1
ATOM 6305 O O . VAL A 1 830 ? 30.875 6.459 17.012 1.00 98.38 830 VAL A O 1
ATOM 6308 N N . ASP A 1 831 ? 33.027 6.924 17.517 1.00 97.94 831 ASP A N 1
ATOM 6309 C CA . ASP A 1 831 ? 33.039 6.266 18.825 1.00 97.94 831 ASP A CA 1
ATOM 6310 C C . ASP A 1 831 ? 31.972 6.855 19.754 1.00 97.94 831 ASP A C 1
ATOM 6312 O O . ASP A 1 831 ? 31.163 6.117 20.315 1.00 97.94 831 ASP A O 1
ATOM 6316 N N . GLU A 1 832 ? 31.898 8.185 19.857 1.00 98.44 832 GLU A N 1
ATOM 6317 C CA . GLU A 1 832 ? 30.909 8.834 20.715 1.00 98.44 832 GLU A CA 1
ATOM 6318 C C . GLU A 1 832 ? 29.475 8.619 20.227 1.00 98.44 832 GLU A C 1
ATOM 6320 O O . GLU A 1 832 ? 28.591 8.379 21.051 1.00 98.44 832 GLU A O 1
ATOM 6325 N N . VAL A 1 833 ? 29.227 8.652 18.910 1.00 98.12 833 VAL A N 1
ATOM 6326 C CA . VAL A 1 833 ? 27.890 8.375 18.364 1.00 98.12 833 VAL A CA 1
ATOM 6327 C C . VAL A 1 833 ? 27.426 6.995 18.808 1.00 98.12 833 VAL A C 1
ATOM 6329 O O . VAL A 1 833 ? 26.316 6.852 19.320 1.00 98.12 833 VAL A O 1
ATOM 6332 N N . HIS A 1 834 ? 28.271 5.979 18.646 1.00 97.56 834 HIS A N 1
ATOM 6333 C CA . HIS A 1 834 ? 27.950 4.608 19.028 1.00 97.56 834 HIS A CA 1
ATOM 6334 C C . HIS A 1 834 ? 27.812 4.439 20.537 1.00 97.56 834 HIS A C 1
ATOM 6336 O O . HIS A 1 834 ? 26.821 3.871 20.991 1.00 97.56 834 HIS A O 1
ATOM 6342 N N . ALA A 1 835 ? 28.775 4.926 21.318 1.00 96.81 835 ALA A N 1
ATOM 6343 C CA . ALA A 1 835 ? 28.792 4.750 22.765 1.00 96.81 835 ALA A CA 1
ATOM 6344 C C . ALA A 1 835 ? 27.619 5.469 23.444 1.00 96.81 835 ALA A C 1
ATOM 6346 O O . ALA A 1 835 ? 26.909 4.869 24.253 1.00 96.81 835 ALA A O 1
ATOM 6347 N N . TYR A 1 836 ? 27.374 6.733 23.091 1.00 97.56 836 TYR A N 1
ATOM 6348 C CA . TYR A 1 836 ? 26.343 7.531 23.743 1.00 97.56 836 TYR A CA 1
ATOM 6349 C C . TYR A 1 836 ? 24.937 7.127 23.312 1.00 97.56 836 TYR A C 1
ATOM 6351 O O . TYR A 1 836 ? 24.060 6.966 24.159 1.00 97.56 836 TYR A O 1
ATOM 6359 N N . SER A 1 837 ? 24.712 6.881 22.016 1.00 96.31 837 SER A N 1
ATOM 6360 C CA . SER A 1 837 ? 23.371 6.517 21.544 1.00 96.31 837 SER A CA 1
ATOM 6361 C C . SER A 1 837 ? 22.892 5.160 22.063 1.00 96.31 837 SER A C 1
ATOM 6363 O O . SER A 1 837 ? 21.691 5.002 22.251 1.00 96.31 837 SER A O 1
ATOM 6365 N N . ARG A 1 838 ? 23.791 4.215 22.381 1.00 94.88 838 ARG A N 1
ATOM 6366 C CA . ARG A 1 838 ? 23.419 2.978 23.097 1.00 94.88 838 ARG A CA 1
ATOM 6367 C C . ARG A 1 838 ? 22.838 3.266 24.479 1.00 94.88 838 ARG A C 1
ATOM 6369 O O . ARG A 1 838 ? 21.917 2.588 24.903 1.00 94.88 838 ARG A O 1
ATOM 6376 N N . SER A 1 839 ? 23.352 4.282 25.176 1.00 92.19 839 SER A N 1
ATOM 6377 C CA . SER A 1 839 ? 22.839 4.669 26.499 1.00 92.19 839 SER A CA 1
ATOM 6378 C C . SER A 1 839 ? 21.463 5.340 26.447 1.00 92.19 839 SER A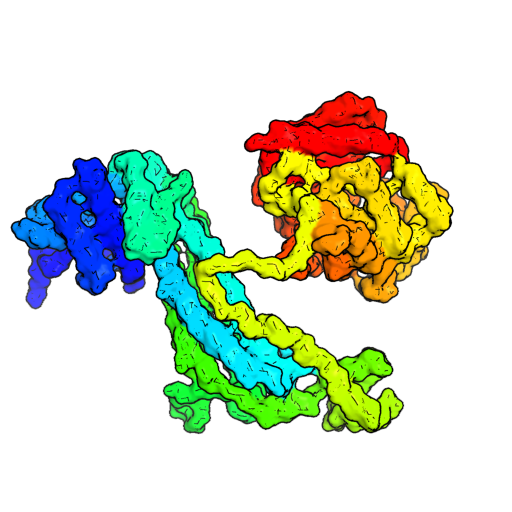 C 1
ATOM 6380 O O . SER A 1 839 ? 20.740 5.316 27.438 1.00 92.19 839 SER A O 1
ATOM 6382 N N . LEU A 1 840 ? 21.086 5.900 25.291 1.00 88.44 840 LEU A N 1
ATOM 6383 C CA . LEU A 1 840 ? 19.779 6.524 25.069 1.00 88.44 840 LEU A CA 1
ATOM 6384 C C . LEU A 1 840 ? 18.681 5.512 24.712 1.00 88.44 840 LEU A C 1
ATOM 6386 O O . LEU A 1 840 ? 17.515 5.888 24.643 1.00 88.44 840 LEU A O 1
ATOM 6390 N N . ARG A 1 841 ? 19.038 4.252 24.441 1.00 81.12 841 ARG A N 1
ATOM 6391 C CA . ARG A 1 841 ? 18.127 3.221 23.937 1.00 81.12 841 ARG A CA 1
ATOM 6392 C C . ARG A 1 841 ? 18.071 2.082 24.949 1.00 81.12 841 ARG A C 1
ATOM 6394 O O . ARG A 1 841 ? 18.914 1.189 24.924 1.00 81.12 841 ARG A O 1
ATOM 6401 N N . VAL A 1 842 ? 17.122 2.189 25.880 1.00 52.19 842 VAL A N 1
ATOM 6402 C CA . VAL A 1 842 ? 16.867 1.227 26.968 1.00 52.19 842 VAL A CA 1
ATOM 6403 C C . VAL A 1 842 ? 15.573 0.480 26.710 1.00 52.19 842 VAL A C 1
ATOM 6405 O O . VAL A 1 842 ? 14.577 1.156 26.369 1.00 52.19 842 VAL A O 1
#

=== Feature glossary ===
The record interleaves many kinds of information about one protein. Here is each kind framed as the question it answers.

Q: What known structures does this most resemble?
A: Structural nearest neighbors (via Foldseek easy-search vs the PDB). Reported per hit: target PDB id, E-value, and alignment TM-score. A TM-score above ~0.5 is the conventional threshold for 'same fold'.

Q: Where is each backbone atom in 3D?
A: The mmCIF table is the protein's shape written out atom by atom. For each backbone N, Cα, C, and carbonyl O, it records an (x, y, z) coordinate triple in Å plus the residue type, chain letter, and residue number.

Q: What are the backbone torsion angles?
A: The φ/ψ torsion pair specifies the backbone conformation at each residue. φ rotates about the N–Cα bond, ψ about the Cα–C bond. Steric clashes forbid most of the (φ, ψ) plane — the allowed regions (α-helix basin, β-sheet basin, left-handed helix) are the Ramachandran-allowed regions.

Q: Which residues are buried vs exposed?
A: Solvent-accessible surface area (SASA) is the area in Å² traced out by the centre of a 1.4 Å probe sphere (a water molecule) rolled over the protein's van der Waals surface (Shrake–Rupley / Lee–Richards construction). Buried residues have near-zero SASA; fully exposed residues can exceed 200 Å². The total SASA scales roughly with the number of surface residues.

Q: How confident is the AlphaFold model at each residue?
A: pLDDT is the predicted lDDT-Cα score: AlphaFold's confidence that the local environment of each residue (all inter-atomic distances within 15 Å) is correctly placed. It is a per-residue number between 0 and 100, with higher meaning more reliable.

Q: What does the local fold look like, residue by residue?
A: 3Di is Foldseek's structural alphabet. Each residue is assigned one of twenty discrete states based on how its Cα sits relative to its spatial (not sequential) neighbors. Aligning 3Di strings finds structural homologs roughly as well as full 3D superposition, but orders of magnitude faster.

Q: How big and how compact is the whole molecule?
A: Radius of gyration (Rg) is the root-mean-square distance of Cα atoms from their centroid — a single number for overall size and compactness. A globular domain of N residues has Rg ≈ 2.2·N^0.38 Å; an extended or disordered chain has a much larger Rg. The Cα contact count is the number of residue pairs whose Cα atoms are within 8 Å and are more than four positions apart in sequence — a standard proxy for tertiary packing density. The bounding box is the smallest axis-aligned box enclosing all Cα atoms.

Q: Which residues are in helices, strands, or loops?
A: DSSP 8-state secondary structure assigns each residue one of H (α-helix), G (3₁₀-helix), I (π-helix), E (extended β-strand), B (isolated β-bridge), T (hydrogen-bonded turn), S (bend), or '-' (coil). The assignment is computed from backbone hydrogen-bond geometry via the Kabsch–Sander algorithm.

Q: How mobile is each atom in the crystal?
A: Crystallographic B-factors measure how much each atom's electron density is smeared out, in Å². They rise in mobile loops and surface residues and fall in the buried interior. In AlphaFold models this column is repurposed to hold pLDDT instead.

Q: What if only a Cα trace is available?
A: P-SEA three-state annotation labels each residue as helix, strand, or coil based purely on the geometry of the Cα trace. It serves as a fallback when the full backbone (and thus DSSP) is unavailable.

Q: What family and function is it annotated with?
A: Database cross-references. InterPro integrates a dozen domain/family signature databases into unified entries with residue-range hits. GO terms attach function/process/location labels with evidence codes. CATH codes position the fold in a four-level structural taxonomy. Organism is the NCBI-taxonomy species name.

Q: Are the domains correctly placed relative to each other?
A: Predicted Aligned Error (PAE) is an AlphaFold confidence matrix: entry (i, j) is the expected error in the position of residue j, in ångströms, when the prediction is superimposed on the true structure at residue i. Low PAE within a block of residues means that block is internally rigid and well-predicted; high PAE between two blocks means their relative placement is uncertain even if each block individually is confident.

Q: What do the diagnostic plots show?
A: Three diagnostic plots accompany the record. The Cα contact map visualizes the tertiary structure as a 2D adjacency matrix (8 Å cutoff, sequence-local contacts suppressed). The Ramachandran plot shows the distribution of backbone (φ, ψ) torsions, with points in the α and β basins reflecting secondary structure content. The PAE plot shows AlphaFold's inter-residue confidence as a color matrix.

Q: What is the amino-acid chain?
A: Primary structure: the covalent order of the twenty standard amino acids along the backbone. Two proteins with the same sequence will (almost always) fold to the same structure; two with 30% identity often share a fold but not the details.

Q: What do the rendered images show?
A: The six renders are orthographic views along the three Cartesian axes in both directions. Representation (cartoon, sticks, or surface) and color scheme (sequence-rainbow or by-chain) vary across proteins so the training set covers all the common visualization conventions.